Protein 1EHY (pdb70)

Solvent-accessible surface area: 42561 Å² total; per-residue (Å²): 127,59,65,84,27,120,87,12,131,75,88,105,30,131,2,127,94,0,52,5,4,7,0,62,36,42,73,47,64,11,0,0,0,1,0,0,6,1,6,8,2,7,8,0,10,48,0,0,20,50,0,14,137,80,7,15,0,0,0,0,1,0,6,0,9,2,49,1,64,41,9,82,35,135,40,49,78,86,0,22,0,44,52,0,1,23,3,5,5,18,1,0,89,61,39,68,21,132,116,0,18,0,0,0,1,1,10,0,5,26,0,0,21,8,1,2,20,112,46,66,100,24,4,59,60,0,2,10,0,2,23,46,14,28,61,105,111,2,10,2,0,45,1,0,52,40,84,16,0,28,89,1,0,28,48,40,96,88,2,0,48,58,0,8,64,29,1,5,26,67,2,3,112,98,134,106,5,23,75,112,72,6,4,54,5,5,1,63,8,9,63,76,112,74,12,16,28,0,2,0,0,0,1,23,18,6,32,79,95,34,20,48,35,104,33,75,76,6,70,60,97,8,102,32,38,3,25,6,1,9,4,44,16,46,98,68,56,65,25,15,65,37,79,84,88,10,64,96,47,14,67,73,68,83,55,63,57,6,130,72,0,0,7,2,0,0,8,7,57,22,106,41,0,27,70,66,2,72,92,23,3,213,156,55,71,85,27,123,86,14,130,76,94,98,31,124,2,137,90,1,90,5,5,7,0,65,32,40,74,48,67,10,0,0,0,1,0,0,8,2,7,7,2,8,8,0,11,69,0,0,20,51,0,16,133,78,9,15,0,0,0,0,0,0,2,0,9,1,54,1,75,43,10,80,35,133,45,47,70,71,0,23,0,50,66,0,3,43,5,6,5,24,0,0,89,57,40,71,21,108,100,0,17,1,0,0,2,0,9,0,3,28,0,0,21,9,1,2,22,117,45,59,87,26,3,62,60,0,1,10,0,2,24,39,13,43,46,102,107,3,11,0,0,45,2,0,46,39,89,18,0,28,86,2,0,30,49,44,96,118,4,0,48,59,0,6,60,27,0,5,28,83,6,8,107,96,134,104,4,21,74,113,74,9,5,54,4,5,1,65,7,8,64,75,113,73,12,15,29,0,2,0,0,0,1,26,18,9,27,96,91,46,30,57,31,105,38,63,74,6,69,60,98,8,109,24,40,3,26,4,1,8,6,80,28,110,69,55,79,38,24,26,62,34,90,115,72,9,62,86,41,10,71,72,70,86,54,62,62,7,128,74,0,2,7,3,0,0,8,11,57,23,101,38,0,28,69,66,1,84,72,17,4,214,157,56,69,85,28,122,87,12,123,77,91,95,23,121,6,122,88,1,87,5,4,10,0,65,25,41,73,47,65,11,0,0,0,1,0,0,7,0,7,7,1,7,7,0,10,68,0,0,20,48,0,15,129,76,14,15,0,0,0,0,1,1,2,0,8,1,57,2,70,42,4,81,36,133,43,62,70,81,0,23,1,50,53,0,2,40,7,6,5,18,1,0,91,56,43,69,21,144,99,0,24,0,0,0,1,1,10,0,5,27,0,0,21,8,2,2,20,114,44,67,94,35,3,58,60,0,1,9,0,2,24,40,14,45,53,94,163,3,11,0,3,60,1,0,58,37,89,16,0,27,90,2,0,28,32,45,96,92,2,0,40,55,1,7,64,30,0,5,27,98,7,14,106,101,132,103,4,18,76,106,79,9,4,53,3,4,1,62,7,9,62,76,112,74,12,15,28,0,1,0,0,0,1,26,19,6,35,112,114,42,26,55,33,107,37,62,75,6,69,62,92,10,102,28,42,4,17,6,1,11,10,86,33,134,62,45,67,33,18,7,69,40,90,108,74,8,59,90,40,13,70,73,72,76,52,60,65,9,122,60,0,6,8,1,0,0,8,10,64,21,128,48,0,23,67,61,1,82,88,19,6,122,154,55,73,81,25,125,85,17,121,63,84,88,30,124,5,119,108,0,94,4,4,10,0,66,44,41,74,46,64,10,0,0,0,0,0,0,6,1,7,10,2,7,8,0,12,68,0,0,19,49,0,15,129,85,9,16,0,0,0,1,1,1,5,0,8,2,60,1,70,41,7,77,34,136,45,46,69,79,0,23,1,47,64,1,2,42,7,4,5,21,1,0,91,54,39,70,22,115,98,0,15,1,0,0,1,1,10,0,5,27,0,0,22,8,1,2,19,110,46,56,94,27,3,59,58,0,3,10,1,2,24,40,13,43,44,102,100,3,9,0,0,54,2,0,56,35,92,16,0,28,89,2,0,30,50,44,99,120,4,0,53,61,1,7,60,29,0,5,28,87,6,10,114,104,128,102,5,18,75,103,72,10,5,54,5,5,1,64,8,8,63,80,111,74,12,16,26,0,2,0,0,0,0,24,10,8,28,78,115,51,22,54,35,103,32,58,77,5,62,62,98,7,105,34,40,3,25,6,0,10,6,84,28,131,59,46,59,42,23,22,69,34,100,109,68,8,60,92,32,12,68,75,66,85,54,62,59,8,133,65,0,3,5,2,0,0,8,8,62,23,127,44,0,23,66,68,2,76,73,26,3,209

Structure (mmCIF, N/CA/C/O backbone):
data_1EHY
#
_entry.id   1EHY
#
_cell.length_a   146.624
_cell.length_b   100.201
_cell.length_c   96.879
_cell.angle_alpha   90.00
_cell.angle_beta   100.68
_cell.angle_gamma   90.00
#
_symmetry.space_group_name_H-M   'C 1 2 1'
#
loop_
_entity.id
_entity.type
_entity.pdbx_description
1 polymer 'PROTEIN (SOLUBLE EPOXIDE HYDROLASE)'
2 non-polymer 'POTASSIUM ION'
3 water water
#
loop_
_atom_site.group_PDB
_atom_site.id
_atom_site.type_symbol
_atom_site.label_atom_id
_atom_site.label_alt_id
_atom_site.label_comp_id
_atom_site.label_asym_id
_atom_site.label_entity_id
_atom_site.label_seq_id
_atom_site.pdbx_PDB_ins_code
_atom_site.Cartn_x
_atom_site.Cartn_y
_atom_site.Cartn_z
_atom_site.occupancy
_atom_site.B_iso_or_equiv
_atom_site.auth_seq_id
_atom_site.auth_comp_id
_atom_site.auth_asym_id
_atom_site.auth_atom_id
_atom_site.pdbx_PDB_model_num
ATOM 1 N N . ALA A 1 2 ? 22.742 50.696 28.268 1.00 54.59 2 ALA A N 1
ATOM 2 C CA . ALA A 1 2 ? 23.082 50.015 29.557 1.00 53.91 2 ALA A CA 1
ATOM 3 C C . ALA A 1 2 ? 22.847 48.492 29.563 1.00 52.59 2 ALA A C 1
ATOM 4 O O . ALA A 1 2 ? 23.764 47.730 29.889 1.00 54.64 2 ALA A O 1
ATOM 6 N N . ILE A 1 3 ? 21.646 48.042 29.188 1.00 47.17 3 ILE A N 1
ATOM 7 C CA . ILE A 1 3 ? 21.349 46.607 29.199 1.00 41.30 3 ILE A CA 1
ATOM 8 C C . ILE A 1 3 ? 21.810 45.807 27.976 1.00 40.45 3 ILE A C 1
ATOM 9 O O . ILE A 1 3 ? 21.759 46.280 26.840 1.00 37.59 3 ILE A O 1
ATOM 14 N N . ARG A 1 4 ? 22.321 44.609 28.259 1.00 39.24 4 ARG A N 1
ATOM 15 C CA . ARG A 1 4 ? 22.786 43.654 27.257 1.00 34.12 4 ARG A CA 1
ATOM 16 C C . ARG A 1 4 ? 22.185 42.328 27.718 1.00 32.22 4 ARG A C 1
ATOM 17 O O . ARG A 1 4 ? 22.800 41.592 28.496 1.00 36.54 4 ARG A O 1
ATOM 25 N N . ARG A 1 5 ? 20.974 42.050 27.240 1.00 26.72 5 ARG A N 1
ATOM 26 C CA . ARG A 1 5 ? 20.215 40.864 27.602 1.00 21.14 5 ARG A CA 1
ATOM 27 C C . ARG A 1 5 ? 20.961 39.538 27.526 1.00 21.36 5 ARG A C 1
ATOM 28 O O . ARG A 1 5 ? 21.935 39.407 26.792 1.00 22.87 5 ARG A O 1
ATOM 36 N N . PRO A 1 6 ? 20.511 38.535 28.303 1.00 20.59 6 PRO A N 1
ATOM 37 C CA . PRO A 1 6 ? 21.154 37.216 28.327 1.00 21.06 6 PRO A CA 1
ATOM 38 C C . PRO A 1 6 ? 21.416 36.600 26.946 1.00 22.05 6 PRO A C 1
ATOM 39 O O . PRO A 1 6 ? 22.530 36.148 26.664 1.00 21.76 6 PRO A O 1
ATOM 43 N N . GLU A 1 7 ? 20.400 36.632 26.084 1.00 24.31 7 GLU A N 1
ATOM 44 C CA . GLU A 1 7 ? 20.466 36.074 24.730 1.00 26.04 7 GLU A CA 1
ATOM 45 C C . GLU A 1 7 ? 21.514 36.739 23.836 1.00 28.87 7 GLU A C 1
ATOM 46 O O . GLU A 1 7 ? 21.859 36.223 22.772 1.00 28.75 7 GLU A O 1
ATOM 52 N N . ASP A 1 8 ? 22.033 37.873 24.286 1.00 28.99 8 ASP A N 1
ATOM 53 C CA . ASP A 1 8 ? 23.020 38.604 23.521 1.00 29.30 8 ASP A CA 1
ATOM 54 C C . ASP A 1 8 ? 24.443 38.150 23.776 1.00 30.09 8 ASP A C 1
ATOM 55 O O . ASP A 1 8 ? 25.389 38.842 23.408 1.00 29.10 8 ASP A O 1
ATOM 60 N N . PHE A 1 9 ? 24.599 37.000 24.432 1.00 29.04 9 PHE A N 1
ATOM 61 C CA . PHE A 1 9 ? 25.925 36.466 24.732 1.00 25.57 9 PHE A CA 1
ATOM 62 C C . PHE A 1 9 ? 26.057 35.093 24.114 1.00 23.48 9 PHE A C 1
ATOM 63 O O . PHE A 1 9 ? 25.066 34.503 23.704 1.00 23.31 9 PHE A O 1
ATOM 71 N N . LYS A 1 10 ? 27.285 34.593 24.041 1.00 24.30 10 LYS A N 1
ATOM 72 C CA . LYS A 1 10 ? 27.537 33.257 23.500 1.00 26.98 10 LYS A CA 1
ATOM 73 C C . LYS A 1 10 ? 27.538 32.247 24.656 1.00 25.83 10 LYS A C 1
ATOM 74 O O . LYS A 1 10 ? 28.440 32.251 25.506 1.00 25.14 10 LYS A O 1
ATOM 80 N N . HIS A 1 11 ? 26.494 31.421 24.694 1.00 24.71 11 HIS A N 1
ATOM 81 C CA . HIS A 1 11 ? 26.303 30.407 25.728 1.00 23.98 11 HIS A CA 1
ATOM 82 C C . HIS A 1 11 ? 26.940 29.040 25.481 1.00 25.10 11 HIS A C 1
ATOM 83 O O . HIS A 1 11 ? 27.156 28.624 24.335 1.00 23.91 11 HIS A O 1
ATOM 90 N N . TYR A 1 12 ? 27.224 28.347 26.581 1.00 24.06 12 TYR A N 1
ATOM 91 C CA . TYR A 1 12 ? 27.822 27.017 26.548 1.00 24.87 12 TYR A CA 1
ATOM 92 C C . TYR A 1 12 ? 27.390 26.200 27.761 1.00 24.05 12 TYR A C 1
ATOM 93 O O . TYR A 1 12 ? 27.001 26.751 28.785 1.00 23.56 12 TYR A O 1
ATOM 102 N N . GLU A 1 13 ? 27.420 24.880 27.620 1.00 25.06 13 GLU A N 1
ATOM 103 C CA . GLU A 1 13 ? 27.097 23.977 28.720 1.00 24.39 13 GLU A CA 1
ATOM 104 C C . GLU A 1 13 ? 28.015 22.781 28.629 1.00 25.61 13 GLU A C 1
ATOM 105 O O . GLU A 1 13 ? 28.114 22.162 27.574 1.00 29.60 13 GLU A O 1
ATOM 111 N N . VAL A 1 14 ? 28.749 22.510 29.703 1.00 22.02 14 VAL A N 1
ATOM 112 C CA . VAL A 1 14 ? 29.662 21.379 29.729 1.00 20.92 14 VAL A CA 1
ATOM 113 C C . VAL A 1 14 ? 29.312 20.425 30.841 1.00 20.83 14 VAL A C 1
ATOM 114 O O . VAL A 1 14 ? 28.845 20.831 31.909 1.00 20.59 14 VAL A O 1
ATOM 118 N N . GLN A 1 15 ? 29.542 19.149 30.569 1.00 18.84 15 GLN A N 1
ATOM 119 C CA . GLN A 1 15 ? 29.337 18.120 31.555 1.00 20.18 15 GLN A CA 1
ATOM 120 C C . GLN A 1 15 ? 30.703 17.944 32.195 1.00 23.77 15 GLN A C 1
ATOM 121 O O . GLN A 1 15 ? 31.678 17.587 31.525 1.00 24.26 15 GLN A O 1
ATOM 127 N N . LEU A 1 16 ? 30.802 18.336 33.457 1.00 24.69 16 LEU A N 1
ATOM 128 C CA . LEU A 1 16 ? 32.041 18.178 34.198 1.00 27.08 16 LEU A CA 1
ATOM 129 C C . LEU A 1 16 ? 31.858 16.823 34.890 1.00 28.51 16 LEU A C 1
ATOM 130 O O . LEU A 1 16 ? 30.723 16.323 35.011 1.00 24.83 16 LEU A O 1
ATOM 135 N N . PRO A 1 17 ? 32.959 16.214 35.358 1.00 30.82 17 PRO A N 1
ATOM 136 C CA . PRO A 1 17 ? 32.843 14.910 36.019 1.00 32.77 17 PRO A CA 1
ATOM 137 C C . PRO A 1 17 ? 31.831 14.860 37.157 1.00 32.65 17 PRO A C 1
ATOM 138 O O . PRO A 1 17 ? 31.169 13.843 37.359 1.00 35.17 17 PRO A O 1
ATOM 142 N N . ASP A 1 18 ? 31.636 15.989 37.825 1.00 32.99 18 ASP A N 1
ATOM 143 C CA . ASP A 1 18 ? 30.720 16.047 38.950 1.00 32.97 18 ASP A CA 1
ATOM 144 C C . ASP A 1 18 ? 29.386 16.695 38.691 1.00 32.27 18 ASP A C 1
ATOM 145 O O . ASP A 1 18 ? 28.382 16.294 39.273 1.00 33.07 18 ASP A O 1
ATOM 150 N N . VAL A 1 19 ? 29.358 17.671 37.793 1.00 30.93 19 VAL A N 1
ATOM 151 C CA . VAL A 1 19 ? 28.130 18.421 37.546 1.00 27.20 19 VAL A CA 1
ATOM 152 C C . VAL A 1 19 ? 28.103 19.042 36.139 1.00 22.92 19 VAL A C 1
ATOM 153 O O . VAL A 1 19 ? 29.133 19.098 35.461 1.00 20.02 19 VAL A O 1
ATOM 157 N N . LYS A 1 20 ? 26.918 19.449 35.689 1.00 18.51 20 LYS A N 1
ATOM 158 C CA . LYS A 1 20 ? 26.760 20.099 34.385 1.00 19.28 20 LYS A CA 1
ATOM 159 C C . LYS A 1 20 ? 26.759 21.625 34.647 1.00 20.51 20 LYS A C 1
ATOM 160 O O . LYS A 1 20 ? 25.961 22.153 35.443 1.00 18.28 20 LYS A O 1
ATOM 166 N N . ILE A 1 21 ? 27.682 22.321 33.998 1.00 20.09 21 ILE A N 1
ATOM 167 C CA . ILE A 1 21 ? 27.825 23.757 34.187 1.00 20.76 21 ILE A CA 1
ATOM 168 C C . ILE A 1 21 ? 27.540 24.574 32.936 1.00 21.00 21 ILE A C 1
ATOM 169 O O . ILE A 1 21 ? 28.009 24.254 31.843 1.00 21.39 21 ILE A O 1
ATOM 174 N N . HIS A 1 22 ? 26.757 25.633 33.117 1.00 21.44 22 HIS A N 1
ATOM 175 C CA . HIS A 1 22 ? 26.433 26.564 32.038 1.00 20.10 22 HIS A CA 1
ATOM 176 C C . HIS A 1 22 ? 27.301 27.799 32.201 1.00 19.82 22 HIS A C 1
ATOM 177 O O . HIS A 1 22 ? 27.416 28.331 33.298 1.00 21.70 22 HIS A O 1
ATOM 184 N N . TYR A 1 23 ? 27.910 28.258 31.117 1.00 17.57 23 TYR A N 1
ATOM 185 C CA . TYR A 1 23 ? 28.711 29.467 31.181 1.00 18.23 23 TYR A CA 1
ATOM 186 C C . TYR A 1 23 ? 28.569 30.263 29.897 1.00 22.19 23 TYR A C 1
ATOM 187 O O . TYR A 1 23 ? 28.033 29.779 28.893 1.00 20.14 23 TYR A O 1
ATOM 196 N N . VAL A 1 24 ? 29.008 31.511 29.963 1.00 20.74 24 VAL A N 1
ATOM 197 C CA . VAL A 1 24 ? 28.976 32.421 28.831 1.00 18.60 24 VAL A CA 1
ATOM 198 C C . VAL A 1 24 ? 30.449 32.718 28.611 1.00 20.31 24 VAL A C 1
ATOM 199 O O . VAL A 1 24 ? 31.240 32.686 29.557 1.00 19.93 24 VAL A O 1
ATOM 203 N N . ARG A 1 25 ? 30.841 32.951 27.368 1.00 18.97 25 ARG A N 1
ATOM 204 C CA . ARG A 1 25 ? 32.240 33.229 27.103 1.00 20.59 25 ARG A CA 1
ATOM 205 C C . ARG A 1 25 ? 32.397 34.121 25.877 1.00 22.92 25 ARG A C 1
ATOM 206 O O . ARG A 1 25 ? 31.553 34.101 24.979 1.00 23.47 25 ARG A O 1
ATOM 214 N N . GLU A 1 26 ? 33.458 34.926 25.875 1.00 21.64 26 GLU A N 1
ATOM 215 C CA . GLU A 1 26 ? 33.781 35.813 24.755 1.00 25.32 26 GLU A CA 1
ATOM 216 C C . GLU A 1 26 ? 35.061 36.576 25.054 1.00 24.44 26 GLU A C 1
ATOM 217 O O . GLU A 1 26 ? 35.486 36.657 26.207 1.00 27.63 26 GLU A O 1
ATOM 223 N N . GLY A 1 27 ? 35.699 37.085 24.003 1.00 25.99 27 GLY A N 1
ATOM 224 C CA . GLY A 1 27 ? 36.933 37.836 24.160 1.00 22.87 27 GLY A CA 1
ATOM 225 C C . GLY A 1 27 ? 38.195 37.078 23.802 1.00 25.45 27 GLY A C 1
ATOM 226 O O . GLY A 1 27 ? 38.143 35.911 23.406 1.00 24.98 27 GLY A O 1
ATOM 227 N N . ALA A 1 28 ? 39.339 37.746 23.933 1.00 28.44 28 ALA A N 1
ATOM 228 C CA . ALA A 1 28 ? 40.632 37.132 23.623 1.00 30.92 28 ALA A CA 1
ATOM 229 C C . ALA A 1 28 ? 41.708 37.679 24.548 1.00 32.15 28 ALA A C 1
ATOM 230 O O . ALA A 1 28 ? 41.666 38.843 24.944 1.00 34.06 28 ALA A O 1
ATOM 232 N N . GLY A 1 29 ? 42.668 36.823 24.886 1.00 32.51 29 GLY A N 1
ATOM 233 C CA . GLY A 1 29 ? 43.758 37.200 25.771 1.00 32.35 29 GLY A CA 1
ATOM 234 C C . GLY A 1 29 ? 43.827 36.244 26.947 1.00 32.80 29 GLY A C 1
ATOM 235 O O . GLY A 1 29 ? 43.297 35.131 26.865 1.00 33.34 29 GLY A O 1
ATOM 236 N N . PRO A 1 30 ? 44.513 36.617 28.040 1.00 32.02 30 PRO A N 1
ATOM 237 C CA . PRO A 1 30 ? 44.583 35.712 29.192 1.00 30.55 30 PRO A CA 1
ATOM 238 C C . PRO A 1 30 ? 43.161 35.467 29.707 1.00 30.63 30 PRO A C 1
ATOM 239 O O . PRO A 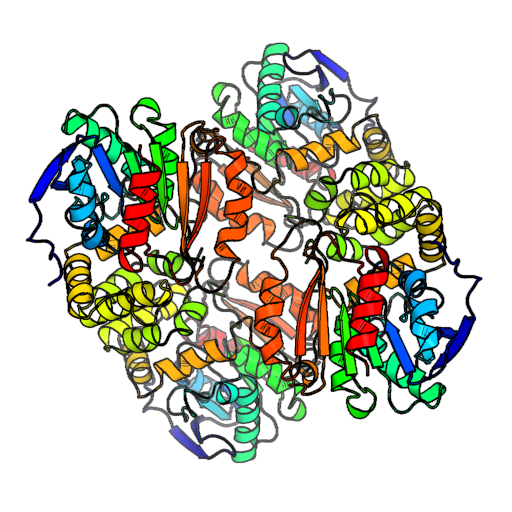1 30 ? 42.282 36.325 29.549 1.00 30.63 30 PRO A O 1
ATOM 243 N N . THR A 1 31 ? 42.913 34.276 30.246 1.00 29.12 31 THR A N 1
ATOM 244 C CA . THR A 1 31 ? 41.579 33.930 30.729 1.00 25.04 31 THR A CA 1
ATOM 245 C C . THR A 1 31 ? 41.180 34.696 31.992 1.00 24.23 31 THR A C 1
ATOM 246 O O . THR A 1 31 ? 41.998 34.874 32.893 1.00 23.36 31 THR A O 1
ATOM 250 N N . LEU A 1 32 ? 39.917 35.134 32.033 1.00 20.04 32 LEU A N 1
ATOM 251 C CA . LEU A 1 32 ? 39.356 35.875 33.159 1.00 20.33 32 LEU A CA 1
ATOM 252 C C . LEU A 1 32 ? 38.087 35.152 33.599 1.00 22.35 32 LEU A C 1
ATOM 253 O O . LEU A 1 32 ? 37.085 35.155 32.885 1.00 24.66 32 LEU A O 1
ATOM 258 N N . LEU A 1 33 ? 38.129 34.544 34.782 1.00 23.72 33 LEU A N 1
ATOM 259 C CA . LEU A 1 33 ? 36.978 33.827 35.333 1.00 22.17 33 LEU A CA 1
ATOM 260 C C . LEU A 1 33 ? 36.192 34.762 36.258 1.00 23.46 33 LEU A C 1
ATOM 261 O O . LEU A 1 33 ? 36.704 35.158 37.311 1.00 22.71 33 LEU A O 1
ATOM 266 N N . LEU A 1 34 ? 34.951 35.088 35.893 1.00 22.00 34 LEU A N 1
ATOM 267 C CA . LEU A 1 34 ? 34.122 35.971 36.723 1.00 20.80 34 LEU A CA 1
ATOM 268 C C . LEU A 1 34 ? 33.053 35.154 37.415 1.00 20.54 34 LEU A C 1
ATOM 269 O O . LEU A 1 34 ? 32.181 34.594 36.756 1.00 21.11 34 LEU A O 1
ATOM 274 N N . LEU A 1 35 ? 33.108 35.130 38.750 1.00 21.32 35 LEU A N 1
ATOM 275 C CA . LEU A 1 35 ? 32.184 34.338 39.565 1.00 20.15 35 LEU A CA 1
ATOM 276 C C . LEU A 1 35 ? 31.190 35.152 40.381 1.00 19.83 35 LEU A C 1
ATOM 277 O O . LEU A 1 35 ? 31.572 35.984 41.201 1.00 20.41 35 LEU A O 1
ATOM 282 N N . HIS A 1 36 ? 29.908 34.865 40.174 1.0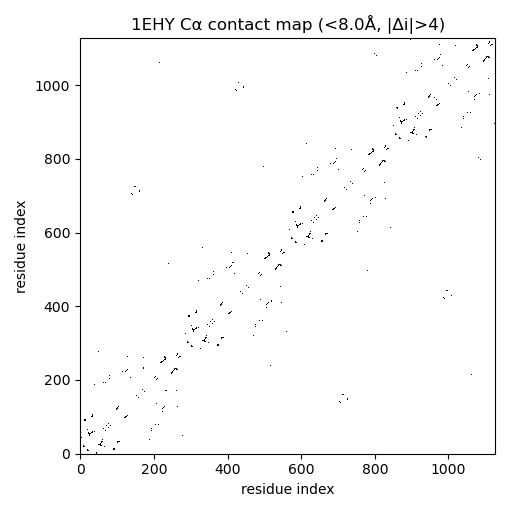0 18.03 36 HIS A N 1
ATOM 283 C CA . HIS A 1 36 ? 28.823 35.553 40.859 1.00 19.10 36 HIS A CA 1
ATOM 284 C C . HIS A 1 36 ? 28.533 34.977 42.249 1.00 20.51 36 HIS A C 1
ATOM 285 O O . HIS A 1 36 ? 29.147 33.996 42.666 1.00 22.38 36 HIS A O 1
ATOM 292 N N . GLY A 1 37 ? 27.537 35.550 42.922 1.00 18.05 37 GLY A N 1
ATOM 293 C CA . GLY A 1 37 ? 27.156 35.077 44.237 1.00 13.48 37 GLY A CA 1
ATOM 294 C C . GLY A 1 37 ? 25.646 35.104 44.328 1.00 15.63 37 GLY A C 1
ATOM 295 O O . GLY A 1 37 ? 24.971 34.925 43.320 1.00 21.18 37 GLY A O 1
ATOM 296 N N . TRP A 1 38 ? 25.113 35.324 45.526 1.00 13.79 38 TRP A N 1
ATOM 297 C CA . TRP A 1 38 ? 23.674 35.370 45.728 1.00 14.54 38 TRP A CA 1
ATOM 298 C C . TRP A 1 38 ? 23.286 36.785 46.156 1.00 18.09 38 TRP A C 1
ATOM 299 O O . TRP A 1 38 ? 23.990 37.409 46.942 1.00 23.09 38 TRP A O 1
ATOM 310 N N . PRO A 1 39 ? 22.190 37.323 45.609 1.00 16.08 39 PRO A N 1
ATOM 311 C CA . PRO A 1 39 ? 21.333 36.669 44.629 1.00 19.31 39 PRO A CA 1
ATOM 312 C C . PRO A 1 39 ? 21.867 36.923 43.216 1.00 22.49 39 PRO A C 1
ATOM 313 O O . PRO A 1 39 ? 22.811 37.706 43.016 1.00 23.66 39 PRO A O 1
ATOM 317 N N . GLY A 1 40 ? 21.305 36.222 42.243 1.00 23.76 40 GLY A N 1
ATOM 318 C CA . GLY A 1 40 ? 21.745 36.425 40.879 1.00 26.23 40 GLY A CA 1
ATOM 319 C C . GLY A 1 40 ? 22.291 35.206 40.176 1.00 24.04 40 GLY A C 1
ATOM 320 O O . GLY A 1 40 ? 22.002 34.076 40.554 1.00 25.52 40 GLY A O 1
ATOM 321 N N . PHE A 1 41 ? 23.040 35.467 39.110 1.00 21.23 41 PHE A N 1
ATOM 322 C CA . PHE A 1 41 ? 23.666 34.444 38.296 1.00 21.27 41 PHE A CA 1
ATOM 323 C C . PHE A 1 41 ? 24.750 35.096 37.451 1.00 21.50 41 PHE A C 1
ATOM 324 O O . PHE A 1 41 ? 25.151 36.230 37.741 1.00 21.62 41 PHE A O 1
ATOM 332 N N . TRP A 1 42 ? 25.232 34.392 36.425 1.00 18.14 42 TRP A N 1
ATOM 333 C CA . TRP A 1 42 ? 26.298 34.896 35.569 1.00 16.40 42 TRP A CA 1
ATOM 334 C C . TRP A 1 42 ? 26.002 36.291 35.007 1.00 16.12 42 TRP A C 1
ATOM 335 O O . TRP A 1 42 ? 26.904 37.116 34.863 1.00 18.75 42 TRP A O 1
ATOM 346 N N . TRP A 1 43 ? 24.731 36.547 34.723 1.00 18.39 43 TRP A N 1
ATOM 347 C CA . TRP A 1 43 ? 24.300 37.798 34.115 1.00 18.66 43 TRP A CA 1
ATOM 348 C C . TRP A 1 43 ? 24.600 39.086 34.877 1.00 21.97 43 TRP A C 1
ATOM 349 O O . TRP A 1 43 ? 24.628 40.170 34.275 1.00 21.78 43 TRP A O 1
ATOM 360 N N . GLU A 1 44 ? 24.843 38.988 36.183 1.00 21.70 44 GLU A N 1
ATOM 361 C CA . GLU A 1 44 ? 25.152 40.191 36.951 1.00 21.68 44 GLU A CA 1
ATOM 362 C C . GLU A 1 44 ? 26.424 40.850 36.409 1.00 22.37 44 GLU A C 1
ATOM 363 O O . GLU A 1 44 ? 26.657 42.042 36.632 1.00 25.52 44 GLU A O 1
ATOM 369 N N . TRP A 1 45 ? 27.221 40.081 35.669 1.00 18.39 45 TRP A N 1
ATOM 370 C CA . TRP A 1 45 ? 28.449 40.598 35.078 1.00 18.79 45 TRP A CA 1
ATOM 371 C C . TRP A 1 45 ? 28.232 41.157 33.669 1.00 21.17 45 TRP A C 1
ATOM 372 O O . TRP A 1 45 ? 29.188 41.620 33.044 1.00 20.53 45 TRP A O 1
ATOM 383 N N . SER A 1 46 ? 26.986 41.149 33.189 1.00 20.73 46 SER A N 1
ATOM 384 C CA . SER A 1 46 ? 26.681 41.602 31.828 1.00 23.52 46 SER A CA 1
ATOM 385 C C . SER A 1 46 ? 27.213 42.977 31.376 1.00 25.87 46 SER A C 1
ATOM 386 O O . SER A 1 46 ? 27.572 43.152 30.207 1.00 27.80 46 SER A O 1
ATOM 389 N N . LYS A 1 47 ? 27.290 43.938 32.291 1.00 24.09 47 LYS A N 1
ATOM 390 C CA . LYS A 1 47 ? 27.776 45.276 31.946 1.00 24.33 47 LYS A CA 1
ATOM 391 C C . LYS A 1 47 ? 29.284 45.326 31.792 1.00 24.71 47 LYS A C 1
ATOM 392 O O . LYS A 1 47 ? 29.818 46.170 31.074 1.00 30.99 47 LYS A O 1
ATOM 398 N N . VAL A 1 48 ? 29.963 44.382 32.421 1.00 22.82 48 VAL A N 1
ATOM 399 C CA . VAL A 1 48 ? 31.416 44.365 32.421 1.00 24.87 48 VAL A CA 1
ATOM 400 C C . VAL A 1 48 ? 32.094 43.344 31.486 1.00 27.24 48 VAL A C 1
ATOM 401 O O . VAL A 1 48 ? 33.291 43.462 31.173 1.00 28.55 48 VAL A O 1
ATOM 405 N N . ILE A 1 49 ? 31.332 42.366 31.004 1.00 26.86 49 ILE A N 1
ATOM 406 C CA . ILE A 1 49 ? 31.900 41.341 30.131 1.00 23.27 49 ILE A CA 1
ATOM 407 C C . ILE A 1 49 ? 32.446 41.899 28.822 1.00 25.20 49 ILE A C 1
ATOM 408 O O . ILE A 1 49 ? 33.610 41.653 28.478 1.00 23.97 49 ILE A O 1
ATOM 413 N N . GLY A 1 50 ? 31.609 42.644 28.101 1.00 24.23 50 GLY A N 1
ATOM 414 C CA . GLY A 1 50 ? 32.026 43.230 26.836 1.00 24.07 50 GLY A CA 1
ATOM 415 C C . GLY A 1 50 ? 33.344 43.989 26.916 1.00 26.60 50 GLY A C 1
ATOM 416 O O . GLY A 1 50 ? 34.316 43.627 26.231 1.00 24.32 50 GLY A O 1
ATOM 417 N N . PRO A 1 51 ? 33.416 45.048 27.752 1.00 27.43 51 PRO A N 1
ATOM 418 C CA . PRO A 1 51 ? 34.642 45.837 27.891 1.00 26.14 51 PRO A CA 1
ATOM 419 C C . PRO A 1 51 ? 35.849 44.992 28.253 1.00 29.02 51 PRO A C 1
ATOM 420 O O . PRO A 1 51 ? 36.924 45.158 27.675 1.00 34.20 51 PRO A O 1
ATOM 424 N N . LEU A 1 52 ? 35.680 44.073 29.198 1.00 29.16 52 LEU A N 1
ATOM 425 C CA . LEU A 1 52 ? 36.792 43.214 29.604 1.00 30.17 52 LEU A CA 1
ATOM 426 C C . LEU A 1 52 ? 37.224 42.235 28.515 1.00 30.51 52 LEU A C 1
ATOM 427 O O . LEU A 1 52 ? 38.403 41.870 28.433 1.00 32.93 52 LEU A O 1
ATOM 432 N N . ALA A 1 53 ? 36.275 41.848 27.662 1.00 29.50 53 ALA A N 1
ATOM 433 C CA . ALA A 1 53 ? 36.526 40.910 26.572 1.00 31.13 53 ALA A CA 1
ATOM 434 C C . ALA A 1 53 ? 37.506 41.439 25.530 1.00 34.30 53 ALA A C 1
ATOM 435 O O . ALA A 1 53 ? 38.022 40.678 24.714 1.00 35.50 53 ALA A O 1
ATOM 437 N N . GLU A 1 54 ? 37.771 42.741 25.554 1.00 37.17 54 GLU A N 1
ATOM 438 C CA . GLU A 1 54 ? 38.694 43.330 24.596 1.00 36.62 54 GLU A CA 1
ATOM 439 C C . GLU A 1 54 ? 40.132 43.010 24.964 1.00 37.25 54 GLU A C 1
ATOM 440 O O . GLU A 1 54 ? 41.014 42.981 24.098 1.00 37.30 54 GLU A O 1
ATOM 446 N N . HIS A 1 55 ? 40.345 42.677 26.236 1.00 36.20 55 HIS A N 1
ATOM 447 C CA . HIS A 1 55 ? 41.684 42.368 26.741 1.00 35.49 55 HIS A CA 1
ATOM 448 C C . HIS A 1 55 ? 41.827 40.969 27.343 1.00 34.62 55 HIS A C 1
ATOM 449 O O . HIS A 1 55 ? 42.944 40.505 27.585 1.00 31.19 55 HIS A O 1
ATOM 456 N N . TYR A 1 56 ? 40.699 40.305 27.591 1.00 32.93 56 TYR A N 1
ATOM 457 C CA . TYR A 1 56 ? 40.720 38.972 28.189 1.00 30.33 56 TYR A CA 1
ATOM 458 C C . TYR A 1 56 ? 39.745 38.000 27.554 1.00 27.41 56 TYR A C 1
ATOM 459 O O . TYR A 1 56 ? 38.757 38.396 26.936 1.00 25.72 56 TYR A O 1
ATOM 468 N N . ASP A 1 57 ? 40.033 36.718 27.755 1.00 26.64 57 ASP A N 1
ATOM 469 C CA . ASP A 1 57 ? 39.160 35.631 27.318 1.00 25.96 57 ASP A CA 1
ATOM 470 C C . ASP A 1 57 ? 38.248 35.488 28.554 1.00 26.37 57 ASP A C 1
ATOM 471 O O . ASP A 1 57 ? 38.607 34.832 29.532 1.00 29.06 57 ASP A O 1
ATOM 476 N N . VAL A 1 58 ? 37.115 36.182 28.534 1.00 28.00 58 VAL A N 1
ATOM 477 C CA . VAL A 1 58 ? 36.181 36.191 29.655 1.00 23.87 58 VAL A CA 1
ATOM 478 C C . VAL A 1 58 ? 35.260 34.987 29.707 1.00 23.85 58 VAL A C 1
ATOM 479 O O . VAL A 1 58 ? 34.536 34.701 28.761 1.00 25.88 58 VAL A O 1
ATOM 483 N N . ILE A 1 59 ? 35.297 34.295 30.838 1.00 20.93 59 ILE A N 1
ATOM 484 C CA . ILE A 1 59 ? 34.466 33.117 31.083 1.00 21.65 59 ILE A CA 1
ATOM 485 C C . ILE A 1 59 ? 33.619 33.422 32.315 1.00 21.25 59 ILE A C 1
ATOM 486 O O . ILE A 1 59 ? 34.149 33.759 33.379 1.00 25.01 59 ILE A O 1
ATOM 491 N N . VAL A 1 60 ? 32.303 33.328 32.167 1.00 20.10 60 VAL A N 1
ATOM 492 C CA . VAL A 1 60 ? 31.395 33.628 33.263 1.00 18.79 60 VAL A CA 1
ATOM 493 C C . VAL A 1 60 ? 30.390 32.507 33.450 1.00 20.31 60 VAL A C 1
ATOM 494 O O . VAL A 1 60 ? 29.383 32.441 32.750 1.00 17.30 60 VAL A O 1
ATOM 498 N N . PRO A 1 61 ? 30.661 31.598 34.400 1.00 20.79 61 PRO A N 1
ATOM 499 C CA . PRO A 1 61 ? 29.748 30.485 34.643 1.00 21.58 61 PRO A CA 1
ATOM 500 C C . PRO A 1 61 ? 28.743 30.728 35.744 1.00 21.26 61 PRO A C 1
ATOM 501 O O . PRO A 1 61 ? 28.896 31.630 36.580 1.00 25.37 61 PRO A O 1
ATOM 505 N N . ASP A 1 62 ? 27.691 29.926 35.709 1.00 19.03 62 ASP A N 1
ATOM 506 C CA . ASP A 1 62 ? 26.682 29.920 36.736 1.00 19.15 62 ASP A CA 1
ATOM 507 C C . ASP A 1 62 ? 27.232 28.876 37.729 1.00 21.40 62 ASP A C 1
ATOM 508 O O . ASP A 1 62 ? 27.690 27.805 37.322 1.00 22.87 62 ASP A O 1
ATOM 513 N N . LEU A 1 63 ? 27.234 29.198 39.013 1.00 19.53 63 LEU A N 1
ATOM 514 C CA . LEU A 1 63 ? 27.699 28.256 40.016 1.00 16.38 63 LEU A CA 1
ATOM 515 C C . LEU A 1 63 ? 26.678 27.134 40.055 1.00 17.50 63 LEU A C 1
ATOM 516 O O . LEU A 1 63 ? 25.511 27.345 39.699 1.00 15.77 63 LEU A O 1
ATOM 521 N N . ARG A 1 64 ? 27.094 25.952 40.509 1.00 17.31 64 ARG A N 1
ATOM 522 C CA . ARG A 1 64 ? 26.159 24.839 40.593 1.00 16.63 64 ARG A CA 1
ATOM 523 C C . ARG A 1 64 ? 25.027 25.326 41.481 1.00 15.37 64 ARG A C 1
ATOM 524 O O . ARG A 1 64 ? 25.268 26.061 42.432 1.00 19.67 64 ARG A O 1
ATOM 532 N N . GLY A 1 65 ? 23.798 24.953 41.154 1.00 13.05 65 GLY A N 1
ATOM 533 C CA . GLY A 1 65 ? 22.672 25.404 41.948 1.00 14.26 65 GLY A CA 1
ATOM 534 C C . GLY A 1 65 ? 22.096 26.747 41.497 1.00 17.14 65 GLY A C 1
ATOM 535 O O . GLY A 1 65 ? 21.069 27.196 42.021 1.00 18.61 65 GLY A O 1
ATOM 536 N N . PHE A 1 66 ? 22.740 27.379 40.517 1.00 17.03 66 PHE A N 1
ATOM 537 C CA . PHE A 1 66 ? 22.300 28.678 40.001 1.00 20.72 66 PHE A CA 1
ATOM 538 C C . PHE A 1 66 ? 22.101 28.677 38.488 1.00 21.84 66 PHE A C 1
ATOM 539 O O . PHE A 1 66 ? 22.563 27.781 37.784 1.00 17.51 66 PHE A O 1
ATOM 547 N N . GLY A 1 67 ? 21.447 29.735 38.009 1.00 24.25 67 GLY A N 1
ATOM 548 C CA . GLY A 1 67 ? 21.189 29.931 36.592 1.00 22.66 67 GLY A CA 1
ATOM 549 C C . GLY A 1 67 ? 20.767 28.699 35.833 1.00 19.76 67 GLY A C 1
ATOM 550 O O . GLY A 1 67 ? 19.767 28.064 36.164 1.00 19.01 67 GLY A O 1
ATOM 551 N N . ASP A 1 68 ? 21.532 28.385 34.796 1.00 19.85 68 ASP A N 1
ATOM 552 C CA . ASP A 1 68 ? 21.258 27.224 33.961 1.00 23.00 68 ASP A CA 1
ATOM 553 C C . ASP A 1 68 ? 22.166 26.073 34.319 1.00 23.66 68 ASP A C 1
ATOM 554 O O . ASP A 1 68 ? 22.145 25.038 33.660 1.00 25.99 68 ASP A O 1
ATOM 559 N N . SER A 1 69 ? 23.028 26.276 35.305 1.00 21.29 69 SER A N 1
ATOM 560 C CA . SER A 1 69 ? 23.888 25.195 35.717 1.00 18.64 69 SER A CA 1
ATOM 561 C C . SER A 1 69 ? 22.996 24.186 36.424 1.00 19.97 69 SER A C 1
ATOM 562 O O . SER A 1 69 ? 21.837 24.468 36.774 1.00 17.53 69 SER A O 1
ATOM 565 N N . GLU A 1 70 ? 23.513 22.979 36.560 1.00 20.93 70 GLU A N 1
ATOM 566 C CA . GLU A 1 70 ? 22.759 21.920 37.187 1.00 20.27 70 GLU A CA 1
ATOM 567 C C . GLU A 1 70 ? 22.465 22.175 38.665 1.00 19.45 70 GLU A C 1
ATOM 568 O O . GLU A 1 70 ? 23.266 22.770 39.383 1.00 19.02 70 GLU A O 1
ATOM 574 N N . LYS A 1 71 ? 21.283 21.761 39.094 1.00 16.32 71 LYS A N 1
ATOM 575 C CA . LYS A 1 71 ? 20.901 21.864 40.493 1.00 21.69 71 LYS A CA 1
ATOM 576 C C . LYS A 1 71 ? 21.001 20.429 41.016 1.00 25.29 71 LYS A C 1
ATOM 577 O O . LYS A 1 71 ? 20.122 19.605 40.737 1.00 23.12 71 LYS A O 1
ATOM 583 N N . PRO A 1 72 ? 22.117 20.083 41.689 1.00 24.26 72 PRO A N 1
ATOM 584 C CA . PRO A 1 72 ? 22.251 18.718 42.215 1.00 24.66 72 PRO A CA 1
ATOM 585 C C . PRO A 1 72 ? 21.085 18.387 43.162 1.00 24.87 72 PRO A C 1
ATOM 586 O O . PRO A 1 72 ? 20.285 19.271 43.504 1.00 22.77 72 PRO A O 1
ATOM 590 N N . ASP A 1 73 ? 20.967 17.109 43.532 1.00 26.87 73 ASP A N 1
ATOM 591 C CA . ASP A 1 73 ? 19.925 16.613 44.444 1.00 27.64 73 ASP A CA 1
ATOM 592 C C . ASP A 1 73 ? 19.652 17.658 45.533 1.00 27.13 73 ASP A C 1
ATOM 593 O O . ASP A 1 73 ? 20.501 17.885 46.399 1.00 26.18 73 ASP A O 1
ATOM 598 N N . LEU A 1 74 ? 18.477 18.292 45.470 1.00 24.65 74 LEU A N 1
ATOM 599 C CA . LEU A 1 74 ? 18.104 19.348 46.423 1.00 25.05 74 LEU A CA 1
ATOM 600 C C . LEU A 1 74 ? 18.108 18.976 47.898 1.00 24.92 74 LEU A C 1
ATOM 601 O O . LEU A 1 74 ? 18.206 19.859 48.749 1.00 23.30 74 LEU A O 1
ATOM 606 N N . ASN A 1 75 ? 18.073 17.675 48.191 1.00 29.92 75 ASN A N 1
ATOM 607 C CA . ASN A 1 75 ? 18.096 17.175 49.572 1.00 29.59 75 ASN A CA 1
ATOM 608 C C . ASN A 1 75 ? 19.507 16.797 50.037 1.00 28.13 75 ASN A C 1
ATOM 609 O O . ASN A 1 75 ? 19.748 16.574 51.223 1.00 31.81 75 ASN A O 1
ATOM 614 N N . ASP A 1 76 ? 20.448 16.755 49.106 1.00 27.48 76 ASP A N 1
ATOM 615 C CA . ASP A 1 76 ? 21.820 16.415 49.443 1.00 24.80 76 ASP A CA 1
ATOM 616 C C . ASP A 1 76 ? 22.673 17.689 49.558 1.00 25.26 76 ASP A C 1
ATOM 617 O O . ASP A 1 76 ? 23.311 18.117 48.597 1.00 27.51 76 ASP A O 1
ATOM 622 N N . LEU A 1 77 ? 22.723 18.253 50.758 1.00 24.25 77 LEU A N 1
ATOM 623 C CA . LEU A 1 77 ? 23.471 19.470 51.005 1.00 24.43 77 LEU A CA 1
ATOM 624 C C . LEU A 1 77 ? 24.981 19.369 50.794 1.00 26.95 77 LEU A C 1
ATOM 625 O O . LEU A 1 77 ? 25.648 20.395 50.623 1.00 25.66 77 LEU A O 1
ATOM 630 N N . SER A 1 78 ? 25.520 18.148 50.756 1.00 28.72 78 SER A N 1
ATOM 631 C CA . SER A 1 78 ? 26.968 17.956 50.548 1.00 29.41 78 SER A CA 1
ATOM 632 C C . SER A 1 78 ? 27.327 18.392 49.132 1.00 30.51 78 SER A C 1
ATOM 633 O O . SER A 1 78 ? 28.485 18.685 48.827 1.00 31.19 78 SER A O 1
ATOM 636 N N . LYS A 1 79 ? 26.315 18.407 48.271 1.00 31.06 79 LYS A N 1
ATOM 637 C CA . LYS A 1 79 ? 26.486 18.809 46.881 1.00 32.28 79 LYS A CA 1
ATOM 638 C C . LYS A 1 79 ? 26.360 20.331 46.688 1.00 30.60 79 LYS A C 1
ATOM 639 O O . LYS A 1 79 ? 26.516 20.844 45.575 1.00 29.41 79 LYS A O 1
ATOM 645 N N . TYR A 1 80 ? 26.084 21.040 47.779 1.00 25.69 80 TYR A N 1
ATOM 646 C CA . TYR A 1 80 ? 25.939 22.494 47.738 1.00 24.19 80 TYR A CA 1
ATOM 647 C C . TYR A 1 80 ? 26.994 23.229 48.566 1.00 26.11 80 TYR A C 1
ATOM 648 O O . TYR A 1 80 ? 26.826 24.403 48.906 1.00 23.29 80 TYR A O 1
ATOM 657 N N . SER A 1 81 ? 28.090 22.542 48.884 1.00 24.47 81 SER A N 1
ATOM 658 C CA . SER A 1 81 ? 29.138 23.165 49.666 1.00 23.42 81 SER A CA 1
ATOM 659 C C . SER A 1 81 ? 29.940 24.038 48.730 1.00 22.79 81 SER A C 1
ATOM 660 O O . SER A 1 81 ? 30.064 23.736 47.540 1.00 22.72 81 SER A O 1
ATOM 663 N N . LEU A 1 82 ? 30.483 25.122 49.268 1.00 21.32 82 LEU A N 1
ATOM 664 C CA . LEU A 1 82 ? 31.296 26.024 48.471 1.00 20.66 82 LEU A CA 1
ATOM 665 C C . LEU A 1 82 ? 32.563 25.318 48.017 1.00 21.23 82 LEU A C 1
ATOM 666 O O . LEU A 1 82 ? 33.187 25.743 47.049 1.00 26.26 82 LEU A O 1
ATOM 671 N N . ASP A 1 83 ? 32.926 24.228 48.700 1.00 19.87 83 ASP A N 1
ATOM 672 C CA . ASP A 1 83 ? 34.103 23.432 48.334 1.00 20.61 83 ASP A CA 1
ATOM 673 C C . ASP A 1 83 ? 33.881 22.831 46.944 1.00 19.14 83 ASP A C 1
ATOM 674 O O . ASP A 1 83 ? 34.792 22.778 46.118 1.00 17.50 83 ASP A O 1
ATOM 679 N N . LYS A 1 84 ? 32.659 22.361 46.703 1.00 19.27 84 LYS A N 1
ATOM 680 C CA . LYS A 1 84 ? 32.305 21.772 45.422 1.00 18.02 84 LYS A CA 1
ATOM 681 C C . LYS A 1 84 ? 32.342 22.834 44.329 1.00 20.42 84 LYS A C 1
ATOM 682 O O . LYS A 1 84 ? 32.879 22.589 43.251 1.00 21.38 84 LYS A O 1
ATOM 688 N N . ALA A 1 85 ? 31.830 24.030 44.630 1.00 19.59 85 ALA A N 1
ATOM 689 C CA . ALA A 1 85 ? 31.828 25.117 43.657 1.00 15.93 85 ALA A CA 1
ATOM 690 C C . ALA A 1 85 ? 33.258 25.482 43.260 1.00 17.85 85 ALA A C 1
ATOM 691 O O . ALA A 1 85 ? 33.519 25.813 42.105 1.00 19.27 85 ALA A O 1
ATOM 693 N N . ALA A 1 86 ? 34.192 25.399 44.202 1.00 16.57 86 ALA A N 1
ATOM 694 C CA . ALA A 1 86 ? 35.596 25.706 43.896 1.00 16.58 86 ALA A CA 1
ATOM 695 C C . ALA A 1 86 ? 36.176 24.613 42.992 1.00 20.50 86 ALA A C 1
ATOM 696 O O . ALA A 1 86 ? 36.953 24.901 42.072 1.00 21.40 86 ALA A O 1
ATOM 698 N N . ASP A 1 87 ? 35.810 23.355 43.271 1.00 23.86 87 ASP A N 1
ATOM 699 C CA . ASP A 1 87 ? 36.276 22.214 42.474 1.00 23.86 87 ASP A CA 1
ATOM 700 C C . ASP A 1 87 ? 35.750 22.360 41.038 1.00 23.30 87 ASP A C 1
ATOM 701 O O . ASP A 1 87 ? 36.477 22.096 40.070 1.00 22.54 87 ASP A O 1
ATOM 706 N N . ASP A 1 88 ? 34.493 22.794 40.919 1.00 22.82 88 ASP A N 1
ATOM 707 C CA . ASP A 1 88 ? 33.852 23.008 39.621 1.00 22.39 88 ASP A CA 1
ATOM 708 C C . ASP A 1 88 ? 34.643 23.992 38.768 1.00 23.23 88 ASP A C 1
ATOM 709 O O . ASP A 1 88 ? 34.661 23.869 37.546 1.00 28.26 88 ASP A O 1
ATOM 714 N N . GLN A 1 89 ? 35.280 24.979 39.397 1.00 21.26 89 GLN A N 1
ATOM 715 C CA . GLN A 1 89 ? 36.042 25.960 38.634 1.00 18.66 89 GLN A CA 1
ATOM 716 C C . GLN A 1 89 ? 37.303 25.339 38.056 1.00 20.39 89 GLN A C 1
ATOM 717 O O . GLN A 1 89 ? 37.692 25.637 36.928 1.00 18.86 89 GLN A O 1
ATOM 723 N N . ALA A 1 90 ? 37.931 24.455 38.827 1.00 21.76 90 ALA A N 1
ATOM 724 C CA . ALA A 1 90 ? 39.139 23.768 38.377 1.00 22.79 90 ALA A CA 1
ATOM 725 C C . ALA A 1 90 ? 38.751 22.835 37.225 1.00 24.33 90 ALA A C 1
ATOM 726 O O . ALA A 1 90 ? 39.438 22.771 36.197 1.00 24.58 90 ALA A O 1
ATOM 728 N N . ALA A 1 91 ? 37.635 22.130 37.412 1.00 22.12 91 ALA A N 1
ATOM 729 C CA . ALA A 1 91 ? 37.110 21.198 36.420 1.00 21.87 91 ALA A CA 1
ATOM 730 C C . ALA A 1 91 ? 36.767 21.917 35.116 1.00 23.95 91 ALA A C 1
ATOM 731 O O . ALA A 1 91 ? 37.019 21.391 34.027 1.00 25.80 91 ALA A O 1
ATOM 733 N N . LEU A 1 92 ? 36.193 23.116 35.230 1.00 24.59 92 LEU A N 1
ATOM 734 C CA . LEU A 1 92 ? 35.821 23.917 34.057 1.00 23.61 92 LEU A CA 1
ATOM 735 C C . LEU A 1 92 ? 37.078 24.276 33.280 1.00 23.78 92 LEU A C 1
ATOM 736 O O . LEU A 1 92 ? 37.132 24.075 32.075 1.00 24.32 92 LEU A O 1
ATOM 741 N N . LEU A 1 93 ? 38.093 24.797 33.974 1.00 24.39 93 LEU A N 1
ATOM 742 C CA . LEU A 1 93 ? 39.342 25.175 33.327 1.00 22.43 93 LEU A CA 1
ATOM 743 C C . LEU A 1 93 ? 39.978 23.961 32.643 1.00 26.37 93 LEU A C 1
ATOM 744 O O . LEU A 1 93 ? 40.503 24.079 31.531 1.00 27.63 93 LEU A O 1
ATOM 749 N N . ASP A 1 94 ? 39.898 22.795 33.295 1.00 27.35 94 ASP A N 1
ATOM 750 C CA . ASP A 1 94 ? 40.436 21.546 32.739 1.00 26.73 94 ASP A CA 1
ATOM 751 C C . ASP A 1 94 ? 39.723 21.217 31.425 1.00 27.98 94 ASP A C 1
ATOM 752 O O . ASP A 1 94 ? 40.378 20.984 30.401 1.00 27.90 94 ASP A O 1
ATOM 757 N N . ALA A 1 95 ? 38.386 21.196 31.468 1.00 25.59 95 ALA A N 1
ATOM 758 C CA . ALA A 1 95 ? 37.558 20.896 30.293 1.00 24.77 95 ALA A CA 1
ATOM 759 C C . ALA A 1 95 ? 37.881 21.816 29.129 1.00 27.70 95 ALA A C 1
ATOM 760 O O . ALA A 1 95 ? 37.834 21.400 27.967 1.00 31.15 95 ALA A O 1
ATOM 762 N N . LEU A 1 96 ? 38.250 23.052 29.454 1.00 27.74 96 LEU A N 1
ATOM 763 C CA . LEU A 1 96 ? 38.567 24.057 28.455 1.00 28.43 96 LEU A CA 1
ATOM 764 C C . LEU A 1 96 ? 40.067 24.192 28.187 1.00 28.43 96 LEU A C 1
ATOM 765 O O . LEU A 1 96 ? 40.522 25.165 27.584 1.00 28.19 96 LEU A O 1
ATOM 770 N N . GLY A 1 97 ? 40.831 23.219 28.667 1.00 28.54 97 GLY A N 1
ATOM 771 C CA . GLY A 1 97 ? 42.271 23.210 28.458 1.00 28.13 97 GLY A CA 1
ATOM 772 C C . GLY A 1 97 ? 43.014 24.462 28.880 1.00 29.82 97 GLY A C 1
ATOM 773 O O . GLY A 1 97 ? 44.016 24.823 28.272 1.00 32.87 97 GLY A O 1
ATOM 774 N N . ILE A 1 98 ? 42.535 25.126 29.923 1.00 29.24 98 ILE A N 1
ATOM 775 C CA . ILE A 1 98 ? 43.180 26.348 30.398 1.00 30.18 98 ILE A CA 1
ATOM 776 C C . ILE A 1 98 ? 44.023 26.049 31.637 1.00 30.40 98 ILE A C 1
ATOM 777 O O . ILE A 1 98 ? 43.509 25.549 32.637 1.00 29.64 98 ILE A O 1
ATOM 782 N N . GLU A 1 99 ? 45.319 26.336 31.561 1.00 33.13 99 GLU A N 1
ATOM 783 C CA . GLU A 1 99 ? 46.219 26.083 32.680 1.00 37.88 99 GLU A CA 1
ATOM 784 C C . GLU A 1 99 ? 46.144 27.083 33.823 1.00 36.17 99 GLU A C 1
ATOM 785 O O . GLU A 1 99 ? 46.074 26.685 34.985 1.00 36.22 99 GLU A O 1
ATOM 791 N N . LYS A 1 100 ? 46.162 28.370 33.490 1.00 35.10 100 LYS A N 1
ATOM 792 C CA . LYS A 1 100 ? 46.097 29.441 34.486 1.00 36.45 100 LYS A CA 1
ATOM 793 C C . LYS A 1 100 ? 45.072 30.486 34.075 1.00 34.35 100 LYS A C 1
ATOM 794 O O . LYS A 1 100 ? 44.835 30.692 32.890 1.00 33.85 100 LYS A O 1
ATOM 800 N N . ALA A 1 101 ? 44.474 31.149 35.060 1.00 33.21 101 ALA A N 1
ATOM 801 C CA . ALA A 1 101 ? 43.478 32.184 34.792 1.00 30.51 101 ALA A CA 1
ATOM 802 C C . ALA A 1 101 ? 43.405 33.217 35.899 1.00 30.05 101 ALA A C 1
ATOM 803 O O . ALA A 1 101 ? 43.820 32.966 37.028 1.00 30.78 101 ALA A O 1
ATOM 805 N N . TYR A 1 102 ? 42.948 34.410 35.536 1.00 27.19 102 TYR A N 1
ATOM 806 C CA . TYR A 1 102 ? 42.734 35.476 36.500 1.00 25.54 102 TYR A CA 1
ATOM 807 C C . TYR A 1 102 ? 41.350 35.138 37.033 1.00 25.79 102 TYR A C 1
ATOM 808 O O . TYR A 1 102 ? 40.479 34.708 36.271 1.00 23.40 102 TYR A O 1
ATOM 817 N N . VAL A 1 103 ? 41.141 35.285 38.331 1.00 22.33 103 VAL A N 1
ATOM 818 C CA . VAL A 1 103 ? 39.836 34.958 38.869 1.00 21.49 103 VAL A CA 1
ATOM 819 C C . VAL A 1 103 ? 39.269 36.103 39.683 1.00 23.91 103 VAL A C 1
ATOM 820 O O . VAL A 1 103 ? 40.005 36.804 40.374 1.00 24.51 103 VAL A O 1
ATOM 824 N N . VAL A 1 104 ? 37.970 36.338 39.540 1.00 22.01 104 VAL A N 1
ATOM 825 C CA . VAL A 1 104 ? 37.298 37.375 40.310 1.00 22.96 104 VAL A CA 1
ATOM 826 C C . VAL A 1 104 ? 36.094 36.714 40.965 1.00 24.46 104 VAL A C 1
ATOM 827 O O . VAL A 1 104 ? 35.237 36.140 40.276 1.00 22.59 104 VAL A O 1
ATOM 831 N N . GLY A 1 105 ? 36.054 36.779 42.299 1.00 25.43 105 GLY A N 1
ATOM 832 C CA . GLY A 1 105 ? 34.965 36.191 43.049 1.00 19.78 105 GLY A CA 1
ATOM 833 C C . GLY A 1 105 ? 34.153 37.236 43.782 1.00 22.30 105 GLY A C 1
ATOM 834 O O . GLY A 1 105 ? 34.705 38.036 44.542 1.00 25.47 105 GLY A O 1
ATOM 835 N N . HIS A 1 106 ? 32.837 37.177 43.612 1.00 19.09 106 HIS A N 1
ATOM 836 C CA . HIS A 1 106 ? 31.912 38.111 44.231 1.00 20.20 106 HIS A CA 1
ATOM 837 C C . HIS A 1 106 ? 31.016 37.395 45.247 1.00 22.41 106 HIS A C 1
ATOM 838 O O . HIS A 1 106 ? 30.596 36.259 45.006 1.00 21.07 106 HIS A O 1
ATOM 845 N N . ASP A 1 107 ? 30.765 38.038 46.394 1.00 21.48 107 ASP A N 1
ATOM 846 C CA . ASP A 1 107 ? 29.845 37.495 47.406 1.00 20.03 107 ASP A CA 1
ATOM 847 C C . ASP A 1 107 ? 30.273 36.062 47.804 1.00 21.11 107 ASP A C 1
ATOM 848 O O . ASP A 1 107 ? 31.434 35.855 48.180 1.00 21.14 107 ASP A O 1
ATOM 853 N N . PHE A 1 108 ? 29.359 35.087 47.698 1.00 20.89 108 PHE A N 1
ATOM 854 C CA . PHE A 1 108 ? 29.641 33.669 48.012 1.00 20.06 108 PHE A CA 1
ATOM 855 C C . PHE A 1 108 ? 30.881 33.173 47.276 1.00 20.88 108 PHE A C 1
ATOM 856 O O . PHE A 1 108 ? 31.657 32.376 47.820 1.00 23.78 108 PHE A O 1
ATOM 864 N N . ALA A 1 109 ? 31.059 33.643 46.035 1.00 20.11 109 ALA A N 1
ATOM 865 C CA . ALA A 1 109 ? 32.205 33.262 45.204 1.00 18.27 109 ALA A CA 1
ATOM 866 C C . ALA A 1 109 ? 33.544 33.772 45.711 1.00 19.20 109 ALA A C 1
ATOM 867 O O . ALA A 1 109 ? 34.595 33.327 45.243 1.00 21.71 109 ALA A O 1
ATOM 869 N N . ALA A 1 110 ? 33.515 34.737 46.631 1.00 22.40 110 ALA A N 1
ATOM 870 C CA . ALA A 1 110 ? 34.753 35.249 47.212 1.00 21.02 110 ALA A CA 1
ATOM 871 C C . ALA A 1 110 ? 35.270 34.111 48.095 1.00 21.67 110 ALA A C 1
ATOM 872 O O . ALA A 1 110 ? 36.479 33.871 48.165 1.00 22.07 110 ALA A O 1
ATOM 874 N N . ILE A 1 111 ? 34.343 33.394 48.739 1.00 18.55 111 ILE A N 1
ATOM 875 C CA . ILE A 1 111 ? 34.693 32.241 49.571 1.00 22.44 111 ILE A CA 1
ATOM 876 C C . ILE A 1 111 ? 35.204 31.103 48.670 1.00 22.71 111 ILE A C 1
ATOM 877 O O . ILE A 1 111 ? 36.233 30.479 48.955 1.00 27.08 111 ILE A O 1
ATOM 882 N N . VAL A 1 112 ? 34.510 30.885 47.555 1.00 21.98 112 VAL A N 1
ATOM 883 C CA . VAL A 1 112 ? 34.895 29.871 46.572 1.00 18.23 112 VAL A CA 1
ATOM 884 C C . VAL A 1 112 ? 36.309 30.204 46.104 1.00 19.01 112 VAL A C 1
ATOM 885 O O . VAL A 1 112 ? 37.169 29.326 45.975 1.00 19.61 112 VAL A O 1
ATOM 889 N N . LEU A 1 113 ? 36.549 31.486 45.851 1.00 18.70 113 LEU A N 1
ATOM 890 C CA . LEU A 1 113 ? 37.862 31.918 45.409 1.00 21.09 113 LEU A CA 1
ATOM 891 C C . LEU A 1 113 ? 38.934 31.697 46.496 1.00 22.51 113 LEU A C 1
ATOM 892 O O . LEU A 1 113 ? 40.043 31.226 46.196 1.00 23.54 113 LEU A O 1
ATOM 897 N N . HIS A 1 114 ? 38.592 31.987 47.755 1.00 21.05 114 HIS A N 1
ATOM 898 C CA . HIS A 1 114 ? 39.531 31.804 48.855 1.00 21.48 114 HIS A CA 1
ATOM 899 C C . HIS A 1 114 ? 39.952 30.335 48.863 1.00 24.26 114 HIS A C 1
ATOM 900 O O . HIS A 1 114 ? 41.145 30.000 48.998 1.00 25.55 114 HIS A O 1
ATOM 907 N N . LYS A 1 115 ? 38.967 29.464 48.682 1.00 18.23 115 LYS A N 1
ATOM 908 C CA . LYS A 1 115 ? 39.224 28.039 48.662 1.00 19.80 115 LYS A CA 1
ATOM 909 C C . LYS A 1 115 ? 40.032 27.637 47.426 1.00 22.46 115 LYS A C 1
ATOM 910 O O . LYS A 1 115 ? 41.057 26.951 47.519 1.00 22.42 115 LYS A O 1
ATOM 916 N N . PHE A 1 116 ? 39.609 28.141 46.278 1.00 23.10 116 PHE A N 1
ATOM 917 C CA . PHE A 1 116 ? 40.254 27.822 45.023 1.00 21.09 116 PHE A CA 1
ATOM 918 C C . PHE A 1 116 ? 41.728 28.218 44.950 1.00 24.77 116 PHE A C 1
ATOM 919 O O . PHE A 1 116 ? 42.559 27.415 44.526 1.00 23.17 116 PHE A O 1
ATOM 927 N N . ILE A 1 117 ? 42.061 29.452 45.334 1.00 26.84 117 ILE A N 1
ATOM 928 C CA . ILE A 1 117 ? 43.456 29.891 45.253 1.00 30.62 117 ILE A CA 1
ATOM 929 C C . ILE A 1 117 ? 44.388 29.045 46.107 1.00 31.08 117 ILE A C 1
ATOM 930 O O . ILE A 1 117 ? 45.593 28.980 45.851 1.00 29.21 117 ILE A O 1
ATOM 935 N N . ARG A 1 118 ? 43.826 28.396 47.117 1.00 31.67 118 ARG A N 1
ATOM 936 C CA . ARG A 1 118 ? 44.622 27.549 47.982 1.00 35.65 118 ARG A CA 1
ATOM 937 C C . ARG A 1 118 ? 44.687 26.112 47.465 1.00 35.89 118 ARG A C 1
ATOM 938 O O . ARG A 1 118 ? 45.773 25.558 47.294 1.00 39.38 118 ARG A O 1
ATOM 946 N N . LYS A 1 119 ? 43.533 25.538 47.140 1.00 35.53 119 LYS A N 1
ATOM 947 C CA . LYS A 1 119 ? 43.480 24.170 46.642 1.00 29.61 119 LYS A CA 1
ATOM 948 C C . LYS A 1 119 ? 44.042 24.043 45.228 1.00 29.19 119 LYS A C 1
ATOM 949 O O . LYS A 1 119 ? 44.579 22.997 44.868 1.00 31.88 119 LYS A O 1
ATOM 955 N N . TYR A 1 120 ? 43.947 25.108 44.436 1.00 25.94 120 TYR A N 1
ATOM 956 C CA . TYR A 1 120 ? 44.445 25.092 43.059 1.00 25.05 120 TYR A CA 1
ATOM 957 C C . TYR A 1 120 ? 45.325 26.315 42.774 1.00 27.35 120 TYR A C 1
ATOM 958 O O . TYR A 1 120 ? 45.139 27.004 41.770 1.00 28.62 120 TYR A O 1
ATOM 967 N N . SER A 1 121 ? 46.309 26.545 43.641 1.00 30.31 121 SER A N 1
ATOM 968 C CA . SER A 1 121 ? 47.224 27.686 43.532 1.00 31.96 121 SER A CA 1
ATOM 969 C C . SER A 1 121 ? 47.935 27.838 42.188 1.00 32.70 121 SER A C 1
ATOM 970 O O . SER A 1 121 ? 48.171 28.962 41.720 1.00 35.57 121 SER A O 1
ATOM 973 N N . ASP A 1 122 ? 48.267 26.712 41.566 1.00 33.46 122 ASP A N 1
ATOM 974 C CA . ASP A 1 122 ? 48.951 26.717 40.278 1.00 33.23 122 ASP A CA 1
ATOM 975 C C . ASP A 1 122 ? 48.045 27.066 39.093 1.00 33.22 122 ASP A C 1
ATOM 976 O O . ASP A 1 122 ? 48.540 27.321 37.992 1.00 35.65 122 ASP A O 1
ATOM 981 N N . ARG A 1 123 ? 46.734 27.147 39.339 1.00 31.37 123 ARG A N 1
ATOM 982 C CA . ARG A 1 123 ? 45.742 27.465 38.300 1.00 28.70 123 ARG A CA 1
ATOM 983 C C . ARG A 1 123 ? 45.317 28.941 38.255 1.00 29.74 123 ARG A C 1
ATOM 984 O O . ARG A 1 123 ? 44.445 29.326 37.462 1.00 29.18 123 ARG A O 1
ATOM 992 N N . VAL A 1 124 ? 45.913 29.767 39.107 1.00 28.38 124 VAL A N 1
ATOM 993 C CA . VAL A 1 124 ? 45.549 31.176 39.144 1.00 29.12 124 VAL A CA 1
ATOM 994 C C . VAL A 1 124 ? 46.739 32.117 38.950 1.00 30.34 124 VAL A C 1
ATOM 995 O O . VAL A 1 124 ? 47.827 31.880 39.478 1.00 33.92 124 VAL A O 1
ATOM 999 N N . ILE A 1 125 ? 46.543 33.132 38.112 1.00 29.69 125 ILE A N 1
ATOM 1000 C CA . ILE A 1 125 ? 47.573 34.128 37.838 1.00 31.08 125 ILE A CA 1
ATOM 1001 C C . ILE A 1 125 ? 47.501 35.162 38.962 1.00 32.13 125 ILE A C 1
ATOM 1002 O O . ILE A 1 125 ? 48.451 35.332 39.728 1.00 34.58 125 ILE A O 1
ATOM 1007 N N . LYS A 1 126 ? 46.363 35.841 39.044 1.00 28.46 126 LYS A N 1
ATOM 1008 C CA . LYS A 1 126 ? 46.086 36.826 40.080 1.00 26.43 126 LYS A CA 1
ATOM 1009 C C . LYS A 1 126 ? 44.592 36.710 40.341 1.00 28.81 126 LYS A C 1
ATOM 1010 O O . LYS A 1 126 ? 43.836 36.218 39.488 1.00 28.46 126 LYS A O 1
ATOM 1016 N N . ALA A 1 127 ? 44.163 37.157 41.518 1.00 28.63 127 ALA A N 1
ATOM 1017 C CA . ALA A 1 127 ? 42.750 37.093 41.882 1.00 27.31 127 ALA A CA 1
ATOM 1018 C C . ALA A 1 127 ? 42.244 38.416 42.427 1.00 26.37 127 ALA A C 1
ATOM 1019 O O . ALA A 1 127 ? 43.023 39.292 42.789 1.00 27.54 127 ALA A O 1
ATOM 1021 N N . ALA A 1 128 ? 40.927 38.557 42.453 1.00 26.82 128 ALA A N 1
ATOM 1022 C CA . ALA A 1 128 ? 40.282 39.746 42.986 1.00 24.65 128 ALA A CA 1
ATOM 1023 C C . ALA A 1 128 ? 39.022 39.282 43.693 1.00 26.70 128 ALA A C 1
ATOM 1024 O O . ALA A 1 128 ? 38.336 38.363 43.228 1.00 24.12 128 ALA A O 1
ATOM 1026 N N . ILE A 1 129 ? 38.770 39.869 44.857 1.00 28.29 129 ILE A N 1
ATOM 1027 C CA . ILE A 1 129 ? 37.589 39.546 45.644 1.00 29.22 129 ILE A CA 1
ATOM 1028 C C . ILE A 1 129 ? 36.698 40.787 45.664 1.00 29.08 129 ILE A C 1
ATOM 1029 O O . ILE A 1 129 ? 37.189 41.879 45.935 1.00 30.68 129 ILE A O 1
ATOM 1034 N N . PHE A 1 130 ? 35.415 40.630 45.318 1.00 28.07 130 PHE A N 1
ATOM 1035 C CA . PHE A 1 130 ? 34.453 41.742 45.327 1.00 25.17 130 PHE A CA 1
ATOM 1036 C C . PHE A 1 130 ? 33.380 41.482 46.378 1.00 27.00 130 PHE A C 1
ATOM 1037 O O . PHE A 1 130 ? 32.784 40.405 46.399 1.00 27.00 130 PHE A O 1
ATOM 1045 N N . ASP A 1 131 ? 33.141 42.478 47.234 1.00 25.62 131 ASP A N 1
ATOM 1046 C CA . ASP A 1 131 ? 32.109 42.431 48.271 1.00 26.78 131 ASP A CA 1
ATOM 1047 C C . ASP A 1 131 ? 31.783 41.054 48.823 1.00 26.19 131 ASP A C 1
ATOM 1048 O O . ASP A 1 131 ? 30.672 40.538 48.628 1.00 26.12 131 ASP A O 1
ATOM 1053 N N . PRO A 1 132 ? 32.734 40.456 49.555 1.00 26.63 132 PRO A N 1
ATOM 1054 C CA . PRO A 1 132 ? 32.580 39.124 50.154 1.00 26.07 132 PRO A CA 1
ATOM 1055 C C . PRO A 1 132 ? 31.548 39.033 51.273 1.00 27.65 132 PRO A C 1
ATOM 1056 O O . PRO A 1 132 ? 31.011 37.957 51.540 1.00 28.99 132 PRO A O 1
ATOM 1060 N N . ILE A 1 133 ? 31.238 40.164 51.896 1.00 29.54 133 ILE A N 1
ATOM 1061 C CA . ILE A 1 133 ? 30.306 40.172 53.021 1.00 31.38 133 ILE A CA 1
ATOM 1062 C C . ILE A 1 133 ? 28.948 40.802 52.730 1.00 31.91 133 ILE A C 1
ATOM 1063 O O . ILE A 1 133 ? 28.857 41.947 52.291 1.00 30.80 133 ILE A O 1
ATOM 1068 N N . GLN A 1 134 ? 27.892 40.041 52.977 1.00 33.44 134 GLN A N 1
ATOM 1069 C CA . GLN A 1 134 ? 26.543 40.533 52.769 1.00 38.52 134 GLN A CA 1
ATOM 1070 C C . GLN A 1 134 ? 26.150 41.464 53.937 1.00 45.41 134 GLN A C 1
ATOM 1071 O O . GLN A 1 134 ? 26.512 41.217 55.098 1.00 45.18 134 GLN A O 1
ATOM 1077 N N . PRO A 1 135 ? 25.394 42.528 53.642 1.00 51.37 135 PRO A N 1
ATOM 1078 C CA . PRO A 1 135 ? 25.065 43.601 54.597 1.00 53.86 135 PRO A CA 1
ATOM 1079 C C . PRO A 1 135 ? 24.556 43.288 56.004 1.00 57.85 135 PRO A C 1
ATOM 1080 O O . PRO A 1 135 ? 25.239 43.607 56.985 1.00 62.79 135 PRO A O 1
ATOM 1084 N N . ASP A 1 136 ? 23.391 42.658 56.129 1.00 58.26 136 ASP A N 1
ATOM 1085 C CA . ASP A 1 136 ? 22.800 42.501 57.472 1.00 61.56 136 ASP A CA 1
ATOM 1086 C C . ASP A 1 136 ? 23.064 41.168 58.184 1.00 60.83 136 ASP A C 1
ATOM 1087 O O . ASP A 1 136 ? 22.121 40.448 58.526 1.00 57.88 136 ASP A O 1
ATOM 1092 N N . PHE A 1 137 ? 24.322 40.882 58.508 1.00 61.35 137 PHE A N 1
ATOM 1093 C CA . PHE A 1 137 ? 24.616 39.618 59.173 1.00 65.05 137 PHE A CA 1
ATOM 1094 C C . PHE A 1 137 ? 24.709 39.616 60.703 1.00 70.11 137 PHE A C 1
ATOM 1095 O O . PHE A 1 137 ? 25.818 39.831 61.245 1.00 74.91 137 PHE A O 1
ATOM 1103 N N . GLU A 1 149 ? 24.721 35.085 61.385 1.00 52.18 149 GLU A N 1
ATOM 1104 C CA . GLU A 1 149 ? 23.398 34.485 61.061 1.00 49.49 149 GLU A CA 1
ATOM 1105 C C . GLU A 1 149 ? 22.333 35.567 60.854 1.00 45.43 149 GLU A C 1
ATOM 1106 O O . GLU A 1 149 ? 21.719 36.054 61.813 1.00 46.30 149 GLU A O 1
ATOM 1112 N N . SER A 1 150 ? 22.116 35.924 59.589 1.00 37.44 150 SER A N 1
ATOM 1113 C CA . SER A 1 150 ? 21.148 36.954 59.207 1.00 28.71 150 SER A CA 1
ATOM 1114 C C . SER A 1 150 ? 19.733 36.404 59.243 1.00 24.89 150 SER A C 1
ATOM 1115 O O . SER A 1 150 ? 19.539 35.195 59.320 1.00 26.04 150 SER A O 1
ATOM 1118 N N . TRP A 1 151 ? 18.743 37.289 59.162 1.00 22.33 151 TRP A N 1
ATOM 1119 C CA . TRP A 1 151 ? 17.355 36.848 59.186 1.00 21.03 151 TRP A CA 1
ATOM 1120 C C . TRP A 1 151 ? 17.053 35.979 57.964 1.00 19.63 151 TRP A C 1
ATOM 1121 O O . TRP A 1 151 ? 16.383 34.957 58.084 1.00 18.40 151 TRP A O 1
ATOM 1132 N N . TYR A 1 152 ? 17.585 36.374 56.803 1.00 18.22 152 TYR A N 1
ATOM 1133 C CA . TYR A 1 152 ? 17.350 35.638 55.565 1.00 18.56 152 TYR A CA 1
ATOM 1134 C C . TYR A 1 152 ? 18.085 34.307 55.480 1.00 19.43 152 TYR A C 1
ATOM 1135 O O . TYR A 1 152 ? 17.548 33.357 54.924 1.00 21.37 152 TYR A O 1
ATOM 1144 N N . SER A 1 153 ? 19.298 34.226 56.028 1.00 20.82 153 SER A N 1
ATOM 1145 C CA . SER A 1 153 ? 20.033 32.960 56.006 1.00 24.27 153 SER A CA 1
ATOM 1146 C C . SER A 1 153 ? 19.217 31.927 56.788 1.00 23.08 153 SER A C 1
ATOM 1147 O O . SER A 1 153 ? 19.136 30.766 56.394 1.00 25.21 153 SER A O 1
ATOM 1150 N N . GLN A 1 154 ? 18.550 32.382 57.847 1.00 23.01 154 GLN A N 1
ATOM 1151 C CA . GLN A 1 154 ? 17.714 31.512 58.671 1.00 23.00 154 GLN A CA 1
ATOM 1152 C C . GLN A 1 154 ? 16.421 31.193 57.968 1.00 22.01 154 GLN A C 1
ATOM 1153 O O . GLN A 1 154 ? 15.947 30.065 57.998 1.00 24.64 154 GLN A O 1
ATOM 1159 N N . PHE A 1 155 ? 15.836 32.211 57.353 1.00 24.59 155 PHE A N 1
ATOM 1160 C CA . PHE A 1 155 ? 14.585 32.064 56.621 1.00 20.71 155 PHE A CA 1
ATOM 1161 C C . PHE A 1 155 ? 14.793 31.041 55.488 1.00 21.61 155 PHE A C 1
ATOM 1162 O O . PHE A 1 155 ? 13.968 30.148 55.285 1.00 22.20 155 PHE A O 1
ATOM 1170 N N . HIS A 1 156 ? 15.944 31.136 54.819 1.00 20.89 156 HIS A N 1
ATOM 1171 C CA . HIS A 1 156 ? 16.304 30.236 53.719 1.00 22.04 156 HIS A CA 1
ATOM 1172 C C . HIS A 1 156 ? 16.454 28.770 54.136 1.00 24.21 156 HIS A C 1
ATOM 1173 O O . HIS A 1 156 ? 16.499 27.876 53.276 1.00 28.02 156 HIS A O 1
ATOM 1180 N N . GLN A 1 157 ? 16.527 28.528 55.446 1.00 22.97 157 GLN A N 1
ATOM 1181 C CA . GLN A 1 157 ? 16.651 27.180 55.982 1.00 22.96 157 GLN A CA 1
ATOM 1182 C C . GLN A 1 157 ? 15.308 26.485 55.914 1.00 23.59 157 GLN A C 1
ATOM 1183 O O . GLN A 1 157 ? 15.234 25.261 55.935 1.00 26.73 157 GLN A O 1
ATOM 1189 N N . LEU A 1 158 ? 14.242 27.270 55.834 1.00 24.38 158 LEU A N 1
ATOM 1190 C CA . LEU A 1 158 ? 12.896 26.713 55.810 1.00 26.87 158 LEU A CA 1
ATOM 1191 C C . LEU A 1 158 ? 12.374 26.341 54.431 1.00 29.22 158 LEU A C 1
ATOM 1192 O O . LEU A 1 158 ? 12.650 27.035 53.447 1.00 29.95 158 LEU A O 1
ATOM 1197 N N . ASP A 1 159 ? 11.609 25.249 54.367 1.00 29.14 159 ASP A N 1
ATOM 1198 C CA . ASP A 1 159 ? 11.005 24.839 53.105 1.00 30.88 159 ASP A CA 1
ATOM 1199 C C . ASP A 1 159 ? 9.848 25.775 52.800 1.00 30.07 159 ASP A C 1
ATOM 1200 O O . ASP A 1 159 ? 9.481 25.958 51.632 1.00 29.80 159 ASP A O 1
ATOM 1205 N N . MET A 1 160 ? 9.262 26.338 53.860 1.00 28.28 160 MET A N 1
ATOM 1206 C CA . MET A 1 160 ? 8.155 27.281 53.725 1.00 26.53 160 MET A CA 1
ATOM 1207 C C . MET A 1 160 ? 8.638 28.498 52.931 1.00 25.20 160 MET A C 1
ATOM 1208 O O . MET A 1 160 ? 7.891 29.045 52.123 1.00 25.34 160 MET A O 1
ATOM 1213 N N . ALA A 1 161 ? 9.898 28.883 53.138 1.00 22.92 161 ALA A N 1
ATOM 1214 C CA . ALA A 1 161 ? 10.486 30.015 52.435 1.00 24.50 161 ALA A CA 1
ATOM 1215 C C . ALA A 1 161 ? 10.556 29.736 50.932 1.00 26.80 161 ALA A C 1
ATOM 1216 O O . ALA A 1 161 ? 10.225 30.606 50.121 1.00 26.07 161 ALA A O 1
ATOM 1218 N N . VAL A 1 162 ? 10.972 28.520 50.568 1.00 26.91 162 VAL A N 1
ATOM 1219 C CA . VAL A 1 162 ? 11.059 28.114 49.165 1.00 24.89 162 VAL A CA 1
ATOM 1220 C C . VAL A 1 162 ? 9.670 28.187 48.521 1.00 25.89 162 VAL A C 1
ATOM 1221 O O . VAL A 1 162 ? 9.495 28.780 47.447 1.00 27.48 162 VAL A O 1
ATOM 1225 N N . GLU A 1 163 ? 8.689 27.615 49.215 1.00 25.54 163 GLU A N 1
ATOM 1226 C CA . GLU A 1 163 ? 7.302 27.570 48.763 1.00 30.23 163 GLU A CA 1
ATOM 1227 C C . GLU A 1 163 ? 6.641 28.937 48.599 1.00 32.35 163 GLU A C 1
ATOM 1228 O O . GLU A 1 163 ? 5.791 29.121 47.723 1.00 35.97 163 GLU A O 1
ATOM 1234 N N . VAL A 1 164 ? 7.029 29.882 49.452 1.00 29.45 164 VAL A N 1
ATOM 1235 C CA . VAL A 1 164 ? 6.497 31.240 49.425 1.00 27.64 164 VAL A CA 1
ATOM 1236 C C . VAL A 1 164 ? 7.173 32.097 48.359 1.00 28.57 164 VAL A C 1
ATOM 1237 O O . VAL A 1 164 ? 6.509 32.650 47.479 1.00 31.42 164 VAL A O 1
ATOM 1241 N N . VAL A 1 165 ? 8.493 32.197 48.435 1.00 27.24 165 VAL A N 1
ATOM 1242 C CA . VAL A 1 165 ? 9.251 33.003 47.487 1.00 27.20 165 VAL A CA 1
ATOM 1243 C C . VAL A 1 165 ? 9.036 32.577 46.035 1.00 26.91 165 VAL A C 1
ATOM 1244 O O . VAL A 1 165 ? 8.993 33.420 45.140 1.00 29.99 165 VAL A O 1
ATOM 1248 N N . GLY A 1 166 ? 8.863 31.279 45.809 1.00 27.74 166 GLY A N 1
ATOM 1249 C CA . GLY A 1 166 ? 8.665 30.794 44.452 1.00 27.16 166 GLY A CA 1
ATOM 1250 C C . GLY A 1 166 ? 7.217 30.597 44.062 1.00 27.24 166 GLY A C 1
ATOM 1251 O O . GLY A 1 166 ? 6.943 30.053 42.995 1.00 30.29 166 GLY A O 1
ATOM 1252 N N . SER A 1 167 ? 6.291 31.058 44.900 1.00 26.23 167 SER A N 1
ATOM 1253 C CA . SER A 1 167 ? 4.863 30.905 44.622 1.00 28.01 167 SER A CA 1
ATOM 1254 C C . SER A 1 167 ? 4.347 31.625 43.362 1.00 29.12 167 SER A C 1
ATOM 1255 O O . SER A 1 167 ? 3.363 31.193 42.756 1.00 31.31 167 SER A O 1
ATOM 1258 N N . SER A 1 168 ? 5.024 32.696 42.960 1.00 28.47 168 SER A N 1
ATOM 1259 C CA . SER A 1 168 ? 4.640 33.473 41.781 1.00 29.89 168 SER A CA 1
ATOM 1260 C C . SER A 1 168 ? 5.752 34.458 41.428 1.00 30.91 168 SER A C 1
ATOM 1261 O O . SER A 1 168 ? 6.653 34.711 42.237 1.00 31.13 168 SER A O 1
ATOM 1264 N N . ARG A 1 169 ? 5.702 35.001 40.214 1.00 30.84 169 ARG A N 1
ATOM 1265 C CA . ARG A 1 169 ? 6.699 35.981 39.802 1.00 29.47 169 ARG A CA 1
ATOM 1266 C C . ARG A 1 169 ? 6.546 37.233 40.652 1.00 29.85 169 ARG A C 1
ATOM 1267 O O . ARG A 1 169 ? 7.541 37.833 41.056 1.00 27.49 169 ARG A O 1
ATOM 1275 N N . GLU A 1 170 ? 5.297 37.634 40.894 1.00 31.86 170 GLU A N 1
ATOM 1276 C CA . GLU A 1 170 ? 5.008 38.827 41.692 1.00 37.45 170 GLU A CA 1
ATOM 1277 C C . GLU A 1 170 ? 5.783 38.761 43.003 1.00 36.79 170 GLU A C 1
ATOM 1278 O O . GLU A 1 170 ? 6.591 39.650 43.296 1.00 35.85 170 GLU A O 1
ATOM 1284 N N . VAL A 1 171 ? 5.569 37.674 43.754 1.00 34.01 171 VAL A N 1
ATOM 1285 C CA . VAL A 1 171 ? 6.235 37.454 45.040 1.00 30.44 171 VAL A CA 1
ATOM 1286 C C . VAL A 1 171 ? 7.760 37.350 44.906 1.00 30.03 171 VAL A C 1
ATOM 1287 O O . VAL A 1 171 ? 8.511 38.060 45.593 1.00 30.77 171 VAL A O 1
ATOM 1291 N N . CYS A 1 172 ? 8.210 36.499 43.989 1.00 26.37 172 CYS A N 1
ATOM 1292 C CA . CYS A 1 172 ? 9.635 36.308 43.754 1.00 24.24 172 CYS A CA 1
ATOM 1293 C C . CYS A 1 172 ? 10.328 37.641 43.436 1.00 25.32 172 CYS A C 1
ATOM 1294 O O . CYS A 1 172 ? 11.448 37.912 43.898 1.00 24.46 172 CYS A O 1
ATOM 1297 N N . LYS A 1 173 ? 9.644 38.475 42.653 1.00 25.37 173 LYS A N 1
ATOM 1298 C CA . LYS A 1 173 ? 10.164 39.782 42.254 1.00 24.64 173 LYS A CA 1
ATOM 1299 C C . LYS A 1 173 ? 10.316 40.722 43.460 1.00 24.37 173 LYS A C 1
ATOM 1300 O O . LYS A 1 173 ? 11.359 41.376 43.621 1.00 23.73 173 LYS A O 1
ATOM 1306 N N . LYS A 1 174 ? 9.281 40.784 44.299 1.00 22.48 174 LYS A N 1
ATOM 1307 C CA . LYS A 1 174 ? 9.308 41.631 45.483 1.00 24.60 174 LYS A CA 1
ATOM 1308 C C . LYS A 1 174 ? 10.420 41.195 46.411 1.00 25.62 174 LYS A C 1
ATOM 1309 O O . LYS A 1 174 ? 11.218 42.015 46.857 1.00 29.98 174 LYS A O 1
ATOM 1315 N N . TYR A 1 175 ? 10.519 39.892 46.636 1.00 23.79 175 TYR A N 1
ATOM 1316 C CA . TYR A 1 175 ? 11.532 39.354 47.522 1.00 22.05 175 TYR A CA 1
ATOM 1317 C C . TYR A 1 175 ? 12.952 39.716 47.094 1.00 22.10 175 TYR A C 1
ATOM 1318 O O . TYR A 1 175 ? 13.706 40.305 47.863 1.00 25.19 175 TYR A O 1
ATOM 1327 N N . PHE A 1 176 ? 13.318 39.391 45.862 1.00 21.86 176 PHE A N 1
ATOM 1328 C CA . PHE A 1 176 ? 14.668 39.689 45.396 1.00 21.03 176 PHE A CA 1
ATOM 1329 C C . PHE A 1 176 ? 14.945 41.164 45.160 1.00 21.00 176 PHE A C 1
ATOM 1330 O O . PHE A 1 176 ? 16.086 41.604 45.279 1.00 24.37 176 PHE A O 1
ATOM 1338 N N . LYS A 1 177 ? 13.913 41.941 44.847 1.00 23.92 177 LYS A N 1
ATOM 1339 C CA . LYS A 1 177 ? 14.105 43.381 44.627 1.00 24.07 177 LYS A CA 1
ATOM 1340 C C . LYS A 1 177 ? 14.650 44.011 45.909 1.00 23.10 177 LYS A C 1
ATOM 1341 O O . LYS A 1 177 ? 15.544 44.872 45.877 1.00 23.24 177 LYS A O 1
ATOM 1347 N N . HIS A 1 178 ? 14.117 43.552 47.038 1.00 20.39 178 HIS A N 1
ATOM 1348 C CA . HIS A 1 178 ? 14.541 44.030 48.345 1.00 20.95 178 HIS A CA 1
ATOM 1349 C C . HIS A 1 178 ? 16.060 43.922 48.552 1.00 22.24 178 HIS A C 1
ATOM 1350 O O . HIS A 1 178 ? 16.704 44.867 49.000 1.00 24.80 178 HIS A O 1
ATOM 1357 N N . PHE A 1 179 ? 16.639 42.781 48.200 1.00 21.47 179 PHE A N 1
ATOM 1358 C CA . PHE A 1 179 ? 18.067 42.585 48.373 1.00 18.53 179 PHE A CA 1
ATOM 1359 C C . PHE A 1 179 ? 18.869 43.387 47.380 1.00 20.62 179 PHE A C 1
ATOM 1360 O O . PHE A 1 179 ? 19.913 43.936 47.728 1.00 25.20 179 PHE A O 1
ATOM 1368 N N . PHE A 1 180 ? 18.404 43.456 46.134 1.00 22.52 180 PHE A N 1
ATOM 1369 C CA . PHE A 1 180 ? 19.119 44.226 45.119 1.00 22.50 180 PHE A CA 1
ATOM 1370 C C . PHE A 1 180 ? 19.192 45.689 45.548 1.00 23.62 180 PHE A C 1
ATOM 1371 O O . PHE A 1 180 ? 20.263 46.300 45.519 1.00 22.96 180 PHE A O 1
ATOM 1379 N N . ASP A 1 181 ? 18.056 46.223 45.998 1.00 24.18 181 ASP A N 1
ATOM 1380 C CA . ASP A 1 181 ? 17.963 47.626 46.430 1.00 28.34 181 ASP A CA 1
ATOM 1381 C C . ASP A 1 181 ? 18.608 47.914 47.781 1.00 27.40 181 ASP A C 1
ATOM 1382 O O . ASP A 1 181 ? 19.521 48.737 47.879 1.00 30.10 181 ASP A O 1
ATOM 1387 N N . HIS A 1 182 ? 18.160 47.200 48.805 1.00 26.52 182 HIS A N 1
ATOM 1388 C CA . HIS A 1 182 ? 18.686 47.375 50.144 1.00 25.50 182 HIS A CA 1
ATOM 1389 C C . HIS A 1 182 ? 20.208 47.210 50.255 1.00 24.48 182 HIS A C 1
ATOM 1390 O O . HIS A 1 182 ? 20.830 47.874 51.076 1.00 25.39 182 HIS A O 1
ATOM 1397 N N . TRP A 1 183 ? 20.806 46.361 49.415 1.00 22.31 183 TRP A N 1
ATOM 1398 C CA . TRP A 1 183 ? 22.257 46.123 49.438 1.00 23.32 183 TRP A CA 1
ATOM 1399 C C . TRP A 1 183 ? 23.039 47.079 48.546 1.00 27.20 183 TRP A C 1
ATOM 1400 O O . TRP A 1 183 ? 24.259 46.936 48.372 1.00 26.93 183 TRP A O 1
ATOM 1411 N N . SER A 1 184 ? 22.339 48.049 47.975 1.00 28.51 184 SER A N 1
ATOM 1412 C CA . SER A 1 184 ? 22.967 49.023 47.094 1.00 29.24 184 SER A CA 1
ATOM 1413 C C . SER A 1 184 ? 23.043 50.402 47.733 1.00 29.99 184 SER A C 1
ATOM 1414 O O . SER A 1 184 ? 22.214 50.753 48.585 1.00 22.90 184 SER A O 1
ATOM 1417 N N . TYR A 1 185 ? 24.047 51.177 47.332 1.00 30.89 185 TYR A N 1
ATOM 1418 C CA . TYR A 1 185 ? 24.178 52.521 47.861 1.00 34.09 185 TYR A CA 1
ATOM 1419 C C . TYR A 1 185 ? 22.965 53.342 47.420 1.00 35.70 185 TYR A C 1
ATOM 1420 O O . TYR A 1 185 ? 22.241 53.872 48.262 1.00 37.21 185 TYR A O 1
ATOM 1429 N N . ARG A 1 186 ? 22.728 53.413 46.108 1.00 35.27 186 ARG A N 1
ATOM 1430 C CA . ARG A 1 186 ? 21.593 54.167 45.571 1.00 34.36 186 ARG A CA 1
ATOM 1431 C C . ARG A 1 186 ? 20.283 53.458 45.882 1.00 33.61 186 ARG A C 1
ATOM 1432 O O . ARG A 1 186 ? 20.293 52.311 46.316 1.00 36.41 186 ARG A O 1
ATOM 1440 N N . ASP A 1 187 ? 19.161 54.147 45.675 1.00 33.10 187 ASP A N 1
ATOM 1441 C CA . ASP A 1 187 ? 17.831 53.605 45.985 1.00 33.15 187 ASP A CA 1
ATOM 1442 C C . ASP A 1 187 ? 17.367 52.384 45.192 1.00 33.80 187 ASP A C 1
ATOM 1443 O O . ASP A 1 187 ? 16.656 51.525 45.724 1.00 34.26 187 ASP A O 1
ATOM 1448 N N . GLU A 1 188 ? 17.695 52.347 43.906 1.00 32.39 188 GLU A N 1
ATOM 1449 C CA . GLU A 1 188 ? 17.316 51.228 43.058 1.00 29.51 188 GLU A CA 1
ATOM 1450 C C . GLU A 1 188 ? 18.511 50.793 42.242 1.00 30.21 188 GLU A C 1
ATOM 1451 O O . GLU A 1 188 ? 19.206 51.611 41.631 1.00 26.64 188 GLU A O 1
ATOM 1457 N N . LEU A 1 189 ? 18.789 49.496 42.289 1.00 29.50 189 LEU A N 1
ATOM 1458 C CA . LEU A 1 189 ? 19.927 48.959 41.564 1.00 28.11 189 LEU A CA 1
ATOM 1459 C C . LEU A 1 189 ? 19.612 48.675 40.107 1.00 27.06 189 LEU A C 1
ATOM 1460 O O . LEU A 1 189 ? 20.337 49.116 39.212 1.00 25.58 189 LEU A O 1
ATOM 1465 N N . LEU A 1 190 ? 18.501 47.979 39.882 1.00 24.90 190 LEU A N 1
ATOM 1466 C CA . LEU A 1 190 ? 18.104 47.561 38.542 1.00 27.72 190 LEU A CA 1
ATOM 1467 C C . LEU A 1 190 ? 16.928 48.299 37.926 1.00 29.73 190 LEU A C 1
ATOM 1468 O O . LEU A 1 190 ? 16.051 48.807 38.624 1.00 31.02 190 LEU A O 1
ATOM 1473 N N . THR A 1 191 ? 16.895 48.299 36.599 1.00 29.89 191 THR A N 1
ATOM 1474 C CA . THR A 1 191 ? 15.794 48.912 35.871 1.00 30.27 191 THR A CA 1
ATOM 1475 C C . THR A 1 191 ? 14.719 47.834 35.893 1.00 29.93 191 THR A C 1
ATOM 1476 O O . THR A 1 191 ? 14.995 46.691 36.263 1.00 29.82 191 THR A O 1
ATOM 1480 N N . GLU A 1 192 ? 13.498 48.193 35.518 1.00 34.51 192 GLU A N 1
ATOM 1481 C CA . GLU A 1 192 ? 12.387 47.247 35.493 1.00 35.16 192 GLU A CA 1
ATOM 1482 C C . GLU A 1 192 ? 12.714 46.072 34.578 1.00 36.38 192 GLU A C 1
ATOM 1483 O O . GLU A 1 192 ? 12.372 44.927 34.865 1.00 35.60 192 GLU A O 1
ATOM 1489 N N . GLU A 1 193 ? 13.390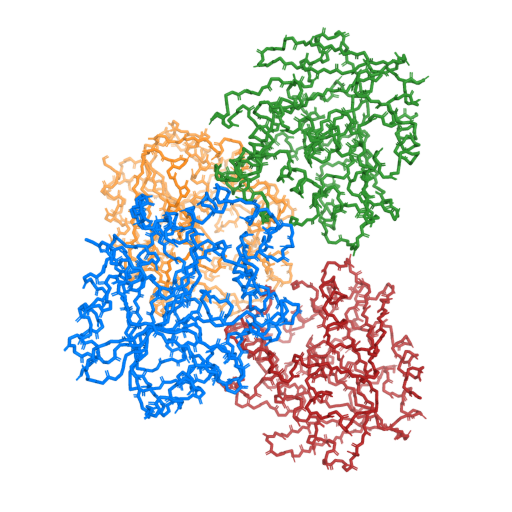 46.372 33.478 1.00 36.43 193 GLU A N 1
ATOM 1490 C CA . GLU A 1 193 ? 13.774 45.356 32.523 1.00 35.11 193 GLU A CA 1
ATOM 1491 C C . GLU A 1 193 ? 14.794 44.421 33.151 1.00 33.25 193 GLU A C 1
ATOM 1492 O O . GLU A 1 193 ? 14.589 43.212 33.163 1.00 33.35 193 GLU A O 1
ATOM 1498 N N . GLU A 1 194 ? 15.874 44.980 33.694 1.00 29.15 194 GLU A N 1
ATOM 1499 C CA . GLU A 1 194 ? 16.914 44.167 34.314 1.00 27.92 194 GLU A CA 1
ATOM 1500 C C . GLU A 1 194 ? 16.394 43.284 35.443 1.00 27.26 194 GLU A C 1
ATOM 1501 O O . GLU A 1 194 ? 16.825 42.140 35.577 1.00 28.31 194 GLU A O 1
ATOM 1507 N N . LEU A 1 195 ? 15.468 43.811 36.245 1.00 26.27 195 LEU A N 1
ATOM 1508 C CA . LEU A 1 195 ? 14.891 43.054 37.355 1.00 24.93 195 LEU A CA 1
ATOM 1509 C C . LEU A 1 195 ? 14.083 41.882 36.809 1.00 27.19 195 LEU A C 1
ATOM 1510 O O . LEU A 1 195 ? 14.073 40.786 37.384 1.00 27.73 195 LEU A O 1
ATOM 1515 N N . GLU A 1 196 ? 13.409 42.114 35.689 1.00 28.21 196 GLU A N 1
ATOM 1516 C CA . GLU A 1 196 ? 12.609 41.076 35.056 1.00 26.54 196 GLU A CA 1
ATOM 1517 C C . GLU A 1 196 ? 13.488 39.917 34.568 1.00 23.55 196 GLU A C 1
ATOM 1518 O O . GLU A 1 196 ? 13.064 38.770 34.584 1.00 22.78 196 GLU A O 1
ATOM 1524 N N . VAL A 1 197 ? 14.706 40.232 34.129 1.00 23.09 197 VAL A N 1
ATOM 1525 C CA . VAL A 1 197 ? 15.636 39.213 33.658 1.00 24.35 197 VAL A CA 1
ATOM 1526 C C . VAL A 1 197 ? 16.013 38.332 34.854 1.00 24.67 197 VAL A C 1
ATOM 1527 O O . VAL A 1 197 ? 16.093 37.109 34.728 1.00 25.27 197 VAL A O 1
ATOM 1531 N N . HIS A 1 198 ? 16.211 38.953 36.017 1.00 21.95 198 HIS A N 1
ATOM 1532 C CA . HIS A 1 198 ? 16.539 38.199 37.231 1.00 23.54 198 HIS A CA 1
ATOM 1533 C C . HIS A 1 198 ? 15.352 37.336 37.673 1.00 22.26 198 HIS A C 1
ATOM 1534 O O . HIS A 1 198 ? 15.533 36.180 38.071 1.00 21.11 198 HIS A O 1
ATOM 1541 N N . VAL A 1 199 ? 14.140 37.871 37.560 1.00 18.64 199 VAL A N 1
ATOM 1542 C CA . VAL A 1 199 ? 12.958 37.099 37.938 1.00 19.46 199 VAL A CA 1
ATOM 1543 C C . VAL A 1 199 ? 12.811 35.879 37.018 1.00 22.77 199 VAL A C 1
ATOM 1544 O O . VAL A 1 199 ? 12.395 34.808 37.466 1.00 22.83 199 VAL A O 1
ATOM 1548 N N . ASP A 1 200 ? 13.182 36.037 35.743 1.00 23.90 200 ASP A N 1
ATOM 1549 C CA . ASP A 1 200 ? 13.110 34.945 34.760 1.00 26.18 200 ASP A CA 1
ATOM 1550 C C . ASP A 1 200 ? 14.012 33.814 35.208 1.00 25.76 200 ASP A C 1
ATOM 1551 O O . ASP A 1 200 ? 13.670 32.633 35.100 1.00 25.74 200 ASP A O 1
ATOM 1556 N N . ASN A 1 201 ? 15.194 34.197 35.665 1.00 23.77 201 ASN A N 1
ATOM 1557 C CA . ASN A 1 201 ? 16.169 33.240 36.143 1.00 23.92 201 ASN A CA 1
ATOM 1558 C C . ASN A 1 201 ? 15.729 32.598 37.453 1.00 22.55 201 ASN A C 1
ATOM 1559 O O . ASN A 1 201 ? 15.809 31.384 37.618 1.00 21.84 201 ASN A O 1
ATOM 1564 N N . CYS A 1 202 ? 15.252 33.423 38.377 1.00 24.35 202 CYS A N 1
ATOM 1565 C CA . CYS A 1 202 ? 14.809 32.933 39.673 1.00 26.86 202 CYS A CA 1
ATOM 1566 C C . CYS A 1 202 ? 13.654 31.946 39.574 1.00 25.66 202 CYS A C 1
ATOM 1567 O O . CYS A 1 202 ? 13.579 30.989 40.344 1.00 28.20 202 CYS A O 1
ATOM 1570 N N . MET A 1 203 ? 12.761 32.170 38.621 1.00 22.33 203 MET A N 1
ATOM 1571 C CA . MET A 1 203 ? 11.607 31.303 38.473 1.00 20.65 203 MET A CA 1
ATOM 1572 C C . MET A 1 203 ? 11.875 29.989 37.745 1.00 20.79 203 MET A C 1
ATOM 1573 O O . MET A 1 203 ? 10.980 29.149 37.624 1.00 20.27 203 MET A O 1
ATOM 1578 N N . LYS A 1 204 ? 13.093 29.810 37.239 1.00 19.61 204 LYS A N 1
ATOM 1579 C CA . LYS A 1 204 ? 13.430 28.559 36.567 1.00 20.62 204 LYS A CA 1
ATOM 1580 C C . LYS A 1 204 ? 13.384 27.479 37.627 1.00 24.71 204 LYS A C 1
ATOM 1581 O O . LYS A 1 204 ? 13.706 27.725 38.796 1.00 28.59 204 LYS A O 1
ATOM 1587 N N . PRO A 1 205 ? 12.931 26.274 37.253 1.00 27.55 205 PRO A N 1
ATOM 1588 C CA . PRO A 1 205 ? 12.823 25.132 38.169 1.00 23.24 205 PRO A CA 1
ATOM 1589 C C . PRO A 1 205 ? 14.039 24.920 39.057 1.00 20.75 205 PRO A C 1
ATOM 1590 O O . PRO A 1 205 ? 15.183 24.925 38.589 1.00 16.86 205 PRO A O 1
ATOM 1594 N N . ASP A 1 206 ? 13.766 24.833 40.357 1.00 20.85 206 ASP A N 1
ATOM 1595 C CA . ASP A 1 206 ? 14.780 24.597 41.392 1.00 22.73 206 ASP A CA 1
ATOM 1596 C C . ASP A 1 206 ? 15.795 25.702 41.681 1.00 23.61 206 ASP A C 1
ATOM 1597 O O . ASP A 1 206 ? 16.704 25.499 42.508 1.00 21.66 206 ASP A O 1
ATOM 1602 N N . ASN A 1 207 ? 15.679 26.851 41.008 1.00 19.55 207 ASN A N 1
ATOM 1603 C CA . ASN A 1 207 ? 16.639 27.920 41.248 1.00 19.95 207 ASN A CA 1
ATOM 1604 C C . ASN A 1 207 ? 16.510 28.606 42.610 1.00 19.51 207 ASN A C 1
ATOM 1605 O O . ASN A 1 207 ? 17.517 28.953 43.208 1.00 18.82 207 ASN A O 1
ATOM 1610 N N . ILE A 1 208 ? 15.285 28.773 43.109 1.00 18.66 208 ILE A N 1
ATOM 1611 C CA . ILE A 1 208 ? 15.071 29.394 44.416 1.00 19.81 208 ILE A CA 1
ATOM 1612 C C . ILE A 1 208 ? 15.702 28.481 45.474 1.00 21.34 208 ILE A C 1
ATOM 1613 O O . ILE A 1 208 ? 16.559 28.910 46.253 1.00 21.33 208 ILE A O 1
ATOM 1618 N N . HIS A 1 209 ? 15.298 27.211 45.452 1.00 19.97 209 HIS A N 1
ATOM 1619 C CA . HIS A 1 209 ? 15.789 26.212 46.388 1.00 17.47 209 HIS A CA 1
ATOM 1620 C C . HIS A 1 209 ? 17.304 26.018 46.262 1.00 18.45 209 HIS A C 1
ATOM 1621 O O . HIS A 1 209 ? 18.014 25.920 47.261 1.00 21.46 209 HIS A O 1
ATOM 1628 N N . GLY A 1 210 ? 17.802 25.996 45.038 1.00 15.89 210 GLY A N 1
ATOM 1629 C CA . GLY A 1 210 ? 19.226 25.818 44.829 1.00 18.85 210 GLY A CA 1
ATOM 1630 C C . GLY A 1 210 ? 20.035 26.913 45.500 1.00 21.83 210 GLY A C 1
ATOM 1631 O O . GLY A 1 210 ? 21.086 26.645 46.088 1.00 21.99 210 GLY A O 1
ATOM 1632 N N . GLY A 1 211 ? 19.558 28.155 45.402 1.00 22.01 211 GLY A N 1
ATOM 1633 C CA . GLY A 1 211 ? 20.247 29.272 46.026 1.00 19.89 211 GLY A CA 1
ATOM 1634 C C . GLY A 1 211 ? 20.166 29.189 47.548 1.00 18.78 211 GLY A C 1
ATOM 1635 O O . GLY A 1 211 ? 21.168 29.368 48.249 1.00 17.21 211 GLY A O 1
ATOM 1636 N N . PHE A 1 212 ? 18.973 28.905 48.059 1.00 16.06 212 PHE A N 1
ATOM 1637 C CA . PHE A 1 212 ? 18.780 28.771 49.496 1.00 16.35 212 PHE A CA 1
ATOM 1638 C C . PHE A 1 212 ? 19.646 27.655 50.069 1.00 20.94 212 PHE A C 1
ATOM 1639 O O . PHE A 1 212 ? 20.068 27.736 51.221 1.00 24.72 212 PHE A O 1
ATOM 1647 N N . ASN A 1 213 ? 19.920 26.625 49.263 1.00 21.30 213 ASN A N 1
ATOM 1648 C CA . ASN A 1 213 ? 20.749 25.502 49.702 1.00 18.44 213 ASN A CA 1
ATOM 1649 C C . ASN A 1 213 ? 22.162 25.947 50.017 1.00 16.45 213 ASN A C 1
ATOM 1650 O O . ASN A 1 213 ? 22.849 25.314 50.807 1.00 19.19 213 ASN A O 1
ATOM 1655 N N . TYR A 1 214 ? 22.606 27.024 49.382 1.00 18.88 214 TYR A N 1
ATOM 1656 C CA . TYR A 1 214 ? 23.939 27.547 49.651 1.00 17.60 214 TYR A CA 1
ATOM 1657 C C . TYR A 1 214 ? 23.994 28.054 51.079 1.00 21.40 214 TYR A C 1
ATOM 1658 O O . TYR A 1 214 ? 25.060 28.051 51.693 1.00 24.77 214 TYR A O 1
ATOM 1667 N N . TYR A 1 215 ? 22.850 28.502 51.596 1.00 18.48 215 TYR A N 1
ATOM 1668 C CA . TYR A 1 215 ? 22.772 28.966 52.975 1.00 20.85 215 TYR A CA 1
ATOM 1669 C C . TYR A 1 215 ? 22.640 27.748 53.873 1.00 21.66 215 TYR A C 1
ATOM 1670 O O . TYR A 1 215 ? 23.310 27.647 54.888 1.00 24.08 215 TYR A O 1
ATOM 1679 N N . ARG A 1 216 ? 21.799 26.800 53.471 1.00 21.82 216 ARG A N 1
ATOM 1680 C CA . ARG A 1 216 ? 21.599 25.588 54.255 1.00 22.75 216 ARG A CA 1
ATOM 1681 C C . ARG A 1 216 ? 22.873 24.757 54.409 1.00 24.25 216 ARG A C 1
ATOM 1682 O O . ARG A 1 216 ? 23.149 24.228 55.477 1.00 27.24 216 ARG A O 1
ATOM 1690 N N . ALA A 1 217 ? 23.663 24.684 53.345 1.00 22.59 217 ALA A N 1
ATOM 1691 C CA . ALA A 1 217 ? 24.887 23.900 53.344 1.00 24.66 217 ALA A CA 1
ATOM 1692 C C . ALA A 1 217 ? 26.118 24.591 53.880 1.00 26.43 217 ALA A C 1
ATOM 1693 O O . ALA A 1 217 ? 27.025 23.934 54.379 1.00 30.76 217 ALA A O 1
ATOM 1695 N N . ASN A 1 218 ? 26.155 25.913 53.799 1.00 28.54 218 ASN A N 1
ATOM 1696 C CA . ASN A 1 218 ? 27.346 26.636 54.230 1.00 31.43 218 ASN A CA 1
ATOM 1697 C C . ASN A 1 218 ? 27.194 27.654 55.344 1.00 33.59 218 ASN A C 1
ATOM 1698 O O . ASN A 1 218 ? 28.151 27.893 56.083 1.00 35.37 218 ASN A O 1
ATOM 1703 N N . ILE A 1 219 ? 26.032 28.300 55.424 1.00 35.98 219 ILE A N 1
ATOM 1704 C CA . ILE A 1 219 ? 25.809 29.324 56.444 1.00 37.23 219 ILE A CA 1
ATOM 1705 C C . ILE A 1 219 ? 24.951 28.766 57.557 1.00 40.23 219 ILE A C 1
ATOM 1706 O O . ILE A 1 219 ? 23.752 29.044 57.654 1.00 43.35 219 ILE A O 1
ATOM 1711 N N . ARG A 1 220 ? 25.584 27.949 58.388 1.00 46.36 220 ARG A N 1
ATOM 1712 C CA . ARG A 1 220 ? 24.923 27.314 59.519 1.00 50.91 220 ARG A CA 1
ATOM 1713 C C . ARG A 1 220 ? 25.912 27.094 60.663 1.00 52.95 220 ARG A C 1
ATOM 1714 O O . ARG A 1 220 ? 27.135 27.089 60.454 1.00 54.12 220 ARG A O 1
ATOM 1722 N N . PRO A 1 221 ? 25.399 26.966 61.900 1.00 54.05 221 PRO A N 1
ATOM 1723 C CA . PRO A 1 221 ? 26.274 26.743 63.056 1.00 54.89 221 PRO A CA 1
ATOM 1724 C C . PRO A 1 221 ? 27.067 25.429 62.931 1.00 56.02 221 PRO A C 1
ATOM 1725 O O . PRO A 1 221 ? 28.299 25.437 63.056 1.00 56.45 221 PRO A O 1
ATOM 1729 N N . ASP A 1 222 ? 26.372 24.324 62.636 1.00 55.91 222 ASP A N 1
ATOM 1730 C CA . ASP A 1 222 ? 27.026 23.014 62.491 1.00 56.21 222 ASP A CA 1
ATOM 1731 C C . ASP A 1 222 ? 27.711 22.795 61.132 1.00 55.70 222 ASP A C 1
ATOM 1732 O O . ASP A 1 222 ? 28.449 21.818 60.936 1.00 53.59 222 ASP A O 1
ATOM 1737 N N . ALA A 1 223 ? 27.491 23.735 60.216 1.00 54.45 223 ALA A N 1
ATOM 1738 C CA . ALA A 1 223 ? 28.073 23.674 58.883 1.00 52.25 223 ALA A CA 1
ATOM 1739 C C . ALA A 1 223 ? 29.552 24.034 58.895 1.00 50.52 223 ALA A C 1
ATOM 1740 O O . ALA A 1 223 ? 29.946 25.083 59.410 1.00 48.13 223 ALA A O 1
ATOM 1742 N N . ALA A 1 224 ? 30.367 23.139 58.346 1.00 51.30 224 ALA A N 1
ATOM 1743 C CA . ALA A 1 224 ? 31.812 23.350 58.254 1.00 53.00 224 ALA A CA 1
ATOM 1744 C C . ALA A 1 224 ? 32.085 24.193 57.007 1.00 51.33 224 ALA A C 1
ATOM 1745 O O . ALA A 1 224 ? 32.165 23.657 55.899 1.00 53.67 224 ALA A O 1
ATOM 1747 N N . LEU A 1 225 ? 32.193 25.508 57.185 1.00 46.84 225 LEU A N 1
ATOM 1748 C CA . LEU A 1 225 ? 32.436 26.406 56.060 1.00 43.63 225 LEU A CA 1
ATOM 1749 C C . LEU A 1 225 ? 33.903 26.476 55.651 1.00 44.50 225 LEU A C 1
ATOM 1750 O O . LEU A 1 225 ? 34.211 26.711 54.481 1.00 47.30 225 LEU A O 1
ATOM 1755 N N . TRP A 1 226 ? 34.810 26.270 56.603 1.00 42.36 226 TRP A N 1
ATOM 1756 C CA . TRP A 1 226 ? 36.234 26.337 56.293 1.00 42.03 226 TRP A CA 1
ATOM 1757 C C . TRP A 1 226 ? 36.981 25.033 56.528 1.00 41.14 226 TRP A C 1
ATOM 1758 O O . TRP A 1 226 ? 36.686 24.288 57.462 1.00 45.88 226 TRP A O 1
ATOM 1769 N N . THR A 1 227 ? 37.969 24.777 55.678 1.00 36.73 227 THR A N 1
ATOM 1770 C CA . THR A 1 227 ? 38.776 23.570 55.773 1.00 34.23 227 THR A CA 1
ATOM 1771 C C . THR A 1 227 ? 40.136 23.914 56.371 1.00 35.16 227 THR A C 1
ATOM 1772 O O . THR A 1 227 ? 40.465 25.095 56.530 1.00 34.05 227 THR A O 1
ATOM 1776 N N . ASP A 1 228 ? 40.927 22.884 56.674 1.00 31.24 228 ASP A N 1
ATOM 1777 C CA . ASP A 1 228 ? 42.260 23.093 57.220 1.00 32.72 228 ASP A CA 1
ATOM 1778 C C . ASP A 1 228 ? 43.087 23.922 56.229 1.00 32.84 228 ASP A C 1
ATOM 1779 O O . ASP A 1 228 ? 43.734 24.906 56.612 1.00 31.98 228 ASP A O 1
ATOM 1784 N N . LEU A 1 229 ? 42.983 23.571 54.946 1.00 31.76 229 LEU A N 1
ATOM 1785 C CA . LEU A 1 229 ? 43.725 24.258 53.892 1.00 29.87 229 LEU A CA 1
ATOM 1786 C C . LEU A 1 229 ? 43.360 25.734 53.760 1.00 28.70 229 LEU A C 1
ATOM 1787 O O . LEU A 1 229 ? 44.211 26.551 53.410 1.00 28.92 229 LEU A O 1
ATOM 1792 N N . ASP A 1 230 ? 42.101 26.065 54.047 1.00 27.52 230 ASP A N 1
ATOM 1793 C CA . ASP A 1 230 ? 41.623 27.446 53.984 1.00 28.32 230 ASP A CA 1
ATOM 1794 C C . ASP A 1 230 ? 42.340 28.343 54.993 1.00 32.52 230 ASP A C 1
ATOM 1795 O O . ASP A 1 230 ? 42.411 29.558 54.796 1.00 32.73 230 ASP A O 1
ATOM 1800 N N . HIS A 1 231 ? 42.850 27.746 56.076 1.00 35.06 231 HIS A N 1
ATOM 1801 C CA . HIS A 1 231 ? 43.555 28.491 57.125 1.00 36.87 231 HIS A CA 1
ATOM 1802 C C . HIS A 1 231 ? 44.994 28.822 56.780 1.00 36.33 231 HIS A C 1
ATOM 1803 O O . HIS A 1 231 ? 45.634 29.601 57.482 1.00 40.01 231 HIS A O 1
ATOM 1810 N N . THR A 1 232 ? 45.487 28.258 55.681 1.00 36.01 232 THR A N 1
ATOM 1811 C CA . THR A 1 232 ? 46.859 28.505 55.256 1.00 36.46 232 THR A CA 1
ATOM 1812 C C . THR A 1 232 ? 47.063 29.882 54.607 1.00 39.33 232 THR A C 1
ATOM 1813 O O . THR A 1 232 ? 46.111 30.546 54.182 1.00 39.52 232 THR A O 1
ATOM 1817 N N . MET A 1 233 ? 48.318 30.307 54.562 1.00 40.55 233 MET A N 1
ATOM 1818 C CA . MET A 1 233 ? 48.677 31.597 54.000 1.00 42.45 233 MET A CA 1
ATOM 1819 C C . MET A 1 233 ? 48.867 31.548 52.483 1.00 42.34 233 MET A C 1
ATOM 1820 O O . MET A 1 233 ? 49.364 30.559 51.935 1.00 43.04 233 MET A O 1
ATOM 1825 N N . SER A 1 234 ? 48.472 32.628 51.817 1.00 40.39 234 SER A N 1
ATOM 1826 C CA . SER A 1 234 ? 48.590 32.736 50.366 1.00 39.39 234 SER A CA 1
ATOM 1827 C C . SER A 1 234 ? 49.412 33.960 49.967 1.00 39.86 234 SER A C 1
ATOM 1828 O O . SER A 1 234 ? 49.111 35.083 50.388 1.00 40.07 234 SER A O 1
ATOM 1831 N N . ASP A 1 235 ? 50.440 33.735 49.147 1.00 40.68 235 ASP A N 1
ATOM 1832 C CA . ASP A 1 235 ? 51.318 34.812 48.664 1.00 44.22 235 ASP A CA 1
ATOM 1833 C C . ASP A 1 235 ? 50.806 35.360 47.338 1.00 41.82 235 ASP A C 1
ATOM 1834 O O . ASP A 1 235 ? 51.393 36.277 46.761 1.00 41.91 235 ASP A O 1
ATOM 1839 N N . LEU A 1 236 ? 49.741 34.742 46.839 1.00 41.71 236 LEU A N 1
ATOM 1840 C CA . LEU A 1 236 ? 49.128 35.105 45.573 1.00 39.37 236 LEU A CA 1
ATOM 1841 C C . LEU A 1 236 ? 48.572 36.531 45.640 1.00 34.36 236 LEU A C 1
ATOM 1842 O O . LEU A 1 236 ? 47.919 36.905 46.608 1.00 35.56 236 LEU A O 1
ATOM 1847 N N . PRO A 1 237 ? 48.880 37.363 44.634 1.00 31.37 237 PRO A N 1
ATOM 1848 C CA . PRO A 1 237 ? 48.382 38.741 44.630 1.00 30.77 237 PRO A CA 1
ATOM 1849 C C . PRO A 1 237 ? 46.869 38.792 44.494 1.00 31.98 237 PRO A C 1
ATOM 1850 O O . PRO A 1 237 ? 46.303 38.405 43.469 1.00 33.17 237 PRO A O 1
ATOM 1854 N N . VAL A 1 238 ? 46.226 39.248 45.561 1.00 33.30 238 VAL A N 1
ATOM 1855 C CA . VAL A 1 238 ? 44.774 39.357 45.622 1.00 34.14 238 VAL A CA 1
ATOM 1856 C C . VAL A 1 238 ? 44.343 40.814 45.727 1.00 35.52 238 VAL A C 1
ATOM 1857 O O . VAL A 1 238 ? 44.941 41.592 46.463 1.00 39.21 238 VAL A O 1
ATOM 1861 N N . THR A 1 239 ? 43.283 41.172 45.014 1.00 38.47 239 THR A N 1
ATOM 1862 C CA . THR A 1 239 ? 42.766 42.531 45.044 1.00 36.14 239 THR A CA 1
ATOM 1863 C C . THR A 1 239 ? 41.384 42.554 45.675 1.00 39.52 239 THR A C 1
ATOM 1864 O O . THR A 1 239 ? 40.399 42.134 45.062 1.00 42.73 239 THR A O 1
ATOM 1868 N N . MET A 1 240 ? 41.315 43.043 46.907 1.00 37.11 240 MET A N 1
ATOM 1869 C CA . MET A 1 240 ? 40.056 43.138 47.613 1.00 36.34 240 MET A CA 1
ATOM 1870 C C . MET A 1 240 ? 39.416 44.507 47.432 1.00 38.35 240 MET A C 1
ATOM 1871 O O . MET A 1 240 ? 40.062 45.546 47.602 1.00 39.46 240 MET A O 1
ATOM 1876 N N . ILE A 1 241 ? 38.141 44.497 47.059 1.00 35.25 241 ILE A N 1
ATOM 1877 C CA . ILE A 1 241 ? 37.390 45.718 46.805 1.00 31.94 241 ILE A CA 1
ATOM 1878 C C . ILE A 1 241 ? 35.935 45.526 47.191 1.00 34.38 241 ILE A C 1
ATOM 1879 O O . ILE A 1 241 ? 35.301 44.552 46.778 1.00 35.52 241 ILE A O 1
ATOM 1884 N N . TRP A 1 242 ? 35.398 46.468 47.957 1.00 32.47 242 TRP A N 1
ATOM 1885 C CA . TRP A 1 242 ? 33.999 46.414 48.368 1.00 33.96 242 TRP A CA 1
ATOM 1886 C C . TRP A 1 242 ? 33.448 47.832 48.500 1.00 36.12 242 TRP A C 1
ATOM 1887 O O . TRP A 1 242 ? 34.206 48.789 48.677 1.00 35.33 242 TRP A O 1
ATOM 1898 N N . GLY A 1 243 ? 32.136 47.975 48.362 1.00 36.17 243 GLY A N 1
ATOM 1899 C CA . GLY A 1 243 ? 31.540 49.292 48.463 1.00 41.51 243 GLY A CA 1
ATOM 1900 C C . GLY A 1 243 ? 31.283 49.614 49.945 1.00 45.53 243 GLY A C 1
ATOM 1901 O O . GLY A 1 243 ? 31.162 48.710 50.784 1.00 45.89 243 GLY A O 1
ATOM 1902 N N . LEU A 1 244 ? 31.210 50.904 50.240 1.00 47.72 244 LEU A N 1
ATOM 1903 C CA . LEU A 1 244 ? 30.957 51.388 51.612 1.00 51.51 244 LEU A CA 1
ATOM 1904 C C . LEU A 1 244 ? 29.583 50.885 52.091 1.00 54.91 244 LEU A C 1
ATOM 1905 O O . LEU A 1 244 ? 29.260 50.937 53.288 1.00 52.62 244 LEU A O 1
ATOM 1910 N N . GLY A 1 245 ? 28.814 50.416 51.122 1.00 60.59 245 GLY A N 1
ATOM 1911 C CA . GLY A 1 245 ? 27.477 49.845 51.345 1.00 65.16 245 GLY A CA 1
ATOM 1912 C C . GLY A 1 245 ? 26.430 50.931 51.562 1.00 67.44 245 GLY A C 1
ATOM 1913 O O . GLY A 1 245 ? 26.722 52.139 51.449 1.00 67.74 245 GLY A O 1
ATOM 1914 N N . ASP A 1 246 ? 25.262 50.417 51.858 1.00 70.08 246 ASP A N 1
ATOM 1915 C CA . ASP A 1 246 ? 24.098 51.221 52.134 1.00 72.95 246 ASP A CA 1
ATOM 1916 C C . ASP A 1 246 ? 24.312 51.987 53.469 1.00 74.77 246 ASP A C 1
ATOM 1917 O O . ASP A 1 246 ? 23.584 52.945 53.762 1.00 75.25 246 ASP A O 1
ATOM 1922 N N . THR A 1 247 ? 25.314 51.562 54.254 1.00 75.90 247 THR A N 1
ATOM 1923 C CA . THR A 1 247 ? 25.693 52.177 55.540 1.00 73.83 247 THR A CA 1
ATOM 1924 C C . THR A 1 247 ? 27.236 52.181 55.652 1.00 73.33 247 THR A C 1
ATOM 1925 O O . THR A 1 247 ? 27.905 52.810 54.823 1.00 72.37 247 THR A O 1
ATOM 1929 N N . CYS A 1 248 ? 27.789 51.506 56.671 1.00 72.67 248 CYS A N 1
ATOM 1930 C CA . CYS A 1 248 ? 29.250 51.407 56.851 1.00 72.77 248 CYS A CA 1
ATOM 1931 C C . CYS A 1 248 ? 29.722 50.697 58.128 1.00 70.14 248 CYS A C 1
ATOM 1932 O O . CYS A 1 248 ? 28.969 50.607 59.108 1.00 69.05 248 CYS A O 1
ATOM 1935 N N . VAL A 1 249 ? 30.946 50.014 58.091 1.00 68.00 249 VAL A N 1
ATOM 1936 C CA . VAL A 1 249 ? 31.690 49.500 59.234 1.00 62.88 249 VAL A CA 1
ATOM 1937 C C . VAL A 1 249 ? 31.553 47.914 59.454 1.00 61.85 249 VAL A C 1
ATOM 1938 O O . VAL A 1 249 ? 32.353 47.289 60.155 1.00 60.16 249 VAL A O 1
ATOM 1942 N N . PRO A 1 250 ? 30.560 47.065 58.955 1.00 62.02 250 PRO A N 1
ATOM 1943 C CA . PRO A 1 250 ? 30.628 45.557 59.168 1.00 58.96 250 PRO A CA 1
ATOM 1944 C C . PRO A 1 250 ? 31.838 44.942 58.511 1.00 55.33 250 PRO A C 1
ATOM 1945 O O . PRO A 1 250 ? 32.028 43.683 58.593 1.00 53.38 250 PRO A O 1
ATOM 1949 N N . TYR A 1 251 ? 32.710 45.591 57.760 1.00 53.17 251 TYR A N 1
ATOM 1950 C CA . TYR A 1 251 ? 33.855 44.992 57.091 1.00 50.50 251 TYR A CA 1
ATOM 1951 C C . TYR A 1 251 ? 35.110 45.093 57.947 1.00 52.10 251 TYR A C 1
ATOM 1952 O O . TYR A 1 251 ? 36.202 44.702 57.512 1.00 52.64 251 TYR A O 1
ATOM 1961 N N . ALA A 1 252 ? 34.949 45.614 59.165 1.00 53.39 252 ALA A N 1
ATOM 1962 C CA . ALA A 1 252 ? 36.063 45.782 60.096 1.00 52.58 252 ALA A CA 1
ATOM 1963 C C . ALA A 1 252 ? 36.814 44.472 60.357 1.00 52.02 252 ALA A C 1
ATOM 1964 O O . ALA A 1 252 ? 38.036 44.422 60.204 1.00 50.70 252 ALA A O 1
ATOM 1966 N N . PRO A 1 253 ? 36.092 43.383 60.713 1.00 52.15 253 PRO A N 1
ATOM 1967 C CA . PRO A 1 253 ? 36.741 42.088 60.977 1.00 52.40 253 PRO A CA 1
ATOM 1968 C C . PRO A 1 253 ? 37.581 41.567 59.805 1.00 51.91 253 PRO A C 1
ATOM 1969 O O . PRO A 1 253 ? 38.663 41.001 60.005 1.00 51.16 253 PRO A O 1
ATOM 1973 N N . LEU A 1 254 ? 37.079 41.769 58.590 1.00 49.83 254 LEU A N 1
ATOM 1974 C CA . LEU A 1 254 ? 37.772 41.338 57.383 1.00 47.67 254 LEU A CA 1
ATOM 1975 C C . LEU A 1 254 ? 39.125 42.030 57.314 1.00 49.65 254 LEU A C 1
ATOM 1976 O O . LEU A 1 254 ? 40.157 41.386 57.116 1.00 50.15 254 LEU A O 1
ATOM 1981 N N . ILE A 1 255 ? 39.111 43.348 57.511 1.00 51.85 255 ILE A N 1
ATOM 1982 C CA . ILE A 1 255 ? 40.320 44.173 57.462 1.00 53.04 255 ILE A CA 1
ATOM 1983 C C . ILE A 1 255 ? 41.420 43.725 58.427 1.00 54.81 255 ILE A C 1
ATOM 1984 O O . ILE A 1 255 ? 42.613 43.869 58.138 1.00 53.07 255 ILE A O 1
ATOM 1989 N N . GLU A 1 256 ? 41.002 43.153 59.552 1.00 57.44 256 GLU A N 1
ATOM 1990 C CA . GLU A 1 256 ? 41.914 42.674 60.583 1.00 59.86 256 GLU A CA 1
ATOM 1991 C C . GLU A 1 256 ? 42.429 41.268 60.313 1.00 58.02 256 GLU A C 1
ATOM 1992 O O . GLU A 1 256 ? 43.622 40.993 60.464 1.00 58.29 256 GLU A O 1
ATOM 1998 N N . PHE A 1 257 ? 41.519 40.385 59.911 1.00 54.98 257 PHE A N 1
ATOM 1999 C CA . PHE A 1 257 ? 41.851 38.988 59.646 1.00 52.23 257 PHE A CA 1
ATOM 2000 C C . PHE A 1 257 ? 42.564 38.680 58.317 1.00 50.52 257 PHE A C 1
ATOM 2001 O O . PHE A 1 257 ? 43.340 37.725 58.240 1.00 49.92 257 PHE A O 1
ATOM 2009 N N . VAL A 1 258 ? 42.334 39.496 57.288 1.00 47.12 258 VAL A N 1
ATOM 2010 C CA . VAL A 1 258 ? 42.956 39.265 55.982 1.00 42.92 258 VAL A CA 1
ATOM 2011 C C . VAL A 1 258 ? 44.470 39.075 56.020 1.00 43.45 258 VAL A C 1
ATOM 2012 O O . VAL A 1 258 ? 44.978 38.121 55.432 1.00 43.99 258 VAL A O 1
ATOM 2016 N N . PRO A 1 259 ? 45.210 39.974 56.711 1.00 42.80 259 PRO A N 1
ATOM 2017 C CA . PRO A 1 259 ? 46.672 39.825 56.772 1.00 41.46 259 PRO A CA 1
ATOM 2018 C C . PRO A 1 259 ? 47.145 38.514 57.398 1.00 39.10 259 PRO A C 1
ATOM 2019 O O . PRO A 1 259 ? 48.285 38.105 57.195 1.00 39.07 259 PRO A O 1
ATOM 2023 N N . LYS A 1 260 ? 46.252 37.836 58.113 1.00 38.74 260 LYS A N 1
ATOM 2024 C CA . LYS A 1 260 ? 46.579 36.563 58.754 1.00 39.25 260 LYS A CA 1
ATOM 2025 C C . LYS A 1 260 ? 46.563 35.407 57.750 1.00 39.31 260 LYS A C 1
ATOM 2026 O O . LYS A 1 260 ? 47.150 34.353 58.002 1.00 39.59 260 LYS A O 1
ATOM 2032 N N . TYR A 1 261 ? 45.924 35.620 56.599 1.00 38.76 261 TYR A N 1
ATOM 2033 C CA . TYR A 1 261 ? 45.824 34.585 55.567 1.00 37.28 261 TYR A CA 1
ATOM 2034 C C . TYR A 1 261 ? 46.331 35.018 54.193 1.00 36.27 261 TYR A C 1
ATOM 2035 O O . TYR A 1 261 ? 46.470 34.188 53.287 1.00 36.42 261 TYR A O 1
ATOM 2044 N N . TYR A 1 262 ? 46.590 36.314 54.040 1.00 33.76 262 TYR A N 1
ATOM 2045 C CA . TYR A 1 262 ? 47.083 36.863 52.783 1.00 35.29 262 TYR A CA 1
ATOM 2046 C C . TYR A 1 262 ? 48.291 37.742 53.036 1.00 38.26 262 TYR A C 1
ATOM 2047 O O . TYR A 1 262 ? 48.239 38.647 53.873 1.00 41.07 262 TYR A O 1
ATOM 2056 N N . SER A 1 263 ? 49.370 37.477 52.301 1.00 37.91 263 SER A N 1
ATOM 2057 C CA . SER A 1 263 ? 50.606 38.241 52.428 1.00 38.92 263 SER A CA 1
ATOM 2058 C C . SER A 1 263 ? 50.783 39.241 51.289 1.00 41.85 263 SER A C 1
ATOM 2059 O O . SER A 1 263 ? 51.529 40.210 51.418 1.00 44.40 263 SER A O 1
ATOM 2062 N N . ASN A 1 264 ? 50.102 38.995 50.174 1.00 42.24 264 ASN A N 1
ATOM 2063 C CA . ASN A 1 264 ? 50.202 39.858 48.998 1.00 42.80 264 ASN A CA 1
ATOM 2064 C C . ASN A 1 264 ? 48.802 40.303 48.570 1.00 41.84 264 ASN A C 1
ATOM 2065 O O . ASN A 1 264 ? 48.178 39.661 47.726 1.00 42.91 264 ASN A O 1
ATOM 2070 N N . TYR A 1 265 ? 48.327 41.416 49.126 1.00 40.46 265 TYR A N 1
ATOM 2071 C CA . TYR A 1 265 ? 46.990 41.904 48.806 1.00 41.56 265 TYR A CA 1
ATOM 2072 C C . TYR A 1 265 ? 46.825 43.414 48.908 1.00 40.05 265 TYR A C 1
ATOM 2073 O O . TYR A 1 265 ? 47.739 44.125 49.326 1.00 42.13 265 TYR A O 1
ATOM 2082 N N . THR A 1 266 ? 45.645 43.889 48.510 1.00 36.70 266 THR A N 1
ATOM 2083 C CA . THR A 1 266 ? 45.274 45.306 48.591 1.00 37.89 266 THR A CA 1
ATOM 2084 C C . THR A 1 266 ? 43.791 45.365 48.935 1.00 38.22 266 THR A C 1
ATOM 2085 O O . THR A 1 266 ? 43.046 44.418 48.671 1.00 40.05 266 THR A O 1
ATOM 2089 N N . MET A 1 267 ? 43.369 46.462 49.553 1.00 37.84 267 MET A N 1
ATOM 2090 C CA . MET A 1 267 ? 41.970 46.638 49.921 1.00 37.03 267 MET A CA 1
ATOM 2091 C C . MET A 1 267 ? 41.519 48.011 49.473 1.00 37.72 267 MET A C 1
ATOM 2092 O O . MET A 1 267 ? 42.309 48.962 49.452 1.00 40.29 267 MET A O 1
ATOM 2097 N N . GLU A 1 268 ? 40.263 48.105 49.063 1.00 35.05 268 GLU A N 1
ATOM 2098 C CA . GLU A 1 268 ? 39.726 49.374 48.634 1.00 33.93 268 GLU A CA 1
ATOM 2099 C C . GLU A 1 268 ? 38.231 49.416 48.784 1.00 34.79 268 GLU A C 1
ATOM 2100 O O . GLU A 1 268 ? 37.543 48.435 48.525 1.00 34.62 268 GLU A O 1
ATOM 2106 N N . THR A 1 269 ? 37.741 50.549 49.267 1.00 35.67 269 THR A N 1
ATOM 2107 C CA . THR A 1 269 ? 36.313 50.746 49.430 1.00 38.65 269 THR A CA 1
ATOM 2108 C C . THR A 1 269 ? 35.891 51.740 48.364 1.00 38.01 269 THR A C 1
ATOM 2109 O O . THR A 1 269 ? 36.626 52.675 48.046 1.00 37.21 269 THR A O 1
ATOM 2113 N N . ILE A 1 270 ? 34.733 51.493 47.769 1.00 38.87 270 ILE A N 1
ATOM 2114 C CA . ILE A 1 270 ? 34.224 52.358 46.726 1.00 39.82 270 ILE A CA 1
ATOM 2115 C C . ILE A 1 270 ? 33.105 53.231 47.318 1.00 43.53 270 ILE A C 1
ATOM 2116 O O . ILE A 1 270 ? 32.052 52.729 47.733 1.00 46.12 270 ILE A O 1
ATOM 2121 N N . GLU A 1 271 ? 33.345 54.544 47.371 1.00 45.92 271 GLU A N 1
ATOM 2122 C CA . GLU A 1 271 ? 32.339 55.481 47.918 1.00 47.02 271 GLU A CA 1
ATOM 2123 C C . GLU A 1 271 ? 31.169 55.585 46.942 1.00 46.41 271 GLU A C 1
ATOM 2124 O O . GLU A 1 271 ? 31.356 55.616 45.715 1.00 45.49 271 GLU A O 1
ATOM 2130 N N . ASP A 1 272 ? 30.005 55.611 47.539 1.00 45.17 272 ASP A N 1
ATOM 2131 C CA . ASP A 1 272 ? 28.741 55.730 46.825 1.00 46.47 272 ASP A CA 1
ATOM 2132 C C . ASP A 1 272 ? 28.435 54.463 46.015 1.00 47.27 272 ASP A C 1
ATOM 2133 O O . ASP A 1 272 ? 27.859 54.525 44.918 1.00 45.39 272 ASP A O 1
ATOM 2138 N N . CYS A 1 273 ? 28.800 53.313 46.585 1.00 45.11 273 CYS A N 1
ATOM 2139 C CA . CYS A 1 273 ? 28.571 52.020 45.944 1.00 40.59 273 CYS A CA 1
ATOM 2140 C C . CYS A 1 273 ? 28.199 50.949 46.966 1.00 39.35 273 CYS A C 1
ATOM 2141 O O . CYS A 1 273 ? 28.758 50.899 48.070 1.00 37.94 273 CYS A O 1
ATOM 2144 N N . GLY A 1 274 ? 27.261 50.089 46.578 1.00 37.17 274 GLY A N 1
ATOM 2145 C CA . GLY A 1 274 ? 26.815 49.023 47.453 1.00 31.78 274 GLY A CA 1
ATOM 2146 C C . GLY A 1 274 ? 27.522 47.696 47.243 1.00 30.32 274 GLY A C 1
ATOM 2147 O O . GLY A 1 274 ? 28.713 47.643 46.904 1.00 29.43 274 GLY A O 1
ATOM 2148 N N . HIS A 1 275 ? 26.747 46.624 47.403 1.00 28.76 275 HIS A N 1
ATOM 2149 C CA . HIS A 1 275 ? 27.213 45.242 47.291 1.00 27.12 275 HIS A CA 1
ATOM 2150 C C . HIS A 1 275 ? 27.507 44.727 45.860 1.00 26.42 275 HIS A C 1
ATOM 2151 O O . HIS A 1 275 ? 28.324 43.820 45.674 1.00 26.05 275 HIS A O 1
ATOM 2158 N N . PHE A 1 276 ? 26.864 45.323 44.861 1.00 23.72 276 PHE A N 1
ATOM 2159 C CA . PHE A 1 276 ? 27.029 44.912 43.465 1.00 20.50 276 PHE A CA 1
ATOM 2160 C C . PHE A 1 276 ? 27.899 45.874 42.650 1.00 22.76 276 PHE A C 1
ATOM 2161 O O . PHE A 1 276 ? 27.405 46.634 41.814 1.00 22.26 276 PHE A O 1
ATOM 2169 N N . LEU A 1 277 ? 29.207 45.807 42.867 1.00 22.96 277 LEU A N 1
ATOM 2170 C CA . LEU A 1 277 ? 30.132 46.689 42.163 1.00 27.68 277 LEU A CA 1
ATOM 2171 C C . LEU A 1 277 ? 30.004 46.663 40.640 1.00 29.76 277 LEU A C 1
ATOM 2172 O O . LEU A 1 277 ? 29.975 47.710 39.984 1.00 32.54 277 LEU A O 1
ATOM 2177 N N . MET A 1 278 ? 29.942 45.464 40.079 1.00 25.70 278 MET A N 1
ATOM 2178 C CA . MET A 1 278 ? 29.839 45.301 38.640 1.00 21.94 278 MET A CA 1
ATOM 2179 C C . MET A 1 278 ? 28.503 45.810 38.103 1.00 22.76 278 MET A C 1
ATOM 2180 O O . MET A 1 278 ? 28.360 46.048 36.902 1.00 26.29 278 MET A O 1
ATOM 2185 N N . VAL A 1 279 ? 27.535 46.006 38.989 1.00 21.52 279 VAL A N 1
ATOM 2186 C CA . VAL A 1 279 ? 26.224 46.478 38.565 1.00 23.05 279 VAL A CA 1
ATOM 2187 C C . VAL A 1 279 ? 26.037 47.973 38.804 1.00 28.01 279 VAL A C 1
ATOM 2188 O O . VAL A 1 279 ? 25.623 48.708 37.898 1.00 28.10 279 VAL A O 1
ATOM 2192 N N . GLU A 1 280 ? 26.341 48.419 40.020 1.00 27.80 280 GLU A N 1
ATOM 2193 C CA . GLU A 1 280 ? 26.192 49.824 40.382 1.00 28.78 280 GLU A CA 1
ATOM 2194 C C . GLU A 1 280 ? 27.285 50.740 39.831 1.00 31.33 280 GLU A C 1
ATOM 2195 O O . GLU A 1 280 ? 27.005 51.882 39.455 1.00 34.14 280 GLU A O 1
ATOM 2201 N N . LYS A 1 281 ? 28.518 50.237 39.765 1.00 30.13 281 LYS A N 1
ATOM 2202 C CA . LYS A 1 281 ? 29.649 51.007 39.260 1.00 28.86 281 LYS A CA 1
ATOM 2203 C C . LYS A 1 281 ? 30.456 50.180 38.271 1.00 28.47 281 LYS A C 1
ATOM 2204 O O . LYS A 1 281 ? 31.650 49.922 38.489 1.00 29.05 281 LYS A O 1
ATOM 2210 N N . PRO A 1 282 ? 29.850 49.835 37.124 1.00 27.46 282 PRO A N 1
ATOM 2211 C CA . PRO A 1 282 ? 30.478 49.037 36.063 1.00 29.90 282 PRO A CA 1
ATOM 2212 C C . PRO A 1 282 ? 31.884 49.512 35.699 1.00 34.82 282 PRO A C 1
ATOM 2213 O O . PRO A 1 282 ? 32.840 48.725 35.667 1.00 33.30 282 PRO A O 1
ATOM 2217 N N . GLU A 1 283 ? 31.987 50.812 35.432 1.00 38.09 283 GLU A N 1
ATOM 2218 C CA . GLU A 1 283 ? 33.236 51.462 35.037 1.00 38.41 283 GLU A CA 1
ATOM 2219 C C . GLU A 1 283 ? 34.348 51.246 36.043 1.00 36.32 283 GLU A C 1
ATOM 2220 O O . GLU A 1 283 ? 35.508 51.027 35.678 1.00 35.90 283 GLU A O 1
ATOM 2226 N N . ILE A 1 284 ? 33.996 51.347 37.317 1.00 35.88 284 ILE A N 1
ATOM 2227 C CA . ILE A 1 284 ? 34.971 51.160 38.381 1.00 35.70 284 ILE A CA 1
ATOM 2228 C C . ILE A 1 284 ? 35.447 49.706 38.407 1.00 35.31 284 ILE A C 1
ATOM 2229 O O . ILE A 1 284 ? 36.650 49.434 38.492 1.00 33.66 284 ILE A O 1
ATOM 2234 N N . ALA A 1 285 ? 34.499 48.783 38.258 1.00 33.58 285 ALA A N 1
ATOM 2235 C CA . ALA A 1 285 ? 34.792 47.354 38.237 1.00 31.68 285 ALA A CA 1
ATOM 2236 C C . ALA A 1 285 ? 35.797 47.041 37.122 1.00 32.20 285 ALA A C 1
ATOM 2237 O O . ALA A 1 285 ? 36.853 46.431 37.370 1.00 32.39 285 ALA A O 1
ATOM 2239 N N . ILE A 1 286 ? 35.478 47.496 35.908 1.00 31.09 286 ILE A N 1
ATOM 2240 C CA . ILE A 1 286 ? 36.329 47.278 34.733 1.00 29.05 286 ILE A CA 1
ATOM 2241 C C . ILE A 1 286 ? 37.723 47.862 34.925 1.00 33.92 286 ILE A C 1
ATOM 2242 O O . ILE A 1 286 ? 38.731 47.215 34.622 1.00 37.15 286 ILE A O 1
ATOM 2247 N N . ASP A 1 287 ? 37.768 49.086 35.439 1.00 36.32 287 ASP A N 1
ATOM 2248 C CA . ASP A 1 287 ? 39.023 49.774 35.670 1.00 36.31 287 ASP A CA 1
ATOM 2249 C C . ASP A 1 287 ? 39.915 49.022 36.646 1.00 33.64 287 ASP A C 1
ATOM 2250 O O . ASP A 1 287 ? 41.085 48.752 36.352 1.00 30.98 287 ASP A O 1
ATOM 2255 N N . ARG A 1 288 ? 39.359 48.709 37.815 1.00 34.93 288 ARG A N 1
ATOM 2256 C CA . ARG A 1 288 ? 40.090 47.990 38.864 1.00 35.08 288 ARG A CA 1
ATOM 2257 C C . ARG A 1 288 ? 40.662 46.669 38.362 1.00 35.49 288 ARG A C 1
ATOM 2258 O O . ARG A 1 288 ? 41.828 46.344 38.632 1.00 36.06 288 ARG A O 1
ATOM 2266 N N . ILE A 1 289 ? 39.845 45.922 37.615 1.00 36.01 289 ILE A N 1
ATOM 2267 C CA . ILE A 1 289 ? 40.259 44.633 37.063 1.00 33.99 289 ILE A CA 1
ATOM 2268 C C . ILE A 1 289 ? 41.380 44.790 36.029 1.00 36.49 289 ILE A C 1
ATOM 2269 O O . ILE A 1 289 ? 42.394 44.089 36.119 1.00 37.12 289 ILE A O 1
ATOM 2274 N N . LYS A 1 290 ? 41.222 45.730 35.086 1.00 39.52 290 LYS A N 1
ATOM 2275 C CA . LYS A 1 290 ? 42.222 45.969 34.025 1.00 41.39 290 LYS A CA 1
ATOM 2276 C C . LYS A 1 290 ? 43.596 46.382 34.530 1.00 42.21 290 LYS A C 1
ATOM 2277 O O . LYS A 1 290 ? 44.615 46.050 33.919 1.00 43.37 290 LYS A O 1
AT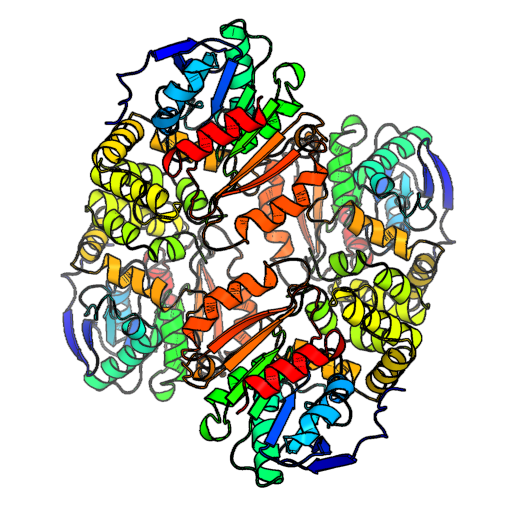OM 2283 N N . THR A 1 291 ? 43.613 47.127 35.632 1.00 43.62 291 THR A N 1
ATOM 2284 C CA . THR A 1 291 ? 44.852 47.599 36.241 1.00 44.03 291 THR A CA 1
ATOM 2285 C C . THR A 1 291 ? 45.546 46.469 37.007 1.00 46.49 291 THR A C 1
ATOM 2286 O O . THR A 1 291 ? 46.747 46.231 36.833 1.00 48.35 291 THR A O 1
ATOM 2290 N N . ALA A 1 292 ? 44.780 45.770 37.844 1.00 46.01 292 ALA A N 1
ATOM 2291 C CA . ALA A 1 292 ? 45.317 44.675 38.651 1.00 46.13 292 ALA A CA 1
ATOM 2292 C C . ALA A 1 292 ? 45.761 43.460 37.844 1.00 45.82 292 ALA A C 1
ATOM 2293 O O . ALA A 1 292 ? 46.785 42.845 38.148 1.00 46.02 292 ALA A O 1
ATOM 2295 N N . PHE A 1 293 ? 44.998 43.127 36.806 1.00 45.46 293 PHE A N 1
ATOM 2296 C CA . PHE A 1 293 ? 45.301 41.958 35.991 1.00 46.44 293 PHE A CA 1
ATOM 2297 C C . PHE A 1 293 ? 46.161 42.203 34.753 1.00 49.78 293 PHE A C 1
ATOM 2298 O O . PHE A 1 293 ? 45.731 41.963 33.623 1.00 46.81 293 PHE A O 1
ATOM 2306 N N . ARG A 1 294 ? 47.395 42.650 34.984 1.00 53.27 294 ARG A N 1
ATOM 2307 C CA . ARG A 1 294 ? 48.342 42.915 33.903 1.00 56.45 294 ARG A CA 1
ATOM 2308 C C . ARG A 1 294 ? 49.795 42.936 34.373 1.00 57.53 294 ARG A C 1
ATOM 2309 O O . ARG A 1 294 ? 50.691 42.926 33.500 1.00 59.74 294 ARG A O 1
ATOM 2318 N N . ALA B 1 2 ? 57.846 69.626 86.608 1.00 50.64 2 ALA B N 1
ATOM 2319 C CA . ALA B 1 2 ? 57.256 68.350 87.107 1.00 51.67 2 ALA B CA 1
ATOM 2320 C C . ALA B 1 2 ? 55.740 68.356 86.897 1.00 51.62 2 ALA B C 1
ATOM 2321 O O . ALA B 1 2 ? 55.167 69.359 86.462 1.00 54.96 2 ALA B O 1
ATOM 2323 N N . ILE B 1 3 ? 55.098 67.225 87.176 1.00 46.69 3 ILE B N 1
ATOM 2324 C CA . ILE B 1 3 ? 53.653 67.120 87.040 1.00 39.15 3 ILE B CA 1
ATOM 2325 C C . ILE B 1 3 ? 53.031 67.715 88.292 1.00 36.12 3 ILE B C 1
ATOM 2326 O O . ILE B 1 3 ? 53.729 67.973 89.276 1.00 37.68 3 ILE B O 1
ATOM 2331 N N . ARG B 1 4 ? 51.734 67.984 88.251 1.00 32.03 4 ARG B N 1
ATOM 2332 C CA . ARG B 1 4 ? 51.070 68.509 89.433 1.00 29.36 4 ARG B CA 1
ATOM 2333 C C . ARG B 1 4 ? 50.515 67.332 90.224 1.00 27.82 4 ARG B C 1
ATOM 2334 O O . ARG B 1 4 ? 49.591 66.659 89.777 1.00 29.43 4 ARG B O 1
ATOM 2342 N N . ARG B 1 5 ? 51.122 67.054 91.370 1.00 23.16 5 ARG B N 1
ATOM 2343 C CA . ARG B 1 5 ? 50.679 65.967 92.226 1.00 22.35 5 ARG B CA 1
ATOM 2344 C C . ARG B 1 5 ? 49.409 66.394 92.962 1.00 21.30 5 ARG B C 1
ATOM 2345 O O . ARG B 1 5 ? 49.131 67.589 93.086 1.00 20.14 5 ARG B O 1
ATOM 2353 N N . PRO B 1 6 ? 48.636 65.421 93.479 1.00 19.33 6 PRO B N 1
ATOM 2354 C CA . PRO B 1 6 ? 47.387 65.687 94.199 1.00 20.10 6 PRO B CA 1
ATOM 2355 C C . PRO B 1 6 ? 47.446 66.813 95.225 1.00 23.72 6 PRO B C 1
ATOM 2356 O O . PRO B 1 6 ? 46.562 67.681 95.270 1.00 20.77 6 PRO B O 1
ATOM 2360 N N . GLU B 1 7 ? 48.488 66.787 96.050 1.00 26.45 7 GLU B N 1
ATOM 2361 C CA . GLU B 1 7 ? 48.685 67.771 97.111 1.00 27.80 7 GLU B CA 1
ATOM 2362 C C . GLU B 1 7 ? 48.905 69.193 96.592 1.00 27.63 7 GLU B C 1
ATOM 2363 O O . GLU B 1 7 ? 48.830 70.152 97.355 1.00 30.03 7 GLU B O 1
ATOM 2369 N N . ASP B 1 8 ? 49.144 69.323 95.292 1.00 30.24 8 ASP B N 1
ATOM 2370 C CA . ASP B 1 8 ? 49.370 70.619 94.675 1.00 29.28 8 ASP B CA 1
ATOM 2371 C C . ASP B 1 8 ? 48.078 71.309 94.271 1.00 27.38 8 ASP B C 1
ATOM 2372 O O . ASP B 1 8 ? 48.099 72.288 93.531 1.00 28.76 8 ASP B O 1
ATOM 2377 N N . PHE B 1 9 ? 46.946 70.784 94.731 1.00 23.93 9 PHE B N 1
ATOM 2378 C CA . PHE B 1 9 ? 45.654 71.366 94.401 1.00 20.21 9 PHE B CA 1
ATOM 2379 C C . PHE B 1 9 ? 44.937 71.768 95.670 1.00 19.77 9 PHE B C 1
ATOM 2380 O O . PHE B 1 9 ? 45.363 71.404 96.759 1.00 21.37 9 PHE B O 1
ATOM 2388 N N . LYS B 1 10 ? 43.840 72.503 95.516 1.00 18.98 10 LYS B N 1
ATOM 2389 C CA . LYS B 1 10 ? 43.039 72.938 96.652 1.00 20.14 10 LYS B CA 1
ATOM 2390 C C . LYS B 1 10 ? 41.907 71.946 96.843 1.00 19.23 10 LYS B C 1
ATOM 2391 O O . LYS B 1 10 ? 40.999 71.848 96.021 1.00 16.65 10 LYS B O 1
ATOM 2397 N N . HIS B 1 11 ? 41.937 71.267 97.978 1.00 16.47 11 HIS B N 1
ATOM 2398 C CA . HIS B 1 11 ? 40.950 70.269 98.306 1.00 16.26 11 HIS B CA 1
ATOM 2399 C C . HIS B 1 11 ? 39.819 70.727 99.215 1.00 18.52 11 HIS B C 1
ATOM 2400 O O . HIS B 1 11 ? 39.998 71.582 100.086 1.00 21.67 11 HIS B O 1
ATOM 2407 N N . TYR B 1 12 ? 38.663 70.109 99.038 1.00 15.37 12 TYR B N 1
ATOM 2408 C CA . TYR B 1 12 ? 37.483 70.413 99.838 1.00 20.11 12 TYR B CA 1
ATOM 2409 C C . TYR B 1 12 ? 36.653 69.153 100.030 1.00 18.74 12 TYR B C 1
ATOM 2410 O O . TYR B 1 12 ? 36.739 68.213 99.237 1.00 17.47 12 TYR B O 1
ATOM 2419 N N . GLU B 1 13 ? 35.872 69.132 101.101 1.00 19.66 13 GLU B N 1
ATOM 2420 C CA . GLU B 1 13 ? 34.968 68.029 101.385 1.00 24.98 13 GLU B CA 1
ATOM 2421 C C . GLU B 1 13 ? 33.643 68.603 101.872 1.00 26.26 13 GLU B C 1
ATOM 2422 O O . GLU B 1 13 ? 33.607 69.374 102.829 1.00 30.35 13 GLU B O 1
ATOM 2428 N N . VAL B 1 14 ? 32.568 68.282 101.160 1.00 24.39 14 VAL B N 1
ATOM 2429 C CA . VAL B 1 14 ? 31.236 68.757 101.515 1.00 21.58 14 VAL B CA 1
ATOM 2430 C C . VAL B 1 14 ? 30.321 67.616 101.852 1.00 22.06 14 VAL B C 1
ATOM 2431 O O . VAL B 1 14 ? 30.283 66.615 101.144 1.00 22.95 14 VAL B O 1
ATOM 2435 N N . GLN B 1 15 ? 29.562 67.784 102.922 1.00 21.33 15 GLN B N 1
ATOM 2436 C CA . GLN B 1 15 ? 28.587 66.793 103.303 1.00 25.00 15 GLN B CA 1
ATOM 2437 C C . GLN B 1 15 ? 27.321 67.152 102.535 1.00 27.08 15 GLN B C 1
ATOM 2438 O O . GLN B 1 15 ? 26.704 68.188 102.800 1.00 28.72 15 GLN B O 1
ATOM 2444 N N . LEU B 1 16 ? 27.002 66.361 101.517 1.00 24.79 16 LEU B N 1
ATOM 2445 C CA . LEU B 1 16 ? 25.782 66.571 100.759 1.00 24.91 16 LEU B CA 1
ATOM 2446 C C . LEU B 1 16 ? 24.711 65.816 101.542 1.00 28.86 16 LEU B C 1
ATOM 2447 O O . LEU B 1 16 ? 25.025 64.926 102.333 1.00 31.00 16 LEU B O 1
ATOM 2452 N N . PRO B 1 17 ? 23.436 66.182 101.365 1.00 33.12 17 PRO B N 1
ATOM 2453 C CA . PRO B 1 17 ? 22.352 65.513 102.093 1.00 34.82 17 PRO B CA 1
ATOM 2454 C C . PRO B 1 17 ? 22.379 63.985 102.089 1.00 35.10 17 PRO B C 1
ATOM 2455 O O . PRO B 1 17 ? 22.007 63.344 103.079 1.00 36.06 17 PRO B O 1
ATOM 2459 N N . ASP B 1 18 ? 22.898 63.409 101.016 1.00 29.54 18 ASP B N 1
ATOM 2460 C CA . ASP B 1 18 ? 22.910 61.967 100.874 1.00 30.12 18 ASP B CA 1
ATOM 2461 C C . ASP B 1 18 ? 24.282 61.318 101.009 1.00 30.50 18 ASP B C 1
ATOM 2462 O O . ASP B 1 18 ? 24.393 60.144 101.384 1.00 29.84 18 ASP B O 1
ATOM 2467 N N . VAL B 1 19 ? 25.333 62.097 100.786 1.00 29.02 19 VAL B N 1
ATOM 2468 C CA . VAL B 1 19 ? 26.677 61.538 100.794 1.00 22.00 19 VAL B CA 1
ATOM 2469 C C . VAL B 1 19 ? 27.746 62.623 100.997 1.00 21.78 19 VAL B C 1
ATOM 2470 O O . VAL B 1 19 ? 27.471 63.813 100.855 1.00 21.51 19 VAL B O 1
ATOM 2474 N N . LYS B 1 20 ? 28.954 62.214 101.372 1.00 20.51 20 LYS B N 1
ATOM 2475 C CA . LYS B 1 20 ? 30.050 63.159 101.577 1.00 21.37 20 LYS B CA 1
ATOM 2476 C C . LYS B 1 20 ? 30.958 63.092 100.358 1.00 22.14 20 LYS B C 1
ATOM 2477 O O . LYS B 1 20 ? 31.442 62.016 99.988 1.00 23.85 20 LYS B O 1
ATOM 2483 N N . ILE B 1 21 ? 31.160 64.245 99.722 1.00 20.77 21 ILE B N 1
ATOM 2484 C CA . ILE B 1 21 ? 31.967 64.345 98.505 1.00 19.07 21 ILE B CA 1
ATOM 2485 C C . ILE B 1 21 ? 33.248 65.176 98.637 1.00 18.77 21 ILE B C 1
ATOM 2486 O O . ILE B 1 21 ? 33.262 66.232 99.279 1.00 18.96 21 ILE B O 1
ATOM 2491 N N . HIS B 1 22 ? 34.327 64.657 98.056 1.00 15.36 22 HIS B N 1
ATOM 2492 C CA . HIS B 1 22 ? 35.602 65.336 98.035 1.00 12.22 22 HIS B CA 1
ATOM 2493 C C . HIS B 1 22 ? 35.781 65.877 96.639 1.00 14.66 22 HIS B C 1
ATOM 2494 O O . HIS B 1 22 ? 35.507 65.186 95.657 1.00 17.52 22 HIS B O 1
ATOM 2501 N N . TYR B 1 23 ? 36.262 67.106 96.548 1.00 14.66 23 TYR B N 1
ATOM 2502 C CA . TYR B 1 23 ? 36.505 67.708 95.261 1.00 13.90 23 TYR B CA 1
ATOM 2503 C C . TYR B 1 23 ? 37.664 68.678 95.356 1.00 17.08 23 TYR B C 1
ATOM 2504 O O . TYR B 1 23 ? 38.091 69.058 96.449 1.00 18.85 23 TYR B O 1
ATOM 2513 N N . VAL B 1 24 ? 38.215 69.002 94.197 1.00 15.39 24 VAL B N 1
ATOM 2514 C CA . VAL B 1 24 ? 39.316 69.944 94.064 1.00 17.80 24 VAL B CA 1
ATOM 2515 C C . VAL B 1 24 ? 38.705 71.133 93.294 1.00 19.23 24 VAL B C 1
ATOM 2516 O O . VAL B 1 24 ? 37.750 70.953 92.532 1.00 19.75 24 VAL B O 1
ATOM 2520 N N . ARG B 1 25 ? 39.184 72.347 93.547 1.00 17.36 25 ARG B N 1
ATOM 2521 C CA . ARG B 1 25 ? 38.635 73.520 92.868 1.00 18.03 25 ARG B CA 1
ATOM 2522 C C . ARG B 1 25 ? 39.648 74.646 92.691 1.00 18.58 25 ARG B C 1
ATOM 2523 O O . ARG B 1 25 ? 40.523 74.847 93.529 1.00 13.80 25 ARG B O 1
ATOM 2531 N N . GLU B 1 26 ? 39.552 75.348 91.570 1.00 16.06 26 GLU B N 1
ATOM 2532 C CA . GLU B 1 26 ? 40.437 76.476 91.318 1.00 21.55 26 GLU B CA 1
ATOM 2533 C C . GLU B 1 26 ? 40.036 77.179 90.046 1.00 21.07 26 GLU B C 1
ATOM 2534 O O . GLU B 1 26 ? 39.360 76.591 89.214 1.00 24.73 26 GLU B O 1
ATOM 2540 N N . GLY B 1 27 ? 40.412 78.453 89.926 1.00 22.72 27 GLY B N 1
ATOM 2541 C CA . GLY B 1 27 ? 40.094 79.230 88.738 1.00 20.44 27 GLY B CA 1
ATOM 2542 C C . GLY B 1 27 ? 38.965 80.218 88.933 1.00 22.96 27 GLY B C 1
ATOM 2543 O O . GLY B 1 27 ? 38.372 80.313 90.008 1.00 25.84 27 GLY B O 1
ATOM 2544 N N . ALA B 1 28 ? 38.670 80.975 87.886 1.00 22.87 28 ALA B N 1
ATOM 2545 C CA . ALA B 1 28 ? 37.606 81.953 87.960 1.00 21.18 28 ALA B CA 1
ATOM 2546 C C . ALA B 1 28 ? 36.930 82.038 86.608 1.00 21.03 28 ALA B C 1
ATOM 2547 O O . ALA B 1 28 ? 37.551 81.842 85.571 1.00 19.73 28 ALA B O 1
ATOM 2549 N N . GLY B 1 29 ? 35.643 82.341 86.639 1.00 21.02 29 GLY B N 1
ATOM 2550 C CA . GLY B 1 29 ? 34.872 82.443 85.423 1.00 21.09 29 GLY B CA 1
ATOM 2551 C C . GLY B 1 29 ? 33.677 81.532 85.561 1.00 19.54 29 GLY B C 1
ATOM 2552 O O . GLY B 1 29 ? 33.302 81.165 86.673 1.00 15.14 29 GLY B O 1
ATOM 2553 N N . PRO B 1 30 ? 33.018 81.198 84.452 1.00 20.88 30 PRO B N 1
ATOM 2554 C CA . PRO B 1 30 ? 31.858 80.302 84.550 1.00 25.00 30 PRO B CA 1
ATOM 2555 C C . PRO B 1 30 ? 32.298 78.928 85.121 1.00 24.76 30 PRO B C 1
ATOM 2556 O O . PRO B 1 30 ? 33.463 78.519 84.976 1.00 21.06 30 PRO B O 1
ATOM 2560 N N . THR B 1 31 ? 31.393 78.253 85.825 1.00 21.83 31 THR B N 1
ATOM 2561 C CA . THR B 1 31 ? 31.750 76.979 86.427 1.00 21.04 31 THR B CA 1
ATOM 2562 C C . THR B 1 31 ? 31.898 75.836 85.420 1.00 21.91 31 THR B C 1
ATOM 2563 O O . THR B 1 31 ? 31.076 75.675 84.509 1.00 19.98 31 THR B O 1
ATOM 2567 N N . LEU B 1 32 ? 32.997 75.092 85.569 1.00 22.58 32 LEU B N 1
ATOM 2568 C CA . LEU B 1 32 ? 33.318 73.942 84.716 1.00 20.27 32 LEU B CA 1
ATOM 2569 C C . LEU B 1 32 ? 33.396 72.708 85.613 1.00 19.76 32 LEU B C 1
ATOM 2570 O O . LEU B 1 32 ? 34.334 72.582 86.391 1.00 17.18 32 LEU B O 1
ATOM 2575 N N . LEU B 1 33 ? 32.414 71.814 85.513 1.00 19.96 33 LEU B N 1
ATOM 2576 C CA . LEU B 1 33 ? 32.400 70.587 86.315 1.00 16.72 33 LEU B CA 1
ATOM 2577 C C . LEU B 1 33 ? 33.057 69.472 85.497 1.00 16.48 33 LEU B C 1
ATOM 2578 O O . LEU B 1 33 ? 32.541 69.096 84.439 1.00 14.47 33 LEU B O 1
ATOM 2583 N N . LEU B 1 34 ? 34.191 68.960 85.972 1.00 15.26 34 LEU B N 1
ATOM 2584 C CA . LEU B 1 34 ? 34.896 67.873 85.286 1.00 15.09 34 LEU B CA 1
ATOM 2585 C C . LEU B 1 34 ? 34.662 66.571 86.046 1.00 18.72 34 LEU B C 1
ATOM 2586 O O . LEU B 1 34 ? 35.006 66.462 87.226 1.00 16.93 34 LEU B O 1
ATOM 2591 N N . LEU B 1 35 ? 34.093 65.577 85.358 1.00 17.88 35 LEU B N 1
ATOM 2592 C CA . LEU B 1 35 ? 33.768 64.289 85.979 1.00 16.42 35 LEU B CA 1
ATOM 2593 C C . LEU B 1 35 ? 34.555 63.103 85.409 1.00 13.66 35 LEU B C 1
ATOM 2594 O O . LEU B 1 35 ? 34.498 62.825 84.217 1.00 14.40 35 LEU B O 1
ATOM 2599 N N . HIS B 1 36 ? 35.281 62.410 86.277 1.00 14.67 36 HIS B N 1
ATOM 2600 C CA . HIS B 1 36 ? 36.084 61.245 85.898 1.00 14.63 36 HIS B CA 1
ATOM 2601 C C . HIS B 1 36 ? 35.235 59.964 85.787 1.00 13.44 36 HIS B C 1
ATOM 2602 O O . HIS B 1 36 ? 34.052 59.932 86.160 1.00 13.31 36 HIS B O 1
ATOM 2609 N N . GLY B 1 37 ? 35.878 58.898 85.327 1.00 14.11 37 GLY B N 1
ATOM 2610 C CA . GLY B 1 37 ? 35.224 57.604 85.233 1.00 16.13 37 GLY B CA 1
ATOM 2611 C C . GLY B 1 37 ? 36.083 56.549 85.924 1.00 17.59 37 GLY B C 1
ATOM 2612 O O . GLY B 1 37 ? 36.791 56.856 86.888 1.00 18.47 37 GLY B O 1
ATOM 2613 N N . TRP B 1 38 ? 36.046 55.317 85.410 1.00 17.05 38 TRP B N 1
ATOM 2614 C CA . TRP B 1 38 ? 36.819 54.185 85.947 1.00 16.16 38 TRP B CA 1
ATOM 2615 C C . TRP B 1 38 ? 37.764 53.732 84.849 1.00 15.14 38 TRP B C 1
ATOM 2616 O O . TRP B 1 38 ? 37.349 53.583 83.704 1.00 18.98 38 TRP B O 1
ATOM 2627 N N . PRO B 1 39 ? 39.037 53.471 85.185 1.00 15.25 39 PRO B N 1
ATOM 2628 C CA . PRO B 1 39 ? 39.609 53.582 86.527 1.00 19.47 39 PRO B CA 1
ATOM 2629 C C . PRO B 1 39 ? 40.069 55.019 86.791 1.00 24.56 39 PRO B C 1
ATOM 2630 O O . PRO B 1 39 ? 40.138 55.842 85.867 1.00 25.02 39 PRO B O 1
ATOM 2634 N N . GLY B 1 40 ? 40.394 55.317 88.043 1.00 22.18 40 GLY B N 1
ATOM 2635 C CA . GLY B 1 40 ? 40.848 56.660 88.360 1.00 20.98 40 GLY B CA 1
ATOM 2636 C C . GLY B 1 40 ? 40.032 57.406 89.396 1.00 17.65 40 GLY B C 1
ATOM 2637 O O . GLY B 1 40 ? 39.274 56.834 90.174 1.00 17.05 40 GLY B O 1
ATOM 2638 N N . PHE B 1 41 ? 40.231 58.712 89.407 1.00 16.00 41 PHE B N 1
ATOM 2639 C CA . PHE B 1 41 ? 39.563 59.609 90.322 1.00 12.55 41 PHE B CA 1
ATOM 2640 C C . PHE B 1 41 ? 39.751 61.019 89.784 1.00 12.74 41 PHE B C 1
ATOM 2641 O O . PHE B 1 41 ? 40.217 61.178 88.647 1.00 14.78 41 PHE B O 1
ATOM 2649 N N . TRP B 1 42 ? 39.429 62.034 90.587 1.00 12.04 42 TRP B N 1
ATOM 2650 C CA . TRP B 1 42 ? 39.525 63.431 90.136 1.00 14.86 42 TRP B CA 1
ATOM 2651 C C . TRP B 1 42 ? 40.842 63.767 89.465 1.00 12.09 42 TRP B C 1
ATOM 2652 O O . TRP B 1 42 ? 40.870 64.456 88.454 1.00 16.63 42 TRP B O 1
ATOM 2663 N N . TRP B 1 43 ? 41.921 63.199 89.989 1.00 15.68 43 TRP B N 1
ATOM 2664 C CA . TRP B 1 43 ? 43.261 63.476 89.496 1.00 13.38 43 TRP B CA 1
ATOM 2665 C C . TRP B 1 43 ? 43.567 63.215 88.034 1.00 18.24 43 TRP B C 1
ATOM 2666 O O . TRP B 1 43 ? 44.539 63.760 87.508 1.00 18.54 43 TRP B O 1
ATOM 2677 N N . GLU B 1 44 ? 42.765 62.409 87.350 1.00 18.63 44 GLU B N 1
ATOM 2678 C CA . GLU B 1 44 ? 43.065 62.192 85.930 1.00 18.50 44 GLU B CA 1
ATOM 2679 C C . GLU B 1 44 ? 42.973 63.506 85.144 1.00 17.94 44 GLU B C 1
ATOM 2680 O O . GLU B 1 44 ? 43.504 63.618 84.048 1.00 15.83 44 GLU B O 1
ATOM 2686 N N . TRP B 1 45 ? 42.307 64.503 85.725 1.00 19.43 45 TRP B N 1
ATOM 2687 C CA . TRP B 1 45 ? 42.141 65.816 85.094 1.00 18.08 45 TRP B CA 1
ATOM 2688 C C . TRP B 1 45 ? 43.255 66.793 85.448 1.00 20.11 45 TRP B C 1
ATOM 2689 O O . TRP B 1 45 ? 43.247 67.925 84.978 1.00 22.28 45 TRP B O 1
ATOM 2700 N N . SER B 1 46 ? 44.214 66.348 86.259 1.00 21.10 46 SER B N 1
ATOM 2701 C CA . SER B 1 46 ? 45.315 67.188 86.726 1.00 21.08 46 SER B CA 1
ATOM 2702 C C . SER B 1 46 ? 46.117 67.971 85.688 1.00 22.47 46 SER B C 1
ATOM 2703 O O . SER B 1 46 ? 46.649 69.033 86.010 1.00 23.14 46 SER B O 1
ATOM 2706 N N . LYS B 1 47 ? 46.212 67.464 84.459 1.00 20.25 47 LYS B N 1
ATOM 2707 C CA . LYS B 1 47 ? 46.971 68.148 83.409 1.00 20.36 47 LYS B CA 1
ATOM 2708 C C . LYS B 1 47 ? 46.217 69.312 82.769 1.00 21.95 47 LYS B C 1
ATOM 2709 O O . LYS B 1 47 ? 46.833 70.214 82.211 1.00 17.91 47 LYS B O 1
ATOM 2715 N N . VAL B 1 48 ? 44.885 69.256 82.810 1.00 22.49 48 VAL B N 1
ATOM 2716 C CA . VAL B 1 48 ? 44.052 70.282 82.192 1.00 18.34 48 VAL B CA 1
ATOM 2717 C C . VAL B 1 48 ? 43.396 71.272 83.148 1.00 18.31 48 VAL B C 1
ATOM 2718 O O . VAL B 1 48 ? 42.904 72.299 82.703 1.00 18.00 48 VAL B O 1
ATOM 2722 N N . ILE B 1 49 ? 43.397 70.969 84.446 1.00 17.52 49 ILE B N 1
ATOM 2723 C CA . ILE B 1 49 ? 42.762 71.840 85.427 1.00 18.08 49 ILE B CA 1
ATOM 2724 C C . ILE B 1 49 ? 43.380 73.233 85.452 1.00 22.37 49 ILE B C 1
ATOM 2725 O O . ILE B 1 49 ? 42.658 74.226 85.365 1.00 21.81 49 ILE B O 1
ATOM 2730 N N . GLY B 1 50 ? 44.710 73.293 85.554 1.00 21.11 50 GLY B N 1
ATOM 2731 C CA . GLY B 1 50 ? 45.417 74.563 85.590 1.00 21.03 50 GLY B CA 1
ATOM 2732 C C . GLY B 1 50 ? 45.077 75.447 84.411 1.00 22.93 50 GLY B C 1
ATOM 2733 O O . GLY B 1 50 ? 44.557 76.548 84.590 1.00 26.40 50 GLY B O 1
ATOM 2734 N N . PRO B 1 51 ? 45.341 74.984 83.180 1.00 24.79 51 PRO B N 1
ATOM 2735 C CA . PRO B 1 51 ? 45.046 75.764 81.975 1.00 23.49 51 PRO B CA 1
ATOM 2736 C C . PRO B 1 51 ? 43.590 76.231 81.882 1.00 23.02 51 PRO B C 1
ATOM 2737 O O . PRO B 1 51 ? 43.320 77.368 81.491 1.00 25.74 51 PRO B O 1
ATOM 2741 N N . LEU B 1 52 ? 42.653 75.358 82.237 1.00 17.39 52 LEU B N 1
ATOM 2742 C CA . LEU B 1 52 ? 41.234 75.710 82.182 1.00 19.65 52 LEU B CA 1
ATOM 2743 C C . LEU B 1 52 ? 40.838 76.678 83.278 1.00 18.47 52 LEU B C 1
ATOM 2744 O O . LEU B 1 52 ? 39.909 77.464 83.111 1.00 19.93 52 LEU B O 1
ATOM 2749 N N . ALA B 1 53 ? 41.556 76.625 84.391 1.00 19.88 53 ALA B N 1
ATOM 2750 C CA . ALA B 1 53 ? 41.282 77.504 85.522 1.00 22.99 53 ALA B CA 1
ATOM 2751 C C . ALA B 1 53 ? 41.491 78.969 85.155 1.00 24.58 53 ALA B C 1
ATOM 2752 O O . ALA B 1 53 ? 41.024 79.857 85.851 1.00 25.88 53 ALA B O 1
ATOM 2754 N N . GLU B 1 54 ? 42.187 79.207 84.051 1.00 24.76 54 GLU B N 1
ATOM 2755 C CA . GLU B 1 54 ? 42.448 80.560 83.589 1.00 30.65 54 GLU B CA 1
ATOM 2756 C C . GLU B 1 54 ? 41.214 81.169 82.958 1.00 30.50 54 GLU B C 1
ATOM 2757 O O . GLU B 1 54 ? 41.167 82.372 82.735 1.00 35.47 54 GLU B O 1
ATOM 2763 N N . HIS B 1 55 ? 40.227 80.344 82.630 1.00 25.98 55 HIS B N 1
ATOM 2764 C CA . HIS B 1 55 ? 39.029 80.864 81.998 1.00 22.10 55 HIS B CA 1
ATOM 2765 C C . HIS B 1 55 ? 37.773 80.398 82.707 1.00 24.58 55 HIS B C 1
ATOM 2766 O O . HIS B 1 55 ? 36.696 80.948 82.471 1.00 23.06 55 HIS B O 1
ATOM 2773 N N . TYR B 1 56 ? 37.903 79.411 83.600 1.00 22.84 56 TYR B N 1
ATOM 2774 C CA . TYR B 1 56 ? 36.740 78.881 84.309 1.00 17.67 56 TYR B CA 1
ATOM 2775 C C . TYR B 1 56 ? 37.005 78.610 85.779 1.00 18.28 56 TYR B C 1
ATOM 2776 O O . TYR B 1 56 ? 38.154 78.496 86.207 1.00 19.36 56 TYR B O 1
ATOM 2785 N N . ASP B 1 57 ? 35.910 78.484 86.527 1.00 17.02 57 ASP B N 1
ATOM 2786 C CA . ASP B 1 57 ? 35.920 78.119 87.940 1.00 17.82 57 ASP B CA 1
ATOM 2787 C C . ASP B 1 57 ? 35.816 76.582 87.856 1.00 20.18 57 ASP B C 1
ATOM 2788 O O . ASP B 1 57 ? 34.713 76.019 87.753 1.00 19.05 57 ASP B O 1
ATOM 2793 N N . VAL B 1 58 ? 36.971 75.927 87.833 1.00 15.48 58 VAL B N 1
ATOM 2794 C CA . VAL B 1 58 ? 37.041 74.473 87.696 1.00 16.85 58 VAL B CA 1
ATOM 2795 C C . VAL B 1 58 ? 36.790 73.694 88.983 1.00 17.20 58 VAL B C 1
ATOM 2796 O O . VAL B 1 58 ? 37.462 73.908 89.990 1.00 18.84 58 VAL B O 1
ATOM 2800 N N . ILE B 1 59 ? 35.780 72.827 88.940 1.00 14.74 59 ILE B N 1
ATOM 2801 C CA . ILE B 1 59 ? 35.393 71.976 90.067 1.00 16.06 59 ILE B CA 1
ATOM 2802 C C . ILE B 1 59 ? 35.555 70.527 89.595 1.00 17.27 59 ILE B C 1
ATOM 2803 O O . ILE B 1 59 ? 34.978 70.136 88.581 1.00 19.74 59 ILE B O 1
ATOM 2808 N N . VAL B 1 60 ? 36.374 69.753 90.307 1.00 18.43 60 VAL B N 1
ATOM 2809 C CA . VAL B 1 60 ? 36.665 68.365 89.930 1.00 13.56 60 VAL B CA 1
ATOM 2810 C C . VAL B 1 60 ? 36.415 67.419 91.101 1.00 13.55 60 VAL B C 1
ATOM 2811 O O . VAL B 1 60 ? 37.296 67.195 91.923 1.00 14.95 60 VAL B O 1
ATOM 2815 N N . PRO B 1 61 ? 35.196 66.870 91.210 1.00 11.90 61 PRO B N 1
ATOM 2816 C CA . PRO B 1 61 ? 34.942 65.964 92.329 1.00 10.49 61 PRO B CA 1
ATOM 2817 C C . PRO B 1 61 ? 35.257 64.505 92.056 1.00 14.12 61 PRO B C 1
ATOM 2818 O O . PRO B 1 61 ? 35.500 64.093 90.907 1.00 12.61 61 PRO B O 1
ATOM 2822 N N . ASP B 1 62 ? 35.279 63.743 93.146 1.00 13.16 62 ASP B N 1
ATOM 2823 C CA . ASP B 1 62 ? 35.454 62.297 93.104 1.00 12.93 62 ASP B CA 1
ATOM 2824 C C . ASP B 1 62 ? 34.019 61.803 93.166 1.00 13.14 62 ASP B C 1
ATOM 2825 O O . ASP B 1 62 ? 33.238 62.267 94.005 1.00 9.93 62 ASP B O 1
ATOM 2830 N N . LEU B 1 63 ? 33.651 60.891 92.274 1.00 12.66 63 LEU B N 1
ATOM 2831 C CA . LEU B 1 63 ? 32.298 60.342 92.303 1.00 11.61 63 LEU B CA 1
ATOM 2832 C C . LEU B 1 63 ? 32.161 59.553 93.586 1.00 9.80 63 LEU B C 1
ATOM 2833 O O . LEU B 1 63 ? 33.165 59.114 94.129 1.00 12.27 63 LEU B O 1
ATOM 2838 N N . ARG B 1 64 ? 30.936 59.381 94.086 1.00 9.32 64 ARG B N 1
ATOM 2839 C CA . ARG B 1 64 ? 30.732 58.583 95.292 1.00 10.98 64 ARG B CA 1
ATOM 2840 C C . ARG B 1 64 ? 31.315 57.194 94.986 1.00 15.72 64 ARG B C 1
ATOM 2841 O O . ARG B 1 64 ? 31.191 56.697 93.864 1.00 16.41 64 ARG B O 1
ATOM 2849 N N . GLY B 1 65 ? 32.028 56.618 95.947 1.00 15.71 65 GLY B N 1
ATOM 2850 C CA . GLY B 1 65 ? 32.631 55.320 95.721 1.00 11.92 65 GLY B CA 1
ATOM 2851 C C . GLY B 1 65 ? 34.031 55.399 95.136 1.00 14.19 65 GLY B C 1
ATOM 2852 O O . GLY B 1 65 ? 34.635 54.358 94.892 1.00 12.49 65 GLY B O 1
ATOM 2853 N N . PHE B 1 66 ? 34.552 56.620 94.931 1.00 14.62 66 PHE B N 1
ATOM 2854 C CA . PHE B 1 66 ? 35.901 56.848 94.369 1.00 10.58 66 PHE B CA 1
ATOM 2855 C C . PHE B 1 66 ? 36.746 57.845 95.179 1.00 14.61 66 PHE B C 1
ATOM 2856 O O . PHE B 1 66 ? 36.218 58.625 95.982 1.00 13.31 66 PHE B O 1
ATOM 2864 N N . GLY B 1 67 ? 38.055 57.832 94.912 1.00 13.50 67 GLY B N 1
ATOM 2865 C CA . GLY B 1 67 ? 39.005 58.727 95.556 1.00 11.91 67 GLY B CA 1
ATOM 2866 C C . GLY B 1 67 ? 38.787 58.980 97.028 1.00 16.21 67 GLY B C 1
ATOM 2867 O O . GLY B 1 67 ? 38.753 58.043 97.838 1.00 15.58 67 GLY B O 1
ATOM 2868 N N . ASP B 1 68 ? 38.619 60.253 97.380 1.00 16.60 68 ASP B N 1
ATOM 2869 C CA . ASP B 1 68 ? 38.376 60.613 98.768 1.00 16.99 68 ASP B CA 1
ATOM 2870 C C . ASP B 1 68 ? 36.909 60.851 99.073 1.00 16.38 68 ASP B C 1
ATOM 2871 O O . ASP B 1 68 ? 36.566 61.280 100.161 1.00 17.15 68 ASP B O 1
ATOM 2876 N N . SER B 1 69 ? 36.033 60.596 98.108 1.00 17.58 69 SER B N 1
ATOM 2877 C CA . SER B 1 69 ? 34.616 60.748 98.381 1.00 16.43 69 SER B CA 1
ATOM 2878 C C . SER B 1 69 ? 34.166 59.528 99.168 1.00 18.23 69 SER B C 1
ATOM 2879 O O . SER B 1 69 ? 34.799 58.460 99.130 1.00 18.16 69 SER B O 1
ATOM 2882 N N . GLU B 1 70 ? 33.084 59.696 99.905 1.00 17.91 70 GLU B N 1
ATOM 2883 C CA . GLU B 1 70 ? 32.545 58.620 100.708 1.00 18.57 70 GLU B CA 1
ATOM 2884 C C . GLU B 1 70 ? 32.215 57.393 99.859 1.00 20.78 70 GLU B C 1
ATOM 2885 O O . GLU B 1 70 ? 31.872 57.500 98.680 1.00 17.42 70 GLU B O 1
ATOM 2891 N N . LYS B 1 71 ? 32.404 56.225 100.457 1.00 19.97 71 LYS B N 1
ATOM 2892 C CA . LYS B 1 71 ? 32.077 54.962 99.831 1.00 16.57 71 LYS B CA 1
ATOM 2893 C C . LYS B 1 71 ? 30.877 54.518 100.637 1.00 17.33 71 LYS B C 1
ATOM 2894 O O . LYS B 1 71 ? 31.012 54.148 101.795 1.00 20.05 71 LYS B O 1
ATOM 2900 N N . PRO B 1 72 ? 29.667 54.660 100.079 1.00 20.83 72 PRO B N 1
ATOM 2901 C CA . PRO B 1 72 ? 28.458 54.239 100.800 1.00 20.83 72 PRO B CA 1
ATOM 2902 C C . PRO B 1 72 ? 28.501 52.726 101.104 1.00 22.14 72 PRO B C 1
ATOM 2903 O O . PRO B 1 72 ? 29.392 52.019 100.618 1.00 21.95 72 PRO B O 1
ATOM 2907 N N . ASP B 1 73 ? 27.543 52.244 101.901 1.00 22.03 73 ASP B N 1
ATOM 2908 C CA . ASP B 1 73 ? 27.427 50.825 102.273 1.00 21.79 73 ASP B CA 1
ATOM 2909 C C . ASP B 1 73 ? 27.782 49.948 101.077 1.00 20.68 73 ASP B C 1
ATOM 2910 O O . ASP B 1 73 ? 27.006 49.831 100.134 1.00 22.56 73 ASP B O 1
ATOM 2915 N N . LEU B 1 74 ? 28.969 49.348 101.122 1.00 21.18 74 LEU B N 1
ATOM 2916 C CA . LEU B 1 74 ? 29.466 48.519 100.028 1.00 22.28 74 LEU B CA 1
ATOM 2917 C C . LEU B 1 74 ? 28.561 47.386 99.575 1.00 24.43 74 LEU B C 1
ATOM 2918 O O . LEU B 1 74 ? 28.680 46.908 98.449 1.00 25.09 74 LEU B O 1
ATOM 2923 N N . ASN B 1 75 ? 27.636 46.987 100.440 1.00 27.78 75 ASN B N 1
ATOM 2924 C CA . ASN B 1 75 ? 26.706 45.904 100.137 1.00 31.99 75 ASN B CA 1
ATOM 2925 C C . ASN B 1 75 ? 25.361 46.395 99.635 1.00 31.20 75 ASN B C 1
ATOM 2926 O O . ASN B 1 75 ? 24.505 45.593 99.254 1.00 32.93 75 ASN B O 1
ATOM 2931 N N . ASP B 1 76 ? 25.157 47.708 99.678 1.00 27.61 76 ASP B N 1
ATOM 2932 C CA . ASP B 1 76 ? 23.915 48.285 99.217 1.00 23.35 76 ASP B CA 1
ATOM 2933 C C . ASP B 1 76 ? 24.162 48.893 97.852 1.00 23.69 76 ASP B C 1
ATOM 2934 O O . ASP B 1 76 ? 24.578 50.043 97.741 1.00 23.03 76 ASP B O 1
ATOM 2939 N N . LEU B 1 77 ? 23.891 48.118 96.811 1.00 22.53 77 LEU B N 1
ATOM 2940 C CA . LEU B 1 77 ? 24.105 48.578 95.449 1.00 21.76 77 LEU B CA 1
ATOM 2941 C C . LEU B 1 77 ? 23.204 49.737 95.009 1.00 20.92 77 LEU B C 1
ATOM 2942 O O . LEU B 1 77 ? 23.507 50.431 94.034 1.00 19.94 77 LEU B O 1
ATOM 2947 N N . SER B 1 78 ? 22.118 49.972 95.732 1.00 20.41 78 SER B N 1
ATOM 2948 C CA . SER B 1 78 ? 21.238 51.067 95.361 1.00 21.66 78 SER B CA 1
ATOM 2949 C C . SER B 1 78 ? 21.979 52.390 95.550 1.00 22.95 78 SER B C 1
ATOM 2950 O O . SER B 1 78 ? 21.652 53.388 94.908 1.00 28.20 78 SER B O 1
ATOM 2953 N N . LYS B 1 79 ? 22.987 52.385 96.419 1.00 20.25 79 LYS B N 1
ATOM 2954 C CA . LYS B 1 79 ? 23.792 53.578 96.696 1.00 16.35 79 LYS B CA 1
ATOM 2955 C C . LYS B 1 79 ? 24.871 53.789 95.641 1.00 17.41 79 LYS B C 1
ATOM 2956 O O . LYS B 1 79 ? 25.599 54.784 95.693 1.00 16.27 79 LYS B O 1
ATOM 2962 N N . TYR B 1 80 ? 25.011 52.836 94.717 1.00 19.47 80 TYR B N 1
ATOM 2963 C CA . TYR B 1 80 ? 26.042 52.907 93.677 1.00 18.46 80 TYR B CA 1
ATOM 2964 C C . TYR B 1 80 ? 25.545 53.072 92.253 1.00 18.63 80 TYR B C 1
ATOM 2965 O O . TYR B 1 80 ? 26.308 52.879 91.299 1.00 18.14 80 TYR B O 1
ATOM 2974 N N . SER B 1 81 ? 24.267 53.411 92.108 1.00 16.81 81 SER B N 1
ATOM 2975 C CA . SER B 1 81 ? 23.706 53.607 90.786 1.00 20.52 81 SER B CA 1
ATOM 2976 C C . SER B 1 81 ? 24.231 54.924 90.223 1.00 18.02 81 SER B C 1
ATOM 2977 O O . SER B 1 81 ? 24.565 55.841 90.974 1.00 17.32 81 SER B O 1
ATOM 2980 N N . LEU B 1 82 ? 24.331 54.997 88.903 1.00 15.65 82 LEU B N 1
ATOM 2981 C CA . LEU B 1 82 ? 24.789 56.208 88.241 1.00 18.94 82 LEU B CA 1
ATOM 2982 C C . LEU B 1 82 ? 23.767 57.334 88.425 1.00 19.38 82 LEU B C 1
ATOM 2983 O O . LEU B 1 82 ? 24.106 58.506 88.294 1.00 18.37 82 LEU B O 1
ATOM 2988 N N . ASP B 1 83 ? 22.529 56.966 88.764 1.00 17.66 83 ASP B N 1
ATOM 2989 C CA . ASP B 1 83 ? 21.469 57.937 89.011 1.00 18.87 83 ASP B CA 1
ATOM 2990 C C . ASP B 1 83 ? 21.860 58.777 90.226 1.00 17.92 83 ASP B C 1
ATOM 2991 O O . ASP B 1 83 ? 21.729 59.998 90.219 1.00 19.48 83 ASP B O 1
ATOM 2996 N N . LYS B 1 84 ? 22.323 58.101 91.273 1.00 16.89 84 LYS B N 1
ATOM 2997 C CA . LYS B 1 84 ? 22.760 58.758 92.496 1.00 17.50 84 LYS B CA 1
ATOM 2998 C C . LYS B 1 84 ? 23.931 59.685 92.191 1.00 15.68 84 LYS B C 1
ATOM 2999 O O . LYS B 1 84 ? 23.967 60.810 92.664 1.00 17.47 84 LYS B O 1
ATOM 3005 N N . ALA B 1 85 ? 24.895 59.211 91.409 1.00 15.19 85 ALA B N 1
ATOM 3006 C CA . ALA B 1 85 ? 26.054 60.036 91.074 1.00 15.13 85 ALA B CA 1
ATOM 3007 C C . ALA B 1 85 ? 25.637 61.332 90.348 1.00 15.69 85 ALA B C 1
ATOM 3008 O O . ALA B 1 85 ? 26.282 62.371 90.503 1.00 13.36 85 ALA B O 1
ATOM 3010 N N . ALA B 1 86 ? 24.552 61.271 89.577 1.00 15.48 86 ALA B N 1
ATOM 3011 C CA . ALA B 1 86 ? 24.047 62.450 88.866 1.00 14.39 86 ALA B CA 1
ATOM 3012 C C . ALA B 1 86 ? 23.371 63.399 89.868 1.00 15.15 86 ALA B C 1
ATOM 3013 O O . ALA B 1 86 ? 23.537 64.620 89.792 1.00 16.84 86 ALA B O 1
ATOM 3015 N N . ASP B 1 87 ? 22.612 62.836 90.808 1.00 16.72 87 ASP B N 1
ATOM 3016 C CA . ASP B 1 87 ? 21.961 63.637 91.837 1.00 15.43 87 ASP B CA 1
ATOM 3017 C C . ASP B 1 87 ? 23.027 64.353 92.670 1.00 15.80 87 ASP B C 1
ATOM 3018 O O . ASP B 1 87 ? 22.834 65.489 93.088 1.00 19.22 87 ASP B O 1
ATOM 3023 N N . ASP B 1 88 ? 24.136 63.665 92.926 1.00 12.93 88 ASP B N 1
ATOM 3024 C CA . ASP B 1 88 ? 25.254 64.208 93.696 1.00 11.93 88 ASP B CA 1
ATOM 3025 C C . ASP B 1 88 ? 25.817 65.474 93.042 1.00 14.19 88 ASP B C 1
ATOM 3026 O O . ASP B 1 88 ? 26.324 66.359 93.725 1.00 15.76 88 ASP B O 1
ATOM 3031 N N . GLN B 1 89 ? 25.780 65.538 91.717 1.00 15.04 89 GLN B N 1
ATOM 3032 C CA . GLN B 1 89 ? 26.307 66.710 91.025 1.00 17.09 89 GLN B CA 1
ATOM 3033 C C . GLN B 1 89 ? 25.401 67.922 91.226 1.00 17.48 89 GLN B C 1
ATOM 3034 O O . GLN B 1 89 ? 25.877 69.042 91.422 1.00 14.39 89 GLN B O 1
ATOM 3040 N N . ALA B 1 90 ? 24.094 67.693 91.191 1.00 16.86 90 ALA B N 1
ATOM 3041 C CA . ALA B 1 90 ? 23.130 68.766 91.398 1.00 17.63 90 ALA B CA 1
ATOM 3042 C C . ALA B 1 90 ? 23.315 69.282 92.815 1.00 18.56 90 ALA B C 1
ATOM 3043 O O . ALA B 1 90 ? 23.423 70.487 93.046 1.00 19.14 90 ALA B O 1
ATOM 3045 N N . ALA B 1 91 ? 23.377 68.349 93.760 1.00 18.75 91 ALA B N 1
ATOM 3046 C CA . ALA B 1 91 ? 23.557 68.674 95.164 1.00 15.47 91 ALA B CA 1
ATOM 3047 C C . ALA B 1 91 ? 24.852 69.458 95.415 1.00 15.43 91 ALA B C 1
ATOM 3048 O O . ALA B 1 91 ? 24.869 70.357 96.245 1.00 16.03 91 ALA B O 1
ATOM 3050 N N . LEU B 1 92 ? 25.922 69.120 94.695 1.00 11.76 92 LEU B N 1
ATOM 3051 C CA . LEU B 1 92 ? 27.213 69.795 94.836 1.00 15.17 92 LEU B CA 1
ATOM 3052 C C . LEU B 1 92 ? 27.040 71.243 94.396 1.00 19.46 92 LEU B C 1
ATOM 3053 O O . LEU B 1 92 ? 27.495 72.167 95.073 1.00 19.02 92 LEU B O 1
ATOM 3058 N N . LEU B 1 93 ? 26.420 71.433 93.233 1.00 18.90 93 LEU B N 1
ATOM 3059 C CA . LEU B 1 93 ? 26.181 72.770 92.715 1.00 19.04 93 LEU B CA 1
ATOM 3060 C C . LEU B 1 93 ? 25.307 73.552 93.696 1.00 21.36 93 LEU B C 1
ATOM 3061 O O . LEU B 1 93 ? 25.565 74.722 93.932 1.00 24.10 93 LEU B O 1
ATOM 3066 N N . ASP B 1 94 ? 24.312 72.899 94.298 1.00 19.19 94 ASP B N 1
ATOM 3067 C CA . ASP B 1 94 ? 23.470 73.568 95.287 1.00 20.14 94 ASP B CA 1
ATOM 3068 C C . ASP B 1 94 ? 24.323 73.999 96.479 1.00 20.21 94 ASP B C 1
ATOM 3069 O O . ASP B 1 94 ? 24.267 75.150 96.908 1.00 23.28 94 ASP B O 1
ATOM 3074 N N . ALA B 1 95 ? 25.127 73.078 96.994 1.00 20.08 95 ALA B N 1
ATOM 3075 C CA . ALA B 1 95 ? 25.978 73.360 98.142 1.00 19.66 95 ALA B CA 1
ATOM 3076 C C . ALA B 1 95 ? 26.922 74.527 97.903 1.00 18.59 95 ALA B C 1
ATOM 3077 O O . ALA B 1 95 ? 27.212 75.272 98.818 1.00 20.22 95 ALA B O 1
ATOM 3079 N N . LEU B 1 96 ? 27.409 74.675 96.678 1.00 13.91 96 LEU B N 1
ATOM 3080 C CA . LEU B 1 96 ? 28.330 75.754 96.372 1.00 17.22 96 LEU B CA 1
ATOM 3081 C C . LEU B 1 96 ? 27.632 76.991 95.811 1.00 20.16 96 LEU B C 1
ATOM 3082 O O . LEU B 1 96 ? 28.297 77.911 95.321 1.00 21.69 96 LEU B O 1
ATOM 3087 N N . GLY B 1 97 ? 26.297 76.999 95.875 1.00 18.23 97 GLY B N 1
ATOM 3088 C CA . GLY B 1 97 ? 25.513 78.119 95.379 1.00 19.37 97 GLY B CA 1
ATOM 3089 C C . GLY B 1 97 ? 25.668 78.433 93.903 1.00 22.30 97 GLY B C 1
ATOM 3090 O O . GLY B 1 97 ? 25.573 79.591 93.492 1.00 23.47 97 GLY B O 1
ATOM 3091 N N . ILE B 1 98 ? 25.901 77.405 93.098 1.00 23.05 98 ILE B N 1
ATOM 3092 C CA . ILE B 1 98 ? 26.072 77.570 91.659 1.00 20.40 98 ILE B CA 1
ATOM 3093 C C . ILE B 1 98 ? 24.771 77.182 90.957 1.00 24.59 98 ILE B C 1
ATOM 3094 O O . ILE B 1 98 ? 24.236 76.087 91.175 1.00 25.20 98 ILE B O 1
ATOM 3099 N N . GLU B 1 99 ? 24.242 78.097 90.145 1.00 26.96 99 GLU B N 1
ATOM 3100 C CA . GLU B 1 99 ? 22.990 77.851 89.424 1.00 29.51 99 GLU B CA 1
ATOM 3101 C C . GLU B 1 99 ? 23.168 77.035 88.136 1.00 26.72 99 GLU B C 1
ATOM 3102 O O . GLU B 1 99 ? 22.445 76.061 87.903 1.00 24.96 99 GLU B O 1
ATOM 3108 N N . LYS B 1 100 ? 24.122 77.438 87.306 1.00 23.07 100 LYS B N 1
ATOM 3109 C CA . LYS B 1 100 ? 24.380 76.746 86.055 1.00 25.63 100 LYS B CA 1
ATOM 3110 C C . LYS B 1 100 ? 25.863 76.512 85.907 1.00 26.95 100 LYS B C 1
ATOM 3111 O O . LYS B 1 100 ? 26.675 77.264 86.455 1.00 26.85 100 LYS B O 1
ATOM 3117 N N . ALA B 1 101 ? 26.212 75.468 85.159 1.00 23.18 101 ALA B N 1
ATOM 3118 C CA . ALA B 1 101 ? 27.604 75.127 84.924 1.00 18.89 101 ALA B CA 1
ATOM 3119 C C . ALA B 1 101 ? 27.796 74.314 83.657 1.00 17.85 101 ALA B C 1
ATOM 3120 O O . ALA B 1 101 ? 26.862 73.715 83.122 1.00 16.03 101 ALA B O 1
ATOM 3122 N N . TYR B 1 102 ? 29.015 74.382 83.141 1.00 18.58 102 TYR B N 1
ATOM 3123 C CA . TYR B 1 102 ? 29.426 73.594 81.998 1.00 17.26 102 TYR B CA 1
ATOM 3124 C C . TYR B 1 102 ? 29.790 72.243 82.653 1.00 20.32 102 TYR B C 1
ATOM 3125 O O . TYR B 1 102 ? 30.346 72.210 83.761 1.00 16.79 102 TYR B O 1
ATOM 3134 N N . VAL B 1 103 ? 29.433 71.134 82.011 1.00 17.96 103 VAL B N 1
ATOM 3135 C CA . VAL B 1 103 ? 29.733 69.817 82.569 1.00 14.05 103 VAL B CA 1
ATOM 3136 C C . VAL B 1 103 ? 30.399 68.929 81.534 1.00 16.31 103 VAL B C 1
ATOM 3137 O O . VAL B 1 103 ? 29.957 68.881 80.386 1.00 15.68 103 VAL B O 1
ATOM 3141 N N . VAL B 1 104 ? 31.499 68.282 81.924 1.00 15.84 104 VAL B N 1
ATOM 3142 C CA . VAL B 1 104 ? 32.230 67.353 81.048 1.00 15.66 104 VAL B CA 1
ATOM 3143 C C . VAL B 1 104 ? 32.209 66.003 81.763 1.00 18.65 104 VAL B C 1
ATOM 3144 O O . VAL B 1 104 ? 32.605 65.902 82.935 1.00 17.15 104 VAL B O 1
ATOM 3148 N N . GLY B 1 105 ? 31.719 64.979 81.075 1.00 15.87 105 GLY B N 1
ATOM 3149 C CA . GLY B 1 105 ? 31.641 63.652 81.662 1.00 14.53 105 GLY B CA 1
ATOM 3150 C C . GLY B 1 105 ? 32.492 62.664 80.888 1.00 13.52 105 GLY B C 1
ATOM 3151 O O . GLY B 1 105 ? 32.361 62.558 79.670 1.00 13.80 105 GLY B O 1
ATOM 3152 N N . HIS B 1 106 ? 33.354 61.937 81.597 1.00 10.25 106 HIS B N 1
ATOM 3153 C CA . HIS B 1 106 ? 34.252 60.950 80.988 1.00 12.72 106 HIS B CA 1
ATOM 3154 C C . HIS B 1 106 ? 33.894 59.525 81.392 1.00 14.83 106 HIS B C 1
ATOM 3155 O O . HIS B 1 106 ? 33.589 59.282 82.556 1.00 16.07 106 HIS B O 1
ATOM 3162 N N . ASP B 1 107 ? 33.873 58.597 80.428 1.00 17.26 107 ASP B N 1
ATOM 3163 C CA . ASP B 1 107 ? 33.638 57.195 80.760 1.00 13.93 107 ASP B CA 1
ATOM 3164 C C . ASP B 1 107 ? 32.288 57.042 81.476 1.00 14.73 107 ASP B C 1
ATOM 3165 O O . ASP B 1 107 ? 31.280 57.509 80.964 1.00 15.62 107 ASP B O 1
ATOM 3170 N N . PHE B 1 108 ? 32.269 56.430 82.662 1.00 18.38 108 PHE B N 1
ATOM 3171 C CA . PHE B 1 108 ? 31.036 56.242 83.451 1.00 19.51 108 PHE B CA 1
ATOM 3172 C C . PHE B 1 108 ? 30.304 57.560 83.639 1.00 20.68 108 PHE B C 1
ATOM 3173 O O . PHE B 1 108 ? 29.067 57.603 83.701 1.00 21.65 108 PHE B O 1
ATOM 3181 N N . ALA B 1 109 ? 31.072 58.635 83.778 1.00 14.85 109 ALA B N 1
ATOM 3182 C CA . ALA B 1 109 ? 30.464 59.941 83.992 1.00 19.05 109 ALA B CA 1
ATOM 3183 C C . ALA B 1 109 ? 29.724 60.479 82.754 1.00 15.69 109 ALA B C 1
ATOM 3184 O O . ALA B 1 109 ? 28.925 61.413 82.871 1.00 16.27 109 ALA B O 1
ATOM 3186 N N . ALA B 1 110 ? 29.957 59.867 81.588 1.00 13.05 110 ALA B N 1
ATOM 3187 C CA . ALA B 1 110 ? 29.260 60.281 80.376 1.00 12.91 110 ALA B CA 1
ATOM 3188 C C . ALA B 1 110 ? 27.804 59.866 80.552 1.00 14.23 110 ALA B C 1
ATOM 3189 O O . ALA B 1 110 ? 26.887 60.559 80.111 1.00 17.93 110 ALA B O 1
ATOM 3191 N N . ILE B 1 111 ? 27.605 58.745 81.240 1.00 14.27 111 ILE B N 1
ATOM 3192 C CA . ILE B 1 111 ? 26.265 58.236 81.540 1.00 15.80 111 ILE B CA 1
ATOM 3193 C C . ILE B 1 111 ? 25.644 59.115 82.640 1.00 17.56 111 ILE B C 1
ATOM 3194 O O . ILE B 1 111 ? 24.443 59.424 82.614 1.00 17.99 111 ILE B O 1
ATOM 3199 N N . VAL B 1 112 ? 26.466 59.512 83.610 1.00 17.19 112 VAL B N 1
ATOM 3200 C CA . VAL B 1 112 ? 26.002 60.377 84.693 1.00 14.89 112 VAL B CA 1
ATOM 3201 C C . VAL B 1 112 ? 25.542 61.692 84.050 1.00 14.09 112 VAL B C 1
ATOM 3202 O O . VAL B 1 112 ? 24.495 62.225 84.390 1.00 14.32 112 VAL B O 1
ATOM 3206 N N . LEU B 1 113 ? 26.321 62.183 83.092 1.00 12.27 113 LEU B N 1
ATOM 3207 C CA . LEU B 1 113 ? 25.979 63.415 82.386 1.00 15.84 113 LEU B CA 1
ATOM 3208 C C . LEU B 1 113 ? 24.658 63.235 81.615 1.00 18.16 113 LEU B C 1
ATOM 3209 O O . LEU B 1 113 ? 23.740 64.050 81.746 1.00 22.37 113 LEU B O 1
ATOM 3214 N N . HIS B 1 114 ? 24.558 62.160 80.835 1.00 14.26 114 HIS B N 1
ATOM 3215 C CA . HIS B 1 114 ? 23.341 61.884 80.079 1.00 15.91 114 HIS B CA 1
ATOM 3216 C C . HIS B 1 114 ? 22.135 62.002 81.005 1.00 15.16 114 HIS B C 1
ATOM 3217 O O . HIS B 1 114 ? 21.133 62.629 80.674 1.00 16.85 114 HIS B O 1
ATOM 3224 N N . LYS B 1 115 ? 22.256 61.409 82.187 1.00 17.18 115 LYS B N 1
ATOM 3225 C CA . LYS B 1 115 ? 21.187 61.445 83.171 1.00 14.23 115 LYS B CA 1
ATOM 3226 C C . LYS B 1 115 ? 20.960 62.842 83.746 1.00 15.39 115 LYS B C 1
ATOM 3227 O O . LYS B 1 115 ? 19.820 63.290 83.871 1.00 11.72 115 LYS B O 1
ATOM 3233 N N . PHE B 1 116 ? 22.055 63.508 84.109 1.00 15.27 116 PHE B N 1
ATOM 3234 C CA . PHE B 1 116 ? 22.031 64.839 84.722 1.00 18.12 116 PHE B CA 1
ATOM 3235 C C . PHE B 1 116 ? 21.418 65.910 83.857 1.00 18.51 116 PHE B C 1
ATOM 3236 O O . PHE B 1 116 ? 20.578 66.677 84.326 1.00 20.15 116 PHE B O 1
ATOM 3244 N N . ILE B 1 117 ? 21.825 65.963 82.595 1.00 17.12 117 ILE B N 1
ATOM 3245 C CA . ILE B 1 117 ? 21.298 66.989 81.712 1.00 20.44 117 ILE B CA 1
ATOM 3246 C C . ILE B 1 117 ? 19.804 66.899 81.443 1.00 19.85 117 ILE B C 1
ATOM 3247 O O . ILE B 1 117 ? 19.186 67.857 80.983 1.00 23.95 117 ILE B O 1
ATOM 3252 N N . ARG B 1 118 ? 19.213 65.769 81.797 1.00 18.55 118 ARG B N 1
ATOM 3253 C CA . ARG B 1 118 ? 17.790 65.583 81.602 1.00 20.21 118 ARG B CA 1
ATOM 3254 C C . ARG B 1 118 ? 17.028 65.815 82.894 1.00 21.33 118 ARG B C 1
ATOM 3255 O O . ARG B 1 118 ? 15.950 66.402 82.894 1.00 23.83 118 ARG B O 1
ATOM 3263 N N . LYS B 1 119 ? 17.596 65.378 84.009 1.00 20.41 119 LYS B N 1
ATOM 3264 C CA . LYS B 1 119 ? 16.915 65.563 85.269 1.00 20.29 119 LYS B CA 1
ATOM 3265 C C . LYS B 1 119 ? 17.145 66.982 85.788 1.00 21.21 119 LYS B C 1
ATOM 3266 O O . LYS B 1 119 ? 16.293 67.537 86.470 1.00 23.94 119 LYS B O 1
ATOM 3272 N N . TYR B 1 120 ? 18.262 67.587 85.390 1.00 21.01 120 TYR B N 1
ATOM 3273 C CA . TYR B 1 120 ? 18.620 68.934 85.838 1.00 20.41 120 TYR B CA 1
ATOM 3274 C C . TYR B 1 120 ? 19.049 69.804 84.644 1.00 21.41 120 TYR B C 1
ATOM 3275 O O . TYR B 1 120 ? 20.106 70.436 84.671 1.00 21.29 120 TYR B O 1
ATOM 3284 N N . SER B 1 121 ? 18.209 69.849 83.612 1.00 20.99 121 SER B N 1
ATOM 3285 C CA . SER B 1 121 ? 18.493 70.610 82.392 1.00 23.25 121 SER B CA 1
ATOM 3286 C C . SER B 1 121 ? 18.766 72.097 82.617 1.00 24.38 121 SER B C 1
ATOM 3287 O O . SER B 1 121 ? 19.577 72.704 81.907 1.00 25.88 121 SER B O 1
ATOM 3290 N N . ASP B 1 122 ? 18.089 72.675 83.604 1.00 24.59 122 ASP B N 1
ATOM 3291 C CA . ASP B 1 122 ? 18.242 74.084 83.944 1.00 25.06 122 ASP B CA 1
ATOM 3292 C C . ASP B 1 122 ? 19.536 74.403 84.705 1.00 25.96 122 ASP B C 1
ATOM 3293 O O . ASP B 1 122 ? 19.800 75.558 85.004 1.00 26.75 122 ASP B O 1
ATOM 3298 N N . ARG B 1 123 ? 20.332 73.382 85.025 1.00 23.72 123 ARG B N 1
ATOM 3299 C CA . ARG B 1 123 ? 21.581 73.577 85.758 1.00 19.44 123 ARG B CA 1
ATOM 3300 C C . ARG B 1 123 ? 22.790 73.482 84.842 1.00 20.49 123 ARG B C 1
ATOM 3301 O O . ARG B 1 123 ? 23.921 73.562 85.301 1.00 23.04 123 ARG B O 1
ATOM 3309 N N . VAL B 1 124 ? 22.567 73.316 83.545 1.00 19.05 124 VAL B N 1
ATOM 3310 C CA . VAL B 1 124 ? 23.694 73.186 82.636 1.00 21.04 124 VAL B CA 1
ATOM 3311 C C . VAL B 1 124 ? 23.662 74.188 81.493 1.00 19.80 124 VAL B C 1
ATOM 3312 O O . VAL B 1 124 ? 22.616 74.465 80.934 1.00 20.41 124 VAL B O 1
ATOM 3316 N N . ILE B 1 125 ? 24.812 74.795 81.227 1.00 20.57 125 ILE B N 1
ATOM 3317 C CA . ILE B 1 125 ? 24.955 75.759 80.149 1.00 20.41 125 ILE B CA 1
ATOM 3318 C C . ILE B 1 125 ? 25.178 74.907 78.905 1.00 23.90 125 ILE B C 1
ATOM 3319 O O . ILE B 1 125 ? 24.310 74.842 78.034 1.00 26.45 125 ILE B O 1
ATOM 3324 N N . LYS B 1 126 ? 26.332 74.243 78.839 1.00 20.84 126 LYS B N 1
ATOM 3325 C CA . LYS B 1 126 ? 26.650 73.325 77.746 1.00 21.51 126 LYS B CA 1
ATOM 3326 C C . LYS B 1 126 ? 27.327 72.100 78.375 1.00 18.35 126 LYS B C 1
ATOM 3327 O O . LYS B 1 126 ? 27.774 72.158 79.508 1.00 14.92 126 LYS B O 1
ATOM 3333 N N . ALA B 1 127 ? 27.400 71.002 77.633 1.00 16.70 127 ALA B N 1
ATOM 3334 C CA . ALA B 1 127 ? 28.012 69.787 78.135 1.00 15.03 127 ALA B CA 1
ATOM 3335 C C . ALA B 1 127 ? 28.929 69.117 77.109 1.00 17.97 127 ALA B C 1
ATOM 3336 O O . ALA B 1 127 ? 28.811 69.348 75.907 1.00 16.07 127 ALA B O 1
ATOM 3338 N N . ALA B 1 128 ? 29.882 68.326 77.602 1.00 19.35 128 ALA B N 1
ATOM 3339 C CA . ALA B 1 128 ? 30.799 67.574 76.745 1.00 19.82 128 ALA B CA 1
ATOM 3340 C C . ALA B 1 128 ? 30.917 66.167 77.296 1.00 18.76 128 ALA B C 1
ATOM 3341 O O . ALA B 1 128 ? 30.915 65.964 78.509 1.00 16.21 128 ALA B O 1
ATOM 3343 N N . ILE B 1 129 ? 30.969 65.198 76.390 1.00 20.36 129 ILE B N 1
ATOM 3344 C CA . ILE B 1 129 ? 31.106 63.792 76.739 1.00 16.84 129 ILE B CA 1
ATOM 3345 C C . ILE B 1 129 ? 32.430 63.285 76.160 1.00 15.39 129 ILE B C 1
ATOM 3346 O O . ILE B 1 129 ? 32.686 63.429 74.965 1.00 15.73 129 ILE B O 1
ATOM 3351 N N . PHE B 1 130 ? 33.314 62.808 77.031 1.00 14.81 130 PHE B N 1
ATOM 3352 C CA . PHE B 1 130 ? 34.606 62.268 76.608 1.00 18.56 130 PHE B CA 1
ATOM 3353 C C . PHE B 1 130 ? 34.610 60.736 76.738 1.00 23.26 130 PHE B C 1
ATOM 3354 O O . PHE B 1 130 ? 34.276 60.200 77.806 1.00 21.96 130 PHE B O 1
ATOM 3362 N N . ASP B 1 131 ? 34.987 60.047 75.657 1.00 19.24 131 ASP B N 1
ATOM 3363 C CA . ASP B 1 131 ? 35.101 58.589 75.620 1.00 15.90 131 ASP B CA 1
ATOM 3364 C C . ASP B 1 131 ? 34.143 57.820 76.530 1.00 16.03 131 ASP B C 1
ATOM 3365 O O . ASP B 1 131 ? 34.562 57.197 77.505 1.00 13.23 131 ASP B O 1
ATOM 3370 N N . PRO B 1 132 ? 32.844 57.843 76.213 1.00 15.63 132 PRO B N 1
ATOM 3371 C CA . PRO B 1 132 ? 31.807 57.160 76.993 1.00 18.05 132 PRO B CA 1
ATOM 3372 C C . PRO B 1 132 ? 31.830 55.620 76.966 1.00 19.21 132 PRO B C 1
ATOM 3373 O O . PRO B 1 132 ? 31.281 54.971 77.860 1.00 19.51 132 PRO B O 1
ATOM 3377 N N . ILE B 1 133 ? 32.504 55.052 75.972 1.00 22.05 133 ILE B N 1
ATOM 3378 C CA . ILE B 1 133 ? 32.566 53.608 75.808 1.00 24.08 133 ILE B CA 1
ATOM 3379 C C . ILE B 1 133 ? 33.939 52.998 76.073 1.00 22.77 133 ILE B C 1
ATOM 3380 O O . ILE B 1 133 ? 34.925 53.377 75.455 1.00 21.04 133 ILE B O 1
ATOM 3385 N N . GLN B 1 134 ? 33.984 52.057 77.008 1.00 28.00 134 GLN B N 1
ATOM 3386 C CA . GLN B 1 134 ? 35.225 51.368 77.351 1.00 32.08 134 GLN B CA 1
ATOM 3387 C C . GLN B 1 134 ? 35.494 50.336 76.265 1.00 35.38 134 GLN B C 1
ATOM 3388 O O . GLN B 1 134 ? 34.600 49.589 75.876 1.00 38.59 134 GLN B O 1
ATOM 3394 N N . PRO B 1 135 ? 36.733 50.285 75.771 1.00 39.99 135 PRO B N 1
ATOM 3395 C CA . PRO B 1 135 ? 37.252 49.409 74.725 1.00 44.75 135 PRO B CA 1
ATOM 3396 C C . PRO B 1 135 ? 36.720 47.995 74.575 1.00 48.61 135 PRO B C 1
ATOM 3397 O O . PRO B 1 135 ? 36.043 47.681 73.595 1.00 54.90 135 PRO B O 1
ATOM 3401 N N . ASP B 1 136 ? 36.999 47.150 75.561 1.00 48.55 136 ASP B N 1
ATOM 3402 C CA . ASP B 1 136 ? 36.588 45.763 75.465 1.00 52.94 136 ASP B CA 1
ATOM 3403 C C . ASP B 1 136 ? 35.189 45.503 75.959 1.00 54.37 136 ASP B C 1
ATOM 3404 O O . ASP B 1 136 ? 35.020 44.755 76.909 1.00 60.07 136 ASP B O 1
ATOM 3409 N N . PHE B 1 137 ? 34.177 46.068 75.314 1.00 53.83 137 PHE B N 1
ATOM 3410 C CA . PHE B 1 137 ? 32.828 45.823 75.790 1.00 55.11 137 PHE B CA 1
ATOM 3411 C C . PHE B 1 137 ? 31.915 45.026 74.858 1.00 59.85 137 PHE B C 1
ATOM 3412 O O . PHE B 1 137 ? 32.124 45.080 73.621 1.00 61.17 137 PHE B O 1
ATOM 3420 N N . GLU B 1 149 ? 28.411 43.380 78.371 1.00 43.67 149 GLU B N 1
ATOM 3421 C CA . GLU B 1 149 ? 29.362 42.826 79.377 1.00 40.21 149 GLU B CA 1
ATOM 3422 C C . GLU B 1 149 ? 30.749 42.516 78.817 1.00 37.21 149 GLU B C 1
ATOM 3423 O O . GLU B 1 149 ? 30.887 41.881 77.773 1.00 40.62 149 GLU B O 1
ATOM 3429 N N . SER B 1 150 ? 31.769 42.985 79.528 1.00 30.27 150 SER B N 1
ATOM 3430 C CA . SER B 1 150 ? 33.170 42.771 79.184 1.00 21.89 150 SER B CA 1
ATOM 3431 C C . SER B 1 150 ? 33.680 41.747 80.193 1.00 19.67 150 SER B C 1
ATOM 3432 O O . SER B 1 150 ? 32.974 41.432 81.158 1.00 15.17 150 SER B O 1
ATOM 3435 N N . TRP B 1 151 ? 34.907 41.261 80.009 1.00 19.08 151 TRP B N 1
ATOM 3436 C CA . TRP B 1 151 ? 35.444 40.262 80.927 1.00 17.49 151 TRP B CA 1
ATOM 3437 C C . TRP B 1 151 ? 35.580 40.843 82.312 1.00 17.33 151 TRP B C 1
ATOM 3438 O O . TRP B 1 151 ? 35.151 40.230 83.292 1.00 21.81 151 TRP B O 1
ATOM 3449 N N . TYR B 1 152 ? 36.099 42.070 82.376 1.00 18.87 152 TYR B N 1
ATOM 3450 C CA . TYR B 1 152 ? 36.312 42.755 83.646 1.00 15.23 152 TYR B CA 1
ATOM 3451 C C . TYR B 1 152 ? 35.036 43.169 84.366 1.00 16.82 152 TYR B C 1
ATOM 3452 O O . TYR B 1 152 ? 34.984 43.114 85.589 1.00 20.56 152 TYR B O 1
ATOM 3461 N N . SER B 1 153 ? 33.996 43.550 83.629 1.00 15.69 153 SER B N 1
ATOM 3462 C CA . SER B 1 153 ? 32.752 43.906 84.283 1.00 19.42 153 SER B CA 1
ATOM 3463 C C . SER B 1 153 ? 32.203 42.658 84.979 1.00 19.51 153 SER B C 1
ATOM 3464 O O . SER B 1 153 ? 31.598 42.745 86.052 1.00 19.44 153 SER B O 1
ATOM 3467 N N . GLN B 1 154 ? 32.470 41.489 84.394 1.00 21.89 154 GLN B N 1
ATOM 3468 C CA . GLN B 1 154 ? 32.017 40.221 84.973 1.00 21.06 154 GLN B CA 1
ATOM 3469 C C . GLN B 1 154 ? 32.931 39.862 86.130 1.00 16.63 154 GLN B C 1
ATOM 3470 O O . GLN B 1 154 ? 32.469 39.424 87.178 1.00 18.84 154 GLN B O 1
ATOM 3476 N N . PHE B 1 155 ? 34.237 40.018 85.916 1.00 13.13 155 PHE B N 1
ATOM 3477 C CA . PHE B 1 155 ? 35.221 39.754 86.960 1.00 14.01 155 PHE B CA 1
ATOM 3478 C C . PHE B 1 155 ? 34.914 40.631 88.199 1.00 17.41 155 PHE B C 1
ATOM 3479 O O . PHE B 1 155 ? 34.860 40.137 89.329 1.00 16.92 155 PHE B O 1
ATOM 3487 N N . HIS B 1 156 ? 34.593 41.905 87.962 1.00 16.84 156 HIS B N 1
ATOM 3488 C CA . HIS B 1 156 ? 34.278 42.841 89.045 1.00 19.31 156 HIS B CA 1
ATOM 3489 C C . HIS B 1 156 ? 33.052 42.476 89.882 1.00 19.56 156 HIS B C 1
ATOM 3490 O O . HIS B 1 156 ? 32.856 43.012 90.971 1.00 25.30 156 HIS B O 1
ATOM 3497 N N . GLN B 1 157 ? 32.249 41.535 89.399 1.00 21.41 157 GLN B N 1
ATOM 3498 C CA . GLN B 1 157 ? 31.054 41.094 90.123 1.00 21.86 157 GLN B CA 1
ATOM 3499 C C . GLN B 1 157 ? 31.441 40.131 91.254 1.00 23.49 157 GLN B C 1
ATOM 3500 O O . GLN B 1 157 ? 30.641 39.849 92.143 1.00 24.19 157 GLN B O 1
ATOM 3506 N N . LEU B 1 158 ? 32.669 39.622 91.204 1.00 24.72 158 LEU B N 1
ATOM 3507 C CA . LEU B 1 158 ? 33.147 38.661 92.195 1.00 23.40 158 LEU B CA 1
ATOM 3508 C C . LEU B 1 158 ? 33.885 39.252 93.375 1.00 22.49 158 LEU B C 1
ATOM 3509 O O . LEU B 1 158 ? 34.745 40.114 93.213 1.00 26.61 158 LEU B O 1
ATOM 3514 N N . ASP B 1 159 ? 33.629 38.709 94.556 1.00 23.51 159 ASP B N 1
ATOM 3515 C CA . ASP B 1 159 ? 34.335 39.174 95.739 1.00 26.04 159 ASP B CA 1
ATOM 3516 C C . ASP B 1 159 ? 35.796 38.748 95.679 1.00 24.15 159 ASP B C 1
ATOM 3517 O O . ASP B 1 159 ? 36.665 39.395 96.260 1.00 27.50 159 ASP B O 1
ATOM 3522 N N . MET B 1 160 ? 36.057 37.675 94.935 1.00 19.73 160 MET B N 1
ATOM 3523 C CA . MET B 1 160 ? 37.402 37.151 94.761 1.00 17.47 160 MET B CA 1
ATOM 3524 C C . MET B 1 160 ? 38.224 38.191 94.017 1.00 18.54 160 MET B C 1
ATOM 3525 O O . MET B 1 160 ? 39.415 38.373 94.291 1.00 19.15 160 MET B O 1
ATOM 3530 N N . ALA B 1 161 ? 37.574 38.902 93.100 1.00 16.82 161 ALA B N 1
ATOM 3531 C CA . ALA B 1 161 ? 38.241 39.939 92.333 1.00 17.50 161 ALA B CA 1
ATOM 3532 C C . ALA B 1 161 ? 38.721 41.073 93.248 1.00 16.82 161 ALA B C 1
ATOM 3533 O O . ALA B 1 161 ? 39.862 41.520 93.136 1.00 19.03 161 ALA B O 1
ATOM 3535 N N . VAL B 1 162 ? 37.859 41.508 94.165 1.00 18.67 162 VAL B N 1
ATOM 3536 C CA . VAL B 1 162 ? 38.197 42.573 95.112 1.00 20.86 162 VAL B CA 1
ATOM 3537 C C . VAL B 1 162 ? 39.397 42.151 95.964 1.00 20.63 162 VAL B C 1
ATOM 3538 O O . VAL B 1 162 ? 40.371 42.893 96.095 1.00 22.20 162 VAL B O 1
ATOM 3542 N N . GLU B 1 163 ? 39.329 40.937 96.504 1.00 22.19 163 GLU B N 1
ATOM 3543 C CA . GLU B 1 163 ? 40.398 40.391 97.341 1.00 26.36 163 GLU B CA 1
ATOM 3544 C C . GLU B 1 163 ? 41.729 40.267 96.628 1.00 25.88 163 GLU B C 1
ATOM 3545 O O . GLU B 1 163 ? 42.775 40.615 97.176 1.00 31.39 163 GLU B O 1
ATOM 3551 N N . VAL B 1 164 ? 41.687 39.773 95.400 1.00 24.53 164 VAL B N 1
ATOM 3552 C CA . VAL B 1 164 ? 42.891 39.616 94.618 1.00 21.09 164 VAL B CA 1
ATOM 3553 C C . VAL B 1 164 ? 43.522 40.953 94.224 1.00 23.20 164 VAL B C 1
ATOM 3554 O O . VAL B 1 164 ? 44.682 41.218 94.529 1.00 24.12 164 VAL B O 1
ATOM 3558 N N . VAL B 1 165 ? 42.748 41.799 93.557 1.00 22.32 165 VAL B N 1
ATOM 3559 C CA . VAL B 1 165 ? 43.250 43.085 93.082 1.00 21.46 165 VAL B CA 1
ATOM 3560 C C . VAL B 1 165 ? 43.773 43.970 94.216 1.00 22.99 165 VAL B C 1
ATOM 3561 O O . VAL B 1 165 ? 44.785 44.650 94.051 1.00 24.79 165 VAL B O 1
ATOM 3565 N N . GLY B 1 166 ? 43.113 43.919 95.370 1.00 21.99 166 GLY B N 1
ATOM 3566 C CA . GLY B 1 166 ? 43.543 44.726 96.496 1.00 26.96 166 GLY B CA 1
ATOM 3567 C C . GLY B 1 166 ? 44.447 43.991 97.466 1.00 27.56 166 GLY B C 1
ATOM 3568 O O . GLY B 1 166 ? 44.711 44.497 98.555 1.00 28.29 166 GLY B O 1
ATOM 3569 N N . SER B 1 167 ? 44.938 42.815 97.074 1.00 28.15 167 SER B N 1
ATOM 3570 C CA . SER B 1 167 ? 45.813 42.018 97.943 1.00 27.58 167 SER B CA 1
ATOM 3571 C C . SER B 1 167 ? 47.178 42.666 98.226 1.00 25.60 167 SER B C 1
ATOM 3572 O O . SER B 1 167 ? 47.784 42.396 99.256 1.00 31.94 167 SER B O 1
ATOM 3575 N N . SER B 1 168 ? 47.651 43.522 97.325 1.00 25.44 168 SER B N 1
ATOM 3576 C CA . SER B 1 168 ? 48.930 44.209 97.513 1.00 25.85 168 SER B CA 1
ATOM 3577 C C . SER B 1 168 ? 49.078 45.308 96.471 1.00 25.38 168 SER B C 1
ATOM 3578 O O . SER B 1 168 ? 48.368 45.306 95.467 1.00 26.17 168 SER B O 1
ATOM 3581 N N . ARG B 1 169 ? 50.010 46.231 96.703 1.00 26.26 169 ARG B N 1
ATOM 3582 C CA . ARG B 1 169 ? 50.246 47.326 95.769 1.00 24.52 169 ARG B CA 1
ATOM 3583 C C . ARG B 1 169 ? 50.696 46.796 94.430 1.00 26.88 169 ARG B C 1
ATOM 3584 O O . ARG B 1 169 ? 50.257 47.279 93.390 1.00 27.19 169 ARG B O 1
ATOM 3592 N N . GLU B 1 170 ? 51.611 45.831 94.465 1.00 29.38 170 GLU B N 1
ATOM 3593 C CA . GLU B 1 170 ? 52.155 45.241 93.248 1.00 31.32 170 GLU B CA 1
ATOM 3594 C C . GLU B 1 170 ? 51.067 44.628 92.372 1.00 25.42 170 GLU B C 1
ATOM 3595 O O . GLU B 1 170 ? 51.062 44.839 91.166 1.00 24.23 170 GLU B O 1
ATOM 3601 N N . VAL B 1 171 ? 50.136 43.902 92.986 1.00 25.32 171 VAL B N 1
ATOM 3602 C CA . VAL B 1 171 ? 49.039 43.290 92.243 1.00 26.75 171 VAL B CA 1
ATOM 3603 C C . VAL B 1 171 ? 48.114 44.381 91.712 1.00 27.60 171 VAL B C 1
ATOM 3604 O O . VAL B 1 171 ? 47.820 44.414 90.519 1.00 29.24 171 VAL B O 1
ATOM 3608 N N . CYS B 1 172 ? 47.683 45.285 92.595 1.00 26.60 172 CYS B N 1
ATOM 3609 C CA . CYS B 1 172 ? 46.799 46.394 92.216 1.00 22.43 172 CYS B CA 1
ATOM 3610 C C . CYS B 1 172 ? 47.424 47.208 91.066 1.00 21.97 172 CYS B C 1
ATOM 3611 O O . CYS B 1 172 ? 46.762 47.532 90.077 1.00 18.20 172 CYS B O 1
ATOM 3614 N N . LYS B 1 173 ? 48.721 47.486 91.178 1.00 20.26 173 LYS B N 1
ATOM 3615 C CA . LYS B 1 173 ? 49.437 48.248 90.163 1.00 20.27 173 LYS B CA 1
ATOM 3616 C C . LYS B 1 173 ? 49.442 47.550 88.808 1.00 23.62 173 LYS B C 1
ATOM 3617 O O . LYS B 1 173 ? 49.266 48.198 87.772 1.00 22.93 173 LYS B O 1
ATOM 3623 N N . LYS B 1 174 ? 49.673 46.233 88.820 1.00 24.92 174 LYS B N 1
ATOM 3624 C CA . LYS B 1 174 ? 49.705 45.435 87.588 1.00 25.59 174 LYS B CA 1
ATOM 3625 C C . LYS B 1 174 ? 48.336 45.411 86.915 1.00 22.33 174 LYS B C 1
ATOM 3626 O O . LYS B 1 174 ? 48.223 45.596 85.693 1.00 19.46 174 LYS B O 1
ATOM 3632 N N . TYR B 1 175 ? 47.303 45.202 87.731 1.00 20.77 175 TYR B N 1
ATOM 3633 C CA . TYR B 1 175 ? 45.932 45.140 87.247 1.00 19.13 175 TYR B CA 1
ATOM 3634 C C . TYR B 1 175 ? 45.500 46.446 86.562 1.00 21.72 175 TYR B C 1
ATOM 3635 O O . TYR B 1 175 ? 45.129 46.440 85.378 1.00 24.38 175 TYR B O 1
ATOM 3644 N N . PHE B 1 176 ? 45.632 47.571 87.268 1.00 21.54 176 PHE B N 1
ATOM 3645 C CA . PHE B 1 176 ? 45.233 48.864 86.720 1.00 19.48 176 PHE B CA 1
ATOM 3646 C C . PHE B 1 176 ? 46.102 49.373 85.584 1.00 16.97 176 PHE B C 1
ATOM 3647 O O . PHE B 1 176 ? 45.594 50.001 84.659 1.00 22.54 176 PHE B O 1
ATOM 3655 N N . LYS B 1 177 ? 47.396 49.070 85.620 1.00 19.69 177 LYS B N 1
ATOM 3656 C CA . LYS B 1 177 ? 48.311 49.512 84.561 1.00 19.46 177 LYS B CA 1
ATOM 3657 C C . LYS B 1 177 ? 47.866 48.922 83.225 1.00 21.55 177 LYS B C 1
ATOM 3658 O O . LYS B 1 177 ? 48.043 49.530 82.166 1.00 21.97 177 LYS B O 1
ATOM 3664 N N . HIS B 1 178 ? 47.292 47.723 83.285 1.00 18.73 178 HIS B N 1
ATOM 3665 C CA . HIS B 1 178 ? 46.797 47.066 82.093 1.00 18.36 178 HIS B CA 1
ATOM 3666 C C . HIS B 1 178 ? 45.764 47.942 81.379 1.00 16.82 178 HIS B C 1
ATOM 3667 O O . HIS B 1 178 ? 45.857 48.150 80.169 1.00 21.04 178 HIS B O 1
ATOM 3674 N N . PHE B 1 179 ? 44.763 48.410 82.117 1.00 15.38 179 PHE B N 1
ATOM 3675 C CA . PHE B 1 179 ? 43.708 49.242 81.543 1.00 18.28 179 PHE B CA 1
ATOM 3676 C C . PHE B 1 179 ? 44.228 50.591 81.079 1.00 20.16 179 PHE B C 1
ATOM 3677 O O . PHE B 1 179 ? 43.920 51.018 79.970 1.00 23.04 179 PHE B O 1
ATOM 3685 N N . PHE B 1 180 ? 45.057 51.239 81.897 1.00 21.10 180 PHE B N 1
ATOM 3686 C CA . PHE B 1 180 ? 45.626 52.526 81.523 1.00 19.28 180 PHE B CA 1
ATOM 3687 C C . PHE B 1 180 ? 46.329 52.420 80.175 1.00 21.50 180 PHE B C 1
ATOM 3688 O O . PHE B 1 180 ? 46.089 53.227 79.284 1.00 24.57 180 PHE B O 1
ATOM 3696 N N . ASP B 1 181 ? 47.181 51.413 80.020 1.00 23.36 181 ASP B N 1
ATOM 3697 C CA . ASP B 1 181 ? 47.926 51.224 78.774 1.00 24.97 181 ASP B CA 1
ATOM 3698 C C . ASP B 1 181 ? 47.120 50.630 77.628 1.00 26.66 181 ASP B C 1
ATOM 3699 O O . ASP B 1 181 ? 47.164 51.132 76.506 1.00 27.50 181 ASP B O 1
ATOM 3704 N N . HIS B 1 182 ? 46.421 49.533 77.904 1.00 25.42 182 HIS B N 1
ATOM 3705 C CA . HIS B 1 182 ? 45.627 48.867 76.889 1.00 26.63 182 HIS B CA 1
ATOM 3706 C C . HIS B 1 182 ? 44.554 49.783 76.283 1.00 24.07 182 HIS B C 1
ATOM 3707 O O . HIS B 1 182 ? 44.266 49.683 75.086 1.00 25.54 182 HIS B O 1
ATOM 3714 N N . TRP B 1 183 ? 43.991 50.687 77.086 1.00 20.96 183 TRP B N 1
ATOM 3715 C CA . TRP B 1 183 ? 42.953 51.600 76.589 1.00 21.35 183 TRP B CA 1
ATOM 3716 C C . TRP B 1 183 ? 43.506 52.881 75.959 1.00 22.41 183 TRP B C 1
ATOM 3717 O O . TRP B 1 183 ? 42.736 53.744 75.512 1.00 22.97 183 TRP B O 1
ATOM 3728 N N . SER B 1 184 ? 44.831 53.013 75.942 1.00 20.69 184 SER B N 1
ATOM 3729 C CA . SER B 1 184 ? 45.484 54.184 75.364 1.00 21.25 184 SER B CA 1
ATOM 3730 C C . SER B 1 184 ? 46.053 53.855 73.998 1.00 23.45 184 SER B C 1
ATOM 3731 O O . SER B 1 184 ? 46.193 52.691 73.647 1.00 25.40 184 SER B O 1
ATOM 3734 N N . TYR B 1 185 ? 46.363 54.886 73.223 1.00 25.29 185 TYR B N 1
ATOM 3735 C CA . TYR B 1 185 ? 46.919 54.678 71.900 1.00 28.74 185 TYR B CA 1
ATOM 3736 C C . TYR B 1 185 ? 48.403 54.344 71.966 1.00 30.72 185 TYR B C 1
ATOM 3737 O O . TYR B 1 185 ? 48.864 53.454 71.263 1.00 33.79 185 TYR B O 1
ATOM 3746 N N . ARG B 1 186 ? 49.156 55.064 72.790 1.00 31.37 186 ARG B N 1
ATOM 3747 C CA . ARG B 1 186 ? 50.585 54.795 72.918 1.00 31.14 186 ARG B CA 1
ATOM 3748 C C . ARG B 1 186 ? 50.849 53.603 73.840 1.00 31.58 186 ARG B C 1
ATOM 3749 O O . ARG B 1 186 ? 49.944 53.122 74.526 1.00 31.84 186 ARG B O 1
ATOM 3757 N N . ASP B 1 187 ? 52.091 53.132 73.846 1.00 30.91 187 ASP B N 1
ATOM 3758 C CA . ASP B 1 187 ? 52.469 51.986 74.653 1.00 33.23 187 ASP B CA 1
ATOM 3759 C C . ASP B 1 187 ? 52.212 52.188 76.139 1.00 33.66 187 ASP B C 1
ATOM 3760 O O . ASP B 1 187 ? 51.612 51.326 76.790 1.00 33.76 187 ASP B O 1
ATOM 3765 N N . GLU B 1 188 ? 52.638 53.327 76.677 1.00 34.41 188 GLU B N 1
ATOM 3766 C CA . GLU B 1 188 ? 52.411 53.598 78.092 1.00 34.09 188 GLU B CA 1
ATOM 3767 C C . GLU B 1 188 ? 51.779 54.956 78.314 1.00 30.33 188 GLU B C 1
ATOM 3768 O O . GLU B 1 188 ? 52.304 55.965 77.856 1.00 30.11 188 GLU B O 1
ATOM 3774 N N . LEU B 1 189 ? 50.622 54.958 78.979 1.00 29.29 189 LEU B N 1
ATOM 3775 C CA . LEU B 1 189 ? 49.879 56.181 79.269 1.00 26.35 189 LEU B CA 1
ATOM 3776 C C . LEU B 1 189 ? 50.544 57.012 80.355 1.00 25.65 189 LEU B C 1
ATOM 3777 O O . LEU B 1 189 ? 50.817 58.198 80.163 1.00 23.37 189 LEU B O 1
ATOM 3782 N N . LEU B 1 190 ? 50.778 56.382 81.502 1.00 24.03 190 LEU B N 1
ATOM 3783 C CA . LEU B 1 190 ? 51.349 57.062 82.647 1.00 23.35 190 LEU B CA 1
ATOM 3784 C C . LEU B 1 190 ? 52.826 56.826 82.867 1.00 27.54 190 LEU B C 1
ATOM 3785 O O . LEU B 1 190 ? 53.383 55.833 82.407 1.00 30.84 190 LEU B O 1
ATOM 3790 N N . THR B 1 191 ? 53.452 57.756 83.587 1.00 28.16 191 THR B N 1
ATOM 3791 C CA . THR B 1 191 ? 54.859 57.640 83.941 1.00 26.93 191 THR B CA 1
ATOM 3792 C C . THR B 1 191 ? 54.838 56.813 85.215 1.00 27.36 191 THR B C 1
ATOM 3793 O O . THR B 1 191 ? 53.772 56.625 85.808 1.00 28.78 191 THR B O 1
ATOM 3797 N N . GLU B 1 192 ? 56.002 56.320 85.636 1.00 26.99 192 GLU B N 1
ATOM 3798 C CA . GLU B 1 192 ? 56.093 55.531 86.855 1.00 27.94 192 GLU B CA 1
ATOM 3799 C C . GLU B 1 192 ? 55.503 56.351 87.991 1.00 24.44 192 GLU B C 1
ATOM 3800 O O . GLU B 1 192 ? 54.680 55.860 88.758 1.00 25.35 192 GLU B O 1
ATOM 3806 N N . GLU B 1 193 ? 55.901 57.617 88.066 1.00 25.04 193 GLU B N 1
ATOM 3807 C CA . GLU B 1 193 ? 55.408 58.499 89.115 1.00 24.21 193 GLU B CA 1
ATOM 3808 C C . GLU B 1 193 ? 53.884 58.599 89.115 1.00 24.44 193 GLU B C 1
ATOM 3809 O O . GLU B 1 193 ? 53.252 58.441 90.158 1.00 23.15 193 GLU B O 1
ATOM 3815 N N . GLU B 1 194 ? 53.309 58.836 87.934 1.00 22.92 194 GLU B N 1
ATOM 3816 C CA . GLU B 1 194 ? 51.868 58.979 87.781 1.00 21.19 194 GLU B CA 1
ATOM 3817 C C . GLU B 1 194 ? 51.104 57.722 88.167 1.00 22.87 194 GLU B C 1
ATOM 3818 O O . GLU B 1 194 ? 50.101 57.790 88.881 1.00 20.75 194 GLU B O 1
ATOM 3824 N N . LEU B 1 195 ? 51.614 56.571 87.746 1.00 21.90 195 LEU B N 1
ATOM 3825 C CA . LEU B 1 195 ? 50.962 55.307 88.058 1.00 21.06 195 LEU B CA 1
ATOM 3826 C C . LEU B 1 195 ? 50.903 55.053 89.570 1.00 20.95 195 LEU B C 1
ATOM 3827 O O . LEU B 1 195 ? 49.900 54.549 90.101 1.00 20.28 195 LEU B O 1
ATOM 3832 N N . GLU B 1 196 ? 51.969 55.442 90.267 1.00 23.39 196 GLU B N 1
ATOM 3833 C CA . GLU B 1 196 ? 52.044 55.280 91.717 1.00 20.87 196 GLU B CA 1
ATOM 3834 C C . GLU B 1 196 ? 50.980 56.125 92.412 1.00 18.54 196 GLU B C 1
ATOM 3835 O O . GLU B 1 196 ? 50.422 55.699 93.425 1.00 21.71 196 GLU B O 1
ATOM 3841 N N . VAL B 1 197 ? 50.706 57.317 91.869 1.00 18.80 197 VAL B N 1
ATOM 3842 C CA . VAL B 1 197 ? 49.676 58.205 92.424 1.00 18.45 197 VAL B CA 1
ATOM 3843 C C . VAL B 1 197 ? 48.328 57.495 92.321 1.00 17.84 197 VAL B C 1
ATOM 3844 O O . VAL B 1 197 ? 47.530 57.502 93.266 1.00 16.22 197 VAL B O 1
ATOM 3848 N N . HIS B 1 198 ? 48.090 56.844 91.184 1.00 19.11 198 HIS B N 1
ATOM 3849 C CA . HIS B 1 198 ? 46.847 56.098 91.004 1.00 18.56 198 HIS B CA 1
ATOM 3850 C C . HIS B 1 198 ? 46.794 54.900 91.931 1.00 18.07 198 HIS B C 1
ATOM 3851 O O . HIS B 1 198 ? 45.740 54.582 92.487 1.00 19.59 198 HIS B O 1
ATOM 3858 N N . VAL B 1 199 ? 47.937 54.246 92.126 1.00 19.31 199 VAL B N 1
ATOM 3859 C CA . VAL B 1 199 ? 47.976 53.089 93.014 1.00 17.15 199 VAL B CA 1
ATOM 3860 C C . VAL B 1 199 ? 47.693 53.545 94.449 1.00 18.43 199 VAL B C 1
ATOM 3861 O O . VAL B 1 199 ? 46.984 52.862 95.191 1.00 17.66 199 VAL B O 1
ATOM 3865 N N . ASP B 1 200 ? 48.220 54.712 94.826 1.00 20.66 200 ASP B N 1
ATOM 3866 C CA . ASP B 1 200 ? 47.985 55.264 96.172 1.00 24.34 200 ASP B CA 1
ATOM 3867 C C . ASP B 1 200 ? 46.492 55.395 96.402 1.00 19.90 200 ASP B C 1
ATOM 3868 O O . ASP B 1 200 ? 45.982 55.042 97.452 1.00 22.92 200 ASP B O 1
ATOM 3873 N N . ASN B 1 201 ? 45.803 55.928 95.403 1.00 19.01 201 ASN B N 1
ATOM 3874 C CA . ASN B 1 201 ? 44.363 56.114 95.482 1.00 21.52 201 ASN B CA 1
ATOM 3875 C C . ASN B 1 201 ? 43.604 54.784 95.481 1.00 20.39 201 ASN B C 1
ATOM 3876 O O . ASN B 1 201 ? 42.658 54.608 96.256 1.00 18.14 201 ASN B O 1
ATOM 3881 N N . CYS B 1 202 ? 44.010 53.880 94.587 1.00 18.22 202 CYS B N 1
ATOM 3882 C CA . CYS B 1 202 ? 43.379 52.570 94.460 1.00 21.92 202 CYS B CA 1
ATOM 3883 C C . CYS B 1 202 ? 43.437 51.782 95.759 1.00 18.48 202 CYS B C 1
ATOM 3884 O O . CYS B 1 202 ? 42.462 51.145 96.147 1.00 19.35 202 CYS B O 1
ATOM 3887 N N . MET B 1 203 ? 44.579 51.863 96.434 1.00 20.73 203 MET B N 1
ATOM 3888 C CA . MET B 1 203 ? 44.800 51.155 97.694 1.00 20.91 203 MET B CA 1
ATOM 3889 C C . MET B 1 203 ? 44.120 51.763 98.921 1.00 22.77 203 MET B C 1
ATOM 3890 O O . MET B 1 203 ? 44.206 51.200 100.010 1.00 23.47 203 MET B O 1
ATOM 3895 N N . LYS B 1 204 ? 43.472 52.919 98.774 1.00 21.01 204 LYS B N 1
ATOM 3896 C CA . LYS B 1 204 ? 42.786 53.503 99.919 1.00 16.66 204 LYS B CA 1
ATOM 3897 C C . LYS B 1 204 ? 41.650 52.566 100.272 1.00 18.59 204 LYS B C 1
ATOM 3898 O O . LYS B 1 204 ? 41.051 51.936 99.390 1.00 20.15 204 LYS B O 1
ATOM 3904 N N . PRO B 1 205 ? 41.308 52.481 101.567 1.00 18.93 205 PRO B N 1
ATOM 3905 C CA . PRO B 1 205 ? 40.232 51.597 102.008 1.00 20.46 205 PRO B CA 1
ATOM 3906 C C . PRO B 1 205 ? 38.953 51.735 101.189 1.00 21.24 205 PRO B C 1
ATOM 3907 O O . PRO B 1 205 ? 38.491 52.835 100.928 1.00 23.27 205 PRO B O 1
ATOM 3911 N N . ASP B 1 206 ? 38.430 50.592 100.753 1.00 20.68 206 ASP B N 1
ATOM 3912 C CA . ASP B 1 206 ? 37.191 50.483 99.990 1.00 18.43 206 ASP B CA 1
ATOM 3913 C C . ASP B 1 206 ? 37.157 51.017 98.575 1.00 18.14 206 ASP B C 1
ATOM 3914 O O . ASP B 1 206 ? 36.110 50.932 97.927 1.00 20.11 206 ASP B O 1
ATOM 3919 N N . ASN B 1 207 ? 38.277 51.543 98.081 1.00 14.66 207 ASN B N 1
ATOM 3920 C CA . ASN B 1 207 ? 38.289 52.078 96.724 1.00 16.66 207 ASN B CA 1
ATOM 3921 C C . ASN B 1 207 ? 38.160 51.052 95.612 1.00 18.65 207 ASN B C 1
ATOM 3922 O O . ASN B 1 207 ? 37.445 51.289 94.640 1.00 16.58 207 ASN B O 1
ATOM 3927 N N . ILE B 1 208 ? 38.813 49.901 95.771 1.00 19.77 208 ILE B N 1
ATOM 3928 C CA . ILE B 1 208 ? 38.751 48.840 94.764 1.00 17.37 208 ILE B CA 1
ATOM 3929 C C . ILE B 1 208 ? 37.300 48.383 94.667 1.00 15.76 208 ILE B C 1
ATOM 3930 O O . ILE B 1 208 ? 36.699 48.410 93.594 1.00 16.19 208 ILE B O 1
ATOM 3935 N N . HIS B 1 209 ? 36.738 48.013 95.812 1.00 15.91 209 HIS B N 1
ATOM 3936 C CA . HIS B 1 209 ? 35.367 47.539 95.908 1.00 17.67 209 HIS B CA 1
ATOM 3937 C C . HIS B 1 209 ? 34.370 48.620 95.478 1.00 19.17 209 HIS B C 1
ATOM 3938 O O . HIS B 1 209 ? 33.396 48.329 94.772 1.00 20.60 209 HIS B O 1
ATOM 3945 N N . GLY B 1 210 ? 34.609 49.861 95.901 1.00 15.93 210 GLY B N 1
ATOM 3946 C CA . GLY B 1 210 ? 33.717 50.946 95.522 1.00 16.50 210 GLY B CA 1
ATOM 3947 C C . GLY B 1 210 ? 33.599 51.082 94.008 1.00 14.15 210 GLY B C 1
ATOM 3948 O O . GLY B 1 210 ? 32.498 51.211 93.466 1.00 16.69 210 GLY B O 1
ATOM 3949 N N . GLY B 1 211 ? 34.736 51.022 93.327 1.00 13.14 211 GLY B N 1
ATOM 3950 C CA . GLY B 1 211 ? 34.747 51.122 91.879 1.00 15.81 211 GLY B CA 1
ATOM 3951 C C . GLY B 1 211 ? 34.113 49.906 91.221 1.00 19.53 211 GLY B C 1
ATOM 3952 O O . GLY B 1 211 ? 33.430 50.031 90.203 1.00 21.67 211 GLY B O 1
ATOM 3953 N N . PHE B 1 212 ? 34.359 48.721 91.781 1.00 18.91 212 PHE B N 1
ATOM 3954 C CA . PHE B 1 212 ? 33.787 47.490 91.243 1.00 15.56 212 PHE B CA 1
ATOM 3955 C C . PHE B 1 212 ? 32.273 47.527 91.408 1.00 15.55 212 PHE B C 1
ATOM 3956 O O . PHE B 1 212 ? 31.543 46.997 90.565 1.00 17.67 212 PHE B O 1
ATOM 3964 N N . ASN B 1 213 ? 31.804 48.198 92.459 1.00 13.03 213 ASN B N 1
ATOM 3965 C CA . ASN B 1 213 ? 30.363 48.335 92.696 1.00 14.70 213 ASN B CA 1
ATOM 3966 C C . ASN B 1 213 ? 29.631 49.075 91.585 1.00 13.71 213 ASN B C 1
ATOM 3967 O O . ASN B 1 213 ? 28.419 48.939 91.460 1.00 17.43 213 ASN B O 1
ATOM 3972 N N . TYR B 1 214 ? 30.345 49.916 90.839 1.00 15.28 214 TYR B N 1
ATOM 3973 C CA . TYR B 1 214 ? 29.741 50.630 89.718 1.00 17.35 214 TYR B CA 1
ATOM 3974 C C . TYR B 1 214 ? 29.355 49.617 88.639 1.00 17.43 214 TYR B C 1
ATOM 3975 O O . TYR B 1 214 ? 28.303 49.747 88.003 1.00 18.85 214 TYR B O 1
ATOM 3984 N N . TYR B 1 215 ? 30.181 48.590 88.463 1.00 17.10 215 TYR B N 1
ATOM 3985 C CA . TYR B 1 215 ? 29.876 47.527 87.502 1.00 16.10 215 TYR B CA 1
ATOM 3986 C C . TYR B 1 215 ? 28.752 46.649 88.063 1.00 17.53 215 TYR B C 1
ATOM 3987 O O . TYR B 1 215 ? 27.817 46.308 87.356 1.00 19.09 215 TYR B O 1
ATOM 3996 N N . ARG B 1 216 ? 28.823 46.321 89.351 1.00 19.11 216 ARG B N 1
ATOM 3997 C CA . ARG B 1 216 ? 27.794 45.491 89.980 1.00 21.77 216 ARG B CA 1
ATOM 3998 C C . ARG B 1 216 ? 26.406 46.140 89.974 1.00 23.83 216 ARG B C 1
ATOM 3999 O O . ARG B 1 216 ? 25.398 45.481 89.689 1.00 25.15 216 ARG B O 1
ATOM 4007 N N . ALA B 1 217 ? 26.359 47.439 90.250 1.00 21.47 217 ALA B N 1
ATOM 4008 C CA . ALA B 1 217 ? 25.102 48.165 90.283 1.00 18.17 217 ALA B CA 1
ATOM 4009 C C . ALA B 1 217 ? 24.565 48.638 88.927 1.00 20.50 217 ALA B C 1
ATOM 4010 O O . ALA B 1 217 ? 23.347 48.726 88.737 1.00 24.74 217 ALA B O 1
ATOM 4012 N N . ASN B 1 218 ? 25.448 48.880 87.965 1.00 18.20 218 ASN B N 1
ATOM 4013 C CA . ASN B 1 218 ? 24.994 49.414 86.688 1.00 24.79 218 ASN B CA 1
ATOM 4014 C C . ASN B 1 218 ? 25.213 48.601 85.436 1.00 30.86 218 ASN B C 1
ATOM 4015 O O . ASN B 1 218 ? 24.422 48.691 84.491 1.00 32.39 218 ASN B O 1
ATOM 4020 N N . ILE B 1 219 ? 26.323 47.872 85.394 1.00 35.46 219 ILE B N 1
ATOM 4021 C CA . ILE B 1 219 ? 26.670 47.064 84.226 1.00 37.33 219 ILE B CA 1
ATOM 4022 C C . ILE B 1 219 ? 26.328 45.613 84.525 1.00 41.73 219 ILE B C 1
ATOM 4023 O O . ILE B 1 219 ? 27.206 44.778 84.746 1.00 44.10 219 ILE B O 1
ATOM 4028 N N . ARG B 1 220 ? 25.035 45.326 84.527 1.00 45.29 220 ARG B N 1
ATOM 4029 C CA . ARG B 1 220 ? 24.557 44.001 84.828 1.00 50.17 220 ARG B CA 1
ATOM 4030 C C . ARG B 1 220 ? 23.250 43.676 84.099 1.00 53.98 220 ARG B C 1
ATOM 4031 O O . ARG B 1 220 ? 22.381 44.539 83.958 1.00 55.28 220 ARG B O 1
ATOM 4039 N N . PRO B 1 221 ? 23.094 42.410 83.640 1.00 57.15 221 PRO B N 1
ATOM 4040 C CA . PRO B 1 221 ? 21.931 41.868 82.921 1.00 57.05 221 PRO B CA 1
ATOM 4041 C C . PRO B 1 221 ? 20.548 42.230 83.480 1.00 56.66 221 PRO B C 1
ATOM 4042 O O . PRO B 1 221 ? 19.591 42.371 82.720 1.00 56.55 221 PRO B O 1
ATOM 4046 N N . ASP B 1 222 ? 20.444 42.368 84.797 1.00 56.88 222 ASP B N 1
ATOM 4047 C CA . ASP B 1 222 ? 19.172 42.699 85.436 1.00 58.28 222 ASP B CA 1
ATOM 4048 C C . ASP B 1 222 ? 19.105 44.109 86.020 1.00 56.92 222 ASP B C 1
ATOM 4049 O O . ASP B 1 222 ? 18.162 44.437 86.745 1.00 55.58 222 ASP B O 1
ATOM 4054 N N . ALA B 1 223 ? 20.094 44.940 85.696 1.00 55.92 223 ALA B N 1
ATOM 4055 C CA . ALA B 1 223 ? 20.136 46.310 86.203 1.00 56.15 223 ALA B CA 1
ATOM 4056 C C . ALA B 1 223 ? 19.462 47.310 85.262 1.00 55.99 223 ALA B C 1
ATOM 4057 O O . ALA B 1 223 ? 19.792 47.382 84.072 1.00 57.07 223 ALA B O 1
ATOM 4059 N N . ALA B 1 224 ? 18.488 48.049 85.791 1.00 55.41 224 ALA B N 1
ATOM 4060 C CA . ALA B 1 224 ? 17.778 49.066 85.010 1.00 52.59 224 ALA B CA 1
ATOM 4061 C C . ALA B 1 224 ? 18.671 50.306 84.963 1.00 47.47 224 ALA B C 1
ATOM 4062 O O . ALA B 1 224 ? 18.576 51.179 85.827 1.00 47.88 224 ALA B O 1
ATOM 4064 N N . LEU B 1 225 ? 19.578 50.338 83.989 1.00 39.53 225 LEU B N 1
ATOM 4065 C CA . LEU B 1 225 ? 20.507 51.452 83.831 1.00 33.91 225 LEU B CA 1
ATOM 4066 C C . LEU B 1 225 ? 19.805 52.718 83.364 1.00 33.74 225 LEU B C 1
ATOM 4067 O O . LEU B 1 225 ? 20.063 53.802 83.878 1.00 31.07 225 LEU B O 1
ATOM 4072 N N . TRP B 1 226 ? 18.936 52.567 82.370 1.00 30.77 226 TRP B N 1
ATOM 4073 C CA . TRP B 1 226 ? 18.213 53.692 81.817 1.00 30.39 226 TRP B CA 1
ATOM 4074 C C . TRP B 1 226 ? 16.811 53.877 82.399 1.00 31.66 226 TRP B C 1
ATOM 4075 O O . TRP B 1 226 ? 16.072 52.911 82.620 1.00 31.68 226 TRP B O 1
ATOM 4086 N N . THR B 1 227 ? 16.490 55.134 82.703 1.00 30.18 227 THR B N 1
ATOM 4087 C CA . THR B 1 227 ? 15.188 55.512 83.231 1.00 25.31 227 THR B CA 1
ATOM 4088 C C . THR B 1 227 ? 14.338 56.016 82.060 1.00 27.60 227 THR B C 1
ATOM 4089 O O . THR B 1 227 ? 14.844 56.217 80.943 1.00 26.14 227 THR B O 1
ATOM 4093 N N . ASP B 1 228 ? 13.052 56.227 82.315 1.00 26.34 228 ASP B N 1
ATOM 4094 C CA . ASP B 1 228 ? 12.146 56.718 81.284 1.00 24.81 228 ASP B CA 1
ATOM 4095 C C . ASP B 1 228 ? 12.633 58.078 80.806 1.00 25.28 228 ASP B C 1
ATOM 4096 O O . ASP B 1 228 ? 12.666 58.354 79.607 1.00 26.34 228 ASP B O 1
ATOM 4101 N N . LEU B 1 229 ? 13.066 58.904 81.755 1.00 25.27 229 LEU B N 1
ATOM 4102 C CA . LEU B 1 229 ? 13.558 60.234 81.443 1.00 23.39 229 LEU B CA 1
ATOM 4103 C C . LEU B 1 229 ? 14.816 60.175 80.566 1.00 24.10 229 LEU B C 1
ATOM 4104 O O . LEU B 1 229 ? 15.024 61.037 79.711 1.00 24.49 229 LEU B O 1
ATOM 4109 N N . ASP B 1 230 ? 15.629 59.136 80.747 1.00 22.41 230 ASP B N 1
ATOM 4110 C CA . ASP B 1 230 ? 16.852 58.987 79.956 1.00 24.39 230 ASP B CA 1
ATOM 4111 C C . ASP B 1 230 ? 16.568 58.783 78.477 1.00 25.52 230 ASP B C 1
ATOM 4112 O O . ASP B 1 230 ? 17.455 58.980 77.640 1.00 25.37 230 ASP B O 1
ATOM 4117 N N . HIS B 1 231 ? 15.349 58.353 78.161 1.00 26.02 231 HIS B N 1
ATOM 4118 C CA . HIS B 1 231 ? 14.969 58.117 76.770 1.00 30.91 231 HIS B CA 1
ATOM 4119 C C . HIS B 1 231 ? 14.485 59.360 76.037 1.00 32.29 231 HIS B C 1
ATOM 4120 O O . HIS B 1 231 ? 14.301 59.331 74.822 1.00 34.01 231 HIS B O 1
ATOM 4127 N N . THR B 1 232 ? 14.308 60.456 76.770 1.00 31.73 232 THR B N 1
ATOM 4128 C CA . THR B 1 232 ? 13.844 61.699 76.171 1.00 28.34 232 THR B CA 1
ATOM 4129 C C . THR B 1 232 ? 14.928 62.430 75.384 1.00 27.46 232 THR B C 1
ATOM 4130 O O . THR B 1 232 ? 16.119 62.209 75.574 1.00 25.42 232 THR B O 1
ATOM 4134 N N . MET B 1 233 ? 14.486 63.272 74.462 1.00 28.02 233 MET B N 1
ATOM 4135 C CA . MET B 1 233 ? 15.366 64.081 73.631 1.00 28.06 233 MET B CA 1
ATOM 4136 C C . MET B 1 233 ? 15.940 65.252 74.436 1.00 24.63 233 MET B C 1
ATOM 4137 O O . MET B 1 233 ? 15.296 65.756 75.347 1.00 27.57 233 MET B O 1
ATOM 4142 N N . SER B 1 234 ? 17.156 65.672 74.109 1.00 28.66 234 SER B N 1
ATOM 4143 C CA . SER B 1 234 ? 17.784 66.807 74.782 1.00 28.00 234 SER B CA 1
ATOM 4144 C C . SER B 1 234 ? 18.249 67.806 73.740 1.00 28.70 234 SER B C 1
ATOM 4145 O O . SER B 1 234 ? 18.994 67.439 72.829 1.00 29.89 234 SER B O 1
ATOM 4148 N N . ASP B 1 235 ? 17.812 69.062 73.884 1.00 32.13 235 ASP B N 1
ATOM 4149 C CA . ASP B 1 235 ? 18.152 70.156 72.953 1.00 33.71 235 ASP B CA 1
ATOM 4150 C C . ASP B 1 235 ? 19.433 70.860 73.350 1.00 29.34 235 ASP B C 1
ATOM 4151 O O . ASP B 1 235 ? 19.912 71.760 72.660 1.00 29.45 235 ASP B O 1
ATOM 4156 N N . LEU B 1 236 ? 19.946 70.468 74.501 1.00 25.00 236 LEU B N 1
ATOM 4157 C CA . LEU B 1 236 ? 21.151 71.036 75.062 1.00 24.04 236 LEU B CA 1
ATOM 4158 C C . LEU B 1 236 ? 22.369 70.766 74.185 1.00 23.27 236 LEU B C 1
ATOM 4159 O O . LEU B 1 236 ? 22.510 69.675 73.634 1.00 23.58 236 LEU B O 1
ATOM 4164 N N . PRO B 1 237 ? 23.239 71.769 73.997 1.00 20.55 237 PRO B N 1
ATOM 4165 C CA . PRO B 1 237 ? 24.426 71.548 73.169 1.00 22.65 237 PRO B CA 1
ATOM 4166 C C . PRO B 1 237 ? 25.429 70.616 73.869 1.00 24.08 237 PRO B C 1
ATOM 4167 O O . PRO B 1 237 ? 25.920 70.919 74.956 1.00 22.44 237 PRO B O 1
ATOM 4171 N N . VAL B 1 238 ? 25.691 69.462 73.251 1.00 21.50 238 VAL B N 1
ATOM 4172 C CA . VAL B 1 238 ? 26.611 68.459 73.797 1.00 16.43 238 VAL B CA 1
ATOM 4173 C C . VAL B 1 238 ? 27.740 68.112 72.825 1.00 18.55 238 VAL B C 1
ATOM 4174 O O . VAL B 1 238 ? 27.488 67.655 71.704 1.00 20.26 238 VAL B O 1
ATOM 4178 N N . THR B 1 239 ? 28.979 68.331 73.265 1.00 14.89 239 THR B N 1
ATOM 4179 C CA . THR B 1 239 ? 30.174 68.050 72.474 1.00 15.26 239 THR B CA 1
ATOM 4180 C C . THR B 1 239 ? 30.646 66.644 72.823 1.00 19.66 239 THR B C 1
ATOM 4181 O O . THR B 1 239 ? 31.032 66.384 73.965 1.00 20.73 239 THR B O 1
ATOM 4185 N N . MET B 1 240 ? 30.619 65.741 71.849 1.00 18.17 240 MET B N 1
ATOM 4186 C CA . MET B 1 24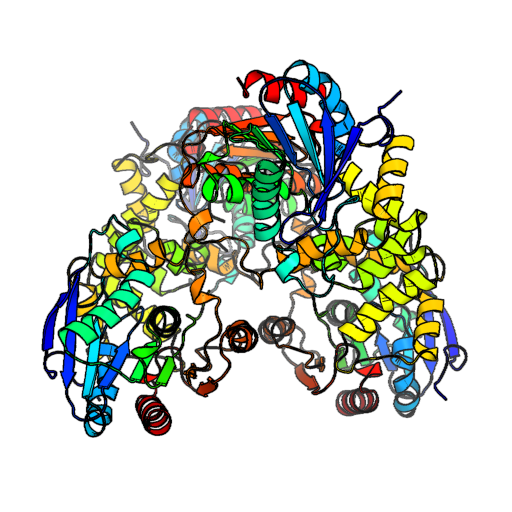0 ? 31.061 64.374 72.102 1.00 18.36 240 MET B CA 1
ATOM 4187 C C . MET B 1 240 ? 32.405 64.160 71.456 1.00 18.20 240 MET B C 1
ATOM 4188 O O . MET B 1 240 ? 32.611 64.520 70.299 1.00 19.24 240 MET B O 1
ATOM 4193 N N . ILE B 1 241 ? 33.347 63.642 72.232 1.00 17.34 241 ILE B N 1
ATOM 4194 C CA . ILE B 1 241 ? 34.704 63.423 71.729 1.00 18.23 241 ILE B CA 1
ATOM 4195 C C . ILE B 1 241 ? 35.267 62.103 72.236 1.00 20.96 241 ILE B C 1
ATOM 4196 O O . ILE B 1 241 ? 35.060 61.741 73.390 1.00 20.05 241 ILE B O 1
ATOM 4201 N N . TRP B 1 242 ? 35.959 61.376 71.371 1.00 21.17 242 TRP B N 1
ATOM 4202 C CA . TRP B 1 242 ? 36.567 60.126 71.784 1.00 23.09 242 TRP B CA 1
ATOM 4203 C C . TRP B 1 242 ? 37.836 59.791 71.015 1.00 24.62 242 TRP B C 1
ATOM 4204 O O . TRP B 1 242 ? 38.029 60.265 69.900 1.00 21.80 242 TRP B O 1
ATOM 4215 N N . GLY B 1 243 ? 38.725 59.019 71.643 1.00 27.13 243 GLY B N 1
ATOM 4216 C CA . GLY B 1 243 ? 39.957 58.616 70.988 1.00 32.94 243 GLY B CA 1
ATOM 4217 C C . GLY B 1 243 ? 39.651 57.564 69.932 1.00 37.31 243 GLY B C 1
ATOM 4218 O O . GLY B 1 243 ? 38.763 56.728 70.127 1.00 35.75 243 GLY B O 1
ATOM 4219 N N . LEU B 1 244 ? 40.364 57.615 68.808 1.00 43.15 244 LEU B N 1
ATOM 4220 C CA . LEU B 1 244 ? 40.160 56.660 67.719 1.00 48.04 244 LEU B CA 1
ATOM 4221 C C . LEU B 1 244 ? 40.436 55.220 68.176 1.00 50.38 244 LEU B C 1
ATOM 4222 O O . LEU B 1 244 ? 39.680 54.301 67.854 1.00 49.39 244 LEU B O 1
ATOM 4227 N N . GLY B 1 245 ? 41.499 55.044 68.958 1.00 54.68 245 GLY B N 1
ATOM 4228 C CA . GLY B 1 245 ? 41.848 53.728 69.466 1.00 59.42 245 GLY B CA 1
ATOM 4229 C C . GLY B 1 245 ? 42.487 52.799 68.448 1.00 63.66 245 GLY B C 1
ATOM 4230 O O . GLY B 1 245 ? 43.323 53.233 67.647 1.00 64.70 245 GLY B O 1
ATOM 4231 N N . ASP B 1 246 ? 42.088 51.523 68.482 1.00 65.58 246 ASP B N 1
ATOM 4232 C CA . ASP B 1 246 ? 42.622 50.493 67.583 1.00 65.18 246 ASP B CA 1
ATOM 4233 C C . ASP B 1 246 ? 41.597 49.901 66.610 1.00 65.64 246 ASP B C 1
ATOM 4234 O O . ASP B 1 246 ? 41.890 48.942 65.881 1.00 66.30 246 ASP B O 1
ATOM 4239 N N . THR B 1 247 ? 40.407 50.457 66.571 1.00 66.40 247 THR B N 1
ATOM 4240 C CA . THR B 1 247 ? 39.359 49.907 65.692 1.00 65.79 247 THR B CA 1
ATOM 4241 C C . THR B 1 247 ? 38.326 50.986 65.328 1.00 64.52 247 THR B C 1
ATOM 4242 O O . THR B 1 247 ? 38.667 52.165 65.156 1.00 66.19 247 THR B O 1
ATOM 4246 N N . CYS B 1 248 ? 37.072 50.551 65.205 1.00 61.82 248 CYS B N 1
ATOM 4247 C CA . CYS B 1 248 ? 35.929 51.477 64.980 1.00 59.34 248 CYS B CA 1
ATOM 4248 C C . CYS B 1 248 ? 34.572 50.852 65.358 1.00 55.80 248 CYS B C 1
ATOM 4249 O O . CYS B 1 248 ? 33.507 51.447 65.135 1.00 55.08 248 CYS B O 1
ATOM 4252 N N . VAL B 1 249 ? 34.644 49.671 65.947 1.00 52.35 249 VAL B N 1
ATOM 4253 C CA . VAL B 1 249 ? 33.451 48.860 66.275 1.00 48.76 249 VAL B CA 1
ATOM 4254 C C . VAL B 1 249 ? 32.717 49.365 67.572 1.00 46.59 249 VAL B C 1
ATOM 4255 O O . VAL B 1 249 ? 31.496 49.589 67.578 1.00 45.47 249 VAL B O 1
ATOM 4259 N N . PRO B 1 250 ? 33.375 49.572 68.741 1.00 44.22 250 PRO B N 1
ATOM 4260 C CA . PRO B 1 250 ? 32.697 50.022 69.973 1.00 42.39 250 PRO B CA 1
ATOM 4261 C C . PRO B 1 250 ? 32.015 51.370 69.856 1.00 39.52 250 PRO B C 1
ATOM 4262 O O . PRO B 1 250 ? 31.161 51.728 70.732 1.00 36.42 250 PRO B O 1
ATOM 4266 N N . TYR B 1 251 ? 32.336 52.140 68.840 1.00 37.68 251 TYR B N 1
ATOM 4267 C CA . TYR B 1 251 ? 31.703 53.450 68.739 1.00 41.41 251 TYR B CA 1
ATOM 4268 C C . TYR B 1 251 ? 30.691 53.513 67.609 1.00 41.66 251 TYR B C 1
ATOM 4269 O O . TYR B 1 251 ? 29.932 54.479 67.512 1.00 39.96 251 TYR B O 1
ATOM 4278 N N . ALA B 1 252 ? 30.676 52.488 66.765 1.00 44.97 252 ALA B N 1
ATOM 4279 C CA . ALA B 1 252 ? 29.758 52.435 65.637 1.00 43.98 252 ALA B CA 1
ATOM 4280 C C . ALA B 1 252 ? 28.310 52.645 66.069 1.00 43.63 252 ALA B C 1
ATOM 4281 O O . ALA B 1 252 ? 27.605 53.466 65.476 1.00 47.51 252 ALA B O 1
ATOM 4283 N N . PRO B 1 253 ? 27.847 51.924 67.112 1.00 42.67 253 PRO B N 1
ATOM 4284 C CA . PRO B 1 253 ? 26.461 52.089 67.576 1.00 42.56 253 PRO B CA 1
ATOM 4285 C C . PRO B 1 253 ? 26.176 53.462 68.183 1.00 43.36 253 PRO B C 1
ATOM 4286 O O . PRO B 1 253 ? 25.064 53.973 68.065 1.00 44.35 253 PRO B O 1
ATOM 4290 N N . LEU B 1 254 ? 27.176 54.044 68.843 1.00 43.04 254 LEU B N 1
ATOM 4291 C CA . LEU B 1 254 ? 27.024 55.358 69.464 1.00 42.95 254 LEU B CA 1
ATOM 4292 C C . LEU B 1 254 ? 26.640 56.361 68.392 1.00 40.59 254 LEU B C 1
ATOM 4293 O O . LEU B 1 254 ? 25.657 57.084 68.528 1.00 43.28 254 LEU B O 1
ATOM 4298 N N . ILE B 1 255 ? 27.415 56.377 67.314 1.00 39.58 255 ILE B N 1
ATOM 4299 C CA . ILE B 1 255 ? 27.172 57.281 66.196 1.00 38.34 255 ILE B CA 1
ATOM 4300 C C . ILE B 1 255 ? 25.735 57.148 65.683 1.00 37.23 255 ILE B C 1
ATOM 4301 O O . ILE B 1 255 ? 25.086 58.141 65.370 1.00 35.07 255 ILE B O 1
ATOM 4306 N N . GLU B 1 256 ? 25.229 55.920 65.702 1.00 40.50 256 GLU B N 1
ATOM 4307 C CA . GLU B 1 256 ? 23.879 55.598 65.252 1.00 43.56 256 GLU B CA 1
ATOM 4308 C C . GLU B 1 256 ? 22.791 56.061 66.198 1.00 41.80 256 GLU B C 1
ATOM 4309 O O . GLU B 1 256 ? 21.783 56.639 65.780 1.00 41.15 256 GLU B O 1
ATOM 4315 N N . PHE B 1 257 ? 23.000 55.797 67.479 1.00 39.86 257 PHE B N 1
ATOM 4316 C CA . PHE B 1 257 ? 22.014 56.130 68.491 1.00 41.75 257 PHE B CA 1
ATOM 4317 C C . PHE B 1 257 ? 21.931 57.543 69.047 1.00 38.67 257 PHE B C 1
ATOM 4318 O O . PHE B 1 257 ? 20.875 57.953 69.536 1.00 39.81 257 PHE B O 1
ATOM 4326 N N . VAL B 1 258 ? 23.012 58.301 68.938 1.00 34.31 258 VAL B N 1
ATOM 4327 C CA . VAL B 1 258 ? 23.018 59.664 69.453 1.00 31.32 258 VAL B CA 1
ATOM 4328 C C . VAL B 1 258 ? 21.891 60.587 68.949 1.00 32.62 258 VAL B C 1
ATOM 4329 O O . VAL B 1 258 ? 21.138 61.132 69.765 1.00 33.27 258 VAL B O 1
ATOM 4333 N N . PRO B 1 259 ? 21.696 60.703 67.615 1.00 32.56 259 PRO B N 1
ATOM 4334 C CA . PRO B 1 259 ? 20.643 61.578 67.081 1.00 32.44 259 PRO B CA 1
ATOM 4335 C C . PRO B 1 259 ? 19.222 61.272 67.537 1.00 32.61 259 PRO B C 1
ATOM 4336 O O . PRO B 1 259 ? 18.337 62.118 67.416 1.00 32.38 259 PRO B O 1
ATOM 4340 N N . LYS B 1 260 ? 19.015 60.089 68.108 1.00 33.83 260 LYS B N 1
ATOM 4341 C CA . LYS B 1 260 ? 17.694 59.702 68.600 1.00 33.43 260 LYS B CA 1
ATOM 4342 C C . LYS B 1 260 ? 17.437 60.298 69.982 1.00 31.89 260 LYS B C 1
ATOM 4343 O O . LYS B 1 260 ? 16.298 60.339 70.441 1.00 30.51 260 LYS B O 1
ATOM 4349 N N . TYR B 1 261 ? 18.496 60.779 70.632 1.00 31.38 261 TYR B N 1
ATOM 4350 C CA . TYR B 1 261 ? 18.381 61.361 71.973 1.00 30.95 261 TYR B CA 1
ATOM 4351 C C . TYR B 1 261 ? 18.954 62.772 72.101 1.00 25.55 261 TYR B C 1
ATOM 4352 O O . TYR B 1 261 ? 18.713 63.454 73.095 1.00 26.00 261 TYR B O 1
ATOM 4361 N N . TYR B 1 262 ? 19.715 63.194 71.100 1.00 21.67 262 TYR B N 1
ATOM 4362 C CA . TYR B 1 262 ? 20.317 64.523 71.096 1.00 27.05 262 TYR B CA 1
ATOM 4363 C C . TYR B 1 262 ? 20.032 65.238 69.785 1.00 29.20 262 TYR B C 1
ATOM 4364 O O . TYR B 1 262 ? 20.262 64.684 68.710 1.00 29.78 262 TYR B O 1
ATOM 4373 N N . SER B 1 263 ? 19.529 66.465 69.875 1.00 29.57 263 SER B N 1
ATOM 4374 C CA . SER B 1 263 ? 19.207 67.247 68.682 1.00 30.25 263 SER B CA 1
ATOM 4375 C C . SER B 1 263 ? 20.262 68.307 68.404 1.00 31.84 263 SER B C 1
ATOM 4376 O O . SER B 1 263 ? 20.394 68.784 67.282 1.00 34.21 263 SER B O 1
ATOM 4379 N N . ASN B 1 264 ? 21.045 68.633 69.426 1.00 33.88 264 ASN B N 1
ATOM 4380 C CA . ASN B 1 264 ? 22.076 69.653 69.322 1.00 31.50 264 ASN B CA 1
ATOM 4381 C C . ASN B 1 264 ? 23.395 69.083 69.837 1.00 30.06 264 ASN B C 1
ATOM 4382 O O . ASN B 1 264 ? 23.719 69.231 71.013 1.00 31.42 264 ASN B O 1
ATOM 4387 N N . TYR B 1 265 ? 24.177 68.476 68.950 1.00 25.12 265 TYR B N 1
ATOM 4388 C CA . TYR B 1 265 ? 25.437 67.866 69.360 1.00 22.87 265 TYR B CA 1
ATOM 4389 C C . TYR B 1 265 ? 26.448 67.841 68.219 1.00 25.55 265 TYR B C 1
ATOM 4390 O O . TYR B 1 265 ? 26.118 68.141 67.071 1.00 24.38 265 TYR B O 1
ATOM 4399 N N . THR B 1 266 ? 27.680 67.467 68.552 1.00 26.41 266 THR B N 1
ATOM 4400 C CA . THR B 1 266 ? 28.762 67.319 67.583 1.00 28.74 266 THR B CA 1
ATOM 4401 C C . THR B 1 266 ? 29.567 66.103 68.033 1.00 26.76 266 THR B C 1
ATOM 4402 O O . THR B 1 266 ? 29.568 65.760 69.209 1.00 25.25 266 THR B O 1
ATOM 4406 N N . MET B 1 267 ? 30.218 65.440 67.088 1.00 24.99 267 MET B N 1
ATOM 4407 C CA . MET B 1 267 ? 31.032 64.279 67.384 1.00 25.28 267 MET B CA 1
ATOM 4408 C C . MET B 1 267 ? 32.396 64.482 66.770 1.00 26.62 267 MET B C 1
ATOM 4409 O O . MET B 1 267 ? 32.521 65.107 65.722 1.00 27.91 267 MET B O 1
ATOM 4414 N N . GLU B 1 268 ? 33.426 63.998 67.446 1.00 24.02 268 GLU B N 1
ATOM 4415 C CA . GLU B 1 268 ? 34.779 64.111 66.933 1.00 24.51 268 GLU B CA 1
ATOM 4416 C C . GLU B 1 268 ? 35.654 63.018 67.509 1.00 28.08 268 GLU B C 1
ATOM 4417 O O . GLU B 1 268 ? 35.587 62.717 68.700 1.00 28.40 268 GLU B O 1
ATOM 4423 N N . THR B 1 269 ? 36.441 62.394 66.636 1.00 30.28 269 THR B N 1
ATOM 4424 C CA . THR B 1 269 ? 37.370 61.352 67.038 1.00 30.29 269 THR B CA 1
ATOM 4425 C C . THR B 1 269 ? 38.767 61.950 66.962 1.00 31.76 269 THR B C 1
ATOM 4426 O O . THR B 1 269 ? 39.096 62.671 66.016 1.00 34.23 269 THR B O 1
ATOM 4430 N N . ILE B 1 270 ? 39.574 61.671 67.977 1.00 33.19 270 ILE B N 1
ATOM 4431 C CA . ILE B 1 270 ? 40.936 62.177 68.051 1.00 33.24 270 ILE B CA 1
ATOM 4432 C C . ILE B 1 270 ? 41.897 61.066 67.624 1.00 35.72 270 ILE B C 1
ATOM 4433 O O . ILE B 1 270 ? 41.948 59.992 68.235 1.00 36.62 270 ILE B O 1
ATOM 4438 N N . GLU B 1 271 ? 42.639 61.340 66.569 1.00 35.68 271 GLU B N 1
ATOM 4439 C CA . GLU B 1 271 ? 43.608 60.375 66.030 1.00 34.94 271 GLU B CA 1
ATOM 4440 C C . GLU B 1 271 ? 44.795 60.246 66.984 1.00 33.83 271 GLU B C 1
ATOM 4441 O O . GLU B 1 271 ? 45.186 61.202 67.658 1.00 35.60 271 GLU B O 1
ATOM 4447 N N . ASP B 1 272 ? 45.346 59.055 67.033 1.00 30.81 272 ASP B N 1
ATOM 4448 C CA . ASP B 1 272 ? 46.520 58.776 67.871 1.00 34.94 272 ASP B CA 1
ATOM 4449 C C . ASP B 1 272 ? 46.219 59.007 69.344 1.00 33.78 272 ASP B C 1
ATOM 4450 O O . ASP B 1 272 ? 47.095 59.403 70.117 1.00 33.54 272 ASP B O 1
ATOM 4455 N N . CYS B 1 273 ? 44.986 58.725 69.740 1.00 31.41 273 CYS B N 1
ATOM 4456 C CA . CYS B 1 273 ? 44.596 58.929 71.117 1.00 29.19 273 CYS B CA 1
ATOM 4457 C C . CYS B 1 273 ? 43.646 57.847 71.574 1.00 27.87 273 CYS B C 1
ATOM 4458 O O . CYS B 1 273 ? 42.777 57.410 70.826 1.00 29.08 273 CYS B O 1
ATOM 4461 N N . GLY B 1 274 ? 43.817 57.427 72.821 1.00 27.30 274 GLY B N 1
ATOM 4462 C CA . GLY B 1 274 ? 42.978 56.391 73.380 1.00 24.16 274 GLY B CA 1
ATOM 4463 C C . GLY B 1 274 ? 41.817 56.895 74.212 1.00 24.92 274 GLY B C 1
ATOM 4464 O O . GLY B 1 274 ? 41.263 57.970 73.955 1.00 26.18 274 GLY B O 1
ATOM 4465 N N . HIS B 1 275 ? 41.481 56.112 75.234 1.00 21.94 275 HIS B N 1
ATOM 4466 C CA . HIS B 1 275 ? 40.368 56.375 76.143 1.00 20.33 275 HIS B CA 1
ATOM 4467 C C . HIS B 1 275 ? 40.543 57.535 77.136 1.00 19.41 275 HIS B C 1
ATOM 4468 O O . HIS B 1 275 ? 39.561 58.015 77.706 1.00 18.44 275 HIS B O 1
ATOM 4475 N N . PHE B 1 276 ? 41.778 57.985 77.347 1.00 18.15 276 PHE B N 1
A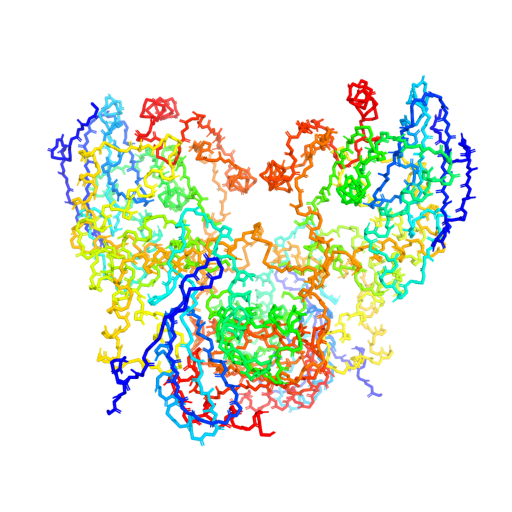TOM 4476 C CA . PHE B 1 276 ? 42.033 59.064 78.298 1.00 18.50 276 PHE B CA 1
ATOM 4477 C C . PHE B 1 276 ? 42.504 60.338 77.596 1.00 18.89 276 PHE B C 1
ATOM 4478 O O . PHE B 1 276 ? 43.678 60.681 77.627 1.00 21.81 276 PHE B O 1
ATOM 4486 N N . LEU B 1 277 ? 41.573 61.047 76.974 1.00 17.93 277 LEU B N 1
ATOM 4487 C CA . LEU B 1 277 ? 41.896 62.265 76.243 1.00 20.96 277 LEU B CA 1
ATOM 4488 C C . LEU B 1 277 ? 42.626 63.293 77.100 1.00 23.56 277 LEU B C 1
ATOM 4489 O O . LEU B 1 277 ? 43.655 63.832 76.687 1.00 24.08 277 LEU B O 1
ATOM 4494 N N . MET B 1 278 ? 42.111 63.544 78.300 1.00 21.61 278 MET B N 1
ATOM 4495 C CA . MET B 1 278 ? 42.721 64.520 79.197 1.00 20.25 278 MET B CA 1
ATOM 4496 C C . MET B 1 278 ? 44.112 64.128 79.686 1.00 24.37 278 MET B C 1
ATOM 4497 O O . MET B 1 278 ? 44.842 64.982 80.192 1.00 24.50 278 MET B O 1
ATOM 4502 N N . VAL B 1 279 ? 44.481 62.854 79.522 1.00 21.59 279 VAL B N 1
ATOM 4503 C CA . VAL B 1 279 ? 45.786 62.365 79.965 1.00 20.04 279 VAL B CA 1
ATOM 4504 C C . VAL B 1 279 ? 46.760 62.180 78.796 1.00 23.40 279 VAL B C 1
ATOM 4505 O O . VAL B 1 279 ? 47.920 62.592 78.874 1.00 23.37 279 VAL B O 1
ATOM 4509 N N . GLU B 1 280 ? 46.275 61.598 77.705 1.00 22.83 280 GLU B N 1
ATOM 4510 C CA . GLU B 1 280 ? 47.112 61.340 76.542 1.00 24.97 280 GLU B CA 1
ATOM 4511 C C . GLU B 1 280 ? 47.253 62.546 75.628 1.00 26.27 280 GLU B C 1
ATOM 4512 O O . GLU B 1 280 ? 48.330 62.786 75.086 1.00 29.35 280 GLU B O 1
ATOM 4518 N N . LYS B 1 281 ? 46.174 63.307 75.459 1.00 26.36 281 LYS B N 1
ATOM 4519 C CA . LYS B 1 281 ? 46.193 64.513 74.620 1.00 27.03 281 LYS B CA 1
ATOM 4520 C C . LYS B 1 281 ? 45.607 65.692 75.394 1.00 22.48 281 LYS B C 1
ATOM 4521 O O . LYS B 1 281 ? 44.595 66.258 74.985 1.00 23.09 281 LYS B O 1
ATOM 4527 N N . PRO B 1 282 ? 46.273 66.115 76.484 1.00 23.02 282 PRO B N 1
ATOM 4528 C CA . PRO B 1 282 ? 45.822 67.229 77.332 1.00 23.34 282 PRO B CA 1
ATOM 4529 C C . PRO B 1 282 ? 45.477 68.502 76.565 1.00 24.77 282 PRO B C 1
ATOM 4530 O O . PRO B 1 282 ? 44.395 69.064 76.735 1.00 23.27 282 PRO B O 1
ATOM 4534 N N . GLU B 1 283 ? 46.402 68.947 75.718 1.00 24.06 283 GLU B N 1
ATOM 4535 C CA . GLU B 1 283 ? 46.237 70.171 74.936 1.00 26.72 283 GLU B CA 1
ATOM 4536 C C . GLU B 1 283 ? 45.006 70.139 74.039 1.00 27.23 283 GLU B C 1
ATOM 4537 O O . GLU B 1 283 ? 44.353 71.162 73.853 1.00 27.11 283 GLU B O 1
ATOM 4543 N N . ILE B 1 284 ? 44.677 68.960 73.511 1.00 27.22 284 ILE B N 1
ATOM 4544 C CA . ILE B 1 284 ? 43.497 68.792 72.663 1.00 27.25 284 ILE B CA 1
ATOM 4545 C C . ILE B 1 284 ? 42.230 68.906 73.523 1.00 26.68 284 ILE B C 1
ATOM 4546 O O . ILE B 1 284 ? 41.256 69.544 73.127 1.00 27.59 284 ILE B O 1
ATOM 4551 N N . ALA B 1 285 ? 42.265 68.309 74.713 1.00 27.94 285 ALA B N 1
ATOM 4552 C CA . ALA B 1 285 ? 41.138 68.355 75.635 1.00 25.47 285 ALA B CA 1
ATOM 4553 C C . ALA B 1 285 ? 40.871 69.812 76.008 1.00 25.22 285 ALA B C 1
ATOM 4554 O O . ALA B 1 285 ? 39.731 70.276 75.971 1.00 23.01 285 ALA B O 1
ATOM 4556 N N . ILE B 1 286 ? 41.933 70.526 76.379 1.00 28.06 286 ILE B N 1
ATOM 4557 C CA . ILE B 1 286 ? 41.825 71.936 76.770 1.00 27.27 286 ILE B CA 1
ATOM 4558 C C . ILE B 1 286 ? 41.254 72.748 75.612 1.00 29.79 286 ILE B C 1
ATOM 4559 O O . ILE B 1 286 ? 40.288 73.500 75.776 1.00 31.72 286 ILE B O 1
ATOM 4564 N N . ASP B 1 287 ? 41.832 72.551 74.434 1.00 29.17 287 ASP B N 1
ATOM 4565 C CA . ASP B 1 287 ? 41.394 73.257 73.250 1.00 26.77 287 ASP B CA 1
ATOM 4566 C C . ASP B 1 287 ? 39.919 73.041 72.928 1.00 26.85 287 ASP B C 1
ATOM 4567 O O . ASP B 1 287 ? 39.182 74.001 72.730 1.00 24.58 287 ASP B O 1
ATOM 4572 N N . ARG B 1 288 ? 39.500 71.776 72.864 1.00 26.88 288 ARG B N 1
ATOM 4573 C CA . ARG B 1 288 ? 38.112 71.427 72.556 1.00 24.68 288 ARG B CA 1
ATOM 4574 C C . ARG B 1 288 ? 37.101 71.983 73.549 1.00 24.71 288 ARG B C 1
ATOM 4575 O O . ARG B 1 288 ? 36.004 72.373 73.161 1.00 25.28 288 ARG B O 1
ATOM 4583 N N . ILE B 1 289 ? 37.463 71.998 74.831 1.00 22.82 289 ILE B N 1
ATOM 4584 C CA . ILE B 1 289 ? 36.585 72.519 75.869 1.00 23.56 289 ILE B CA 1
ATOM 4585 C C . ILE B 1 289 ? 36.423 74.041 75.737 1.00 26.18 289 ILE B C 1
ATOM 4586 O O . ILE B 1 289 ? 35.304 74.558 75.777 1.00 24.86 289 ILE B O 1
ATOM 4591 N N . LYS B 1 290 ? 37.534 74.750 75.555 1.00 26.91 290 LYS B N 1
ATOM 4592 C CA . LYS B 1 290 ? 37.506 76.211 75.408 1.00 27.96 290 LYS B CA 1
ATOM 4593 C C . LYS B 1 290 ? 36.657 76.630 74.206 1.00 27.79 290 LYS B C 1
ATOM 4594 O O . LYS B 1 290 ? 35.878 77.575 74.285 1.00 30.27 290 LYS B O 1
ATOM 4600 N N . THR B 1 291 ? 36.784 75.890 73.112 1.00 28.66 291 THR B N 1
ATOM 4601 C CA . THR B 1 291 ? 36.032 76.178 71.894 1.00 30.11 291 THR B CA 1
ATOM 4602 C C . THR B 1 291 ? 34.543 75.891 72.058 1.00 32.67 291 THR B C 1
ATOM 4603 O O . THR B 1 291 ? 33.697 76.669 71.612 1.00 34.87 291 THR B O 1
ATOM 4607 N N . ALA B 1 292 ? 34.218 74.777 72.708 1.00 31.97 292 ALA B N 1
ATOM 4608 C CA . ALA B 1 292 ? 32.824 74.409 72.906 1.00 27.52 292 ALA B CA 1
ATOM 4609 C C . ALA B 1 292 ? 32.127 75.319 73.920 1.00 27.50 292 ALA B C 1
ATOM 4610 O O . ALA B 1 292 ? 31.075 75.898 73.630 1.00 29.01 292 ALA B O 1
ATOM 4612 N N . PHE B 1 293 ? 32.761 75.492 75.077 1.00 26.39 293 PHE B N 1
ATOM 4613 C CA . PHE B 1 293 ? 32.199 76.272 76.178 1.00 26.76 293 PHE B CA 1
ATOM 4614 C C . PHE B 1 293 ? 32.414 77.792 76.134 1.00 29.12 293 PHE B C 1
ATOM 4615 O O . PHE B 1 293 ? 33.015 78.380 77.031 1.00 23.55 293 PHE B O 1
ATOM 4623 N N . ARG B 1 294 ? 31.843 78.421 75.111 1.00 36.13 294 ARG B N 1
ATOM 4624 C CA . ARG B 1 294 ? 31.950 79.866 74.891 1.00 39.52 294 ARG B CA 1
ATOM 4625 C C . ARG B 1 294 ? 30.704 80.365 74.147 1.00 42.81 294 ARG B C 1
ATOM 4626 O O . ARG B 1 294 ? 29.659 79.676 74.211 1.00 45.37 294 ARG B O 1
ATOM 4635 N N . ALA C 1 2 ? -15.957 19.290 65.735 1.00 64.04 2 ALA C N 1
ATOM 4636 C CA . ALA C 1 2 ? -17.114 19.993 66.383 1.00 62.40 2 ALA C CA 1
ATOM 4637 C C . ALA C 1 2 ? -16.637 21.314 66.991 1.00 60.10 2 ALA C C 1
ATOM 4638 O O . ALA C 1 2 ? -16.806 21.555 68.192 1.00 61.69 2 ALA C O 1
ATOM 4640 N N . ILE C 1 3 ? -16.048 22.168 66.154 1.00 53.25 3 ILE C N 1
ATOM 4641 C CA . ILE C 1 3 ? -15.518 23.451 66.616 1.00 44.59 3 ILE C CA 1
ATOM 4642 C C . ILE C 1 3 ? -16.547 24.570 66.676 1.00 40.73 3 ILE C C 1
ATOM 4643 O O . ILE C 1 3 ? -17.650 24.439 66.149 1.00 41.05 3 ILE C O 1
ATOM 4648 N N . ARG C 1 4 ? -16.207 25.639 67.392 1.00 36.33 4 ARG C N 1
ATOM 4649 C CA . ARG C 1 4 ? -17.074 26.810 67.461 1.00 30.54 4 ARG C CA 1
ATOM 4650 C C . ARG C 1 4 ? -16.417 27.840 66.564 1.00 30.88 4 ARG C C 1
ATOM 4651 O O . ARG C 1 4 ? -15.317 28.323 66.857 1.00 31.13 4 ARG C O 1
ATOM 4659 N N . ARG C 1 5 ? -17.037 28.071 65.411 1.00 28.05 5 ARG C N 1
ATOM 4660 C CA . ARG C 1 5 ? -16.542 29.040 64.448 1.00 26.69 5 ARG C CA 1
ATOM 4661 C C . ARG C 1 5 ? -16.789 30.452 65.000 1.00 24.00 5 ARG C C 1
ATOM 4662 O O . ARG C 1 5 ? -17.606 30.632 65.907 1.00 26.52 5 ARG C O 1
ATOM 4670 N N . PRO C 1 6 ? -16.094 31.463 64.460 1.00 20.00 6 PRO C N 1
ATOM 4671 C CA . PRO C 1 6 ? -16.254 32.850 64.924 1.00 22.02 6 PRO C CA 1
ATOM 4672 C C . PRO C 1 6 ? -17.692 33.336 65.078 1.00 25.09 6 PRO C C 1
ATOM 4673 O O . PRO C 1 6 ? -18.061 33.894 66.114 1.00 27.65 6 PRO C O 1
ATOM 4677 N N . GLU C 1 7 ? -18.506 33.084 64.056 1.00 28.90 7 GLU C N 1
ATOM 4678 C CA . GLU C 1 7 ? -19.907 33.502 64.022 1.00 28.69 7 GLU C CA 1
ATOM 4679 C C . GLU C 1 7 ? -20.766 32.870 65.105 1.00 28.27 7 GLU C C 1
ATOM 4680 O O . GLU C 1 7 ? -21.893 33.287 65.345 1.00 27.87 7 GLU C O 1
ATOM 4686 N N . ASP C 1 8 ? -20.224 31.859 65.766 1.00 31.76 8 ASP C N 1
ATOM 4687 C CA . ASP C 1 8 ? -20.951 31.166 66.811 1.00 31.45 8 ASP C CA 1
ATOM 4688 C C . ASP C 1 8 ? -20.823 31.843 68.176 1.00 31.20 8 ASP C C 1
ATOM 4689 O O . ASP C 1 8 ? -21.200 31.268 69.205 1.00 29.71 8 ASP C O 1
ATOM 4694 N N . PHE C 1 9 ? -20.274 33.058 68.181 1.00 29.94 9 PHE C N 1
ATOM 4695 C CA . PHE C 1 9 ? -20.088 33.818 69.410 1.00 28.08 9 PHE C CA 1
ATOM 4696 C C . PHE C 1 9 ? -20.811 35.149 69.301 1.00 27.21 9 PHE C C 1
ATOM 4697 O O . PHE C 1 9 ? -21.134 35.583 68.203 1.00 28.61 9 PHE C O 1
ATOM 4705 N N . LYS C 1 10 ? -21.084 35.778 70.441 1.00 26.35 10 LYS C N 1
ATOM 4706 C CA . LYS C 1 10 ? -21.742 37.077 70.463 1.00 23.95 10 LYS C CA 1
ATOM 4707 C C . LYS C 1 10 ? -20.635 38.115 70.381 1.00 23.52 10 LYS C C 1
ATOM 4708 O O . LYS C 1 10 ? -19.730 38.144 71.212 1.00 24.32 10 LYS C O 1
ATOM 4714 N N . HIS C 1 11 ? -20.685 38.930 69.337 1.00 24.89 11 HIS C N 1
ATOM 4715 C CA . HIS C 1 11 ? -19.687 39.962 69.087 1.00 24.24 11 HIS C CA 1
ATOM 4716 C C . HIS C 1 11 ? -20.117 41.367 69.498 1.00 26.91 11 HIS C C 1
ATOM 4717 O O . HIS C 1 11 ? -21.306 41.690 69.533 1.00 28.21 11 HIS C O 1
ATOM 4724 N N . TYR C 1 12 ? -19.125 42.200 69.791 1.00 24.45 12 TYR C N 1
ATOM 4725 C CA . TYR C 1 12 ? -19.349 43.566 70.215 1.00 23.16 12 TYR C CA 1
ATOM 4726 C C . TYR C 1 12 ? -18.218 44.453 69.765 1.00 24.58 12 TYR C C 1
ATOM 4727 O O . TYR C 1 12 ? -17.089 43.997 69.554 1.00 24.59 12 TYR C O 1
ATOM 4736 N N . GLU C 1 13 ? -18.522 45.744 69.705 1.00 25.69 13 GLU C N 1
ATOM 4737 C CA . GLU C 1 13 ? -17.565 46.766 69.310 1.00 26.48 13 GLU C CA 1
ATOM 4738 C C . GLU C 1 13 ? -17.648 47.844 70.374 1.00 23.07 13 GLU C C 1
ATOM 4739 O O . GLU C 1 13 ? -18.688 48.028 70.996 1.00 21.56 13 GLU C O 1
ATOM 4745 N N . VAL C 1 14 ? -16.542 48.518 70.630 1.00 22.47 14 VAL C N 1
ATOM 4746 C CA . VAL C 1 14 ? -16.550 49.577 71.614 1.00 21.37 14 VAL C CA 1
ATOM 4747 C C . VAL C 1 14 ? -15.562 50.652 71.198 1.00 22.30 14 VAL C C 1
ATOM 4748 O O . VAL C 1 14 ? -14.425 50.355 70.825 1.00 19.17 14 VAL C O 1
ATOM 4752 N N . GLN C 1 15 ? -16.044 51.893 71.148 1.00 23.47 15 GLN C N 1
ATOM 4753 C CA . GLN C 1 15 ? -15.190 53.008 70.777 1.00 21.77 15 GLN C CA 1
ATOM 4754 C C . GLN C 1 15 ? -14.499 53.493 72.027 1.00 25.03 15 GLN C C 1
ATOM 4755 O O . GLN C 1 15 ? -15.117 54.123 72.882 1.00 28.41 15 GLN C O 1
ATOM 4761 N N . LEU C 1 16 ? -13.233 53.130 72.162 1.00 22.51 16 LEU C N 1
ATOM 4762 C CA . LEU C 1 16 ? -12.444 53.548 73.302 1.00 27.86 16 LEU C CA 1
ATOM 4763 C C . LEU C 1 16 ? -11.834 54.886 72.906 1.00 30.88 16 LEU C C 1
ATOM 4764 O O . LEU C 1 16 ? -11.911 55.275 71.747 1.00 28.10 16 LEU C O 1
ATOM 4769 N N . PRO C 1 17 ? -11.180 55.589 73.846 1.00 35.54 17 PRO C N 1
ATOM 4770 C CA . PRO C 1 17 ? -10.593 56.884 73.482 1.00 37.10 17 PRO C CA 1
ATOM 4771 C C . PRO C 1 17 ? -9.661 56.861 72.269 1.00 38.82 17 PRO C C 1
ATOM 4772 O O . PRO C 1 17 ? -9.907 57.552 71.276 1.00 39.77 17 PRO C O 1
ATOM 4776 N N . ASP C 1 18 ? -8.626 56.030 72.334 1.00 38.29 18 ASP C N 1
ATOM 4777 C CA . ASP C 1 18 ? -7.643 55.929 71.262 1.00 38.52 18 ASP C CA 1
ATOM 4778 C C . ASP C 1 18 ? -8.032 55.109 70.030 1.00 34.83 18 ASP C C 1
ATOM 4779 O O . ASP C 1 18 ? -7.610 55.406 68.911 1.00 28.03 18 ASP C O 1
ATOM 4784 N N . VAL C 1 19 ? -8.807 54.056 70.252 1.00 31.92 19 VAL C N 1
ATOM 4785 C CA . VAL C 1 19 ? -9.190 53.144 69.186 1.00 27.71 19 VAL C CA 1
ATOM 4786 C C . VAL C 1 19 ? -10.539 52.470 69.399 1.00 25.41 19 VAL C C 1
ATOM 4787 O O . VAL C 1 19 ? -11.106 52.478 70.501 1.00 23.12 19 VAL C O 1
ATOM 4791 N N . LYS C 1 20 ? -10.983 51.807 68.340 1.00 21.08 20 LYS C N 1
ATOM 4792 C CA . LYS C 1 20 ? -12.221 51.050 68.334 1.00 23.21 20 LYS C CA 1
ATOM 4793 C C . LYS C 1 20 ? -11.796 49.583 68.531 1.00 23.19 20 LYS C C 1
ATOM 4794 O O . LYS C 1 20 ? -10.980 49.051 67.771 1.00 21.68 20 LYS C O 1
ATOM 4800 N N . ILE C 1 21 ? -12.329 48.955 69.573 1.00 20.82 21 ILE C N 1
ATOM 4801 C CA . ILE C 1 21 ? -11.995 47.580 69.914 1.00 19.93 21 ILE C CA 1
ATOM 4802 C C . ILE C 1 21 ? -13.155 46.588 69.740 1.00 23.19 21 ILE C C 1
ATOM 4803 O O . ILE C 1 21 ? -14.273 46.825 70.218 1.00 21.39 21 ILE C O 1
ATOM 4808 N N . HIS C 1 22 ? -12.866 45.474 69.062 1.00 22.35 22 HIS C N 1
ATOM 4809 C CA . HIS C 1 22 ? -13.847 44.408 68.864 1.00 20.21 22 HIS C CA 1
ATOM 4810 C C . HIS C 1 22 ? -13.564 43.356 69.929 1.00 20.02 22 HIS C C 1
ATOM 4811 O O . HIS C 1 22 ? -12.398 43.069 70.247 1.00 20.01 22 HIS C O 1
ATOM 4818 N N . TYR C 1 23 ? -14.626 42.773 70.471 1.00 19.20 23 TYR C N 1
ATOM 4819 C CA . TYR C 1 23 ? -14.476 41.724 71.467 1.00 19.04 23 TYR C CA 1
ATOM 4820 C C . TYR C 1 23 ? -15.675 40.795 71.451 1.00 20.98 23 TYR C C 1
ATOM 4821 O O . TYR C 1 23 ? -16.738 41.110 70.913 1.00 20.77 23 TYR C O 1
ATOM 4830 N N . VAL C 1 24 ? -15.466 39.631 72.036 1.00 21.28 24 VAL C N 1
ATOM 4831 C CA . VAL C 1 24 ? -16.475 38.606 72.150 1.00 19.11 24 VAL C CA 1
ATOM 4832 C C . VAL C 1 24 ? -16.703 38.484 73.645 1.00 19.81 24 VAL C C 1
ATOM 4833 O O . VAL C 1 24 ? -15.788 38.724 74.448 1.00 19.04 24 VAL C O 1
ATOM 4837 N N . ARG C 1 25 ? -17.926 38.137 74.025 1.00 17.57 25 ARG C N 1
ATOM 4838 C CA . ARG C 1 25 ? -18.257 38.025 75.427 1.00 14.80 25 ARG C CA 1
ATOM 4839 C C . ARG C 1 25 ? -19.398 37.039 75.632 1.00 17.63 25 ARG C C 1
ATOM 4840 O O . ARG C 1 25 ? -20.271 36.884 74.768 1.00 19.57 25 ARG C O 1
ATOM 4848 N N . GLU C 1 26 ? -19.352 36.348 76.766 1.00 19.32 26 GLU C N 1
ATOM 4849 C CA . GLU C 1 26 ? -20.388 35.402 77.166 1.00 19.02 26 GLU C CA 1
ATOM 4850 C C . GLU C 1 26 ? -20.084 34.850 78.544 1.00 20.13 26 GLU C C 1
ATOM 4851 O O . GLU C 1 26 ? -18.960 34.965 79.024 1.00 21.39 26 GLU C O 1
ATOM 4857 N N . GLY C 1 27 ? -21.109 34.322 79.208 1.00 21.70 27 GLY C N 1
ATOM 4858 C CA . GLY C 1 27 ? -20.934 33.758 80.534 1.00 20.52 27 GLY C CA 1
ATOM 4859 C C . GLY C 1 27 ? -21.421 34.640 81.669 1.00 24.02 27 GLY C C 1
ATOM 4860 O O . GLY C 1 27 ? -21.925 35.747 81.459 1.00 21.32 27 GLY C O 1
ATOM 4861 N N . ALA C 1 28 ? -21.277 34.140 82.889 1.00 23.47 28 ALA C N 1
ATOM 4862 C CA . ALA C 1 28 ? -21.697 34.898 84.051 1.00 26.12 28 ALA C CA 1
ATOM 4863 C C . ALA C 1 28 ? -20.799 34.577 85.227 1.00 26.88 28 ALA C C 1
ATOM 4864 O O . ALA C 1 28 ? -20.301 33.457 85.339 1.00 30.19 28 ALA C O 1
ATOM 4866 N N . GLY C 1 29 ? -20.590 35.575 86.083 1.00 23.44 29 GLY C N 1
ATOM 4867 C CA . GLY C 1 29 ? -19.756 35.417 87.260 1.00 24.55 29 GLY C CA 1
ATOM 4868 C C . GLY C 1 29 ? -18.701 36.497 87.229 1.00 26.71 29 GLY C C 1
ATOM 4869 O O . GLY C 1 29 ? -18.887 37.516 86.551 1.00 29.02 29 GLY C O 1
ATOM 4870 N N . PRO C 1 30 ? -17.596 36.334 87.974 1.00 25.12 30 PRO C N 1
ATOM 4871 C CA . PRO C 1 30 ? -16.558 37.364 87.948 1.00 22.58 30 PRO C CA 1
ATOM 4872 C C . PRO C 1 30 ? -15.973 37.475 86.531 1.00 21.01 30 PRO C C 1
ATOM 4873 O O . PRO C 1 30 ? -15.966 36.510 85.775 1.00 23.55 30 PRO C O 1
ATOM 4877 N N . THR C 1 31 ? -15.541 38.667 86.150 1.00 20.38 31 THR C N 1
ATOM 4878 C CA . THR C 1 31 ? -15.005 38.882 84.811 1.00 20.67 31 THR C CA 1
ATOM 4879 C C . THR C 1 31 ? -13.645 38.242 84.550 1.00 19.00 31 THR C C 1
ATOM 4880 O O . THR C 1 31 ? -12.730 38.313 85.365 1.00 17.71 31 THR C O 1
ATOM 4884 N N . LEU C 1 32 ? -13.532 37.628 83.379 1.00 19.76 32 LEU C N 1
ATOM 4885 C CA . LEU C 1 32 ? -12.312 36.956 82.955 1.00 19.81 32 LEU C CA 1
ATOM 4886 C C . LEU C 1 32 ? -11.869 37.548 81.622 1.00 20.49 32 LEU C C 1
ATOM 4887 O O . LEU C 1 32 ? -12.508 37.320 80.593 1.00 18.90 32 LEU C O 1
ATOM 4892 N N . LEU C 1 33 ? -10.774 38.301 81.640 1.00 18.79 33 LEU C N 1
ATOM 4893 C CA . LEU C 1 33 ? -10.253 38.901 80.419 1.00 19.77 33 LEU C CA 1
ATOM 4894 C C . LEU C 1 33 ? -9.204 37.971 79.809 1.00 20.09 33 LEU C C 1
ATOM 4895 O O . LEU C 1 33 ? -8.158 37.722 80.425 1.00 20.51 33 LEU C O 1
ATOM 4900 N N . LEU C 1 34 ? -9.475 37.466 78.605 1.00 21.41 34 LEU C N 1
ATOM 4901 C CA . LEU C 1 34 ? -8.541 36.574 77.899 1.00 15.92 34 LEU C CA 1
ATOM 4902 C C . LEU C 1 34 ? -7.873 37.337 76.760 1.00 15.21 34 LEU C C 1
ATOM 4903 O O . LEU C 1 34 ? -8.534 37.780 75.809 1.00 15.37 34 LEU C O 1
ATOM 4908 N N . LEU C 1 35 ? -6.554 37.470 76.837 1.00 15.63 35 LEU C N 1
ATOM 4909 C CA . LEU C 1 35 ? -5.800 38.210 75.826 1.00 14.22 35 LEU C CA 1
ATOM 4910 C C . LEU C 1 35 ? -4.880 37.360 74.957 1.00 17.13 35 LEU C C 1
ATOM 4911 O O . LEU C 1 35 ? -3.988 36.683 75.458 1.00 17.28 35 LEU C O 1
ATOM 4916 N N . HIS C 1 36 ? -5.085 37.436 73.639 1.00 16.33 36 HIS C N 1
ATOM 4917 C CA . HIS C 1 36 ? -4.285 36.695 72.670 1.00 14.87 36 HIS C CA 1
ATOM 4918 C C . HIS C 1 36 ? -2.954 37.412 72.367 1.00 16.62 36 HIS C C 1
ATOM 4919 O O . HIS C 1 36 ? -2.706 38.538 72.828 1.00 15.72 36 HIS C O 1
ATOM 4926 N N . GLY C 1 37 ? -2.130 36.771 71.543 1.00 16.46 37 GLY C N 1
ATOM 4927 C CA . GLY C 1 37 ? -0.861 37.356 71.135 1.00 16.92 37 GLY C CA 1
ATOM 4928 C C . GLY C 1 37 ? -0.721 37.147 69.637 1.00 20.13 37 GLY C C 1
ATOM 4929 O O . GLY C 1 37 ? -1.731 37.117 68.930 1.00 22.13 37 GLY C O 1
ATOM 4930 N N . TRP C 1 38 ? 0.509 36.963 69.155 1.00 21.23 38 TRP C N 1
ATOM 4931 C CA . TRP C 1 38 ? 0.778 36.732 67.725 1.00 22.10 38 TRP C CA 1
ATOM 4932 C C . TRP C 1 38 ? 1.362 35.326 67.491 1.00 24.49 38 TRP C C 1
ATOM 4933 O O . TRP C 1 38 ? 2.223 34.874 68.251 1.00 27.03 38 TRP C O 1
ATOM 4944 N N . PRO C 1 39 ? 0.911 34.623 66.434 1.00 24.09 39 PRO C N 1
ATOM 4945 C CA . PRO C 1 39 ? -0.090 35.047 65.448 1.00 24.28 39 PRO C CA 1
ATOM 4946 C C . PRO C 1 39 ? -1.484 34.726 65.967 1.00 25.46 39 PRO C C 1
ATOM 4947 O O . PRO C 1 39 ? -1.635 34.012 66.961 1.00 27.47 39 PRO C O 1
ATOM 4951 N N . GLY C 1 40 ? -2.501 35.274 65.321 1.00 25.16 40 GLY C N 1
ATOM 4952 C CA . GLY C 1 40 ? -3.848 34.995 65.773 1.00 28.06 40 GLY C CA 1
ATOM 4953 C C . GLY C 1 40 ? -4.705 36.204 66.101 1.00 26.39 40 GLY C C 1
ATOM 4954 O O . GLY C 1 40 ? -4.479 37.310 65.618 1.00 25.75 40 GLY C O 1
ATOM 4955 N N . PHE C 1 41 ? -5.739 35.941 66.889 1.00 23.92 41 PHE C N 1
ATOM 4956 C CA . PHE C 1 41 ? -6.702 36.935 67.323 1.00 21.38 41 PHE C CA 1
ATOM 4957 C C . PHE C 1 41 ? -7.534 36.310 68.434 1.00 19.44 41 PHE C C 1
ATOM 4958 O O . PHE C 1 41 ? -7.168 35.239 68.939 1.00 22.20 41 PHE C O 1
ATOM 4966 N N . TRP C 1 42 ? -8.629 36.960 68.829 1.00 18.00 42 TRP C N 1
ATOM 4967 C CA . TRP C 1 42 ? -9.464 36.467 69.935 1.00 17.42 42 TRP C CA 1
ATOM 4968 C C . TRP C 1 42 ? -9.887 34.998 69.818 1.00 20.04 42 TRP C C 1
ATOM 4969 O O . TRP C 1 42 ? -10.014 34.286 70.833 1.00 17.86 42 TRP C O 1
ATOM 4980 N N . TRP C 1 43 ? -10.109 34.556 68.582 1.00 18.75 43 TRP C N 1
ATOM 4981 C CA . TRP C 1 43 ? -10.586 33.206 68.312 1.00 22.25 43 TRP C CA 1
ATOM 4982 C C . TRP C 1 43 ? -9.710 32.034 68.771 1.00 22.88 43 TRP C C 1
ATOM 4983 O O . TRP C 1 43 ? -10.201 30.901 68.869 1.00 22.06 43 TRP C O 1
ATOM 4994 N N . GLU C 1 44 ? -8.434 32.290 69.065 1.00 22.19 44 GLU C N 1
ATOM 4995 C CA . GLU C 1 44 ? -7.557 31.219 69.550 1.00 20.00 44 GLU C CA 1
ATOM 4996 C C . GLU C 1 44 ? -8.068 30.699 70.904 1.00 20.43 44 GLU C C 1
ATOM 4997 O O . GLU C 1 44 ? -7.700 29.605 71.337 1.00 22.80 44 GLU C O 1
ATOM 5003 N N . TRP C 1 45 ? -8.928 31.482 71.556 1.00 15.78 45 TRP C N 1
ATOM 5004 C CA . TRP C 1 45 ? -9.497 31.097 72.839 1.00 16.43 45 TRP C CA 1
ATOM 5005 C C . TRP C 1 45 ? -10.821 30.344 72.669 1.00 18.59 45 TRP C C 1
ATOM 5006 O O . TRP C 1 45 ? -11.410 29.904 73.662 1.00 14.12 45 TRP C O 1
ATOM 5017 N N . SER C 1 46 ? -11.283 30.213 71.421 1.00 17.75 46 SER C N 1
ATOM 5018 C CA . SER C 1 46 ? -12.567 29.567 71.110 1.00 22.13 46 SER C CA 1
ATOM 5019 C C . SER C 1 46 ? -12.923 28.233 71.769 1.00 22.47 46 SER C C 1
ATOM 5020 O O . SER C 1 46 ? -14.101 27.984 72.047 1.00 24.71 46 SER C O 1
ATOM 5023 N N . LYS C 1 47 ? -11.923 27.391 72.028 1.00 20.45 47 LYS C N 1
ATOM 5024 C CA . LYS C 1 47 ? -12.154 26.086 72.642 1.00 20.87 47 LYS C CA 1
ATOM 5025 C C . LYS C 1 47 ? -12.369 26.167 74.138 1.00 21.66 47 LYS C C 1
ATOM 5026 O O . LYS C 1 47 ? -12.979 25.279 74.717 1.00 24.94 47 LYS C O 1
ATOM 5032 N N . VAL C 1 48 ? -11.826 27.207 74.772 1.00 21.69 48 VAL C N 1
ATOM 5033 C CA . VAL C 1 48 ? -11.938 27.350 76.221 1.00 15.76 48 VAL C CA 1
ATOM 5034 C C . VAL C 1 48 ? -12.954 28.377 76.715 1.00 19.29 48 VAL C C 1
ATOM 5035 O O . VAL C 1 48 ? -13.269 28.404 77.911 1.00 18.94 48 VAL C O 1
ATOM 5039 N N . ILE C 1 49 ? -13.470 29.220 75.816 1.00 19.46 49 ILE C N 1
ATOM 5040 C CA . ILE C 1 49 ? -14.440 30.250 76.212 1.00 20.31 49 ILE C CA 1
ATOM 5041 C C . ILE C 1 49 ? -15.719 29.671 76.788 1.00 19.62 49 ILE C C 1
ATOM 5042 O O . ILE C 1 49 ? -16.135 30.062 77.880 1.00 19.56 49 ILE C O 1
ATOM 5047 N N . GLY C 1 50 ? -16.344 28.758 76.040 1.00 22.06 50 GLY C N 1
ATOM 5048 C CA . GLY C 1 50 ? -17.586 28.127 76.465 1.00 18.63 50 GLY C CA 1
ATOM 5049 C C . GLY C 1 50 ? -17.508 27.522 77.850 1.00 22.35 50 GLY C C 1
ATOM 5050 O O . GLY C 1 50 ? -18.330 27.848 78.709 1.00 22.32 50 GLY C O 1
ATOM 5051 N N . PRO C 1 51 ? -16.561 26.595 78.090 1.00 23.38 51 PRO C N 1
ATOM 5052 C CA . PRO C 1 51 ? -16.403 25.963 79.406 1.00 24.09 51 PRO C CA 1
ATOM 5053 C C . PRO C 1 51 ? -16.179 26.970 80.542 1.00 24.65 51 PRO C C 1
ATOM 5054 O O . PRO C 1 51 ? -16.798 26.859 81.603 1.00 27.29 51 PRO C O 1
ATOM 5058 N N . LEU C 1 52 ? -15.295 27.945 80.323 1.00 24.31 52 LEU C N 1
ATOM 5059 C CA . LEU C 1 52 ? -15.010 28.960 81.342 1.00 21.58 52 LEU C CA 1
ATOM 5060 C C . LEU C 1 52 ? -16.210 29.888 81.566 1.00 21.83 52 LEU C C 1
ATOM 5061 O O . LEU C 1 52 ? -16.399 30.401 82.667 1.00 21.36 52 LEU C O 1
ATOM 5066 N N . ALA C 1 53 ? -17.058 30.028 80.542 1.00 25.08 53 ALA C N 1
ATOM 5067 C CA . ALA C 1 53 ? -18.256 30.876 80.599 1.00 23.99 53 ALA C CA 1
ATOM 5068 C C . ALA C 1 53 ? -19.289 30.364 81.598 1.00 27.58 53 ALA C C 1
ATOM 5069 O O . ALA C 1 53 ? -20.242 31.072 81.938 1.00 29.07 53 ALA C O 1
ATOM 5071 N N . GLU C 1 54 ? -19.097 29.126 82.056 1.00 29.32 54 GLU C N 1
ATOM 5072 C CA . GLU C 1 54 ? -19.982 28.500 83.037 1.00 30.58 54 GLU C CA 1
ATOM 5073 C C . GLU C 1 54 ? -19.685 29.027 84.432 1.00 30.77 54 GLU C C 1
ATOM 5074 O O . GLU C 1 54 ? -20.481 28.856 85.356 1.00 33.38 54 GLU C O 1
ATOM 5080 N N . HIS C 1 55 ? -18.522 29.649 84.595 1.00 29.42 55 HIS C N 1
ATOM 5081 C CA . HIS C 1 55 ? -18.122 30.155 85.902 1.00 29.81 55 HIS C CA 1
ATOM 5082 C C . HIS C 1 55 ? -17.714 31.636 85.893 1.00 25.94 55 HIS C C 1
ATOM 5083 O O . HIS C 1 55 ? -17.651 32.281 86.942 1.00 24.47 55 HIS C O 1
ATOM 5090 N N . TYR C 1 56 ? -17.482 32.175 84.700 1.00 23.99 56 TYR C N 1
ATOM 5091 C CA . TYR C 1 56 ? -17.043 33.554 84.559 1.00 22.58 56 TYR C CA 1
ATOM 5092 C C . TYR C 1 56 ? -17.750 34.298 83.425 1.00 22.69 56 TYR C C 1
ATOM 5093 O O . TYR C 1 56 ? -18.277 33.686 82.488 1.00 22.73 56 TYR C O 1
ATOM 5102 N N . ASP C 1 57 ? -17.740 35.614 83.581 1.00 21.72 57 ASP C N 1
ATOM 5103 C CA . ASP C 1 57 ? -18.185 36.551 82.540 1.00 19.82 57 ASP C CA 1
ATOM 5104 C C . ASP C 1 57 ? -16.945 36.648 81.641 1.00 19.44 57 ASP C C 1
ATOM 5105 O O . ASP C 1 57 ? -16.020 37.410 81.920 1.00 23.13 57 ASP C O 1
ATOM 5110 N N . VAL C 1 58 ? -16.889 35.788 80.630 1.00 20.73 58 VAL C N 1
ATOM 5111 C CA . VAL C 1 58 ? -15.635 35.875 79.789 1.00 17.91 58 VAL C CA 1
ATOM 5112 C C . VAL C 1 58 ? -15.660 36.966 78.730 1.00 18.88 58 VAL C C 1
ATOM 5113 O O . VAL C 1 58 ? -16.641 37.109 78.000 1.00 20.36 58 VAL C O 1
ATOM 5117 N N . ILE C 1 59 ? -14.574 37.734 78.666 1.00 16.38 59 ILE C N 1
ATOM 5118 C CA . ILE C 1 59 ? -14.432 38.812 77.698 1.00 17.71 59 ILE C CA 1
ATOM 5119 C C . ILE C 1 59 ? -13.132 38.555 76.928 1.00 18.66 59 ILE C C 1
ATOM 5120 O O . ILE C 1 59 ? -12.051 38.440 77.523 1.00 21.74 59 ILE C O 1
ATOM 5125 N N . VAL C 1 60 ? -13.245 38.464 75.605 1.00 18.83 60 VAL C N 1
ATOM 5126 C CA . VAL C 1 60 ? -12.101 38.178 74.754 1.00 18.80 60 VAL C CA 1
ATOM 5127 C C . VAL C 1 60 ? -11.958 39.215 73.639 1.00 21.91 60 VAL C C 1
ATOM 5128 O O . VAL C 1 60 ? -12.621 39.111 72.600 1.00 24.54 60 VAL C O 1
ATOM 5132 N N . PRO C 1 61 ? -11.088 40.222 73.837 1.00 19.86 61 PRO C N 1
ATOM 5133 C CA . PRO C 1 61 ? -10.902 41.247 72.813 1.00 15.19 61 PRO C CA 1
ATOM 5134 C C . PRO C 1 61 ? -9.805 40.974 71.833 1.00 15.20 61 PRO C C 1
ATOM 5135 O O . PRO C 1 61 ? -8.946 40.122 72.054 1.00 20.84 61 PRO C O 1
ATOM 5139 N N . ASP C 1 62 ? -9.860 41.689 70.720 1.00 15.61 62 ASP C N 1
ATOM 5140 C CA . ASP C 1 62 ? -8.818 41.636 69.714 1.00 15.51 62 ASP C CA 1
ATOM 5141 C C . ASP C 1 62 ? -7.950 42.818 70.147 1.00 18.09 62 ASP C C 1
ATOM 5142 O O . ASP C 1 62 ? -8.483 43.884 70.470 1.00 19.22 62 ASP C O 1
ATOM 5147 N N . LEU C 1 63 ? -6.640 42.622 70.241 1.00 16.77 63 LEU C N 1
ATOM 5148 C CA . LEU C 1 63 ? -5.764 43.725 70.605 1.00 17.22 63 LEU C CA 1
ATOM 5149 C C . LEU C 1 63 ? -5.825 44.680 69.413 1.00 19.39 63 LEU C C 1
ATOM 5150 O O . LEU C 1 63 ? -6.115 44.251 68.286 1.00 18.35 63 LEU C O 1
ATOM 5155 N N . ARG C 1 64 ? -5.589 45.967 69.649 1.00 17.27 64 ARG C N 1
ATOM 5156 C CA . ARG C 1 64 ? -5.589 46.921 68.551 1.00 15.67 64 ARG C CA 1
ATOM 5157 C C . ARG C 1 64 ? -4.574 46.385 67.528 1.00 17.38 64 ARG C C 1
ATOM 5158 O O . ARG C 1 64 ? -3.547 45.820 67.904 1.00 20.62 64 ARG C O 1
ATOM 5166 N N . GLY C 1 65 ? -4.878 46.514 66.242 1.00 16.18 65 GLY C N 1
ATOM 5167 C CA . GLY C 1 65 ? -3.960 46.032 65.226 1.00 17.04 65 GLY C CA 1
ATOM 5168 C C . GLY C 1 65 ? -4.184 44.578 64.852 1.00 16.89 65 GLY C C 1
ATOM 5169 O O . GLY C 1 65 ? -3.503 44.050 63.977 1.00 16.94 65 GLY C O 1
ATOM 5170 N N . PHE C 1 66 ? -5.169 43.954 65.491 1.00 16.59 66 PHE C N 1
ATOM 5171 C CA . PHE C 1 66 ? -5.502 42.551 65.269 1.00 17.90 66 PHE C CA 1
ATOM 5172 C C . PHE C 1 66 ? -7.000 42.323 65.057 1.00 21.43 66 PHE C C 1
ATOM 5173 O O . PHE C 1 66 ? -7.836 43.108 65.523 1.00 20.81 66 PHE C O 1
ATOM 5181 N N . GLY C 1 67 ? -7.324 41.199 64.414 1.00 20.01 67 GLY C N 1
ATOM 5182 C CA . GLY C 1 67 ? -8.706 40.823 64.171 1.00 20.91 67 GLY C CA 1
ATOM 5183 C C . GLY C 1 67 ? -9.594 41.902 63.592 1.00 23.39 67 GLY C C 1
ATOM 5184 O O . GLY C 1 67 ? -9.290 42.484 62.551 1.00 24.13 67 GLY C O 1
ATOM 5185 N N . ASP C 1 68 ? -10.699 42.161 64.283 1.00 28.17 68 ASP C N 1
ATOM 5186 C CA . ASP C 1 68 ? -11.667 43.179 63.883 1.00 28.97 68 ASP C CA 1
ATOM 5187 C C . ASP C 1 68 ? -11.496 44.477 64.675 1.00 31.79 68 ASP C C 1
ATOM 5188 O O . ASP C 1 68 ? -12.359 45.360 64.631 1.00 31.84 68 ASP C O 1
ATOM 5193 N N . SER C 1 69 ? -10.448 44.546 65.495 1.00 26.35 69 SER C N 1
ATOM 5194 C CA . SER C 1 69 ? -10.189 45.761 66.231 1.00 21.79 69 SER C CA 1
ATOM 5195 C C . SER C 1 69 ? -9.553 46.698 65.209 1.00 24.76 69 SER C C 1
ATOM 5196 O O . SER C 1 69 ? -9.021 46.260 64.178 1.00 22.20 69 SER C O 1
ATOM 5199 N N . GLU C 1 70 ? -9.637 47.990 65.486 1.00 22.07 70 GLU C N 1
ATOM 5200 C CA . GLU C 1 70 ? -9.086 48.993 64.606 1.00 22.06 70 GLU C CA 1
ATOM 5201 C C . GLU C 1 70 ? -7.583 48.842 64.449 1.00 22.76 70 GLU C C 1
ATOM 5202 O O . GLU C 1 70 ? -6.896 48.381 65.361 1.00 24.15 70 GLU C O 1
ATOM 5208 N N . LYS C 1 71 ? -7.086 49.203 63.275 1.00 20.91 71 LYS C N 1
ATOM 5209 C CA . LYS C 1 71 ? -5.653 49.184 63.003 1.00 23.68 71 LYS C CA 1
ATOM 5210 C C . LYS C 1 71 ? -5.252 50.660 62.931 1.00 26.49 71 LYS C C 1
ATOM 5211 O O . LYS C 1 71 ? -5.507 51.333 61.932 1.00 25.64 71 LYS C O 1
ATOM 5217 N N . PRO C 1 72 ? -4.678 51.202 64.023 1.00 28.95 72 PRO C N 1
ATOM 5218 C CA . PRO C 1 72 ? -4.264 52.616 64.021 1.00 27.54 72 PRO C CA 1
ATOM 5219 C C . PRO C 1 72 ? -3.322 52.904 62.865 1.00 27.87 72 PRO C C 1
ATOM 5220 O O . PRO C 1 72 ? -2.831 51.974 62.220 1.00 21.77 72 PRO C O 1
ATOM 5224 N N . ASP C 1 73 ? -3.094 54.195 62.598 1.00 30.60 73 ASP C N 1
ATOM 5225 C CA . ASP C 1 73 ? -2.203 54.653 61.528 1.00 31.07 73 ASP C CA 1
ATOM 5226 C C . ASP C 1 73 ? -1.019 53.689 61.434 1.00 30.07 73 ASP C C 1
ATOM 5227 O O . ASP C 1 73 ? -0.139 53.698 62.296 1.00 32.14 73 ASP C O 1
ATOM 5232 N N . LEU C 1 74 ? -1.023 52.854 60.394 1.00 25.20 74 LEU C N 1
ATOM 5233 C CA . LEU C 1 74 ? 0.016 51.856 60.194 1.00 23.71 74 LEU C CA 1
ATOM 5234 C C . LEU C 1 74 ? 1.429 52.387 60.142 1.00 26.01 74 LEU C C 1
ATOM 5235 O O . LEU C 1 74 ? 2.383 51.630 60.309 1.00 28.16 74 LEU C O 1
ATOM 5240 N N . ASN C 1 75 ? 1.568 53.688 59.924 1.00 30.24 75 ASN C N 1
ATOM 5241 C CA . ASN C 1 75 ? 2.889 54.297 59.873 1.00 33.09 75 ASN C CA 1
ATOM 5242 C C . ASN C 1 75 ? 3.322 54.836 61.222 1.00 32.89 75 ASN C C 1
ATOM 5243 O O . ASN C 1 75 ? 4.514 55.039 61.464 1.00 35.47 75 ASN C O 1
ATOM 5248 N N . ASP C 1 76 ? 2.352 55.045 62.104 1.00 30.46 76 ASP C N 1
ATOM 5249 C CA . ASP C 1 76 ? 2.614 55.569 63.438 1.00 28.21 76 ASP C CA 1
ATOM 5250 C C . ASP C 1 76 ? 2.839 54.435 64.443 1.00 25.70 76 ASP C C 1
ATOM 5251 O O . ASP C 1 76 ? 1.897 53.926 65.044 1.00 25.82 76 ASP C O 1
ATOM 5256 N N . LEU C 1 77 ? 4.100 54.078 64.653 1.00 25.51 77 LEU C N 1
ATOM 5257 C CA . LEU C 1 77 ? 4.446 53.003 65.567 1.00 24.02 77 LEU C CA 1
ATOM 5258 C C . LEU C 1 77 ? 4.105 53.278 67.023 1.00 28.41 77 LEU C C 1
ATOM 5259 O O . LEU C 1 77 ? 3.906 52.332 67.796 1.00 30.44 77 LEU C O 1
ATOM 5264 N N . SER C 1 78 ? 3.992 54.559 67.392 1.00 27.26 78 SER C N 1
ATOM 5265 C CA . SER C 1 78 ? 3.662 54.926 68.767 1.00 25.76 78 SER C CA 1
ATOM 5266 C C . SER C 1 78 ? 2.281 54.397 69.127 1.00 23.63 78 SER C C 1
ATOM 5267 O O . SER C 1 78 ? 1.964 54.222 70.293 1.00 26.14 78 SER C O 1
ATOM 5270 N N . LYS C 1 79 ? 1.461 54.146 68.114 1.00 22.52 79 LYS C N 1
ATOM 5271 C CA . LYS C 1 79 ? 0.117 53.618 68.345 1.00 27.19 79 LYS C CA 1
ATOM 5272 C C . LYS C 1 79 ? 0.080 52.085 68.375 1.00 25.44 79 LYS C C 1
ATOM 5273 O O . LYS C 1 79 ? -0.992 51.479 68.447 1.00 23.15 79 LYS C O 1
ATOM 5279 N N . TYR C 1 80 ? 1.264 51.478 68.317 1.00 22.36 80 TYR C N 1
ATOM 5280 C CA . TYR C 1 80 ? 1.405 50.027 68.338 1.00 23.06 80 TYR C CA 1
ATOM 5281 C C . TYR C 1 80 ? 2.259 49.513 69.506 1.00 22.28 80 TYR C C 1
ATOM 5282 O O . TYR C 1 80 ? 2.699 48.361 69.519 1.00 19.29 80 TYR C O 1
ATOM 5291 N N . SER C 1 81 ? 2.490 50.374 70.491 1.00 18.50 81 SER C N 1
ATOM 5292 C CA . SER C 1 81 ? 3.274 49.975 71.640 1.00 17.74 81 SER C CA 1
ATOM 5293 C C . SER C 1 81 ? 2.407 49.107 72.541 1.00 15.43 81 SER C C 1
ATOM 5294 O O . SER C 1 81 ? 1.191 49.289 72.612 1.00 17.06 81 SER C O 1
ATOM 5297 N N . LEU C 1 82 ? 3.041 48.180 73.250 1.00 18.73 82 LEU C N 1
ATOM 5298 C CA . LEU C 1 82 ? 2.328 47.296 74.165 1.00 18.86 82 LEU C CA 1
ATOM 5299 C C . LEU C 1 82 ? 1.750 48.104 75.320 1.00 19.21 82 LEU C C 1
ATOM 5300 O O . LEU C 1 82 ? 0.813 47.657 75.982 1.00 20.88 82 LEU C O 1
ATOM 5305 N N . ASP C 1 83 ? 2.305 49.301 75.540 1.00 20.34 83 ASP C N 1
ATOM 5306 C CA . ASP C 1 83 ? 1.829 50.213 76.585 1.00 18.04 83 ASP C CA 1
ATOM 5307 C C . ASP C 1 83 ? 0.402 50.627 76.271 1.00 17.01 83 ASP C C 1
ATOM 5308 O O . ASP C 1 83 ? -0.452 50.669 77.160 1.00 17.95 83 ASP C O 1
ATOM 5313 N N . LYS C 1 84 ? 0.147 50.938 74.999 1.00 17.59 84 LYS C N 1
ATOM 5314 C CA . LYS C 1 84 ? -1.190 51.323 74.559 1.00 17.03 84 LYS C CA 1
ATOM 5315 C C . LYS C 1 84 ? -2.158 50.150 74.708 1.00 16.06 84 LYS C C 1
ATOM 5316 O O . LYS C 1 84 ? -3.275 50.326 75.179 1.00 18.57 84 LYS C O 1
ATOM 5322 N N . ALA C 1 85 ? -1.722 48.952 74.314 1.00 14.77 85 ALA C N 1
ATOM 5323 C CA . ALA C 1 85 ? -2.570 47.760 74.420 1.00 15.64 85 ALA C CA 1
ATOM 5324 C C . ALA C 1 85 ? -2.987 47.519 75.872 1.00 16.31 85 ALA C C 1
ATOM 5325 O O . ALA C 1 85 ? -4.105 47.052 76.137 1.00 18.81 85 ALA C O 1
ATOM 5327 N N . ALA C 1 86 ? -2.099 47.836 76.815 1.00 12.28 86 ALA C N 1
ATOM 5328 C CA . ALA C 1 86 ? -2.432 47.678 78.231 1.00 15.27 86 ALA C CA 1
ATOM 5329 C C . ALA C 1 86 ? -3.472 48.733 78.649 1.00 14.93 86 ALA C C 1
ATOM 5330 O O . ALA C 1 86 ? -4.396 48.437 79.417 1.00 14.01 86 ALA C O 1
ATOM 5332 N N . ASP C 1 87 ? -3.331 49.955 78.119 1.00 15.94 87 ASP C N 1
ATOM 5333 C CA . ASP C 1 87 ? -4.266 51.049 78.413 1.00 15.52 87 ASP C CA 1
ATOM 5334 C C . ASP C 1 87 ? -5.649 50.707 77.867 1.00 18.12 87 ASP C C 1
ATOM 5335 O O . ASP C 1 87 ? -6.681 50.998 78.501 1.00 16.70 87 ASP C O 1
ATOM 5340 N N . ASP C 1 88 ? -5.661 50.108 76.673 1.00 16.62 88 ASP C N 1
ATOM 5341 C CA . ASP C 1 88 ? -6.897 49.688 76.014 1.00 16.43 88 ASP C CA 1
ATOM 5342 C C . ASP C 1 88 ? -7.686 48.733 76.892 1.00 17.60 88 ASP C C 1
ATOM 5343 O O . ASP C 1 88 ? -8.915 48.705 76.826 1.00 22.01 88 ASP C O 1
ATOM 5348 N N . GLN C 1 89 ? -6.985 47.929 77.698 1.00 17.83 89 GLN C N 1
ATOM 5349 C CA . GLN C 1 89 ? -7.670 46.963 78.560 1.00 18.35 89 GLN C CA 1
ATOM 5350 C C . GLN C 1 89 ? -8.372 47.665 79.715 1.00 16.01 89 GLN C C 1
ATOM 5351 O O . GLN C 1 89 ? -9.486 47.302 80.090 1.00 15.38 89 GLN C O 1
ATOM 5357 N N . ALA C 1 90 ? -7.711 48.671 80.277 1.00 15.73 90 ALA C N 1
ATOM 5358 C CA . ALA C 1 90 ? -8.299 49.447 81.369 1.00 17.34 90 ALA C CA 1
ATOM 5359 C C . ALA C 1 90 ? -9.513 50.215 80.828 1.00 14.65 90 ALA C C 1
ATOM 5360 O O . ALA C 1 90 ? -10.568 50.267 81.465 1.00 14.90 90 ALA C O 1
ATOM 5362 N N . ALA C 1 91 ? -9.354 50.765 79.627 1.00 14.04 91 ALA C N 1
ATOM 5363 C CA . ALA C 1 91 ? -10.416 51.518 78.974 1.00 14.85 91 ALA C CA 1
ATOM 5364 C C . ALA C 1 91 ? -11.598 50.610 78.680 1.00 15.09 91 ALA C C 1
ATOM 5365 O O . ALA C 1 91 ? -12.740 51.016 78.852 1.00 18.46 91 ALA C O 1
ATOM 5367 N N . LEU C 1 92 ? -11.322 49.372 78.270 1.00 15.13 92 LEU C N 1
ATOM 5368 C CA . LEU C 1 92 ? -12.382 48.404 77.981 1.00 16.61 92 LEU C CA 1
ATOM 5369 C C . LEU C 1 92 ? -13.181 48.149 79.252 1.00 16.55 92 LEU C C 1
ATOM 5370 O O . LEU C 1 92 ? -14.407 48.168 79.231 1.00 20.60 92 LEU C O 1
ATOM 5375 N N . LEU C 1 93 ? -12.487 47.926 80.366 1.00 15.07 93 LEU C N 1
ATOM 5376 C CA . LEU C 1 93 ? -13.167 47.658 81.635 1.00 16.16 93 LEU C CA 1
ATOM 5377 C C . LEU C 1 93 ? -14.027 48.837 82.071 1.00 17.92 93 LEU C C 1
ATOM 5378 O O . LEU C 1 93 ? -15.156 48.642 82.539 1.00 17.50 93 LEU C O 1
ATOM 5383 N N . ASP C 1 94 ? -13.513 50.054 81.874 1.00 18.46 94 ASP C N 1
ATOM 5384 C CA . ASP C 1 94 ? -14.255 51.280 82.210 1.00 19.94 94 ASP C CA 1
ATOM 5385 C C . ASP C 1 94 ? -15.519 51.333 81.365 1.00 17.87 94 ASP C C 1
ATOM 5386 O O . ASP C 1 94 ? -16.610 51.531 81.886 1.00 21.02 94 ASP C O 1
ATOM 5391 N N . ALA C 1 95 ? -15.349 51.125 80.058 1.00 21.11 95 ALA C N 1
ATOM 5392 C CA . ALA C 1 95 ? -16.450 51.128 79.095 1.00 19.69 95 ALA C CA 1
ATOM 5393 C C . ALA C 1 95 ? -17.573 50.163 79.464 1.00 20.01 95 ALA C C 1
ATOM 5394 O O . ALA C 1 95 ? -18.751 50.494 79.329 1.00 22.26 95 ALA C O 1
ATOM 5396 N N . LEU C 1 96 ? -17.213 48.996 79.991 1.00 19.75 96 LEU C N 1
ATOM 5397 C CA . LEU C 1 96 ? -18.212 48.000 80.359 1.00 16.87 96 LEU C CA 1
ATOM 5398 C C . LEU C 1 96 ? -18.657 48.140 81.802 1.00 16.64 96 LEU C C 1
ATOM 5399 O O . LEU C 1 96 ? -19.500 47.368 82.265 1.00 18.62 96 LEU C O 1
ATOM 5404 N N . GLY C 1 97 ? -18.087 49.112 82.520 1.00 19.54 97 GLY C N 1
ATOM 5405 C CA . GLY C 1 97 ? -18.455 49.338 83.917 1.00 16.92 97 GLY C CA 1
ATOM 5406 C C . GLY C 1 97 ? -17.959 48.270 84.877 1.00 20.15 97 GLY C C 1
ATOM 5407 O O . GLY C 1 97 ? -18.581 47.998 85.905 1.00 15.87 97 GLY C O 1
ATOM 5408 N N . ILE C 1 98 ? -16.815 47.676 84.549 1.00 22.62 98 ILE C N 1
ATOM 5409 C CA . ILE C 1 98 ? -16.234 46.621 85.371 1.00 21.69 98 ILE C CA 1
ATOM 5410 C C . ILE C 1 98 ? -15.093 47.172 86.219 1.00 20.62 98 ILE C C 1
ATOM 5411 O O . ILE C 1 98 ? -14.154 47.772 85.695 1.00 19.51 98 ILE C O 1
ATOM 5416 N N . GLU C 1 99 ? -15.177 46.988 87.534 1.00 22.03 99 GLU C N 1
ATOM 5417 C CA . GLU C 1 99 ? -14.112 47.483 88.397 1.00 27.29 99 GLU C CA 1
ATOM 5418 C C . GLU C 1 99 ? -12.863 46.623 88.479 1.00 25.40 99 GLU C C 1
ATOM 5419 O O . GLU C 1 99 ? -11.761 47.131 88.309 1.00 27.80 99 GLU C O 1
ATOM 5425 N N . LYS C 1 100 ? -13.040 45.320 88.684 1.00 26.56 100 LYS C N 1
ATOM 5426 C CA . LYS C 1 100 ? -11.928 44.370 88.793 1.00 24.75 100 LYS C CA 1
ATOM 5427 C C . LYS C 1 100 ? -12.192 43.128 87.925 1.00 23.53 100 LYS C C 1
ATOM 5428 O O . LYS C 1 100 ? -13.347 42.751 87.692 1.00 21.04 100 LYS C O 1
ATOM 5434 N N . ALA C 1 101 ? -11.125 42.461 87.495 1.00 19.68 101 ALA C N 1
ATOM 5435 C CA . ALA C 1 101 ? -11.268 41.268 86.673 1.00 18.22 101 ALA C CA 1
ATOM 5436 C C . ALA C 1 101 ? -10.062 40.357 86.740 1.00 18.80 101 ALA C C 1
ATOM 5437 O O . ALA C 1 101 ? -8.961 40.778 87.116 1.00 17.79 101 ALA C O 1
ATOM 5439 N N . TYR C 1 102 ? -10.293 39.096 86.388 1.00 18.45 102 TYR C N 1
ATOM 5440 C CA . TYR C 1 102 ? -9.226 38.108 86.310 1.00 18.27 102 TYR C CA 1
ATOM 5441 C C . TYR C 1 102 ? -8.700 38.324 84.907 1.00 16.33 102 TYR C C 1
ATOM 5442 O O . TYR C 1 102 ? -9.488 38.512 83.972 1.00 17.92 102 TYR C O 1
ATOM 5451 N N . VAL C 1 103 ? -7.384 38.321 84.743 1.00 14.12 103 VAL C N 1
ATOM 5452 C CA . VAL C 1 103 ? -6.821 38.535 83.426 1.00 11.56 103 VAL C CA 1
ATOM 5453 C C . VAL C 1 103 ? -5.871 37.409 83.059 1.00 16.89 103 VAL C C 1
ATOM 5454 O O . VAL C 1 103 ? -5.107 36.943 83.898 1.00 18.84 103 VAL C O 1
ATOM 5458 N N . VAL C 1 104 ? -5.935 36.964 81.809 1.00 15.84 104 VAL C N 1
ATOM 5459 C CA . VAL C 1 104 ? -5.034 35.929 81.314 1.00 16.54 104 VAL C CA 1
ATOM 5460 C C . VAL C 1 104 ? -4.382 36.483 80.058 1.00 16.73 104 VAL C C 1
ATOM 5461 O O . VAL C 1 104 ? -5.084 36.869 79.126 1.00 16.97 104 VAL C O 1
ATOM 5465 N N . GLY C 1 105 ? -3.048 36.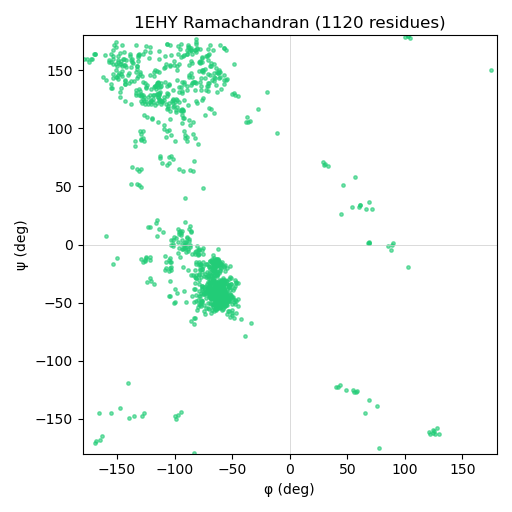524 80.040 1.00 16.49 105 GLY C N 1
ATOM 5466 C CA . GLY C 1 105 ? -2.325 37.041 78.894 1.00 14.82 105 GLY C CA 1
ATOM 5467 C C . GLY C 1 105 ? -1.412 36.009 78.255 1.00 18.38 105 GLY C C 1
ATOM 5468 O O . GLY C 1 105 ? -0.563 35.413 78.917 1.00 17.69 105 GLY C O 1
ATOM 5469 N N . HIS C 1 106 ? -1.545 35.855 76.944 1.00 18.03 106 HIS C N 1
ATOM 5470 C CA . HIS C 1 106 ? -0.752 34.906 76.177 1.00 18.15 106 HIS C CA 1
ATOM 5471 C C . HIS C 1 106 ? 0.232 35.605 75.225 1.00 16.84 106 HIS C C 1
ATOM 5472 O O . HIS C 1 106 ? -0.089 36.642 74.650 1.00 16.32 106 HIS C O 1
ATOM 5479 N N . ASP C 1 107 ? 1.457 35.090 75.131 1.00 16.39 107 ASP C N 1
ATOM 5480 C CA . ASP C 1 107 ? 2.430 35.621 74.171 1.00 16.94 107 ASP C CA 1
ATOM 5481 C C . ASP C 1 107 ? 2.628 37.135 74.396 1.00 18.06 107 ASP C C 1
ATOM 5482 O O . ASP C 1 107 ? 2.940 37.540 75.520 1.00 23.62 107 ASP C O 1
ATOM 5487 N N . PHE C 1 108 ? 2.483 37.960 73.356 1.00 19.72 108 PHE C N 1
ATOM 5488 C CA . PHE C 1 108 ? 2.619 39.420 73.477 1.00 18.44 108 PHE C CA 1
ATOM 5489 C C . PHE C 1 108 ? 1.808 39.975 74.636 1.00 16.93 108 PHE C C 1
ATOM 5490 O O . PHE C 1 108 ? 2.251 40.878 75.331 1.00 18.31 108 PHE C O 1
ATOM 5498 N N . ALA C 1 109 ? 0.611 39.436 74.827 1.00 15.15 109 ALA C N 1
ATOM 5499 C CA . ALA C 1 109 ? -0.274 39.889 75.890 1.00 16.99 109 ALA C CA 1
ATOM 5500 C C . ALA C 1 109 ? 0.230 39.597 77.304 1.00 17.27 109 ALA C C 1
ATOM 5501 O O . ALA C 1 109 ? -0.383 40.036 78.271 1.00 17.07 109 ALA C O 1
ATOM 5503 N N . ALA C 1 110 ? 1.303 38.814 77.425 1.00 15.71 110 ALA C N 1
ATOM 5504 C CA . ALA C 1 110 ? 1.884 38.515 78.730 1.00 16.06 110 ALA C CA 1
ATOM 5505 C C . ALA C 1 110 ? 2.612 39.789 79.139 1.00 17.23 110 ALA C C 1
ATOM 5506 O O . ALA C 1 110 ? 2.625 40.157 80.311 1.00 19.27 110 ALA C O 1
ATOM 5508 N N . ILE C 1 111 ? 3.203 40.463 78.154 1.00 17.39 111 ILE C N 1
ATOM 5509 C CA . ILE C 1 111 ? 3.905 41.726 78.372 1.00 17.39 111 ILE C CA 1
ATOM 5510 C C . ILE C 1 111 ? 2.867 42.803 78.694 1.00 18.28 111 ILE C C 1
ATOM 5511 O O . ILE C 1 111 ? 3.057 43.624 79.589 1.00 21.96 111 ILE C O 1
ATOM 5516 N N . VAL C 1 112 ? 1.755 42.774 77.969 1.00 19.03 112 VAL C N 1
ATOM 5517 C CA . VAL C 1 112 ? 0.667 43.718 78.184 1.00 15.96 112 VAL C CA 1
ATOM 5518 C C . VAL C 1 112 ? 0.160 43.548 79.614 1.00 17.23 112 VAL C C 1
ATOM 5519 O O . VAL C 1 112 ? -0.088 44.524 80.321 1.00 16.64 112 VAL C O 1
ATOM 5523 N N . LEU C 1 113 ? 0.054 42.297 80.047 1.00 14.37 113 LEU C N 1
ATOM 5524 C CA . LEU C 1 113 ? -0.427 41.978 81.378 1.00 15.74 113 LEU C CA 1
ATOM 5525 C C . LEU C 1 113 ? 0.545 42.463 82.447 1.00 16.89 113 LEU C C 1
ATOM 5526 O O . LEU C 1 113 ? 0.132 43.033 83.458 1.00 19.64 113 LEU C O 1
ATOM 5531 N N . HIS C 1 114 ? 1.833 42.222 82.223 1.00 16.52 114 HIS C N 1
ATOM 5532 C CA . HIS C 1 114 ? 2.866 42.656 83.152 1.00 18.21 114 HIS C CA 1
ATOM 5533 C C . HIS C 1 114 ? 2.725 44.161 83.381 1.00 21.10 114 HIS C C 1
ATOM 5534 O O . HIS C 1 114 ? 2.779 44.640 84.518 1.00 20.11 114 HIS C O 1
ATOM 5541 N N . LYS C 1 115 ? 2.529 44.892 82.286 1.00 17.87 115 LYS C N 1
ATOM 5542 C CA . LYS C 1 115 ? 2.350 46.335 82.335 1.00 18.08 115 LYS C CA 1
ATOM 5543 C C . LYS C 1 115 ? 1.050 46.678 83.035 1.00 18.74 115 LYS C C 1
ATOM 5544 O O . LYS C 1 115 ? 1.027 47.461 83.986 1.00 19.89 115 LYS C O 1
ATOM 5550 N N . PHE C 1 116 ? -0.029 46.047 82.584 1.00 21.41 116 PHE C N 1
ATOM 5551 C CA . PHE C 1 116 ? -1.351 46.275 83.139 1.00 19.34 116 PHE C CA 1
ATOM 5552 C C . PHE C 1 116 ? -1.485 46.067 84.643 1.00 20.87 116 PHE C C 1
ATOM 5553 O O . PHE C 1 116 ? -2.144 46.863 85.310 1.00 24.08 116 PHE C O 1
ATOM 5561 N N . ILE C 1 117 ? -0.888 45.008 85.188 1.00 20.36 117 ILE C N 1
ATOM 5562 C CA . ILE C 1 117 ? -1.039 44.760 86.621 1.00 20.49 117 ILE C CA 1
ATOM 5563 C C . ILE C 1 117 ? -0.321 45.748 87.521 1.00 21.75 117 ILE C C 1
ATOM 5564 O O . ILE C 1 117 ? -0.642 45.854 88.704 1.00 25.00 117 ILE C O 1
ATOM 5569 N N . ARG C 1 118 ? 0.653 46.462 86.963 1.00 23.03 118 ARG C N 1
ATOM 5570 C CA . ARG C 1 118 ? 1.401 47.465 87.711 1.00 20.79 118 ARG C CA 1
ATOM 5571 C C . ARG C 1 118 ? 0.768 48.841 87.565 1.00 19.58 118 ARG C C 1
ATOM 5572 O O . ARG C 1 118 ? 0.671 49.586 88.533 1.00 22.79 118 ARG C O 1
ATOM 5580 N N . LYS C 1 119 ? 0.299 49.160 86.362 1.00 19.06 119 LYS C N 1
ATOM 5581 C CA . LYS C 1 119 ? -0.325 50.451 86.106 1.00 18.23 119 LYS C CA 1
ATOM 5582 C C . LYS C 1 119 ? -1.788 50.501 86.534 1.00 19.03 119 LYS C C 1
ATOM 5583 O O . LYS C 1 119 ? -2.294 51.560 86.901 1.00 21.88 119 LYS C O 1
ATOM 5589 N N . TYR C 1 120 ? -2.463 49.357 86.504 1.00 19.51 120 TYR C N 1
ATOM 5590 C CA . TYR C 1 120 ? -3.864 49.288 86.905 1.00 17.98 120 TYR C CA 1
ATOM 5591 C C . TYR C 1 120 ? -4.046 48.158 87.906 1.00 19.46 120 TYR C C 1
ATOM 5592 O O . TYR C 1 120 ? -4.953 47.335 87.767 1.00 17.33 120 TYR C O 1
ATOM 5601 N N . SER C 1 121 ? -3.187 48.141 88.930 1.00 22.01 121 SER C N 1
ATOM 5602 C CA . SER C 1 121 ? -3.214 47.103 89.963 1.00 23.89 121 SER C CA 1
ATOM 5603 C C . SER C 1 121 ? -4.562 46.923 90.652 1.00 24.44 121 SER C C 1
ATOM 5604 O O . SER C 1 121 ? -4.924 45.811 91.032 1.00 27.55 121 SER C O 1
ATOM 5607 N N . ASP C 1 122 ? -5.324 48.006 90.768 1.00 25.63 122 ASP C N 1
ATOM 5608 C CA . ASP C 1 122 ? -6.640 47.966 91.405 1.00 22.92 122 ASP C CA 1
ATOM 5609 C C . ASP C 1 122 ? -7.740 47.406 90.497 1.00 22.03 122 ASP C C 1
ATOM 5610 O O . ASP C 1 122 ? -8.884 47.225 90.930 1.00 22.30 122 ASP C O 1
ATOM 5615 N N . ARG C 1 123 ? -7.392 47.106 89.251 1.00 19.20 123 ARG C N 1
ATOM 5616 C CA . ARG C 1 123 ? -8.372 46.589 88.302 1.00 21.40 123 ARG C CA 1
ATOM 5617 C C . ARG C 1 123 ? -8.263 45.083 88.116 1.00 22.30 123 ARG C C 1
ATOM 5618 O O . ARG C 1 123 ? -9.041 44.495 87.366 1.00 24.20 123 ARG C O 1
ATOM 5626 N N . VAL C 1 124 ? -7.309 44.454 88.795 1.00 24.44 124 VAL C N 1
ATOM 5627 C CA . VAL C 1 124 ? -7.113 43.008 88.657 1.00 24.44 124 VAL C CA 1
ATOM 5628 C C . VAL C 1 124 ? -7.250 42.218 89.954 1.00 23.02 124 VAL C C 1
ATOM 5629 O O . VAL C 1 124 ? -6.772 42.647 90.997 1.00 23.48 124 VAL C O 1
ATOM 5633 N N . ILE C 1 125 ? -7.991 41.108 89.884 1.00 23.03 125 ILE C N 1
ATOM 5634 C CA . ILE C 1 125 ? -8.202 40.216 91.029 1.00 22.19 125 ILE C CA 1
ATOM 5635 C C . ILE C 1 125 ? -6.966 39.304 91.096 1.00 21.82 125 ILE C C 1
ATOM 5636 O O . ILE C 1 125 ? -6.198 39.365 92.052 1.00 25.32 125 ILE C O 1
ATOM 5641 N N . LYS C 1 126 ? -6.771 38.497 90.052 1.00 22.23 126 LYS C N 1
ATOM 5642 C CA . LYS C 1 126 ? -5.610 37.601 89.914 1.00 19.95 126 LYS C CA 1
ATOM 5643 C C . LYS C 1 126 ? -5.254 37.564 88.433 1.00 20.03 126 LYS C C 1
ATOM 5644 O O . LYS C 1 126 ? -6.085 37.869 87.578 1.00 18.84 126 LYS C O 1
ATOM 5650 N N . ALA C 1 127 ? -4.026 37.172 88.124 1.00 19.30 127 ALA C N 1
ATOM 5651 C CA . ALA C 1 127 ? -3.579 37.126 86.742 1.00 19.32 127 ALA C CA 1
ATOM 5652 C C . ALA C 1 127 ? -2.899 35.807 86.389 1.00 19.45 127 ALA C C 1
ATOM 5653 O O . ALA C 1 127 ? -2.501 35.048 87.263 1.00 21.94 127 ALA C O 1
ATOM 5655 N N . ALA C 1 128 ? -2.805 35.535 85.095 1.00 19.91 128 ALA C N 1
ATOM 5656 C CA . ALA C 1 128 ? -2.153 34.331 84.596 1.00 18.67 128 ALA C CA 1
ATOM 5657 C C . ALA C 1 128 ? -1.488 34.666 83.285 1.00 17.88 128 ALA C C 1
ATOM 5658 O O . ALA C 1 128 ? -2.057 35.375 82.462 1.00 16.86 128 ALA C O 1
ATOM 5660 N N . ILE C 1 129 ? -0.252 34.202 83.145 1.00 20.94 129 ILE C N 1
ATOM 5661 C CA . ILE C 1 129 ? 0.573 34.390 81.956 1.00 22.56 129 ILE C CA 1
ATOM 5662 C C . ILE C 1 129 ? 0.707 33.041 81.253 1.00 24.58 129 ILE C C 1
ATOM 5663 O O . ILE C 1 129 ? 1.098 32.058 81.880 1.00 24.57 129 ILE C O 1
ATOM 5668 N N . PHE C 1 130 ? 0.382 32.992 79.965 1.00 23.86 130 PHE C N 1
ATOM 5669 C CA . PHE C 1 130 ? 0.513 31.768 79.170 1.00 23.88 130 PHE C CA 1
ATOM 5670 C C . PHE C 1 130 ? 1.573 32.009 78.112 1.00 25.74 130 PHE C C 1
ATOM 5671 O O . PHE C 1 130 ? 1.490 32.989 77.364 1.00 26.59 130 PHE C O 1
ATOM 5679 N N . ASP C 1 131 ? 2.561 31.119 78.056 1.00 24.34 131 ASP C N 1
ATOM 5680 C CA . ASP C 1 131 ? 3.633 31.172 77.059 1.00 24.15 131 ASP C CA 1
ATOM 5681 C C . ASP C 1 131 ? 4.086 32.567 76.596 1.00 23.11 131 ASP C C 1
ATOM 5682 O O . ASP C 1 131 ? 3.933 32.936 75.430 1.00 20.46 131 ASP C O 1
ATOM 5687 N N . PRO C 1 132 ? 4.710 33.332 77.501 1.00 23.54 132 PRO C N 1
ATOM 5688 C CA . PRO C 1 132 ? 5.181 34.679 77.181 1.00 22.81 132 PRO C CA 1
ATOM 5689 C C . PRO C 1 132 ? 6.305 34.749 76.168 1.00 25.73 132 PRO C C 1
ATOM 5690 O O . PRO C 1 132 ? 6.469 35.762 75.484 1.00 27.33 132 PRO C O 1
ATOM 5694 N N . ILE C 1 133 ? 7.072 33.674 76.051 1.00 27.47 133 ILE C N 1
ATOM 5695 C CA . ILE C 1 133 ? 8.212 33.678 75.138 1.00 28.44 133 ILE C CA 1
ATOM 5696 C C . ILE C 1 133 ? 8.011 32.859 73.868 1.00 28.28 133 ILE C C 1
ATOM 5697 O O . ILE C 1 133 ? 7.569 31.719 73.924 1.00 27.59 133 ILE C O 1
ATOM 5702 N N . GLN C 1 134 ? 8.302 33.475 72.725 1.00 27.46 134 GLN C N 1
ATOM 5703 C CA . GLN C 1 134 ? 8.195 32.801 71.439 1.00 32.72 134 GLN C CA 1
ATOM 5704 C C . GLN C 1 134 ? 9.460 31.957 71.197 1.00 34.59 134 GLN C C 1
ATOM 5705 O O . GLN C 1 134 ? 10.584 32.407 71.475 1.00 34.13 134 GLN C O 1
ATOM 5711 N N . PRO C 1 135 ? 9.278 30.744 70.665 1.00 42.14 135 PRO C N 1
ATOM 5712 C CA . PRO C 1 135 ? 10.341 29.743 70.489 1.00 49.05 135 PRO C CA 1
ATOM 5713 C C . PRO C 1 135 ? 11.727 30.149 69.982 1.00 54.70 135 PRO C C 1
ATOM 5714 O O . PRO C 1 135 ? 12.710 29.994 70.712 1.00 59.11 135 PRO C O 1
ATOM 5718 N N . ASP C 1 136 ? 11.821 30.647 68.751 1.00 58.85 136 ASP C N 1
ATOM 5719 C CA . ASP C 1 136 ? 13.141 30.898 68.128 1.00 63.10 136 ASP C CA 1
ATOM 5720 C C . ASP C 1 136 ? 13.645 32.317 68.401 1.00 64.00 136 ASP C C 1
ATOM 5721 O O . ASP C 1 136 ? 14.254 32.933 67.523 1.00 65.76 136 ASP C O 1
ATOM 5726 N N . PHE C 1 137 ? 13.445 32.816 69.621 1.00 64.37 137 PHE C N 1
ATOM 5727 C CA . PHE C 1 137 ? 13.877 34.172 69.964 1.00 64.77 137 PHE C CA 1
ATOM 5728 C C . PHE C 1 137 ? 15.231 34.249 70.661 1.00 65.34 137 PHE C C 1
ATOM 5729 O O . PHE C 1 137 ? 15.519 33.350 71.478 1.00 66.72 137 PHE C O 1
ATOM 5737 N N . GLU C 1 149 ? 15.378 39.495 68.597 1.00 48.96 149 GLU C N 1
ATOM 5738 C CA . GLU C 1 149 ? 16.330 39.257 67.467 1.00 48.44 149 GLU C CA 1
ATOM 5739 C C . GLU C 1 149 ? 16.051 37.987 66.650 1.00 45.90 149 GLU C C 1
ATOM 5740 O O . GLU C 1 149 ? 16.972 37.417 66.056 1.00 49.69 149 GLU C O 1
ATOM 5746 N N . SER C 1 150 ? 14.799 37.533 66.621 1.00 38.86 150 SER C N 1
ATOM 5747 C CA . SER C 1 150 ? 14.467 36.348 65.833 1.00 33.72 150 SER C CA 1
ATOM 5748 C C . SER C 1 150 ? 14.490 36.717 64.335 1.00 33.23 150 SER C C 1
ATOM 5749 O O . SER C 1 150 ? 14.448 37.897 63.983 1.00 34.47 150 SER C O 1
ATOM 5752 N N . TRP C 1 151 ? 14.574 35.722 63.455 1.00 31.77 151 TRP C N 1
ATOM 5753 C CA . TRP C 1 151 ? 14.601 35.993 62.019 1.00 27.35 151 TRP C CA 1
ATOM 5754 C C . TRP C 1 151 ? 13.309 36.666 61.582 1.00 27.00 151 TRP C C 1
ATOM 5755 O O . TRP C 1 151 ? 13.342 37.608 60.796 1.00 30.65 151 TRP C O 1
ATOM 5766 N N . TYR C 1 152 ? 12.180 36.211 62.127 1.00 25.98 152 TYR C N 1
ATOM 5767 C CA . TYR C 1 152 ? 10.892 36.770 61.752 1.00 24.94 152 TYR C CA 1
ATOM 5768 C C . TYR C 1 152 ? 10.639 38.175 62.276 1.00 26.96 152 TYR C C 1
ATOM 5769 O O . TYR C 1 152 ? 10.074 38.996 61.559 1.00 30.47 152 TYR C O 1
ATOM 5778 N N . SER C 1 153 ? 11.082 38.475 63.494 1.00 27.27 153 SER C N 1
ATOM 5779 C CA . SER C 1 153 ? 10.870 39.817 64.030 1.00 28.83 153 SER C CA 1
ATOM 5780 C C . SER C 1 153 ? 11.599 40.815 63.134 1.00 27.78 153 SER C C 1
ATOM 5781 O O . SER C 1 153 ? 11.125 41.925 62.923 1.00 28.96 153 SER C O 1
ATOM 5784 N N . GLN C 1 154 ? 12.725 40.385 62.568 1.00 26.16 154 GLN C N 1
ATOM 5785 C CA . GLN C 1 154 ? 13.517 41.218 61.665 1.00 25.49 154 GLN C CA 1
ATOM 5786 C C . GLN C 1 154 ? 12.839 41.297 60.315 1.00 26.32 154 GLN C C 1
ATOM 5787 O O . GLN C 1 154 ? 12.824 42.342 59.664 1.00 26.39 154 GLN C O 1
ATOM 5793 N N . PHE C 1 155 ? 12.318 40.159 59.878 1.00 26.39 155 PHE C N 1
ATOM 5794 C CA . PHE C 1 155 ? 11.625 40.062 58.609 1.00 22.48 155 PHE C CA 1
ATOM 5795 C C . PHE C 1 155 ? 10.394 40.980 58.642 1.00 23.53 155 PHE C C 1
ATOM 5796 O O . PHE C 1 155 ? 10.146 41.719 57.690 1.00 25.10 155 PHE C O 1
ATOM 5804 N N . HIS C 1 156 ? 9.682 40.986 59.768 1.00 23.50 156 HIS C N 1
ATOM 5805 C CA . HIS C 1 156 ? 8.478 41.801 59.951 1.00 21.98 156 HIS C CA 1
ATOM 5806 C C . HIS C 1 156 ? 8.734 43.312 59.937 1.00 22.50 156 HIS C C 1
ATOM 5807 O O . HIS C 1 156 ? 7.791 44.113 59.869 1.00 21.90 156 HIS C O 1
ATOM 5814 N N . GLN C 1 157 ? 10.006 43.699 60.012 1.00 23.41 157 GLN C N 1
ATOM 5815 C CA . GLN C 1 157 ? 10.397 45.110 59.987 1.00 25.43 157 GLN C CA 1
ATOM 5816 C C . GLN C 1 157 ? 10.329 45.637 58.559 1.00 27.93 157 GLN C C 1
ATOM 5817 O O . GLN C 1 157 ? 10.319 46.847 58.339 1.00 33.62 157 GLN C O 1
ATOM 5823 N N . LEU C 1 158 ? 10.304 44.722 57.595 1.00 28.06 158 LEU C N 1
ATOM 5824 C CA . LEU C 1 158 ? 10.298 45.075 56.179 1.00 26.14 158 LEU C CA 1
ATOM 5825 C C . LEU C 1 158 ? 8.925 45.212 55.540 1.00 24.71 158 LEU C C 1
ATOM 5826 O O . LEU C 1 158 ? 8.019 44.432 55.826 1.00 23.86 158 LEU C O 1
ATOM 5831 N N . ASP C 1 159 ? 8.771 46.212 54.675 1.00 26.17 159 ASP C N 1
ATOM 5832 C CA . ASP C 1 159 ? 7.500 46.387 53.971 1.00 30.07 159 ASP C CA 1
ATOM 5833 C C . ASP C 1 159 ? 7.327 45.271 52.942 1.00 28.09 159 ASP C C 1
ATOM 5834 O O . ASP C 1 159 ? 6.203 44.865 52.632 1.00 26.12 159 ASP C O 1
ATOM 5839 N N . MET C 1 160 ? 8.459 44.753 52.465 1.00 26.22 160 MET C N 1
ATOM 5840 C CA . MET C 1 160 ? 8.477 43.656 51.500 1.00 28.21 160 MET C CA 1
ATOM 5841 C C . MET C 1 160 ? 7.793 42.437 52.109 1.00 27.72 160 MET C C 1
ATOM 5842 O O . MET C 1 160 ? 7.062 41.718 51.421 1.00 29.96 160 MET C O 1
ATOM 5847 N N . ALA C 1 161 ? 8.018 42.236 53.409 1.00 25.93 161 ALA C N 1
ATOM 5848 C CA . ALA C 1 161 ? 7.435 41.118 54.140 1.00 24.34 161 ALA C CA 1
ATOM 5849 C C . ALA C 1 161 ? 5.911 41.234 54.173 1.00 24.03 161 ALA C C 1
ATOM 5850 O O . ALA C 1 161 ? 5.205 40.241 54.004 1.00 23.33 161 ALA C O 1
ATOM 5852 N N . VAL C 1 162 ? 5.410 42.451 54.385 1.00 26.57 162 VAL C N 1
ATOM 5853 C CA . VAL C 1 162 ? 3.969 42.692 54.426 1.00 27.09 162 VAL C CA 1
ATOM 5854 C C . VAL C 1 162 ? 3.366 42.339 53.067 1.00 28.07 162 VAL C C 1
ATOM 5855 O O . VAL C 1 162 ? 2.387 41.592 52.980 1.00 27.07 162 VAL C O 1
ATOM 5859 N N . GLU C 1 163 ? 3.980 42.867 52.011 1.00 27.72 163 GLU C N 1
ATOM 5860 C CA . GLU C 1 163 ? 3.513 42.633 50.653 1.00 33.01 163 GLU C CA 1
ATOM 5861 C C . GLU C 1 163 ? 3.568 41.169 50.247 1.00 33.80 163 GLU C C 1
ATOM 5862 O O . GLU C 1 163 ? 2.639 40.664 49.617 1.00 39.55 163 GLU C O 1
ATOM 5868 N N . VAL C 1 164 ? 4.660 40.495 50.590 1.00 28.64 164 VAL C N 1
ATOM 5869 C CA . VAL C 1 164 ? 4.813 39.084 50.266 1.00 24.63 164 VAL C CA 1
ATOM 5870 C C . VAL C 1 164 ? 3.792 38.217 51.011 1.00 24.96 164 VAL C C 1
ATOM 5871 O O . VAL C 1 164 ? 2.991 37.507 50.391 1.00 23.18 164 VAL C O 1
ATOM 5875 N N . VAL C 1 165 ? 3.791 38.308 52.338 1.00 24.28 165 VAL C N 1
ATOM 5876 C CA . VAL C 1 165 ? 2.892 37.497 53.155 1.00 24.51 165 VAL C CA 1
ATOM 5877 C C . VAL C 1 165 ? 1.406 37.697 52.857 1.00 27.21 165 VAL C C 1
ATOM 5878 O O . VAL C 1 165 ? 0.619 36.751 52.920 1.00 27.17 165 VAL C O 1
ATOM 5882 N N . GLY C 1 166 ? 1.026 38.921 52.516 1.00 31.01 166 GLY C N 1
ATOM 5883 C CA . GLY C 1 166 ? -0.370 39.186 52.218 1.00 33.00 166 GLY C CA 1
ATOM 5884 C C . GLY C 1 166 ? -0.696 39.142 50.735 1.00 34.06 166 GLY C C 1
ATOM 5885 O O . GLY C 1 166 ? -1.812 39.492 50.351 1.00 34.80 166 GLY C O 1
ATOM 5886 N N . SER C 1 167 ? 0.242 38.662 49.912 1.00 34.08 167 SER C N 1
ATOM 5887 C CA . SER C 1 167 ? 0.039 38.604 48.460 1.00 35.35 167 SER C CA 1
ATOM 5888 C C . SER C 1 167 ? -1.097 37.691 47.981 1.00 35.90 167 SER C C 1
ATOM 5889 O O . SER C 1 167 ? -1.641 37.900 46.898 1.00 37.67 167 SER C O 1
ATOM 5892 N N . SER C 1 168 ? -1.462 36.698 48.787 1.00 35.22 168 SER C N 1
ATOM 5893 C CA . SER C 1 168 ? -2.554 35.779 48.449 1.00 32.21 168 SER C CA 1
ATOM 5894 C C . SER C 1 168 ? -2.851 34.900 49.654 1.00 31.62 168 SER C C 1
ATOM 5895 O O . SER C 1 168 ? -2.003 34.745 50.533 1.00 33.79 168 SER C O 1
ATOM 5898 N N . ARG C 1 169 ? -4.046 34.320 49.696 1.00 32.17 169 ARG C N 1
ATOM 5899 C CA . ARG C 1 169 ? -4.411 33.434 50.795 1.00 32.56 169 ARG C CA 1
ATOM 5900 C C . ARG C 1 169 ? -3.389 32.322 50.916 1.00 34.85 169 ARG C C 1
ATOM 5901 O O . ARG C 1 169 ? -2.943 31.991 52.011 1.00 37.82 169 ARG C O 1
ATOM 5909 N N . GLU C 1 170 ? -3.024 31.758 49.770 1.00 37.82 170 GLU C N 1
ATOM 5910 C CA . GLU C 1 170 ? -2.062 30.665 49.676 1.00 41.14 170 GLU C CA 1
ATOM 5911 C C . GLU C 1 170 ? -0.774 30.946 50.428 1.00 37.29 170 GLU C C 1
ATOM 5912 O O . GLU C 1 170 ? -0.386 30.178 51.299 1.00 37.59 170 GLU C O 1
ATOM 5918 N N . VAL C 1 171 ? -0.100 32.029 50.053 1.00 35.10 171 VAL C N 1
ATOM 5919 C CA . VAL C 1 171 ? 1.146 32.431 50.687 1.00 33.24 171 VAL C CA 1
ATOM 5920 C C . VAL C 1 171 ? 0.944 32.701 52.186 1.00 32.76 171 VAL C C 1
ATOM 5921 O O . VAL C 1 171 ? 1.716 32.227 53.032 1.00 31.18 171 VAL C O 1
ATOM 5925 N N . CYS C 1 172 ? -0.115 33.441 52.508 1.00 30.73 172 CYS C N 1
ATOM 5926 C CA . CYS C 1 172 ? -0.432 33.778 53.891 1.00 29.87 172 CYS C CA 1
ATOM 5927 C C . CYS C 1 172 ? -0.621 32.497 54.712 1.00 31.45 172 CYS C C 1
ATOM 5928 O O . CYS C 1 172 ? -0.095 32.361 55.817 1.00 31.15 172 CYS C O 1
ATOM 5931 N N . LYS C 1 173 ? -1.346 31.545 54.140 1.00 29.55 173 LYS C N 1
ATOM 5932 C CA . LYS C 1 173 ? -1.615 30.274 54.791 1.00 28.31 173 LYS C CA 1
ATOM 5933 C C . LYS C 1 173 ? -0.358 29.479 55.122 1.00 28.74 173 LYS C C 1
ATOM 5934 O O . LYS C 1 173 ? -0.266 28.890 56.192 1.00 29.31 173 LYS C O 1
ATOM 5940 N N . LYS C 1 174 ? 0.582 29.421 54.180 1.00 29.14 174 LYS C N 1
ATOM 5941 C CA . LYS C 1 174 ? 1.837 28.696 54.386 1.00 30.11 174 LYS C CA 1
ATOM 5942 C C . LYS C 1 174 ? 2.711 29.414 55.419 1.00 29.68 174 LYS C C 1
ATOM 5943 O O . LYS C 1 174 ? 3.383 28.778 56.232 1.00 29.82 174 LYS C O 1
ATOM 5949 N N . TYR C 1 175 ? 2.720 30.741 55.363 1.00 26.41 175 TYR C N 1
ATOM 5950 C CA . TYR C 1 175 ? 3.526 31.519 56.287 1.00 25.97 175 TYR C CA 1
ATOM 5951 C C . TYR C 1 175 ? 3.065 31.302 57.719 1.00 25.00 175 TYR C C 1
ATOM 5952 O O . TYR C 1 175 ? 3.847 30.891 58.561 1.00 27.03 175 TYR C O 1
ATOM 5961 N N . PHE C 1 176 ? 1.782 31.516 57.979 1.00 24.82 176 PHE C N 1
ATOM 5962 C CA . PHE C 1 176 ? 1.263 31.353 59.326 1.00 27.55 176 PHE C CA 1
ATOM 5963 C C . PHE C 1 176 ? 1.196 29.904 59.817 1.00 30.64 176 PHE C C 1
ATOM 5964 O O . PHE C 1 176 ? 1.402 29.631 61.011 1.00 28.62 176 PHE C O 1
ATOM 5972 N N . LYS C 1 177 ? 0.933 28.974 58.897 1.00 31.37 177 LYS C N 1
ATOM 5973 C CA . LYS C 1 177 ? 0.876 27.556 59.248 1.00 29.23 177 LYS C CA 1
ATOM 5974 C C . LYS C 1 177 ? 2.219 27.153 59.858 1.00 26.98 177 LYS C C 1
ATOM 5975 O O . LYS C 1 177 ? 2.265 26.374 60.801 1.00 25.74 177 LYS C O 1
ATOM 5981 N N . HIS C 1 178 ? 3.304 27.706 59.322 1.00 24.21 178 HIS C N 1
ATOM 5982 C CA . HIS C 1 178 ? 4.630 27.412 59.828 1.00 26.22 178 HIS C CA 1
ATOM 5983 C C . HIS C 1 178 ? 4.735 27.706 61.329 1.00 28.43 178 HIS C C 1
ATOM 5984 O O . HIS C 1 178 ? 5.203 26.867 62.100 1.00 33.76 178 HIS C O 1
ATOM 5991 N N . PHE C 1 179 ? 4.253 28.868 61.755 1.00 28.13 179 PHE C N 1
ATOM 5992 C CA . PHE C 1 179 ? 4.330 29.243 63.167 1.00 24.72 179 PHE C CA 1
ATOM 5993 C C . PHE C 1 179 ? 3.420 28.430 64.059 1.00 23.17 179 PHE C C 1
ATOM 5994 O O . PHE C 1 179 ? 3.827 28.020 65.148 1.00 22.67 179 PHE C O 1
ATOM 6002 N N . PHE C 1 180 ? 2.200 28.172 63.593 1.00 23.37 180 PHE C N 1
ATOM 6003 C CA . PHE C 1 180 ? 1.240 27.370 64.357 1.00 25.43 180 PHE C CA 1
ATOM 6004 C C . PHE C 1 180 ? 1.788 25.973 64.631 1.00 26.58 180 PHE C C 1
ATOM 6005 O O . PHE C 1 180 ? 1.701 25.467 65.747 1.00 30.40 180 PHE C O 1
ATOM 6013 N N . ASP C 1 181 ? 2.384 25.370 63.611 1.00 28.79 181 ASP C N 1
ATOM 6014 C CA . ASP C 1 181 ? 2.949 24.028 63.719 1.00 28.07 181 ASP C CA 1
ATOM 6015 C C . ASP C 1 181 ? 4.318 23.997 64.393 1.00 26.54 181 ASP C C 1
ATOM 6016 O O . ASP C 1 181 ? 4.518 23.279 65.366 1.00 26.65 181 ASP C O 1
ATOM 6021 N N . HIS C 1 182 ? 5.253 24.792 63.893 1.00 24.46 182 HIS C N 1
ATOM 6022 C CA . HIS C 1 182 ? 6.588 24.816 64.459 1.00 26.20 182 HIS C CA 1
ATOM 6023 C C . HIS C 1 182 ? 6.627 25.178 65.948 1.00 25.85 182 HIS C C 1
ATOM 6024 O O . HIS C 1 182 ? 7.522 24.740 66.665 1.00 29.63 182 HIS C O 1
ATOM 6031 N N . TRP C 1 183 ? 5.681 25.989 66.412 1.00 23.53 183 TRP C N 1
ATOM 6032 C CA . TRP C 1 183 ? 5.644 26.381 67.824 1.00 19.78 183 TRP C CA 1
ATOM 6033 C C . TRP C 1 183 ? 4.813 25.426 68.681 1.00 20.43 183 TRP C C 1
ATOM 6034 O O . TRP C 1 183 ? 4.674 25.630 69.880 1.00 21.24 183 TRP C O 1
ATOM 6045 N N . SER C 1 184 ? 4.211 24.416 68.057 1.00 21.57 184 SER C N 1
ATOM 6046 C CA . SER C 1 184 ? 3.415 23.441 68.790 1.00 23.75 184 SER C CA 1
ATOM 6047 C C . SER C 1 184 ? 4.258 22.194 69.096 1.00 26.06 184 SER C C 1
ATOM 6048 O O . SER C 1 184 ? 5.362 22.038 68.560 1.00 26.70 184 SER C O 1
ATOM 6051 N N . TYR C 1 185 ? 3.793 21.360 70.024 1.00 27.65 185 TYR C N 1
ATOM 6052 C CA . TYR C 1 185 ? 4.532 20.151 70.352 1.00 28.99 185 TYR C CA 1
ATOM 6053 C C . TYR C 1 185 ? 4.262 19.149 69.240 1.00 29.25 185 TYR C C 1
ATOM 6054 O O . TYR C 1 185 ? 5.198 18.634 68.618 1.00 27.79 185 TYR C O 1
ATOM 6063 N N . ARG C 1 186 ? 2.976 18.923 68.962 1.00 28.66 186 ARG C N 1
ATOM 6064 C CA . ARG C 1 186 ? 2.579 17.991 67.921 1.00 28.71 186 ARG C CA 1
ATOM 6065 C C . ARG C 1 186 ? 2.920 18.514 66.532 1.00 31.90 186 ARG C C 1
ATOM 6066 O O . ARG C 1 186 ? 3.391 19.648 66.383 1.00 32.68 186 ARG C O 1
ATOM 6074 N N . ASP C 1 187 ? 2.747 17.654 65.530 1.00 33.91 187 ASP C N 1
ATOM 6075 C CA . ASP C 1 187 ? 3.063 17.984 64.142 1.00 35.37 187 ASP C CA 1
ATOM 6076 C C . ASP C 1 187 ? 2.218 19.116 63.582 1.00 33.97 187 ASP C C 1
ATOM 6077 O O . ASP C 1 187 ? 2.749 20.035 62.962 1.00 35.51 187 ASP C O 1
ATOM 6082 N N . GLU C 1 188 ? 0.905 19.019 63.756 1.00 31.98 188 GLU C N 1
ATOM 6083 C CA . GLU C 1 188 ? -0.005 20.043 63.269 1.00 32.26 188 GLU C CA 1
ATOM 6084 C C . GLU C 1 188 ? -0.907 20.537 64.379 1.00 29.24 188 GLU C C 1
ATOM 6085 O O . GLU C 1 188 ? -1.559 19.747 65.064 1.00 27.46 188 GLU C O 1
ATOM 6091 N N . LEU C 1 189 ? -0.935 21.850 64.564 1.00 23.98 189 LEU C N 1
ATOM 6092 C CA . LEU C 1 189 ? -1.753 22.431 65.612 1.00 23.76 189 LEU C CA 1
ATOM 6093 C C . LEU C 1 189 ? -3.210 22.496 65.238 1.00 23.68 189 LEU C C 1
ATOM 6094 O O . LEU C 1 189 ? -4.079 22.058 66.003 1.00 21.79 189 LEU C O 1
ATOM 6099 N N . LEU C 1 190 ? -3.466 23.068 64.063 1.00 23.59 190 LEU C N 1
ATOM 6100 C CA . LEU C 1 190 ? -4.825 23.274 63.583 1.00 27.83 190 LEU C CA 1
ATOM 6101 C C . LEU C 1 190 ? -5.303 22.316 62.505 1.00 29.40 190 LEU C C 1
ATOM 6102 O O . LEU C 1 190 ? -4.506 21.799 61.721 1.00 28.97 190 LEU C O 1
ATOM 6107 N N . THR C 1 191 ? -6.620 22.121 62.455 1.00 28.71 191 THR C N 1
ATOM 6108 C CA . THR C 1 191 ? -7.237 21.304 61.423 1.00 30.87 191 THR C CA 1
ATOM 6109 C C . THR C 1 191 ? -7.320 22.251 60.224 1.00 33.38 191 THR C C 1
ATOM 6110 O O . THR C 1 191 ? -7.095 23.459 60.369 1.00 38.03 191 THR C O 1
ATOM 6114 N N . GLU C 1 192 ? -7.624 21.720 59.046 1.00 31.45 192 GLU C N 1
ATOM 6115 C CA . GLU C 1 192 ? -7.734 22.548 57.850 1.00 29.94 192 GLU C CA 1
ATOM 6116 C C . GLU C 1 192 ? -8.769 23.655 58.057 1.00 29.52 192 GLU C C 1
ATOM 6117 O O . GLU C 1 192 ? -8.524 24.814 57.717 1.00 30.44 192 GLU C O 1
ATOM 6123 N N . GLU C 1 193 ? -9.914 23.286 58.627 1.00 26.41 193 GLU C N 1
ATOM 6124 C CA . GLU C 1 193 ? -10.995 24.231 58.887 1.00 31.15 193 GLU C CA 1
ATOM 6125 C C . GLU C 1 193 ? -10.480 25.368 59.767 1.00 30.52 193 GLU C C 1
ATOM 6126 O O . GLU C 1 193 ? -10.551 26.531 59.388 1.00 32.12 193 GLU C O 1
ATOM 6132 N N . GLU C 1 194 ? -9.896 25.013 60.906 1.00 31.26 194 GLU C N 1
ATOM 6133 C CA . GLU C 1 194 ? -9.356 26.003 61.836 1.00 30.00 194 GLU C CA 1
ATOM 6134 C C . GLU C 1 194 ? -8.320 26.918 61.185 1.00 28.49 194 GLU C C 1
ATOM 6135 O O . GLU C 1 194 ? -8.352 28.132 61.390 1.00 26.66 194 GLU C O 1
ATOM 6141 N N . LEU C 1 195 ? -7.424 26.341 60.385 1.00 27.10 195 LEU C N 1
ATOM 6142 C CA . LEU C 1 195 ? -6.396 27.131 59.716 1.00 27.61 195 LEU C CA 1
ATOM 6143 C C . LEU C 1 195 ? -7.027 28.122 58.746 1.00 28.14 195 LEU C C 1
ATOM 6144 O O . LEU C 1 195 ? -6.564 29.252 58.625 1.00 28.16 195 LEU C O 1
ATOM 6149 N N . GLU C 1 196 ? -8.105 27.710 58.087 1.00 28.86 196 GLU C N 1
ATOM 6150 C CA . GLU C 1 196 ? -8.793 28.582 57.136 1.00 28.35 196 GLU C CA 1
ATOM 6151 C C . GLU C 1 196 ? -9.406 29.783 57.840 1.00 27.91 196 GLU C C 1
ATOM 6152 O O . GLU C 1 196 ? -9.407 30.887 57.293 1.00 29.05 196 GLU C O 1
ATOM 6158 N N . VAL C 1 197 ? -9.899 29.568 59.060 1.00 27.35 197 VAL C N 1
ATOM 6159 C CA . VAL C 1 197 ? -10.481 30.646 59.861 1.00 26.09 197 VAL C CA 1
ATOM 6160 C C . VAL C 1 197 ? -9.381 31.674 60.145 1.00 27.06 197 VAL C C 1
ATOM 6161 O O . VAL C 1 197 ? -9.587 32.879 60.002 1.00 29.64 197 VAL C O 1
ATOM 6165 N N . HIS C 1 198 ? -8.196 31.194 60.503 1.00 25.88 198 HIS C N 1
ATOM 6166 C CA . HIS C 1 198 ? -7.084 32.093 60.770 1.00 25.89 198 HIS C CA 1
ATOM 6167 C C . HIS C 1 198 ? -6.663 32.861 59.520 1.00 24.79 198 HIS C C 1
ATOM 6168 O O . HIS C 1 198 ? -6.308 34.037 59.605 1.00 29.22 198 HIS C O 1
ATOM 6175 N N . VAL C 1 199 ? -6.709 32.203 58.363 1.00 23.31 199 VAL C N 1
ATOM 6176 C CA . VAL C 1 199 ? -6.339 32.840 57.093 1.00 21.93 199 VAL C CA 1
ATOM 6177 C C . VAL C 1 199 ? -7.362 33.927 56.745 1.00 21.10 199 VAL C C 1
ATOM 6178 O O . VAL C 1 199 ? -7.001 34.993 56.245 1.00 18.87 199 VAL C O 1
ATOM 6182 N N . ASP C 1 200 ? -8.632 33.664 57.051 1.00 21.72 200 ASP C N 1
ATOM 6183 C CA . ASP C 1 200 ? -9.713 34.625 56.820 1.00 23.44 200 ASP C CA 1
ATOM 6184 C C . ASP C 1 200 ? -9.382 35.903 57.583 1.00 24.79 200 ASP C C 1
ATOM 6185 O O . ASP C 1 200 ? -9.475 37.012 57.053 1.00 25.08 200 ASP C O 1
ATOM 6190 N N . ASN C 1 201 ? -9.000 35.730 58.843 1.00 25.31 201 ASN C N 1
ATOM 6191 C CA . ASN C 1 201 ? -8.641 36.839 59.703 1.00 22.81 201 ASN C CA 1
ATOM 6192 C C . ASN C 1 201 ? -7.374 37.545 59.242 1.00 25.18 201 ASN C C 1
ATOM 6193 O O . ASN C 1 201 ? -7.329 38.777 59.208 1.00 26.88 201 ASN C O 1
ATOM 6198 N N . CYS C 1 202 ? -6.342 36.767 58.910 1.00 21.86 202 CYS C N 1
ATOM 6199 C CA . CYS C 1 202 ? -5.068 37.324 58.463 1.00 23.45 202 CYS C CA 1
ATOM 6200 C C . CYS C 1 202 ? -5.218 38.161 57.207 1.00 27.11 202 CYS C C 1
ATOM 6201 O O . CYS C 1 202 ? -4.521 39.173 57.035 1.00 27.40 202 CYS C O 1
ATOM 6204 N N . MET C 1 203 ? -6.125 37.730 56.328 1.00 28.21 203 MET C N 1
ATOM 6205 C CA . MET C 1 203 ? -6.356 38.412 55.064 1.00 29.11 203 MET C CA 1
ATOM 6206 C C . MET C 1 203 ? -7.217 39.672 55.133 1.00 30.88 203 MET C C 1
ATOM 6207 O O . MET C 1 203 ? -7.330 40.399 54.139 1.00 31.03 203 MET C O 1
ATOM 6212 N N . LYS C 1 204 ? -7.822 39.941 56.290 1.00 28.36 204 LYS C N 1
ATOM 6213 C CA . LYS C 1 204 ? -8.618 41.158 56.434 1.00 26.49 204 LYS C CA 1
ATOM 6214 C C . LYS C 1 204 ? -7.670 42.328 56.238 1.00 27.64 204 LYS C C 1
ATOM 6215 O O . LYS C 1 204 ? -6.485 42.226 56.543 1.00 32.74 204 LYS C O 1
ATOM 6221 N N . PRO C 1 205 ? -8.167 43.436 55.680 1.00 27.68 205 PRO C N 1
ATOM 6222 C CA . PRO C 1 205 ? -7.347 44.626 55.431 1.00 25.47 205 PRO C CA 1
ATOM 6223 C C . PRO C 1 205 ? -6.534 45.086 56.636 1.00 22.47 205 PRO C C 1
ATOM 6224 O O . PRO C 1 205 ? -7.055 45.211 57.744 1.00 21.53 205 PRO C O 1
ATOM 6228 N N . ASP C 1 206 ? -5.243 45.294 56.393 1.00 21.00 206 ASP C N 1
ATOM 6229 C CA . ASP C 1 206 ? -4.278 45.763 57.385 1.00 24.12 206 ASP C CA 1
ATOM 6230 C C . ASP C 1 206 ? -3.888 44.839 58.532 1.00 19.65 206 ASP C C 1
ATOM 6231 O O . ASP C 1 206 ? -3.091 45.238 59.370 1.00 23.01 206 ASP C O 1
ATOM 6236 N N . ASN C 1 207 ? -4.424 43.621 58.577 1.00 20.17 207 ASN C N 1
ATOM 6237 C CA . ASN C 1 207 ? -4.135 42.723 59.697 1.00 17.64 207 ASN C CA 1
ATOM 6238 C C . ASN C 1 207 ? -2.713 42.172 59.676 1.00 20.78 207 ASN C C 1
ATOM 6239 O O . ASN C 1 207 ? -2.117 41.979 60.732 1.00 21.55 207 ASN C O 1
ATOM 6244 N N . ILE C 1 208 ? -2.161 41.942 58.486 1.00 21.78 208 ILE C N 1
ATOM 6245 C CA . ILE C 1 208 ? -0.796 41.436 58.381 1.00 23.61 208 ILE C CA 1
ATOM 6246 C C . ILE C 1 208 ? 0.132 42.531 58.904 1.00 26.27 208 ILE C C 1
ATOM 6247 O O . ILE C 1 208 ? 0.945 42.301 59.810 1.00 27.47 208 ILE C O 1
ATOM 6252 N N . HIS C 1 209 ? -0.017 43.729 58.337 1.00 27.93 209 HIS C N 1
ATOM 6253 C CA . HIS C 1 209 ? 0.795 44.887 58.712 1.00 28.74 209 HIS C CA 1
ATOM 6254 C C . HIS C 1 209 ? 0.594 45.264 60.180 1.00 27.06 209 HIS C C 1
ATOM 6255 O O . HIS C 1 209 ? 1.561 45.560 60.876 1.00 29.13 209 HIS C O 1
ATOM 6262 N N . GLY C 1 210 ? -0.653 45.226 60.646 1.00 23.68 210 GLY C N 1
ATOM 6263 C CA . GLY C 1 210 ? -0.932 45.563 62.031 1.00 25.51 210 GLY C CA 1
ATOM 6264 C C . GLY C 1 210 ? -0.185 44.669 63.001 1.00 25.88 210 GLY C C 1
ATOM 6265 O O . GLY C 1 210 ? 0.417 45.148 63.957 1.00 26.04 210 GLY C O 1
ATOM 6266 N N . GLY C 1 211 ? -0.203 43.368 62.727 1.00 26.19 211 GLY C N 1
ATOM 6267 C CA . GLY C 1 211 ? 0.479 42.413 63.578 1.00 20.41 211 GLY C CA 1
ATOM 6268 C C . GLY C 1 211 ? 1.969 42.599 63.492 1.00 18.95 211 GLY C C 1
ATOM 6269 O O . GLY C 1 211 ? 2.648 42.476 64.501 1.00 19.10 211 GLY C O 1
ATOM 6270 N N . PHE C 1 212 ? 2.479 42.881 62.291 1.00 20.69 212 PHE C N 1
ATOM 6271 C CA . PHE C 1 212 ? 3.919 43.086 62.097 1.00 23.42 212 PHE C CA 1
ATOM 6272 C C . PHE C 1 212 ? 4.384 44.340 62.818 1.00 24.14 212 PHE C C 1
ATOM 6273 O O . PHE C 1 212 ? 5.530 44.419 63.269 1.00 24.41 212 PHE C O 1
ATOM 6281 N N . ASN C 1 213 ? 3.484 45.313 62.943 1.00 25.21 213 ASN C N 1
ATOM 6282 C CA . ASN C 1 213 ? 3.792 46.573 63.629 1.00 27.14 213 ASN C CA 1
ATOM 6283 C C . ASN C 1 213 ? 4.113 46.360 65.112 1.00 25.96 213 ASN C C 1
ATOM 6284 O O . ASN C 1 213 ? 4.804 47.174 65.731 1.00 23.96 213 ASN C O 1
ATOM 6289 N N . TYR C 1 214 ? 3.588 45.282 65.686 1.00 22.93 214 TYR C N 1
ATOM 6290 C CA . TYR C 1 214 ? 3.867 44.969 67.075 1.00 22.16 214 TYR C CA 1
ATOM 6291 C C . TYR C 1 214 ? 5.353 44.658 67.212 1.00 23.55 214 TYR C C 1
ATOM 6292 O O . TYR C 1 214 ? 5.968 44.970 68.229 1.00 23.65 214 TYR C O 1
ATOM 6301 N N . TYR C 1 215 ? 5.933 44.067 66.171 1.00 24.04 215 TYR C N 1
ATOM 6302 C CA . TYR C 1 215 ? 7.359 43.767 66.170 1.00 25.47 215 TYR C CA 1
ATOM 6303 C C . TYR C 1 215 ? 8.145 45.051 65.905 1.00 27.36 215 TYR C C 1
ATOM 6304 O O . TYR C 1 215 ? 9.140 45.329 66.568 1.00 29.45 215 TYR C O 1
ATOM 6313 N N . ARG C 1 216 ? 7.663 45.862 64.972 1.00 27.86 216 ARG C N 1
ATOM 6314 C CA . ARG C 1 216 ? 8.336 47.114 64.644 1.00 29.30 216 ARG C CA 1
ATOM 6315 C C . ARG C 1 216 ? 8.350 48.102 65.814 1.00 29.05 216 ARG C C 1
ATOM 6316 O O . ARG C 1 216 ? 9.358 48.764 66.067 1.00 30.51 216 ARG C O 1
ATOM 6324 N N . ALA C 1 217 ? 7.240 48.171 66.543 1.00 26.15 217 ALA C N 1
ATOM 6325 C CA . ALA C 1 217 ? 7.104 49.091 67.668 1.00 24.11 217 ALA C CA 1
ATOM 6326 C C . ALA C 1 217 ? 7.656 48.636 69.020 1.00 25.91 217 ALA C C 1
ATOM 6327 O O . ALA C 1 217 ? 8.027 49.464 69.846 1.00 24.99 217 ALA C O 1
ATOM 6329 N N . ASN C 1 218 ? 7.727 47.331 69.251 1.00 27.82 218 ASN C N 1
ATOM 6330 C CA . ASN C 1 218 ? 8.167 46.842 70.545 1.00 26.59 218 ASN C CA 1
ATOM 6331 C C . ASN C 1 218 ? 9.381 45.950 70.546 1.00 32.28 218 ASN C C 1
ATOM 6332 O O . ASN C 1 218 ? 10.093 45.884 71.543 1.00 32.05 218 ASN C O 1
ATOM 6337 N N . ILE C 1 219 ? 9.591 45.225 69.452 1.00 37.05 219 ILE C N 1
ATOM 6338 C CA . ILE C 1 219 ? 10.724 44.306 69.357 1.00 42.03 219 ILE C CA 1
ATOM 6339 C C . ILE C 1 219 ? 11.832 44.878 68.457 1.00 48.05 219 ILE C C 1
ATOM 6340 O O . ILE C 1 219 ? 12.050 44.406 67.335 1.00 52.47 219 ILE C O 1
ATOM 6345 N N . ARG C 1 220 ? 12.501 45.921 68.948 1.00 52.79 220 ARG C N 1
ATOM 6346 C CA . ARG C 1 220 ? 13.591 46.591 68.232 1.00 57.24 220 ARG C CA 1
ATOM 6347 C C . ARG C 1 220 ? 14.769 46.817 69.184 1.00 61.17 220 ARG C C 1
ATOM 6348 O O . ARG C 1 220 ? 14.652 46.582 70.392 1.00 64.17 220 ARG C O 1
ATOM 6356 N N . PRO C 1 221 ? 15.926 47.263 68.650 1.00 63.38 221 PRO C N 1
ATOM 6357 C CA . PRO C 1 221 ? 17.091 47.509 69.509 1.00 63.44 221 PRO C CA 1
ATOM 6358 C C . PRO C 1 221 ? 16.785 48.656 70.475 1.00 63.77 221 PRO C C 1
ATOM 6359 O O . PRO C 1 221 ? 16.849 48.488 71.698 1.00 66.05 221 PRO C O 1
ATOM 6363 N N . ASP C 1 222 ? 16.393 49.796 69.901 1.00 62.82 222 ASP C N 1
ATOM 6364 C CA . ASP C 1 222 ? 16.056 51.023 70.638 1.00 61.31 222 ASP C CA 1
ATOM 6365 C C . ASP C 1 222 ? 14.568 51.094 70.998 1.00 60.95 222 ASP C C 1
ATOM 6366 O O . ASP C 1 222 ? 14.046 52.173 71.304 1.00 60.20 222 ASP C O 1
ATOM 6371 N N . ALA C 1 223 ? 13.905 49.939 70.971 1.00 59.74 223 ALA C N 1
ATOM 6372 C CA . ALA C 1 223 ? 12.479 49.825 71.262 1.00 58.71 223 ALA C CA 1
ATOM 6373 C C . ALA C 1 223 ? 11.998 50.453 72.570 1.00 58.04 223 ALA C C 1
ATOM 6374 O O . ALA C 1 223 ? 10.908 51.041 72.599 1.00 59.41 223 ALA C O 1
ATOM 6376 N N . ALA C 1 224 ? 12.790 50.320 73.641 1.00 55.14 224 ALA C N 1
ATOM 6377 C CA . ALA C 1 224 ? 12.419 50.866 74.957 1.00 53.24 224 ALA C CA 1
ATOM 6378 C C . ALA C 1 224 ? 11.060 50.280 75.349 1.00 50.19 224 ALA C C 1
ATOM 6379 O O . ALA C 1 224 ? 10.079 51.000 75.565 1.00 51.24 224 ALA C O 1
ATOM 6381 N N . LEU C 1 225 ? 11.026 48.954 75.410 1.00 43.51 225 LEU C N 1
ATOM 6382 C CA . LEU C 1 225 ? 9.831 48.195 75.729 1.00 36.74 225 LEU C CA 1
ATOM 6383 C C . LEU C 1 225 ? 9.324 48.414 77.154 1.00 36.43 225 LEU C C 1
ATOM 6384 O O . LEU C 1 225 ? 8.145 48.700 77.371 1.00 35.50 225 LEU C O 1
ATOM 6389 N N . TRP C 1 226 ? 10.223 48.271 78.120 1.00 34.54 226 TRP C N 1
ATOM 6390 C CA . TRP C 1 226 ? 9.869 48.406 79.528 1.00 32.45 226 TRP C CA 1
ATOM 6391 C C . TRP C 1 226 ? 9.961 49.809 80.107 1.00 32.67 226 TRP C C 1
ATOM 6392 O O . TRP C 1 226 ? 10.927 50.535 79.863 1.00 36.39 226 TRP C O 1
ATOM 6403 N N . THR C 1 227 ? 8.947 50.173 80.888 1.00 25.68 227 THR C N 1
ATOM 6404 C CA . THR C 1 227 ? 8.894 51.469 81.532 1.00 19.81 227 THR C CA 1
ATOM 6405 C C . THR C 1 227 ? 9.467 51.348 82.943 1.00 22.10 227 THR C C 1
ATOM 6406 O O . THR C 1 227 ? 9.763 50.244 83.406 1.00 19.99 227 THR C O 1
ATOM 6410 N N . ASP C 1 228 ? 9.636 52.482 83.621 1.00 21.82 228 ASP C N 1
ATOM 6411 C CA . ASP C 1 228 ? 10.157 52.483 84.990 1.00 23.85 228 ASP C CA 1
ATOM 6412 C C . ASP C 1 228 ? 9.215 51.672 85.880 1.00 24.95 228 ASP C C 1
ATOM 6413 O O . ASP C 1 228 ? 9.655 50.835 86.670 1.00 21.84 228 ASP C O 1
ATOM 6418 N N . LEU C 1 229 ? 7.910 51.901 85.715 1.00 26.52 229 LEU C N 1
ATOM 6419 C CA . LEU C 1 229 ? 6.886 51.206 86.492 1.00 24.39 229 LEU C CA 1
ATOM 6420 C C . LEU C 1 229 ? 6.924 49.689 86.268 1.00 23.86 229 LEU C C 1
ATOM 6421 O O . LEU C 1 229 ? 6.594 48.914 87.163 1.00 24.31 229 LEU C O 1
ATOM 6426 N N . ASP C 1 230 ? 7.336 49.267 85.076 1.00 23.76 230 ASP C N 1
ATOM 6427 C CA . ASP C 1 230 ? 7.424 47.844 84.767 1.00 23.68 230 ASP C CA 1
ATOM 6428 C C . ASP C 1 230 ? 8.491 47.153 85.606 1.00 25.14 230 ASP C C 1
ATOM 6429 O O . ASP C 1 230 ? 8.453 45.937 85.776 1.00 25.80 230 ASP C O 1
ATOM 6434 N N . HIS C 1 231 ? 9.451 47.924 86.116 1.00 29.83 231 HIS C N 1
ATOM 6435 C CA . HIS C 1 231 ? 10.534 47.363 86.924 1.00 31.68 231 HIS C CA 1
ATOM 6436 C C . HIS C 1 231 ? 10.147 47.139 88.394 1.00 31.56 231 HIS C C 1
ATOM 6437 O O . HIS C 1 231 ? 10.895 46.513 89.142 1.00 34.48 231 HIS C O 1
ATOM 6444 N N . THR C 1 232 ? 8.962 47.597 88.789 1.00 30.81 232 THR C N 1
ATOM 6445 C CA . THR C 1 232 ? 8.517 47.443 90.167 1.00 29.09 232 THR C CA 1
ATOM 6446 C C . THR C 1 232 ? 8.007 46.049 90.513 1.00 28.80 232 THR C C 1
ATOM 6447 O O . THR C 1 232 ? 7.621 45.272 89.646 1.00 29.25 232 THR C O 1
ATOM 6451 N N . MET C 1 233 ? 8.056 45.738 91.799 1.00 29.02 233 MET C N 1
ATOM 6452 C CA . MET C 1 233 ? 7.616 44.459 92.343 1.00 31.58 233 MET C CA 1
ATOM 6453 C C . MET C 1 233 ? 6.086 44.413 92.437 1.00 32.82 233 MET C C 1
ATOM 6454 O O . MET C 1 233 ? 5.455 45.413 92.787 1.00 35.49 233 MET C O 1
ATOM 6459 N N . SER C 1 234 ? 5.491 43.265 92.110 1.00 29.84 234 SER C N 1
ATOM 6460 C CA . SER C 1 234 ? 4.044 43.103 92.196 1.00 29.11 234 SER C CA 1
ATOM 6461 C C . SER C 1 234 ? 3.702 41.962 93.147 1.00 29.11 234 SER C C 1
ATOM 6462 O O . SER C 1 234 ? 4.218 40.857 92.998 1.00 28.33 234 SER C O 1
ATOM 6465 N N . ASP C 1 235 ? 2.824 42.231 94.111 1.00 31.65 235 ASP C N 1
ATOM 6466 C CA . ASP C 1 235 ? 2.407 41.224 95.097 1.00 35.30 235 ASP C CA 1
ATOM 6467 C C . ASP C 1 235 ? 1.144 40.495 94.666 1.00 33.32 235 ASP C C 1
ATOM 6468 O O . ASP C 1 235 ? 0.648 39.627 95.382 1.00 39.04 235 ASP C O 1
ATOM 6473 N N . LEU C 1 236 ? 0.577 40.913 93.543 1.00 30.42 236 LEU C N 1
ATOM 6474 C CA . LEU C 1 236 ? -0.638 40.305 93.018 1.00 27.23 236 LEU C CA 1
ATOM 6475 C C . LEU C 1 236 ? -0.354 38.837 92.722 1.00 22.42 236 LEU C C 1
ATOM 6476 O O . LEU C 1 236 ? 0.775 38.492 92.369 1.00 24.31 236 LEU C O 1
ATOM 6481 N N . PRO C 1 237 ? -1.329 37.943 92.960 1.00 21.45 237 PRO C N 1
ATOM 6482 C CA . PRO C 1 237 ? -1.113 36.514 92.684 1.00 20.96 237 PRO C CA 1
ATOM 6483 C C . PRO C 1 237 ? -1.127 36.228 91.195 1.00 18.42 237 PRO C C 1
ATOM 6484 O O . PRO C 1 237 ? -2.152 36.360 90.527 1.00 19.06 237 PRO C O 1
ATOM 6488 N N . VAL C 1 238 ? 0.052 35.878 90.691 1.00 20.53 238 VAL C N 1
ATOM 6489 C CA . VAL C 1 238 ? 0.264 35.596 89.283 1.00 21.23 238 VAL C CA 1
ATOM 6490 C C . VAL C 1 238 ? 0.624 34.130 89.080 1.00 24.09 238 VAL C C 1
ATOM 6491 O O . VAL C 1 238 ? 1.389 33.569 89.849 1.00 25.81 238 VAL C O 1
ATOM 6495 N N . THR C 1 239 ? 0.006 33.516 88.073 1.00 21.55 239 THR C N 1
ATOM 6496 C CA . THR C 1 239 ? 0.229 32.123 87.716 1.00 21.53 239 THR C CA 1
ATOM 6497 C C . THR C 1 239 ? 0.884 32.139 86.352 1.00 22.91 239 THR C C 1
ATOM 6498 O O . THR C 1 239 ? 0.342 32.740 85.433 1.00 26.25 239 THR C O 1
ATOM 6502 N N . MET C 1 240 ? 2.056 31.529 86.219 1.00 19.35 240 MET C N 1
ATOM 6503 C CA . MET C 1 240 ? 2.752 31.495 84.940 1.00 18.85 240 MET C CA 1
ATOM 6504 C C . MET C 1 240 ? 2.785 30.063 84.452 1.00 23.37 240 MET C C 1
ATOM 6505 O O . MET C 1 240 ? 3.126 29.154 85.209 1.00 23.36 240 MET C O 1
ATOM 6510 N N . ILE C 1 241 ? 2.387 29.863 83.198 1.00 21.13 241 ILE C N 1
ATOM 6511 C CA . ILE C 1 241 ? 2.328 28.536 82.598 1.00 24.17 241 ILE C CA 1
ATOM 6512 C C . ILE C 1 241 ? 2.853 28.537 81.168 1.00 26.13 241 ILE C C 1
ATOM 6513 O O . ILE C 1 241 ? 2.593 29.465 80.406 1.00 25.58 241 ILE C O 1
ATOM 6518 N N . TRP C 1 242 ? 3.580 27.489 80.794 1.00 28.44 242 TRP C N 1
ATOM 6519 C CA . TRP C 1 242 ? 4.079 27.382 79.427 1.00 32.12 242 TRP C CA 1
ATOM 6520 C C . TRP C 1 242 ? 4.354 25.947 78.999 1.00 32.36 242 TRP C C 1
ATOM 6521 O O . TRP C 1 242 ? 4.545 25.078 79.840 1.00 30.12 242 TRP C O 1
ATOM 6532 N N . GLY C 1 243 ? 4.350 25.712 77.685 1.00 34.18 243 GLY C N 1
ATOM 6533 C CA . GLY C 1 243 ? 4.618 24.388 77.149 1.00 35.42 243 GLY C CA 1
ATOM 6534 C C . GLY C 1 243 ? 6.081 24.016 77.302 1.00 37.55 243 GLY C C 1
ATOM 6535 O O . GLY C 1 243 ? 6.964 24.829 77.028 1.00 36.31 243 GLY C O 1
ATOM 6536 N N . LEU C 1 244 ? 6.338 22.782 77.724 1.00 41.29 244 LEU C N 1
ATOM 6537 C CA . LEU C 1 244 ? 7.698 22.306 77.935 1.00 47.40 244 LEU C CA 1
ATOM 6538 C C . LEU C 1 244 ? 8.563 22.367 76.670 1.00 53.47 244 LEU C C 1
ATOM 6539 O O . LEU C 1 244 ? 9.780 22.607 76.744 1.00 55.87 244 LEU C O 1
ATOM 6544 N N . GLY C 1 245 ? 7.923 22.165 75.516 1.00 58.93 245 GLY C N 1
ATOM 6545 C CA . GLY C 1 245 ? 8.622 22.205 74.239 1.00 62.96 245 GLY C CA 1
ATOM 6546 C C . GLY C 1 245 ? 9.648 21.102 74.033 1.00 65.36 245 GLY C C 1
ATOM 6547 O O . GLY C 1 245 ? 9.459 19.964 74.471 1.00 64.23 245 GLY C O 1
ATOM 6548 N N . ASP C 1 246 ? 10.736 21.438 73.344 1.00 67.69 246 ASP C N 1
ATOM 6549 C CA . ASP C 1 246 ? 11.797 20.473 73.076 1.00 69.59 246 ASP C CA 1
ATOM 6550 C C . ASP C 1 246 ? 13.104 20.863 73.764 1.00 69.54 246 ASP C C 1
ATOM 6551 O O . ASP C 1 246 ? 14.174 20.390 73.377 1.00 70.55 246 ASP C O 1
ATOM 6556 N N . THR C 1 247 ? 13.016 21.693 74.802 1.00 67.55 247 THR C N 1
ATOM 6557 C CA . THR C 1 247 ? 14.216 22.138 75.500 1.00 66.12 247 THR C CA 1
ATOM 6558 C C . THR C 1 247 ? 13.901 22.796 76.846 1.00 66.69 247 THR C C 1
ATOM 6559 O O . THR C 1 247 ? 12.952 22.399 77.532 1.00 67.58 247 THR C O 1
ATOM 6563 N N . CYS C 1 248 ? 14.691 23.808 77.200 1.00 66.64 248 CYS C N 1
ATOM 6564 C CA . CYS C 1 248 ? 14.556 24.536 78.460 1.00 66.67 248 CYS C CA 1
ATOM 6565 C C . CYS C 1 248 ? 15.105 25.958 78.293 1.00 65.19 248 CYS C C 1
ATOM 6566 O O . CYS C 1 248 ? 14.810 26.841 79.102 1.00 64.53 248 CYS C O 1
ATOM 6569 N N . VAL C 1 249 ? 15.889 26.161 77.228 1.00 63.19 249 VAL C N 1
ATOM 6570 C CA . VAL C 1 249 ? 16.543 27.439 76.942 1.00 61.21 249 VAL C CA 1
ATOM 6571 C C . VAL C 1 249 ? 15.713 28.729 76.822 1.00 60.72 249 VAL C C 1
ATOM 6572 O O . VAL C 1 249 ? 16.121 29.760 77.376 1.00 62.07 249 VAL C O 1
ATOM 6576 N N . PRO C 1 250 ? 14.526 28.691 76.158 1.00 58.20 250 PRO C N 1
ATOM 6577 C CA . PRO C 1 250 ? 13.750 29.938 76.052 1.00 54.06 250 PRO C CA 1
ATOM 6578 C C . PRO C 1 250 ? 13.334 30.520 77.405 1.00 51.77 250 PRO C C 1
ATOM 6579 O O . PRO C 1 250 ? 13.478 31.720 77.638 1.00 51.32 250 PRO C O 1
ATOM 6583 N N . TYR C 1 251 ? 12.886 29.649 78.309 1.00 50.05 251 TYR C N 1
ATOM 6584 C CA . TYR C 1 251 ? 12.416 30.065 79.627 1.00 50.49 251 TYR C CA 1
ATOM 6585 C C . TYR C 1 251 ? 13.365 30.021 80.815 1.00 52.41 251 TYR C C 1
ATOM 6586 O O . TYR C 1 251 ? 12.987 30.427 81.916 1.00 52.91 251 TYR C O 1
ATOM 6595 N N . ALA C 1 252 ? 14.587 29.537 80.606 1.00 56.43 252 ALA C N 1
ATOM 6596 C CA . ALA C 1 252 ? 15.581 29.461 81.686 1.00 56.72 252 ALA C CA 1
ATOM 6597 C C . ALA C 1 252 ? 15.832 30.823 82.361 1.00 55.96 252 ALA C C 1
ATOM 6598 O O . ALA C 1 252 ? 15.938 30.899 83.590 1.00 53.39 252 ALA C O 1
ATOM 6600 N N . PRO C 1 253 ? 15.954 31.909 81.561 1.00 56.02 253 PRO C N 1
ATOM 6601 C CA . PRO C 1 253 ? 16.186 33.245 82.120 1.00 55.96 253 PRO C CA 1
ATOM 6602 C C . PRO C 1 253 ? 14.950 33.796 82.829 1.00 53.88 253 PRO C C 1
ATOM 6603 O O . PRO C 1 253 ? 15.072 34.539 83.803 1.00 55.69 253 PRO C O 1
ATOM 6607 N N . LEU C 1 254 ? 13.767 33.435 82.334 1.00 50.92 254 LEU C N 1
ATOM 6608 C CA . LEU C 1 254 ? 12.518 33.891 82.936 1.00 52.14 254 LEU C CA 1
ATOM 6609 C C . LEU C 1 254 ? 12.419 33.359 84.373 1.00 52.72 254 LEU C C 1
ATOM 6610 O O . LEU C 1 254 ? 11.946 34.052 85.271 1.00 51.66 254 LEU C O 1
ATOM 6615 N N . ILE C 1 255 ? 12.924 32.149 84.596 1.00 54.53 255 ILE C N 1
ATOM 6616 C CA . ILE C 1 255 ? 12.887 31.535 85.923 1.00 56.59 255 ILE C CA 1
ATOM 6617 C C . ILE C 1 255 ? 13.735 32.290 86.959 1.00 56.62 255 ILE C C 1
ATOM 6618 O O . ILE C 1 255 ? 13.378 32.362 88.140 1.00 58.70 255 ILE C O 1
ATOM 6623 N N . GLU C 1 256 ? 14.835 32.880 86.503 1.00 54.87 256 GLU C N 1
ATOM 6624 C CA . GLU C 1 256 ? 15.731 33.630 87.381 1.00 54.41 256 GLU C CA 1
ATOM 6625 C C . GLU C 1 256 ? 15.227 35.058 87.613 1.00 51.49 256 GLU C C 1
ATOM 6626 O O . GLU C 1 256 ? 15.312 35.599 88.722 1.00 49.93 256 GLU C O 1
ATOM 6632 N N . PHE C 1 257 ? 14.686 35.648 86.555 1.00 48.89 257 PHE C N 1
ATOM 6633 C CA . PHE C 1 257 ? 14.191 37.017 86.578 1.00 48.06 257 PHE C CA 1
ATOM 6634 C C . PHE C 1 257 ? 12.845 37.266 87.267 1.00 46.39 257 PHE C C 1
ATOM 6635 O O . PHE C 1 257 ? 12.661 38.291 87.927 1.00 44.41 257 PHE C O 1
ATOM 6643 N N . VAL C 1 258 ? 11.908 36.334 87.117 1.00 45.28 258 VAL C N 1
ATOM 6644 C CA . VAL C 1 258 ? 10.571 36.475 87.702 1.00 43.95 258 VAL C CA 1
ATOM 6645 C C . VAL C 1 258 ? 10.522 36.874 89.182 1.00 45.42 258 VAL C C 1
ATOM 6646 O O . VAL C 1 258 ? 9.800 37.804 89.554 1.00 43.44 258 VAL C O 1
ATOM 6650 N N . PRO C 1 259 ? 11.289 36.178 90.044 1.00 47.06 259 PRO C N 1
ATOM 6651 C CA . PRO C 1 259 ? 11.265 36.528 91.466 1.00 43.58 259 PRO C CA 1
ATOM 6652 C C . PRO C 1 259 ? 11.710 37.960 91.764 1.00 43.84 259 PRO C C 1
ATOM 6653 O O . PRO C 1 259 ? 11.391 38.506 92.825 1.00 45.55 259 PRO C O 1
ATOM 6657 N N . LYS C 1 260 ? 12.399 38.584 90.813 1.00 42.86 260 LYS C N 1
ATOM 6658 C CA . LYS C 1 260 ? 12.865 39.960 90.982 1.00 42.98 260 LYS C CA 1
ATOM 6659 C C . LYS C 1 260 ? 11.737 40.987 90.771 1.00 43.17 260 LYS C C 1
ATOM 6660 O O . LYS C 1 260 ? 11.862 42.147 91.173 1.00 43.98 260 LYS C O 1
ATOM 6666 N N . TYR C 1 261 ? 10.635 40.563 90.151 1.00 40.92 261 TYR C N 1
ATOM 6667 C CA . TYR C 1 261 ? 9.509 41.460 89.880 1.00 33.82 261 TYR C CA 1
ATOM 6668 C C . TYR C 1 261 ? 8.176 40.950 90.423 1.00 29.80 261 TYR C C 1
ATOM 6669 O O . TYR C 1 261 ? 7.209 41.705 90.498 1.00 26.91 261 TYR C O 1
ATOM 6678 N N . TYR C 1 262 ? 8.128 39.675 90.801 1.00 28.73 262 TYR C N 1
ATOM 6679 C CA . TYR C 1 262 ? 6.911 39.067 91.345 1.00 29.24 262 TYR C CA 1
ATOM 6680 C C . TYR C 1 262 ? 7.181 38.369 92.685 1.00 32.95 262 TYR C C 1
ATOM 6681 O O . TYR C 1 262 ? 8.080 37.534 92.793 1.00 33.98 262 TYR C O 1
ATOM 6690 N N . SER C 1 263 ? 6.376 38.699 93.692 1.00 33.85 263 SER C N 1
ATOM 6691 C CA . SER C 1 263 ? 6.520 38.132 95.028 1.00 32.89 263 SER C CA 1
ATOM 6692 C C . SER C 1 263 ? 5.482 37.070 95.362 1.00 33.70 263 SER C C 1
ATOM 6693 O O . SER C 1 263 ? 5.647 36.324 96.321 1.00 37.18 263 SER C O 1
ATOM 6696 N N . ASN C 1 264 ? 4.417 36.997 94.570 1.00 33.11 264 ASN C N 1
ATOM 6697 C CA . ASN C 1 264 ? 3.340 36.032 94.793 1.00 31.24 264 ASN C CA 1
ATOM 6698 C C . ASN C 1 264 ? 2.989 35.389 93.452 1.00 33.27 264 ASN C C 1
ATOM 6699 O O . ASN C 1 264 ? 2.032 35.782 92.787 1.00 33.84 264 ASN C O 1
ATOM 6704 N N . TYR C 1 265 ? 3.740 34.354 93.096 1.00 35.11 265 TYR C N 1
ATOM 6705 C CA . TYR C 1 265 ? 3.559 33.687 91.818 1.00 35.51 265 TYR C CA 1
ATOM 6706 C C . TYR C 1 265 ? 3.805 32.183 91.860 1.00 34.66 265 TYR C C 1
ATOM 6707 O O . TYR C 1 265 ? 4.298 31.657 92.855 1.00 37.65 265 TYR C O 1
ATOM 6716 N N . THR C 1 266 ? 3.480 31.514 90.753 1.00 31.13 266 THR C N 1
ATOM 6717 C CA . THR C 1 266 ? 3.703 30.082 90.576 1.00 25.23 266 THR C CA 1
ATOM 6718 C C . THR C 1 266 ? 4.091 29.886 89.122 1.00 24.78 266 THR C C 1
ATOM 6719 O O . THR C 1 266 ? 3.779 30.716 88.276 1.00 22.64 266 THR C O 1
ATOM 6723 N N . MET C 1 267 ? 4.831 28.820 88.851 1.00 26.65 267 MET C N 1
ATOM 6724 C CA . MET C 1 267 ? 5.269 28.502 87.505 1.00 27.33 267 MET C CA 1
ATOM 6725 C C . MET C 1 267 ? 5.001 27.033 87.250 1.00 28.35 267 MET C C 1
ATOM 6726 O O . MET C 1 267 ? 5.094 26.212 88.157 1.00 31.80 267 MET C O 1
ATOM 6731 N N . GLU C 1 268 ? 4.614 26.713 86.025 1.00 28.49 268 GLU C N 1
ATOM 6732 C CA . GLU C 1 268 ? 4.340 25.343 85.647 1.00 28.96 268 GLU C CA 1
ATOM 6733 C C . GLU C 1 268 ? 4.668 25.179 84.190 1.00 28.64 268 GLU C C 1
ATOM 6734 O O . GLU C 1 268 ? 4.516 26.117 83.405 1.00 26.82 268 GLU C O 1
ATOM 6740 N N . THR C 1 269 ? 5.150 23.994 83.837 1.00 26.67 269 THR C N 1
ATOM 6741 C CA . THR C 1 269 ? 5.427 23.681 82.448 1.00 31.49 269 THR C CA 1
ATOM 6742 C C . THR C 1 269 ? 4.452 22.557 82.105 1.00 31.62 269 THR C C 1
ATOM 6743 O O . THR C 1 269 ? 4.169 21.710 82.948 1.00 33.85 269 THR C O 1
ATOM 6747 N N . ILE C 1 270 ? 3.869 22.605 80.911 1.00 30.84 270 ILE C N 1
ATOM 6748 C CA . ILE C 1 270 ? 2.939 21.570 80.479 1.00 30.50 270 ILE C CA 1
ATOM 6749 C C . ILE C 1 270 ? 3.653 20.618 79.523 1.00 34.09 270 ILE C C 1
ATOM 6750 O O . ILE C 1 270 ? 4.124 21.020 78.451 1.00 33.67 270 ILE C O 1
ATOM 6755 N N . GLU C 1 271 ? 3.719 19.374 79.949 1.00 36.11 271 GLU C N 1
ATOM 6756 C CA . GLU C 1 271 ? 4.361 18.312 79.171 1.00 38.58 271 GLU C CA 1
ATOM 6757 C C . GLU C 1 271 ? 3.621 18.127 77.847 1.00 38.75 271 GLU C C 1
ATOM 6758 O O . GLU C 1 271 ? 2.404 18.318 77.759 1.00 37.52 271 GLU C O 1
ATOM 6764 N N . ASP C 1 272 ? 4.385 17.767 76.846 1.00 41.29 272 ASP C N 1
ATOM 6765 C CA . ASP C 1 272 ? 3.861 17.494 75.503 1.00 43.98 272 ASP C CA 1
ATOM 6766 C C . ASP C 1 272 ? 2.890 18.572 75.036 1.00 42.11 272 ASP C C 1
ATOM 6767 O O . ASP C 1 272 ? 1.769 18.275 74.609 1.00 42.31 272 ASP C O 1
ATOM 6772 N N . CYS C 1 273 ? 3.336 19.823 75.129 1.00 38.96 273 CYS C N 1
ATOM 6773 C CA . CYS C 1 273 ? 2.535 20.974 74.725 1.00 33.85 273 CYS C CA 1
ATOM 6774 C C . CYS C 1 273 ? 3.430 22.098 74.232 1.00 33.70 273 CYS C C 1
ATOM 6775 O O . CYS C 1 273 ? 4.540 22.303 74.737 1.00 34.92 273 CYS C O 1
ATOM 6778 N N . GLY C 1 274 ? 2.942 22.815 73.224 1.00 31.33 274 GLY C N 1
ATOM 6779 C CA . GLY C 1 274 ? 3.691 23.915 72.656 1.00 24.30 274 GLY C CA 1
ATOM 6780 C C . GLY C 1 274 ? 3.278 25.282 73.168 1.00 23.25 274 GLY C C 1
ATOM 6781 O O . GLY C 1 274 ? 2.780 25.434 74.297 1.00 19.90 274 GLY C O 1
ATOM 6782 N N . HIS C 1 275 ? 3.452 26.265 72.287 1.00 20.55 275 HIS C N 1
ATOM 6783 C CA . HIS C 1 275 ? 3.163 27.672 72.541 1.00 22.03 275 HIS C CA 1
ATOM 6784 C C . HIS C 1 275 ? 1.690 28.080 72.685 1.00 21.30 275 HIS C C 1
ATOM 6785 O O . HIS C 1 275 ? 1.386 29.128 73.257 1.00 22.64 275 HIS C O 1
ATOM 6792 N N . PHE C 1 276 ? 0.781 27.263 72.166 1.00 21.61 276 PHE C N 1
ATOM 6793 C CA . PHE C 1 276 ? -0.653 27.567 72.216 1.00 20.83 276 PHE C CA 1
ATOM 6794 C C . PHE C 1 276 ? -1.441 26.643 73.147 1.00 21.65 276 PHE C C 1
ATOM 6795 O O . PHE C 1 276 ? -2.278 25.862 72.694 1.00 23.84 276 PHE C O 1
ATOM 6803 N N . LEU C 1 277 ? -1.220 26.788 74.452 1.00 21.35 277 LEU C N 1
ATOM 6804 C CA . LEU C 1 277 ? -1.878 25.959 75.452 1.00 19.79 277 LEU C CA 1
ATOM 6805 C C . LEU C 1 277 ? -3.402 25.867 75.300 1.00 25.03 277 LEU C C 1
ATOM 6806 O O . LEU C 1 277 ? -3.979 24.775 75.389 1.00 24.84 277 LEU C O 1
ATOM 6811 N N . MET C 1 278 ? -4.063 26.999 75.069 1.00 23.26 278 MET C N 1
ATOM 6812 C CA . MET C 1 278 ? -5.524 27.001 74.932 1.00 20.93 278 MET C CA 1
ATOM 6813 C C . MET C 1 278 ? -6.003 26.261 73.672 1.00 20.90 278 MET C C 1
ATOM 6814 O O . MET C 1 278 ? -7.169 25.868 73.585 1.00 18.95 278 MET C O 1
ATOM 6819 N N . VAL C 1 279 ? -5.097 26.070 72.711 1.00 22.51 279 VAL C N 1
ATOM 6820 C CA . VAL C 1 279 ? -5.423 25.382 71.461 1.00 24.29 279 VAL C CA 1
ATOM 6821 C C . VAL C 1 279 ? -4.976 23.917 71.455 1.00 24.46 279 VAL C C 1
ATOM 6822 O O . VAL C 1 279 ? -5.755 23.035 71.110 1.00 25.48 279 VAL C O 1
ATOM 6826 N N . GLU C 1 280 ? -3.725 23.663 71.829 1.00 24.28 280 GLU C N 1
ATOM 6827 C CA . GLU C 1 280 ? -3.199 22.302 71.841 1.00 28.89 280 GLU C CA 1
ATOM 6828 C C . GLU C 1 280 ? -3.673 21.450 73.033 1.00 30.52 280 GLU C C 1
ATOM 6829 O O . GLU C 1 280 ? -3.906 20.252 72.875 1.00 32.31 280 GLU C O 1
ATOM 6835 N N . LYS C 1 281 ? -3.833 22.067 74.206 1.00 28.90 281 LYS C N 1
ATOM 6836 C CA . LYS C 1 281 ? -4.292 21.364 75.409 1.00 28.08 281 LYS C CA 1
ATOM 6837 C C . LYS C 1 281 ? -5.426 22.136 76.081 1.00 27.96 281 LYS C C 1
ATOM 6838 O O . LYS C 1 281 ? -5.309 22.542 77.241 1.00 32.18 281 LYS C O 1
ATOM 6844 N N . PRO C 1 282 ? -6.568 22.292 75.381 1.00 27.65 282 PRO C N 1
ATOM 6845 C CA . PRO C 1 282 ? -7.756 23.013 75.867 1.00 26.80 282 PRO C CA 1
ATOM 6846 C C . PRO C 1 282 ? -8.148 22.674 77.298 1.00 25.88 282 PRO C C 1
ATOM 6847 O O . PRO C 1 282 ? -8.301 23.565 78.143 1.00 26.21 282 PRO C O 1
ATOM 6851 N N . GLU C 1 283 ? -8.304 21.376 77.553 1.00 26.48 283 GLU C N 1
ATOM 6852 C CA . GLU C 1 283 ? -8.694 20.866 78.866 1.00 25.60 283 GLU C CA 1
ATOM 6853 C C . GLU C 1 283 ? -7.732 21.312 79.954 1.00 23.50 283 GLU C C 1
ATOM 6854 O O . GLU C 1 283 ? -8.155 21.622 81.068 1.00 24.15 283 GLU C O 1
ATOM 6860 N N . ILE C 1 284 ? -6.439 21.356 79.631 1.00 20.51 284 ILE C N 1
ATOM 6861 C CA . ILE C 1 284 ? -5.443 21.768 80.610 1.00 20.93 284 ILE C CA 1
ATOM 6862 C C . ILE C 1 284 ? -5.576 23.272 80.896 1.00 20.52 284 ILE C C 1
ATOM 6863 O O . ILE C 1 284 ? -5.602 23.686 82.061 1.00 20.43 284 ILE C O 1
ATOM 6868 N N . ALA C 1 285 ? -5.749 24.061 79.833 1.00 19.67 285 ALA C N 1
ATOM 6869 C CA . ALA C 1 285 ? -5.914 25.519 79.950 1.00 17.58 285 ALA C CA 1
ATOM 6870 C C . ALA C 1 285 ? -7.074 25.858 80.873 1.00 17.10 285 ALA C C 1
ATOM 6871 O O . ALA C 1 285 ? -6.922 26.630 81.823 1.00 20.79 285 ALA C O 1
ATOM 6873 N N . ILE C 1 286 ? -8.217 25.226 80.612 1.00 19.18 286 ILE C N 1
ATOM 6874 C CA . ILE C 1 286 ? -9.425 25.420 81.401 1.00 20.49 286 ILE C CA 1
ATOM 6875 C C . ILE C 1 286 ? -9.190 25.037 82.854 1.00 23.63 286 ILE C C 1
ATOM 6876 O O . ILE C 1 286 ? -9.521 25.801 83.767 1.00 26.52 286 ILE C O 1
ATOM 6881 N N . ASP C 1 287 ? -8.591 23.868 83.062 1.00 23.02 287 ASP C N 1
ATOM 6882 C CA . ASP C 1 287 ? -8.308 23.375 84.411 1.00 21.61 287 ASP C CA 1
ATOM 6883 C C . ASP C 1 287 ? -7.383 24.314 85.197 1.00 19.28 287 ASP C C 1
ATOM 6884 O O . ASP C 1 287 ? -7.619 24.609 86.365 1.00 21.90 287 ASP C O 1
ATOM 6889 N N . ARG C 1 288 ? -6.313 24.757 84.548 1.00 23.40 288 ARG C N 1
ATOM 6890 C CA . ARG C 1 288 ? -5.351 25.663 85.179 1.00 27.11 288 ARG C CA 1
ATOM 6891 C C . ARG C 1 288 ? -5.931 27.009 85.580 1.00 26.31 288 ARG C C 1
ATOM 6892 O O . ARG C 1 288 ? -5.582 27.547 86.637 1.00 29.89 288 ARG C O 1
ATOM 6900 N N . ILE C 1 289 ? -6.781 27.559 84.714 1.00 22.03 289 ILE C N 1
ATOM 6901 C CA . ILE C 1 289 ? -7.425 28.842 84.966 1.00 21.24 289 ILE C CA 1
ATOM 6902 C C . ILE C 1 289 ? -8.386 28.695 86.125 1.00 16.54 289 ILE C C 1
ATOM 6903 O O . ILE C 1 289 ? -8.370 29.501 87.064 1.00 21.71 289 ILE C O 1
ATOM 6908 N N . LYS C 1 290 ? -9.171 27.626 86.108 1.00 16.42 290 LYS C N 1
ATOM 6909 C CA . LYS C 1 290 ? -10.101 27.399 87.206 1.00 18.59 290 LYS C CA 1
ATOM 6910 C C . LYS C 1 290 ? -9.307 27.179 88.504 1.00 18.52 290 LYS C C 1
ATOM 6911 O O . LYS C 1 290 ? -9.668 27.704 89.555 1.00 23.11 290 LYS C O 1
ATOM 6917 N N . THR C 1 291 ? -8.181 26.473 88.410 1.00 17.61 291 THR C N 1
ATOM 6918 C CA . THR C 1 291 ? -7.328 26.206 89.570 1.00 19.17 291 THR C CA 1
ATOM 6919 C C . THR C 1 291 ? -6.761 27.524 90.112 1.00 21.99 291 THR C C 1
ATOM 6920 O O . THR C 1 291 ? -6.944 27.852 91.287 1.00 26.87 291 THR C O 1
ATOM 6924 N N . ALA C 1 292 ? -6.096 28.281 89.241 1.00 21.89 292 ALA C N 1
ATOM 6925 C CA . ALA C 1 292 ? -5.498 29.567 89.599 1.00 19.33 292 ALA C CA 1
ATOM 6926 C C . ALA C 1 292 ? -6.497 30.577 90.171 1.00 20.10 292 ALA C C 1
ATOM 6927 O O . ALA C 1 292 ? -6.210 31.232 91.174 1.00 26.61 292 ALA C O 1
ATOM 6929 N N . PHE C 1 293 ? -7.679 30.673 89.565 1.00 18.40 293 PHE C N 1
ATOM 6930 C CA . PHE C 1 293 ? -8.668 31.647 89.994 1.00 21.94 293 PHE C CA 1
ATOM 6931 C C . PHE C 1 293 ? -9.734 31.198 90.991 1.00 28.45 293 PHE C C 1
ATOM 6932 O O . PHE C 1 293 ? -10.684 31.931 91.260 1.00 29.93 293 PHE C O 1
ATOM 6940 N N . ARG C 1 294 ? -9.590 29.992 91.532 1.00 39.08 294 ARG C N 1
ATOM 6941 C CA . ARG C 1 294 ? -10.548 29.484 92.512 1.00 40.59 294 ARG C CA 1
ATOM 6942 C C . ARG C 1 294 ? -10.296 30.206 93.842 1.00 45.95 294 ARG C C 1
ATOM 6943 O O . ARG C 1 294 ? -9.107 30.380 94.222 1.00 48.56 294 ARG C O 1
ATOM 6946 N N . ALA D 1 2 ? 44.552 9.490 104.841 1.00 58.69 2 ALA D N 1
ATOM 6947 C CA . ALA D 1 2 ? 43.186 10.053 104.630 1.00 57.71 2 ALA D CA 1
ATOM 6948 C C . ALA D 1 2 ? 42.820 9.988 103.143 1.00 54.32 2 ALA D C 1
ATOM 6949 O O . ALA D 1 2 ? 41.932 9.230 102.742 1.00 54.10 2 ALA D O 1
ATOM 6951 N N . ILE D 1 3 ? 43.500 10.818 102.352 1.00 47.75 3 ILE D N 1
ATOM 6952 C CA . ILE D 1 3 ? 43.317 10.902 100.906 1.00 38.57 3 ILE D CA 1
ATOM 6953 C C . ILE D 1 3 ? 44.617 10.409 100.290 1.00 34.79 3 ILE D C 1
ATOM 6954 O O . ILE D 1 3 ? 45.628 10.290 100.991 1.00 34.42 3 ILE D O 1
ATOM 6959 N N . ARG D 1 4 ? 44.610 10.126 98.991 1.00 29.79 4 ARG D N 1
ATOM 6960 C CA . ARG D 1 4 ? 45.844 9.702 98.344 1.00 24.98 4 ARG D CA 1
ATOM 6961 C C . ARG D 1 4 ? 46.546 10.896 97.742 1.00 24.12 4 ARG D C 1
ATOM 6962 O O . ARG D 1 4 ? 46.107 11.449 96.740 1.00 23.70 4 ARG D O 1
ATOM 6970 N N . ARG D 1 5 ? 47.611 11.323 98.405 1.00 23.50 5 ARG D N 1
ATOM 6971 C CA . ARG D 1 5 ? 48.389 12.450 97.942 1.00 19.84 5 ARG D CA 1
ATOM 6972 C C . ARG D 1 5 ? 49.148 12.057 96.687 1.00 22.69 5 ARG D C 1
ATOM 6973 O O . ARG D 1 5 ? 49.279 10.876 96.366 1.00 21.77 5 ARG D O 1
ATOM 6981 N N . PRO D 1 6 ? 49.652 13.052 95.944 1.00 22.57 6 PRO D N 1
ATOM 6982 C CA . PRO D 1 6 ? 50.392 12.780 94.711 1.00 23.95 6 PRO D CA 1
ATOM 6983 C C . PRO D 1 6 ? 51.524 11.763 94.810 1.00 21.99 6 PRO D C 1
ATOM 6984 O O . PRO D 1 6 ? 51.661 10.903 93.939 1.00 22.45 6 PRO D O 1
ATOM 6988 N N . GLU D 1 7 ? 52.315 11.876 95.872 1.00 21.73 7 GLU D N 1
ATOM 6989 C CA . GLU D 1 7 ? 53.483 11.030 96.134 1.00 24.09 7 GLU D CA 1
ATOM 6990 C C . GLU D 1 7 ? 53.128 9.565 96.432 1.00 23.54 7 GLU D C 1
ATOM 6991 O O . GLU D 1 7 ? 53.989 8.686 96.434 1.00 22.07 7 GLU D O 1
ATOM 6997 N N . ASP D 1 8 ? 51.838 9.339 96.656 1.00 26.29 8 ASP D N 1
ATOM 6998 C CA . ASP D 1 8 ? 51.294 8.028 96.956 1.00 28.61 8 ASP D CA 1
ATOM 6999 C C . ASP D 1 8 ? 50.942 7.223 95.692 1.00 24.50 8 ASP D C 1
ATOM 7000 O O . ASP D 1 8 ? 50.212 6.234 95.755 1.00 23.23 8 ASP D O 1
ATOM 7005 N N . PHE D 1 9 ? 51.465 7.660 94.550 1.00 18.48 9 PHE D N 1
ATOM 7006 C CA . PHE D 1 9 ? 51.205 6.998 93.282 1.00 19.32 9 PHE D CA 1
ATOM 7007 C C . PHE D 1 9 ? 52.524 6.644 92.640 1.00 18.66 9 PHE D C 1
ATOM 7008 O O . PHE D 1 9 ? 53.579 7.093 93.088 1.00 17.78 9 PHE D O 1
ATOM 7016 N N . LYS D 1 10 ? 52.455 5.860 91.567 1.00 18.69 10 LYS D N 1
ATOM 7017 C CA . LYS D 1 10 ? 53.641 5.436 90.836 1.00 18.48 10 LYS D CA 1
ATOM 7018 C C . LYS D 1 10 ? 53.777 6.348 89.616 1.00 19.13 10 LYS D C 1
ATOM 7019 O O . LYS D 1 10 ? 52.945 6.308 88.709 1.00 23.29 10 LYS D O 1
ATOM 7025 N N . HIS D 1 11 ? 54.839 7.150 89.595 1.00 18.16 11 HIS D N 1
ATOM 7026 C CA . HIS D 1 11 ? 55.071 8.131 88.537 1.00 17.48 11 HIS D CA 1
ATOM 7027 C C . HIS D 1 11 ? 56.015 7.687 87.453 1.00 17.39 11 HIS D C 1
ATOM 7028 O O . HIS D 1 11 ? 56.895 6.864 87.693 1.00 17.43 11 HIS D O 1
ATOM 7035 N N . TYR D 1 12 ? 55.838 8.259 86.260 1.00 12.49 12 TYR D N 1
ATOM 7036 C CA . TYR D 1 12 ? 56.683 7.975 85.103 1.00 16.04 12 TYR D CA 1
ATOM 7037 C C . TYR D 1 12 ? 56.813 9.245 84.279 1.00 16.71 12 TYR D C 1
ATOM 7038 O O . TYR D 1 12 ? 55.918 10.095 84.288 1.00 20.53 12 TYR D O 1
ATOM 7047 N N . GLU D 1 13 ? 57.913 9.349 83.545 1.00 15.59 13 GLU D N 1
ATOM 7048 C CA . GLU D 1 13 ? 58.161 10.482 82.673 1.00 18.80 13 GLU D CA 1
ATOM 7049 C C . GLU D 1 13 ? 58.611 9.857 81.376 1.00 22.35 13 GLU D C 1
ATOM 7050 O O . GLU D 1 13 ? 59.503 9.010 81.363 1.00 22.08 13 GLU D O 1
ATOM 7056 N N . VAL D 1 14 ? 58.017 10.280 80.274 1.00 21.22 14 VAL D N 1
ATOM 7057 C CA . VAL D 1 14 ? 58.390 9.706 79.002 1.00 22.83 14 VAL D CA 1
ATOM 7058 C C . VAL D 1 14 ? 58.601 10.782 77.946 1.00 22.76 14 VAL D C 1
ATOM 7059 O O . VAL D 1 14 ? 57.831 11.738 77.836 1.00 25.31 14 VAL D O 1
ATOM 7063 N N . GLN D 1 15 ? 59.703 10.657 77.227 1.00 23.01 15 GLN D N 1
ATOM 7064 C CA . GLN D 1 15 ? 60.024 11.581 76.162 1.00 25.87 15 GLN D CA 1
ATOM 7065 C C . GLN D 1 15 ? 59.291 11.106 74.907 1.00 27.31 15 GLN D C 1
ATOM 7066 O O . GLN D 1 15 ? 59.630 10.069 74.325 1.00 27.57 15 GLN D O 1
ATOM 7072 N N . LEU D 1 16 ? 58.225 11.813 74.555 1.00 26.70 16 LEU D N 1
ATOM 7073 C CA . LEU D 1 16 ? 57.474 11.492 73.359 1.00 24.67 16 LEU D CA 1
ATOM 7074 C C . LEU D 1 16 ? 58.158 12.271 72.249 1.00 31.25 16 LEU D C 1
ATOM 7075 O O . LEU D 1 16 ? 59.019 13.114 72.518 1.00 30.54 16 LEU D O 1
ATOM 7080 N N . PRO D 1 17 ? 57.801 11.996 70.981 1.00 37.87 17 PRO D N 1
ATOM 7081 C CA . PRO D 1 17 ? 58.395 12.681 69.824 1.00 39.80 17 PRO D CA 1
ATOM 7082 C C . PRO D 1 17 ? 58.515 14.207 69.901 1.00 40.89 17 PRO D C 1
ATOM 7083 O O . PRO D 1 17 ? 59.590 14.753 69.633 1.00 41.10 17 PRO D O 1
ATOM 7087 N N . ASP D 1 18 ? 57.431 14.884 70.278 1.00 37.71 18 ASP D N 1
ATOM 7088 C CA . ASP D 1 18 ? 57.437 16.341 70.352 1.00 37.66 18 ASP D CA 1
ATOM 7089 C C . ASP D 1 18 ? 57.434 16.934 71.751 1.00 36.03 18 ASP D C 1
ATOM 7090 O O . ASP D 1 18 ? 57.700 18.123 71.918 1.00 37.85 18 ASP D O 1
ATOM 7095 N N . VAL D 1 19 ? 57.127 16.125 72.756 1.00 32.29 19 VAL D N 1
ATOM 7096 C CA . VAL D 1 19 ? 57.036 16.646 74.110 1.00 24.91 19 VAL D CA 1
ATOM 7097 C C . VAL D 1 19 ? 57.324 15.575 75.160 1.00 24.63 19 VAL D C 1
ATOM 7098 O O . VAL D 1 19 ? 57.251 14.384 74.868 1.00 26.35 19 VAL D O 1
ATOM 7102 N N . LYS D 1 20 ? 57.685 16.006 76.367 1.00 20.09 20 LYS D N 1
ATOM 7103 C CA . LYS D 1 20 ? 57.946 15.092 77.463 1.00 19.69 20 LYS D CA 1
ATOM 7104 C C . LYS D 1 20 ? 56.674 15.038 78.314 1.00 21.10 20 LYS D C 1
ATOM 7105 O O . LYS D 1 20 ? 56.172 16.072 78.765 1.00 21.92 20 LYS D O 1
ATOM 7111 N N . ILE D 1 21 ? 56.139 13.845 78.531 1.00 15.22 21 ILE D N 1
ATOM 7112 C CA . ILE D 1 21 ? 54.926 13.718 79.316 1.00 14.36 21 ILE D CA 1
ATOM 7113 C C . ILE D 1 21 ? 55.105 12.980 80.636 1.00 15.15 21 ILE D C 1
ATOM 7114 O O . ILE D 1 21 ? 55.840 12.009 80.715 1.00 19.88 21 ILE D O 1
ATOM 7119 N N . HIS D 1 22 ? 54.449 13.485 81.676 1.00 14.55 22 HIS D N 1
ATOM 7120 C CA . HIS D 1 22 ? 54.472 12.855 82.974 1.00 12.39 22 HIS D CA 1
ATOM 7121 C C . HIS D 1 22 ? 53.116 12.180 83.160 1.00 12.88 22 HIS D C 1
ATOM 7122 O O . HIS D 1 22 ? 52.065 12.747 82.822 1.00 14.16 22 HIS D O 1
ATOM 7129 N N . TYR D 1 23 ? 53.136 10.968 83.702 1.00 14.06 23 TYR D N 1
ATOM 7130 C CA . TYR D 1 23 ? 51.902 10.258 83.982 1.00 12.73 23 TYR D CA 1
ATOM 7131 C C . TYR D 1 23 ? 52.077 9.390 85.205 1.00 13.50 23 TYR D C 1
ATOM 7132 O O . TYR D 1 23 ? 53.195 9.149 85.669 1.00 13.55 23 TYR D O 1
ATOM 7141 N N . VAL D 1 24 ? 50.943 8.953 85.730 1.00 12.43 24 VAL D N 1
ATOM 7142 C CA . VAL D 1 24 ? 50.864 8.086 86.882 1.00 12.22 24 VAL D CA 1
ATOM 7143 C C . VAL D 1 24 ? 50.213 6.827 86.318 1.00 15.30 24 VAL D C 1
ATOM 7144 O O . VAL D 1 24 ? 49.461 6.911 85.349 1.00 12.97 24 VAL D O 1
ATOM 7148 N N . ARG D 1 25 ? 50.523 5.667 86.890 1.00 15.16 25 ARG D N 1
ATOM 7149 C CA . ARG D 1 25 ? 49.978 4.407 86.386 1.00 15.67 25 ARG D CA 1
ATOM 7150 C C . ARG D 1 25 ? 49.894 3.342 87.462 1.00 18.09 25 ARG D C 1
ATOM 7151 O O . ARG D 1 25 ? 50.747 3.276 88.348 1.00 17.95 25 ARG D O 1
ATOM 7159 N N . GLU D 1 26 ? 48.831 2.544 87.393 1.00 18.82 26 GLU D N 1
ATOM 7160 C CA . GLU D 1 26 ? 48.617 1.431 88.306 1.00 19.87 26 GLU D CA 1
ATOM 7161 C C . GLU D 1 26 ? 47.420 0.573 87.895 1.00 24.14 26 GLU D C 1
ATOM 7162 O O . GLU D 1 26 ? 46.578 1.003 87.096 1.00 23.42 26 GLU D O 1
ATOM 7168 N N . GLY D 1 27 ? 47.390 -0.663 88.394 1.00 22.81 27 GLY D N 1
ATOM 7169 C CA . GLY D 1 27 ? 46.304 -1.574 88.085 1.00 21.11 27 GLY D CA 1
ATOM 7170 C C . GLY D 1 27 ? 46.628 -2.598 87.013 1.00 22.39 27 GLY D C 1
ATOM 7171 O O . GLY D 1 27 ? 47.718 -2.610 86.445 1.00 21.89 27 GLY D O 1
ATOM 7172 N N . ALA D 1 28 ? 45.664 -3.469 86.737 1.00 23.03 28 ALA D N 1
ATOM 7173 C CA . ALA D 1 28 ? 45.845 -4.518 85.749 1.00 21.50 28 ALA D CA 1
ATOM 7174 C C . ALA D 1 28 ? 44.522 -4.752 85.065 1.00 20.24 28 ALA D C 1
ATOM 7175 O O . ALA D 1 28 ? 43.470 -4.650 85.690 1.00 20.63 28 ALA D O 1
ATOM 7177 N N . GLY D 1 29 ? 44.592 -5.068 83.779 1.00 18.79 29 GLY D N 1
ATOM 7178 C CA . GLY D 1 29 ? 43.400 -5.316 82.999 1.00 19.50 29 GLY D CA 1
ATOM 7179 C C . GLY D 1 29 ? 43.501 -4.486 81.742 1.00 19.98 29 GLY D C 1
ATOM 7180 O O . GLY D 1 29 ? 44.590 -4.056 81.386 1.00 21.64 29 GLY D O 1
ATOM 7181 N N . PRO D 1 30 ? 42.394 -4.266 81.026 1.00 23.03 30 PRO D N 1
ATOM 7182 C CA . PRO D 1 30 ? 42.472 -3.452 79.806 1.00 24.60 30 PRO D CA 1
ATOM 7183 C C . PRO D 1 30 ? 42.892 -2.020 80.182 1.00 21.54 30 PRO D C 1
ATOM 7184 O O . PRO D 1 30 ? 42.666 -1.563 81.315 1.00 20.28 30 PRO D O 1
ATOM 7188 N N . THR D 1 31 ? 43.555 -1.335 79.260 1.00 20.21 31 THR D N 1
ATOM 7189 C CA . THR D 1 31 ? 44.022 0.020 79.542 1.00 22.37 31 THR D CA 1
ATOM 7190 C C . THR D 1 31 ? 42.928 1.089 79.638 1.00 21.84 31 THR D C 1
ATOM 7191 O O . THR D 1 31 ? 42.039 1.146 78.789 1.00 23.40 31 THR D O 1
ATOM 7195 N N . LEU D 1 32 ? 42.998 1.903 80.695 1.00 18.73 32 LEU D N 1
ATOM 7196 C CA . LEU D 1 32 ? 42.057 2.998 80.951 1.00 18.40 32 LEU D CA 1
ATOM 7197 C C . LEU D 1 32 ? 42.825 4.326 80.985 1.00 20.08 32 LEU D C 1
ATOM 7198 O O . LEU D 1 32 ? 43.557 4.588 81.942 1.00 19.70 32 LEU D O 1
ATOM 7203 N N . LEU D 1 33 ? 42.662 5.161 79.958 1.00 19.59 33 LEU D N 1
ATOM 7204 C CA . LEU D 1 33 ? 43.344 6.463 79.896 1.00 14.34 33 LEU D CA 1
ATOM 7205 C C . LEU D 1 33 ? 42.428 7.537 80.494 1.00 15.12 33 LEU D C 1
ATOM 7206 O O . LEU D 1 33 ? 41.365 7.800 79.954 1.00 18.27 33 LEU D O 1
ATOM 7211 N N . LEU D 1 34 ? 42.820 8.146 81.607 1.00 12.72 34 LEU D N 1
ATOM 7212 C CA . LEU D 1 34 ? 41.988 9.186 82.221 1.00 14.98 34 LEU D CA 1
ATOM 7213 C C . LEU D 1 34 ? 42.612 10.555 81.964 1.00 15.84 34 LEU D C 1
ATOM 7214 O O . LEU D 1 34 ? 43.740 10.811 82.392 1.00 17.39 34 LEU D O 1
ATOM 7219 N N . LEU D 1 35 ? 41.868 11.427 81.277 1.00 15.18 35 LEU D N 1
ATOM 7220 C CA . LEU D 1 35 ? 42.355 12.760 80.907 1.00 12.13 35 LEU D CA 1
ATOM 7221 C C . LEU D 1 35 ? 41.658 13.926 81.604 1.00 13.99 35 LEU D C 1
ATOM 7222 O O . LEU D 1 35 ? 40.448 14.099 81.478 1.00 16.70 35 LEU D O 1
ATOM 7227 N N . HIS D 1 36 ? 42.448 14.730 82.325 1.00 14.53 36 HIS D N 1
ATOM 7228 C CA . HIS D 1 36 ? 41.961 15.900 83.071 1.00 15.98 36 HIS D CA 1
ATOM 7229 C C . HIS D 1 36 ? 41.770 17.142 82.182 1.00 13.26 36 HIS D C 1
ATOM 7230 O O . HIS D 1 36 ? 42.188 17.169 81.019 1.00 10.85 36 HIS D O 1
ATOM 7237 N N . GLY D 1 37 ? 41.191 18.188 82.769 1.00 17.58 37 GLY D N 1
ATOM 7238 C CA . GLY D 1 37 ? 41.018 19.437 82.052 1.00 16.40 37 GLY D CA 1
ATOM 7239 C C . GLY D 1 37 ? 41.607 20.589 82.864 1.00 21.50 37 GLY D C 1
ATOM 7240 O O . GLY D 1 37 ? 42.625 20.434 83.547 1.00 21.02 37 GLY D O 1
ATOM 7241 N N . TRP D 1 38 ? 40.964 21.751 82.780 1.00 22.12 38 TRP D N 1
ATOM 7242 C CA . TRP D 1 38 ? 41.367 22.949 83.520 1.00 16.34 38 TRP D CA 1
ATOM 7243 C C . TRP D 1 38 ? 40.209 23.297 84.454 1.00 16.22 38 TRP D C 1
ATOM 7244 O O . TRP D 1 38 ? 39.038 23.229 84.064 1.00 19.55 38 TRP D O 1
ATOM 7255 N N . PRO D 1 39 ? 40.510 23.646 85.716 1.00 16.70 39 PRO D N 1
ATOM 7256 C CA . PRO D 1 39 ? 41.864 23.720 86.272 1.00 18.06 39 PRO D CA 1
ATOM 7257 C C . PRO D 1 39 ? 42.256 22.350 86.818 1.00 19.91 39 PRO D C 1
ATOM 7258 O O . PRO D 1 39 ? 41.420 21.452 86.955 1.00 20.06 39 PRO D O 1
ATOM 7262 N N . GLY D 1 40 ? 43.532 22.178 87.098 1.00 21.26 40 GLY D N 1
ATOM 7263 C CA . GLY D 1 40 ? 43.964 20.912 87.643 1.00 22.22 40 GLY D CA 1
ATOM 7264 C C . GLY D 1 40 ? 45.108 20.250 86.926 1.00 19.61 40 GLY D C 1
ATOM 7265 O O . GLY D 1 40 ? 45.926 20.881 86.249 1.00 17.68 40 GLY D O 1
ATOM 7266 N N . PHE D 1 41 ? 45.166 18.942 87.135 1.00 18.29 41 PHE D N 1
ATOM 7267 C CA . PHE D 1 41 ? 46.174 18.080 86.560 1.00 17.08 41 PHE D CA 1
ATOM 7268 C C . PHE D 1 41 ? 45.733 16.641 86.825 1.00 12.28 41 PHE D C 1
ATOM 7269 O O . PHE D 1 41 ? 44.600 16.412 87.245 1.00 12.15 41 PHE D O 1
ATOM 7277 N N . TRP D 1 42 ? 46.603 15.685 86.541 1.00 11.82 42 TRP D N 1
ATOM 7278 C CA . TRP D 1 42 ? 46.286 14.262 86.723 1.00 15.76 42 TRP D CA 1
ATOM 7279 C C . TRP D 1 42 ? 45.657 13.917 88.067 1.00 14.07 42 TRP D C 1
ATOM 7280 O O . TRP D 1 42 ? 44.738 13.098 88.141 1.00 18.28 42 TRP D O 1
ATOM 7291 N N . TRP D 1 43 ? 46.098 14.607 89.109 1.00 16.38 43 TRP D N 1
ATOM 7292 C CA . TRP D 1 43 ? 45.633 14.329 90.456 1.00 13.53 43 TRP D CA 1
ATOM 7293 C C . TRP D 1 43 ? 44.154 14.470 90.739 1.00 15.33 43 TRP D C 1
ATOM 7294 O O . TRP D 1 43 ? 43.667 13.935 91.746 1.00 15.35 43 TRP D O 1
ATOM 7305 N N . GLU D 1 44 ? 43.417 15.153 89.864 1.00 17.16 44 GLU D N 1
ATOM 7306 C CA . GLU D 1 44 ? 41.976 15.285 90.098 1.00 17.99 44 GLU D CA 1
ATOM 7307 C C . GLU D 1 44 ? 41.302 13.905 90.054 1.00 18.21 44 GLU D C 1
ATOM 7308 O O . GLU D 1 44 ? 40.187 13.727 90.539 1.00 18.03 44 GLU D O 1
ATOM 7314 N N . TRP D 1 45 ? 41.988 12.935 89.456 1.00 17.52 45 TRP D N 1
ATOM 7315 C CA . TRP D 1 45 ? 41.470 11.574 89.356 1.00 19.89 45 TRP D CA 1
ATOM 7316 C C . TRP D 1 45 ? 41.837 10.698 90.550 1.00 20.46 45 TRP D C 1
ATOM 7317 O O . TRP D 1 45 ? 41.370 9.569 90.647 1.00 22.36 45 TRP D O 1
ATOM 7328 N N . SER D 1 46 ? 42.632 11.236 91.469 1.00 20.62 46 SER D N 1
ATOM 7329 C CA . SER D 1 46 ? 43.125 10.500 92.636 1.00 22.97 46 SER D CA 1
ATOM 7330 C C . SER D 1 46 ? 42.158 9.658 93.468 1.00 23.31 46 SER D C 1
ATOM 7331 O O . SER D 1 46 ? 42.571 8.653 94.047 1.00 27.00 46 SER D O 1
ATOM 7334 N N . LYS D 1 47 ? 40.899 10.066 93.563 1.00 23.02 47 LYS D N 1
ATOM 7335 C CA . LYS D 1 47 ? 39.914 9.319 94.358 1.00 21.15 47 LYS D CA 1
ATOM 7336 C C . LYS D 1 47 ? 39.334 8.124 93.612 1.00 22.93 47 LYS D C 1
ATOM 7337 O O . LYS D 1 47 ? 38.727 7.215 94.202 1.00 24.56 47 LYS D O 1
ATOM 7343 N N . VAL D 1 48 ? 39.525 8.143 92.308 1.00 20.17 48 VAL D N 1
ATOM 7344 C CA . VAL D 1 48 ? 38.957 7.160 91.427 1.00 17.62 48 VAL D CA 1
ATOM 7345 C C . VAL D 1 48 ? 39.952 6.158 90.852 1.00 19.11 48 VAL D C 1
ATOM 7346 O O . VAL D 1 48 ? 39.563 5.050 90.473 1.00 19.53 48 VAL D O 1
ATOM 7350 N N . ILE D 1 49 ? 41.238 6.517 90.857 1.00 16.84 49 ILE D N 1
ATOM 7351 C CA . ILE D 1 49 ? 42.290 5.664 90.308 1.00 19.69 49 ILE D CA 1
ATOM 7352 C C . ILE D 1 49 ? 42.413 4.292 90.996 1.00 24.95 49 ILE D C 1
ATOM 7353 O O . ILE D 1 49 ? 42.402 3.248 90.325 1.00 21.52 49 ILE D O 1
ATOM 7358 N N . GLY D 1 50 ? 42.532 4.304 92.323 1.00 24.05 50 GLY D N 1
ATOM 7359 C CA . GLY D 1 50 ? 42.662 3.061 93.070 1.00 25.34 50 GLY D CA 1
ATOM 7360 C C . GLY D 1 50 ? 41.575 2.053 92.735 1.00 25.07 50 GLY D C 1
ATOM 7361 O O . GLY D 1 50 ? 41.860 0.969 92.221 1.00 22.55 50 GLY D O 1
ATOM 7362 N N . PRO D 1 51 ? 40.309 2.400 92.999 1.00 24.31 51 PRO D N 1
ATOM 7363 C CA . PRO D 1 51 ? 39.182 1.512 92.717 1.00 24.46 51 PRO D CA 1
ATOM 7364 C C . PRO D 1 51 ? 39.192 0.971 91.284 1.00 26.34 51 PRO D C 1
ATOM 7365 O O . PRO D 1 51 ? 39.017 -0.224 91.076 1.00 30.98 51 PRO D O 1
ATOM 7369 N N . LEU D 1 52 ? 39.434 1.836 90.303 1.00 24.54 52 LEU D N 1
ATOM 7370 C CA . LEU D 1 52 ? 39.459 1.417 88.901 1.00 22.68 52 LEU D CA 1
ATOM 7371 C C . LEU D 1 52 ? 40.660 0.539 88.571 1.00 24.31 52 LEU D C 1
ATOM 7372 O O . LEU D 1 52 ? 40.620 -0.249 87.615 1.00 22.57 52 LEU D O 1
ATOM 7377 N N . ALA D 1 53 ? 41.734 0.693 89.343 1.00 22.99 53 ALA D N 1
ATOM 7378 C CA . ALA D 1 53 ? 42.951 -0.086 89.136 1.00 22.81 53 ALA D CA 1
ATOM 7379 C C . ALA D 1 53 ? 42.745 -1.573 89.485 1.00 26.85 53 ALA D C 1
ATOM 7380 O O . ALA D 1 53 ? 43.577 -2.423 89.151 1.00 23.59 53 ALA D O 1
ATOM 7382 N N . GLU D 1 54 ? 41.643 -1.869 90.175 1.00 27.92 54 GLU D N 1
ATOM 7383 C CA . GLU D 1 54 ? 41.291 -3.241 90.529 1.00 30.83 54 GLU D CA 1
ATOM 7384 C C . GLU D 1 54 ? 40.832 -4.002 89.280 1.00 33.66 54 GLU D C 1
ATOM 7385 O O . GLU D 1 54 ? 40.926 -5.232 89.222 1.00 35.68 54 GLU D O 1
ATOM 7391 N N . HIS D 1 55 ? 40.368 -3.261 88.274 1.00 31.39 55 HIS D N 1
ATOM 7392 C CA . HIS D 1 55 ? 39.871 -3.863 87.043 1.00 29.14 55 HIS D CA 1
ATOM 7393 C C . HIS D 1 55 ? 40.538 -3.371 85.763 1.00 25.77 55 HIS D C 1
ATOM 7394 O O . HIS D 1 55 ? 40.333 -3.959 84.704 1.00 28.45 55 HIS D O 1
ATOM 7401 N N . TYR D 1 56 ? 41.315 -2.292 85.838 1.00 20.73 56 TYR D N 1
ATOM 7402 C CA . TYR D 1 56 ? 41.969 -1.753 84.649 1.00 17.26 56 TYR D CA 1
ATOM 7403 C C . TYR D 1 56 ? 43.410 -1.355 84.898 1.00 14.63 56 TYR D C 1
ATOM 7404 O O . TYR D 1 56 ? 43.814 -1.159 86.032 1.00 19.29 56 TYR D O 1
ATOM 7413 N N . ASP D 1 57 ? 44.174 -1.257 83.817 1.00 17.12 57 ASP D N 1
ATOM 7414 C CA . ASP D 1 57 ? 45.556 -0.783 83.847 1.00 17.52 57 ASP D CA 1
ATOM 7415 C C . ASP D 1 57 ? 45.350 0.739 83.650 1.00 20.55 57 ASP D C 1
ATOM 7416 O O . ASP D 1 57 ? 45.256 1.231 82.518 1.00 18.75 57 ASP D O 1
ATOM 7421 N N . VAL D 1 58 ? 45.182 1.456 84.761 1.00 19.72 58 VAL D N 1
ATOM 7422 C CA . VAL D 1 58 ? 44.925 2.900 84.728 1.00 19.45 58 VAL D CA 1
ATOM 7423 C C . VAL D 1 58 ? 46.153 3.775 84.433 1.00 18.48 58 VAL D C 1
ATOM 7424 O O . VAL D 1 58 ? 47.195 3.657 85.077 1.00 19.76 58 VAL D O 1
ATOM 7428 N N . ILE D 1 59 ? 46.037 4.602 83.402 1.00 16.88 59 ILE D N 1
ATOM 7429 C CA . ILE D 1 59 ? 47.106 5.518 82.993 1.00 15.98 59 ILE D CA 1
ATOM 7430 C C . ILE D 1 59 ? 46.513 6.921 83.058 1.00 16.89 59 ILE D C 1
ATOM 7431 O O . ILE D 1 59 ? 45.477 7.183 82.460 1.00 20.95 59 ILE D O 1
ATOM 7436 N N . VAL D 1 60 ? 47.132 7.796 83.842 1.00 19.09 60 VAL D N 1
ATOM 7437 C CA . VAL D 1 60 ? 46.633 9.164 84.011 1.00 17.76 60 VAL D CA 1
ATOM 7438 C C . VAL D 1 60 ? 47.744 10.181 83.778 1.00 16.52 60 VAL D C 1
ATOM 7439 O O . VAL D 1 60 ? 48.531 10.478 84.676 1.00 21.33 60 VAL D O 1
ATOM 7443 N N . PRO D 1 61 ? 47.838 10.711 82.557 1.00 14.55 61 PRO D N 1
ATOM 7444 C CA . PRO D 1 61 ? 48.875 11.693 82.241 1.00 14.42 61 PRO D CA 1
ATOM 7445 C C . PRO D 1 61 ? 48.474 13.142 82.497 1.00 15.08 61 PRO D C 1
ATOM 7446 O O . PRO D 1 61 ? 47.298 13.458 82.706 1.00 12.31 61 PRO D O 1
ATOM 7450 N N . ASP D 1 62 ? 49.487 14.003 82.544 1.00 13.95 62 ASP D N 1
ATOM 7451 C CA . ASP D 1 62 ? 49.267 15.429 82.666 1.00 12.58 62 ASP D CA 1
ATOM 7452 C C . ASP D 1 62 ? 49.313 15.841 81.199 1.00 12.11 62 ASP D C 1
ATOM 7453 O O . ASP D 1 62 ? 50.183 15.378 80.454 1.00 14.38 62 ASP D O 1
ATOM 7458 N N . LEU D 1 63 ? 48.384 16.683 80.768 1.00 12.16 63 LEU D N 1
ATOM 7459 C CA . LEU D 1 63 ? 48.392 17.153 79.380 1.00 11.42 63 LEU D CA 1
ATOM 7460 C C . LEU D 1 63 ? 49.593 18.061 79.243 1.00 10.85 63 LEU D C 1
ATOM 7461 O O . LEU D 1 63 ? 50.039 18.630 80.239 1.00 16.62 63 LEU D O 1
ATOM 7466 N N . ARG D 1 64 ? 50.141 18.195 78.037 1.00 10.37 64 ARG D N 1
ATOM 7467 C CA . ARG D 1 64 ? 51.276 19.104 77.851 1.00 13.11 64 ARG D CA 1
ATOM 7468 C C . ARG D 1 64 ? 50.833 20.476 78.371 1.00 14.25 64 ARG D C 1
ATOM 7469 O O . ARG D 1 64 ? 49.657 20.827 78.256 1.00 10.67 64 ARG D O 1
ATOM 7477 N N . GLY D 1 65 ? 51.743 21.202 79.021 1.00 14.71 65 GLY D N 1
ATOM 7478 C CA . GLY D 1 65 ? 51.397 22.498 79.576 1.00 11.48 65 GLY D CA 1
ATOM 7479 C C . GLY D 1 65 ? 50.784 22.436 80.970 1.00 13.97 65 GLY D C 1
ATOM 7480 O O . GLY D 1 65 ? 50.474 23.478 81.553 1.00 14.75 65 GLY D O 1
ATOM 7481 N N . PHE D 1 66 ? 50.616 21.221 81.507 1.00 13.99 66 PHE D N 1
ATOM 7482 C CA . PHE D 1 66 ? 50.029 21.000 82.833 1.00 12.76 66 PHE D CA 1
ATOM 7483 C C . PHE D 1 66 ? 50.892 20.123 83.733 1.00 14.58 66 PHE D C 1
ATOM 7484 O O . PHE D 1 66 ? 51.765 19.402 83.258 1.00 18.56 66 PHE D O 1
ATOM 7492 N N . GLY D 1 67 ? 50.584 20.156 85.029 1.00 15.18 67 GLY D N 1
ATOM 7493 C CA . GLY D 1 67 ? 51.284 19.359 86.027 1.00 15.29 67 GLY D CA 1
ATOM 7494 C C . GLY D 1 67 ? 52.788 19.306 85.911 1.00 15.79 67 GLY D C 1
ATOM 7495 O O . GLY D 1 67 ? 53.446 20.341 85.981 1.00 17.97 67 GLY D O 1
ATOM 7496 N N . ASP D 1 68 ? 53.327 18.096 85.759 1.00 17.63 68 ASP D N 1
ATOM 7497 C CA . ASP D 1 68 ? 54.766 17.887 85.612 1.00 14.31 68 ASP D CA 1
ATOM 7498 C C . ASP D 1 68 ? 55.131 17.614 84.172 1.00 15.46 68 ASP D C 1
ATOM 7499 O O . ASP D 1 68 ? 56.292 17.351 83.872 1.00 17.92 68 ASP D O 1
ATOM 7504 N N . SER D 1 69 ? 54.143 17.598 83.275 1.00 16.55 69 SER D N 1
ATOM 7505 C CA . SER D 1 69 ? 54.460 17.407 81.860 1.00 17.80 69 SER D CA 1
ATOM 7506 C C . SER D 1 69 ? 55.144 18.682 81.361 1.00 20.24 69 SER D C 1
ATOM 7507 O O . SER D 1 69 ? 55.019 19.759 81.964 1.00 18.08 69 SER D O 1
ATOM 7510 N N . GLU D 1 70 ? 55.875 18.559 80.266 1.00 19.69 70 GLU D N 1
ATOM 7511 C CA . GLU D 1 70 ? 56.582 19.697 79.707 1.00 19.87 70 GLU D CA 1
ATOM 7512 C C . GLU D 1 70 ? 55.655 20.840 79.300 1.00 21.40 70 GLU D C 1
ATOM 7513 O O . GLU D 1 70 ? 54.503 20.619 78.918 1.00 16.99 70 GLU D O 1
ATOM 7519 N N . LYS D 1 71 ? 56.141 22.065 79.489 1.00 20.84 71 LYS D N 1
ATOM 7520 C CA . LYS D 1 71 ? 55.423 23.267 79.065 1.00 17.82 71 LYS D CA 1
ATOM 7521 C C . LYS D 1 71 ? 56.221 23.730 77.840 1.00 21.12 71 LYS D C 1
ATOM 7522 O O . LYS D 1 71 ? 57.304 24.299 77.974 1.00 21.11 71 LYS D O 1
ATOM 7528 N N . PRO D 1 72 ? 55.758 23.385 76.628 1.00 23.30 72 PRO D N 1
ATOM 7529 C CA . PRO D 1 72 ? 56.482 23.807 75.419 1.00 22.79 72 PRO D CA 1
ATOM 7530 C C . PRO D 1 72 ? 56.608 25.335 75.400 1.00 24.09 72 PRO D C 1
ATOM 7531 O O . PRO D 1 72 ? 55.970 26.015 76.207 1.00 18.89 72 PRO D O 1
ATOM 7535 N N . ASP D 1 73 ? 57.430 25.854 74.485 1.00 25.03 73 ASP D N 1
ATOM 7536 C CA . ASP D 1 73 ? 57.646 27.296 74.301 1.00 22.38 73 ASP D CA 1
ATOM 7537 C C . ASP D 1 73 ? 56.346 28.051 74.571 1.00 23.54 73 ASP D C 1
ATOM 7538 O O . ASP D 1 73 ? 55.409 27.995 73.771 1.00 24.18 73 ASP D O 1
ATOM 7543 N N . LEU D 1 74 ? 56.288 28.728 75.718 1.00 22.09 74 LEU D N 1
ATOM 7544 C CA . LEU D 1 74 ? 55.094 29.466 76.124 1.00 21.99 74 LEU D CA 1
ATOM 7545 C C . LEU D 1 74 ? 54.591 30.522 75.135 1.00 23.09 74 LEU D C 1
ATOM 7546 O O . LEU D 1 74 ? 53.405 30.853 75.146 1.00 20.45 74 LEU D O 1
ATOM 7551 N N . ASN D 1 75 ? 55.480 31.002 74.261 1.00 23.26 75 ASN D N 1
ATOM 7552 C CA . ASN D 1 75 ? 55.136 32.018 73.252 1.00 28.43 75 ASN D CA 1
ATOM 7553 C C . ASN D 1 75 ? 54.725 31.420 71.913 1.00 29.25 75 ASN D C 1
ATOM 7554 O O . ASN D 1 75 ? 54.422 32.151 70.972 1.00 30.81 75 ASN D O 1
ATOM 7559 N N . ASP D 1 76 ? 54.799 30.096 71.805 1.00 29.55 76 ASP D N 1
ATOM 7560 C CA . ASP D 1 76 ? 54.421 29.415 70.578 1.00 25.57 76 ASP D CA 1
ATOM 7561 C C . ASP D 1 76 ? 53.099 28.700 70.826 1.00 26.32 76 ASP D C 1
ATOM 7562 O O . ASP D 1 76 ? 53.072 27.545 71.264 1.00 26.42 76 ASP D O 1
ATOM 7567 N N . LEU D 1 77 ? 52.005 29.380 70.507 1.00 21.92 77 LEU D N 1
ATOM 7568 C CA . LEU D 1 77 ? 50.686 28.813 70.718 1.00 23.90 77 LEU D CA 1
ATOM 7569 C C . LEU D 1 77 ? 50.367 27.568 69.893 1.00 22.30 77 LEU D C 1
ATOM 7570 O O . LEU D 1 77 ? 49.450 26.821 70.238 1.00 25.23 77 LEU D O 1
ATOM 7575 N N . SER D 1 78 ? 51.106 27.330 68.815 1.00 24.27 78 SER D N 1
ATOM 7576 C CA . SER D 1 78 ? 50.851 26.151 67.981 1.00 24.80 78 SER D CA 1
ATOM 7577 C C . SER D 1 78 ? 51.136 24.874 68.773 1.00 22.23 78 SER D C 1
ATOM 7578 O O . SER D 1 78 ? 50.584 23.816 68.484 1.00 26.27 78 SER D O 1
ATOM 7581 N N . LYS D 1 79 ? 51.964 25.007 69.804 1.00 20.63 79 LYS D N 1
ATOM 7582 C CA . LYS D 1 79 ? 52.336 23.889 70.660 1.00 18.31 79 LYS D CA 1
ATOM 7583 C C . LYS D 1 79 ? 51.353 23.686 71.796 1.00 19.67 79 LYS D C 1
ATOM 7584 O O . LYS D 1 79 ? 51.568 22.829 72.658 1.00 17.85 79 LYS D O 1
ATOM 7590 N N . TYR D 1 80 ? 50.270 24.465 71.785 1.00 19.82 80 TYR D N 1
ATOM 7591 C CA . TYR D 1 80 ? 49.237 24.373 72.812 1.00 16.70 80 TYR D CA 1
ATOM 7592 C C . TYR D 1 80 ? 47.836 24.101 72.251 1.00 18.22 80 TYR D C 1
ATOM 7593 O O . TYR D 1 80 ? 46.828 24.260 72.956 1.00 18.27 80 TYR D O 1
ATOM 7602 N N . SER D 1 81 ? 47.760 23.675 70.989 1.00 18.54 81 SER D N 1
ATOM 7603 C CA . SER D 1 81 ? 46.459 23.357 70.402 1.00 19.72 81 SER D CA 1
ATOM 7604 C C . SER D 1 81 ? 46.002 22.013 70.963 1.00 16.55 81 SER D C 1
ATOM 7605 O O . SER D 1 81 ? 46.829 21.164 71.308 1.00 19.80 81 SER D O 1
ATOM 7608 N N . LEU D 1 82 ? 44.693 21.832 71.077 1.00 14.78 82 LEU D N 1
ATOM 7609 C CA . LEU D 1 82 ? 44.145 20.578 71.563 1.00 16.03 82 LEU D CA 1
ATOM 7610 C C . LEU D 1 82 ? 44.482 19.432 70.588 1.00 18.25 82 LEU D C 1
ATOM 7611 O O . LEU D 1 82 ? 44.428 18.256 70.956 1.00 18.40 82 LEU D O 1
ATOM 7616 N N . ASP D 1 83 ? 44.858 19.779 69.355 1.00 17.83 83 ASP D N 1
ATOM 7617 C CA . ASP D 1 83 ? 45.233 18.781 68.353 1.00 21.06 83 ASP D CA 1
ATOM 7618 C C . ASP D 1 83 ? 46.516 18.119 68.813 1.00 18.83 83 ASP D C 1
ATOM 7619 O O . ASP D 1 83 ? 46.677 16.902 68.715 1.00 21.94 83 ASP D O 1
ATOM 7624 N N . LYS D 1 84 ? 47.442 18.942 69.285 1.00 20.13 84 LYS D N 1
ATOM 7625 C CA . LYS D 1 84 ? 48.717 18.460 69.799 1.00 21.57 84 LYS D CA 1
ATOM 7626 C C . LYS D 1 84 ? 48.493 17.548 71.027 1.00 18.12 84 LYS D C 1
ATOM 7627 O O . LYS D 1 84 ? 49.115 16.497 71.135 1.00 22.70 84 LYS D O 1
ATOM 7633 N N . ALA D 1 85 ? 47.560 17.913 71.905 1.00 15.23 85 ALA D N 1
ATOM 7634 C CA . ALA D 1 85 ? 47.266 17.109 73.093 1.00 13.61 85 ALA D CA 1
ATOM 7635 C C . ALA D 1 85 ? 46.670 15.750 72.729 1.00 18.42 85 ALA D C 1
ATOM 7636 O O . ALA D 1 85 ? 46.851 14.772 73.460 1.00 16.01 85 ALA D O 1
ATOM 7638 N N . ALA D 1 86 ? 45.929 15.698 71.623 1.00 18.01 86 ALA D N 1
ATOM 7639 C CA . ALA D 1 86 ? 45.328 14.450 71.148 1.00 17.11 86 ALA D CA 1
ATOM 7640 C C . ALA D 1 86 ? 46.432 13.550 70.561 1.00 14.28 86 ALA D C 1
ATOM 7641 O O . ALA D 1 86 ? 46.464 12.347 70.815 1.00 11.35 86 ALA D O 1
ATOM 7643 N N . ASP D 1 87 ? 47.349 14.147 69.807 1.00 15.31 87 ASP D N 1
ATOM 7644 C CA . ASP D 1 87 ? 48.468 13.407 69.221 1.00 18.06 87 ASP D CA 1
ATOM 7645 C C . ASP D 1 87 ? 49.324 12.793 70.327 1.00 19.64 87 ASP D C 1
ATOM 7646 O O . ASP D 1 87 ? 49.839 11.676 70.181 1.00 20.61 87 ASP D O 1
ATOM 7651 N N . ASP D 1 88 ? 49.504 13.552 71.410 1.00 17.29 88 ASP D N 1
ATOM 7652 C CA . ASP D 1 88 ? 50.284 13.124 72.566 1.00 15.86 88 ASP D CA 1
ATOM 7653 C C . ASP D 1 88 ? 49.722 11.844 73.157 1.00 15.03 88 ASP D C 1
ATOM 7654 O O . ASP D 1 88 ? 50.480 11.035 73.683 1.00 18.15 88 ASP D O 1
ATOM 7659 N N . GLN D 1 89 ? 48.396 11.702 73.161 1.00 14.04 89 GLN D N 1
ATOM 7660 C CA . GLN D 1 89 ? 47.759 10.501 73.713 1.00 15.63 89 GLN D CA 1
ATOM 7661 C C . GLN D 1 89 ? 48.070 9.267 72.879 1.00 15.66 89 GLN D C 1
ATOM 7662 O O . GLN D 1 89 ? 48.328 8.192 73.421 1.00 19.38 89 GLN D O 1
ATOM 7668 N N . ALA D 1 90 ? 48.074 9.435 71.562 1.00 16.30 90 ALA D N 1
ATOM 7669 C CA . ALA D 1 90 ? 48.403 8.348 70.659 1.00 17.21 90 ALA D CA 1
ATOM 7670 C C . ALA D 1 90 ? 49.885 7.997 70.845 1.00 17.76 90 ALA D C 1
ATOM 7671 O O . ALA D 1 90 ? 50.256 6.828 70.918 1.00 19.27 90 ALA D O 1
ATOM 7673 N N . ALA D 1 91 ? 50.725 9.022 70.923 1.00 17.78 91 ALA D N 1
ATOM 7674 C CA . ALA D 1 91 ? 52.157 8.840 71.100 1.00 17.13 91 ALA D CA 1
ATOM 7675 C C . ALA D 1 91 ? 52.474 8.143 72.427 1.00 17.79 91 ALA D C 1
ATOM 7676 O O . ALA D 1 91 ? 53.430 7.372 72.513 1.00 20.64 91 ALA D O 1
ATOM 7678 N N . LEU D 1 92 ? 51.656 8.399 73.445 1.00 13.72 92 LEU D N 1
ATOM 7679 C CA . LEU D 1 92 ? 51.832 7.802 74.769 1.00 17.69 92 LEU D CA 1
ATOM 7680 C C . LEU D 1 92 ? 51.503 6.320 74.691 1.00 18.96 92 LEU D C 1
ATOM 7681 O O . LEU D 1 92 ? 52.204 5.488 75.269 1.00 21.71 92 LEU D O 1
ATOM 7686 N N . LEU D 1 93 ? 50.423 5.993 73.989 1.00 19.01 93 LEU D N 1
ATOM 7687 C CA . LEU D 1 93 ? 50.023 4.601 73.836 1.00 20.08 93 LEU D CA 1
ATOM 7688 C C . LEU D 1 93 ? 51.095 3.833 73.070 1.00 17.90 93 LEU D C 1
ATOM 7689 O O . LEU D 1 93 ? 51.420 2.716 73.436 1.00 22.08 93 LEU D O 1
ATOM 7694 N N . ASP D 1 94 ? 51.704 4.477 72.075 1.00 19.37 94 ASP D N 1
ATOM 7695 C CA . ASP D 1 94 ? 52.765 3.867 71.282 1.00 18.91 94 ASP D CA 1
ATOM 7696 C C . ASP D 1 94 ? 53.969 3.596 72.156 1.00 22.43 94 ASP D C 1
ATOM 7697 O O . ASP D 1 94 ? 54.623 2.557 72.020 1.00 23.30 94 ASP D O 1
ATOM 7702 N N . ALA D 1 95 ? 54.279 4.554 73.030 1.00 20.82 95 ALA D N 1
ATOM 7703 C CA . ALA D 1 95 ? 55.418 4.444 73.939 1.00 20.07 95 ALA D CA 1
ATOM 7704 C C . ALA D 1 95 ? 55.237 3.344 74.976 1.00 17.78 95 ALA D C 1
ATOM 7705 O O . ALA D 1 95 ? 56.208 2.767 75.441 1.00 22.32 95 ALA D O 1
ATOM 7707 N N . LEU D 1 96 ? 53.996 3.088 75.368 1.00 15.36 96 LEU D N 1
ATOM 7708 C CA . LEU D 1 96 ? 53.697 2.039 76.335 1.00 14.33 96 LEU D CA 1
ATOM 7709 C C . LEU D 1 96 ? 53.359 0.710 75.634 1.00 19.30 96 LEU D C 1
ATOM 7710 O O . LEU D 1 96 ? 53.073 -0.283 76.304 1.00 22.34 96 LEU D O 1
ATOM 7715 N N . GLY D 1 97 ? 53.400 0.706 74.298 1.00 19.73 97 GLY D N 1
ATOM 7716 C CA . GLY D 1 97 ? 53.104 -0.483 73.513 1.00 19.99 97 GLY D CA 1
ATOM 7717 C C . GLY D 1 97 ? 51.660 -0.938 73.618 1.00 22.06 97 GLY D C 1
ATOM 7718 O O . GLY D 1 97 ? 51.360 -2.124 73.514 1.00 24.59 97 GLY D O 1
ATOM 7719 N N . ILE D 1 98 ? 50.758 0.014 73.815 1.00 21.65 98 ILE D N 1
ATOM 7720 C CA . ILE D 1 98 ? 49.344 -0.295 73.965 1.00 20.30 98 ILE D CA 1
ATOM 7721 C C . ILE D 1 98 ? 48.608 -0.070 72.660 1.00 23.90 98 ILE D C 1
ATOM 7722 O O . ILE D 1 98 ? 48.654 1.016 72.077 1.00 20.02 98 ILE D O 1
ATOM 7727 N N . GLU D 1 99 ? 47.920 -1.117 72.221 1.00 24.22 99 GLU D N 1
ATOM 7728 C CA . GLU D 1 99 ? 47.195 -1.098 70.972 1.00 27.03 99 GLU D CA 1
ATOM 7729 C C . GLU D 1 99 ? 45.879 -0.357 71.038 1.00 23.16 99 GLU D C 1
ATOM 7730 O O . GLU D 1 99 ? 45.605 0.500 70.195 1.00 23.17 99 GLU D O 1
ATOM 7736 N N . LYS D 1 100 ? 45.061 -0.683 72.028 1.00 20.30 100 LYS D N 1
ATOM 7737 C CA . LYS D 1 100 ? 43.761 -0.041 72.162 1.00 20.32 100 LYS D CA 1
ATOM 7738 C C . LYS D 1 100 ? 43.473 0.212 73.620 1.00 20.10 100 LYS D C 1
ATOM 7739 O O . LYS D 1 100 ? 43.840 -0.584 74.476 1.00 20.39 100 LYS D O 1
ATOM 7745 N N . ALA D 1 101 ? 42.790 1.313 73.903 1.00 18.07 101 ALA D N 1
ATOM 7746 C CA . ALA D 1 101 ? 42.472 1.651 75.276 1.00 19.07 101 ALA D CA 1
ATOM 7747 C C . ALA D 1 101 ? 41.102 2.265 75.427 1.00 17.76 101 ALA D C 1
ATOM 7748 O O . ALA D 1 101 ? 40.507 2.701 74.452 1.00 19.94 101 ALA D O 1
ATOM 7750 N N . TYR D 1 102 ? 40.580 2.200 76.648 1.00 17.74 102 TYR D N 1
ATOM 7751 C CA . TYR D 1 102 ? 39.335 2.857 77.002 1.00 18.16 102 TYR D CA 1
ATOM 7752 C C . TYR D 1 102 ? 39.817 4.280 77.357 1.00 21.59 102 TYR D C 1
ATOM 7753 O O . TYR D 1 102 ? 40.883 4.445 77.969 1.00 18.62 102 TYR D O 1
ATOM 7762 N N . VAL D 1 103 ? 39.075 5.305 76.950 1.00 20.78 103 VAL D N 1
ATOM 7763 C CA . VAL D 1 103 ? 39.495 6.678 77.225 1.00 17.28 103 VAL D CA 1
ATOM 7764 C C . VAL D 1 103 ? 38.384 7.520 77.824 1.00 18.95 103 VAL D C 1
ATOM 7765 O O . VAL D 1 103 ? 37.259 7.491 77.343 1.00 17.46 103 VAL D O 1
ATOM 7769 N N . VAL D 1 104 ? 38.710 8.264 78.881 1.00 19.70 104 VAL D N 1
ATOM 7770 C CA . VAL D 1 104 ? 37.766 9.168 79.534 1.00 18.86 104 VAL D CA 1
ATOM 7771 C C . VAL D 1 104 ? 38.358 10.580 79.469 1.00 19.76 104 VAL D C 1
ATOM 7772 O O . VAL D 1 104 ? 39.473 10.813 79.931 1.00 20.31 104 VAL D O 1
ATOM 7776 N N . GLY D 1 105 ? 37.626 11.498 78.853 1.00 19.73 105 GLY D N 1
ATOM 7777 C CA . GLY D 1 105 ? 38.069 12.880 78.748 1.00 16.97 105 GLY D CA 1
ATOM 7778 C C . GLY D 1 105 ? 37.169 13.813 79.539 1.00 16.13 105 GLY D C 1
ATOM 7779 O O . GLY D 1 105 ? 35.948 13.788 79.411 1.00 16.93 105 GLY D O 1
ATOM 7780 N N . HIS D 1 106 ? 37.777 14.645 80.369 1.00 16.06 106 HIS D N 1
ATOM 7781 C CA . HIS D 1 106 ? 37.035 15.595 81.192 1.00 16.16 106 HIS D CA 1
ATOM 7782 C C . HIS D 1 106 ? 37.360 17.025 80.772 1.00 17.55 106 HIS D C 1
ATOM 7783 O O . HIS D 1 106 ? 38.508 17.320 80.433 1.00 14.43 106 HIS D O 1
ATOM 7790 N N . ASP D 1 107 ? 36.346 17.896 80.727 1.00 19.52 107 ASP D N 1
ATOM 7791 C CA . ASP D 1 107 ? 36.583 19.311 80.411 1.00 15.68 107 ASP D CA 1
ATOM 7792 C C . ASP D 1 107 ? 37.282 19.452 79.047 1.00 18.30 107 ASP D C 1
ATOM 7793 O O . ASP D 1 107 ? 36.781 18.909 78.061 1.00 18.81 107 ASP D O 1
ATOM 7798 N N . PHE D 1 108 ? 38.413 20.171 78.982 1.00 16.75 108 PHE D N 1
ATOM 7799 C CA . PHE D 1 108 ? 39.164 20.356 77.723 1.00 17.28 108 PHE D CA 1
ATOM 7800 C C . PHE D 1 108 ? 39.473 19.018 77.047 1.00 18.24 108 PHE D C 1
ATOM 7801 O O . PHE D 1 108 ? 39.533 18.923 75.817 1.00 17.17 108 PHE D O 1
ATOM 7809 N N . ALA D 1 109 ? 39.749 18.004 77.867 1.00 16.36 109 ALA D N 1
ATOM 7810 C CA . ALA D 1 109 ? 40.111 16.679 77.361 1.00 16.16 109 ALA D CA 1
ATOM 7811 C C . ALA D 1 109 ? 38.961 15.988 76.652 1.00 16.28 109 ALA D C 1
ATOM 7812 O O . ALA D 1 109 ? 39.180 14.996 75.955 1.00 16.36 109 ALA D O 1
ATOM 7814 N N . ALA D 1 110 ? 37.740 16.503 76.840 1.00 16.34 110 ALA D N 1
ATOM 7815 C CA . ALA D 1 110 ? 36.582 15.970 76.146 1.00 14.79 110 ALA D CA 1
ATOM 7816 C C . ALA D 1 110 ? 36.761 16.346 74.673 1.00 16.74 110 ALA D C 1
ATOM 7817 O O . ALA D 1 110 ? 36.436 15.561 73.788 1.00 19.79 110 ALA D O 1
ATOM 7819 N N . ILE D 1 111 ? 37.347 17.515 74.416 1.00 17.87 111 ILE D N 1
ATOM 7820 C CA . ILE D 1 111 ? 37.598 17.976 73.043 1.00 17.24 111 ILE D CA 1
ATOM 7821 C C . ILE D 1 111 ? 38.786 17.201 72.501 1.00 17.71 111 ILE D C 1
ATOM 7822 O O . ILE D 1 111 ? 38.846 16.874 71.315 1.00 20.02 111 ILE D O 1
ATOM 7827 N N . VAL D 1 112 ? 39.761 16.955 73.367 1.00 16.40 112 VAL D N 1
ATOM 7828 C CA . VAL D 1 112 ? 40.936 16.167 72.991 1.00 15.50 112 VAL D CA 1
ATOM 7829 C C . VAL D 1 112 ? 40.452 14.759 72.571 1.00 14.29 112 VAL D C 1
ATOM 7830 O O . VAL D 1 112 ? 40.884 14.210 71.554 1.00 14.87 112 VAL D O 1
ATOM 7834 N N . LEU D 1 113 ? 39.522 14.216 73.347 1.00 13.28 113 LEU D N 1
ATOM 7835 C CA . LEU D 1 113 ? 38.943 12.903 73.085 1.00 17.80 113 LEU D CA 1
ATOM 7836 C C . LEU D 1 113 ? 38.182 12.889 71.753 1.00 22.38 113 LEU D C 1
ATOM 7837 O O . LEU D 1 113 ? 38.382 11.985 70.936 1.00 21.57 113 LEU D O 1
ATOM 7842 N N . HIS D 1 114 ? 37.315 13.887 71.538 1.00 21.06 114 HIS D N 1
ATOM 7843 C CA . HIS D 1 114 ? 36.539 13.996 70.305 1.00 17.19 114 HIS D CA 1
ATOM 7844 C C . HIS D 1 114 ? 37.494 13.905 69.124 1.00 17.23 114 HIS D C 1
ATOM 7845 O O . HIS D 1 114 ? 37.239 13.181 68.168 1.00 18.52 114 HIS D O 1
ATOM 7852 N N . LYS D 1 115 ? 38.620 14.606 69.227 1.00 17.73 115 LYS D N 1
ATOM 7853 C CA . LYS D 1 115 ? 39.646 14.609 68.190 1.00 17.30 115 LYS D CA 1
ATOM 7854 C C . LYS D 1 115 ? 40.369 13.269 68.092 1.00 22.94 115 LYS D C 1
ATOM 7855 O O . LYS D 1 115 ? 40.650 12.761 66.999 1.00 22.39 115 LYS D O 1
ATOM 7861 N N . PHE D 1 116 ? 40.715 12.725 69.249 1.00 19.94 116 PHE D N 1
ATOM 7862 C CA . PHE D 1 116 ? 41.435 11.469 69.311 1.00 21.23 116 PHE D CA 1
ATOM 7863 C C . PHE D 1 116 ? 40.666 10.292 68.731 1.00 19.91 116 PHE D C 1
ATOM 7864 O O . PHE D 1 116 ? 41.235 9.526 67.967 1.00 22.60 116 PHE D O 1
ATOM 7872 N N . ILE D 1 117 ? 39.384 10.143 69.066 1.00 20.28 117 ILE D N 1
ATOM 7873 C CA . ILE D 1 117 ? 38.627 9.002 68.560 1.00 24.70 117 ILE D CA 1
ATOM 7874 C C . ILE D 1 117 ? 38.378 8.987 67.056 1.00 25.61 117 ILE D C 1
ATOM 7875 O O . ILE D 1 117 ? 38.037 7.949 66.493 1.00 28.61 117 ILE D O 1
ATOM 7880 N N . ARG D 1 118 ? 38.578 10.124 66.400 1.00 22.62 118 ARG D N 1
ATOM 7881 C CA . ARG D 1 118 ? 38.389 10.191 64.966 1.00 19.55 118 ARG D CA 1
ATOM 7882 C C . ARG D 1 118 ? 39.723 10.060 64.278 1.00 20.51 118 ARG D C 1
ATOM 7883 O O . ARG D 1 118 ? 39.840 9.317 63.312 1.00 26.85 118 ARG D O 1
ATOM 7891 N N . LYS D 1 119 ? 40.752 10.714 64.802 1.00 17.69 119 LYS D N 1
ATOM 7892 C CA . LYS D 1 119 ? 42.073 10.632 64.172 1.00 17.46 119 LYS D CA 1
ATOM 7893 C C . LYS D 1 119 ? 42.813 9.329 64.479 1.00 20.61 119 LYS D C 1
ATOM 7894 O O . LYS D 1 119 ? 43.722 8.941 63.746 1.00 20.36 119 LYS D O 1
ATOM 7900 N N . TYR D 1 120 ? 42.427 8.675 65.575 1.00 23.18 120 TYR D N 1
ATOM 7901 C CA . TYR D 1 120 ? 43.037 7.416 66.014 1.00 22.30 120 TYR D CA 1
ATOM 7902 C C . TYR D 1 120 ? 41.920 6.492 66.464 1.00 23.27 120 TYR D C 1
ATOM 7903 O O . TYR D 1 120 ? 41.964 5.948 67.576 1.00 22.41 120 TYR D O 1
ATOM 7912 N N . SER D 1 121 ? 40.918 6.322 65.599 1.00 24.93 121 SER D N 1
ATOM 7913 C CA . SER D 1 121 ? 39.751 5.474 65.894 1.00 27.57 121 SER D CA 1
ATOM 7914 C C . SER D 1 121 ? 40.100 4.007 66.211 1.00 27.93 121 SER D C 1
ATOM 7915 O O . SER D 1 121 ? 39.382 3.335 66.967 1.00 29.61 121 SER D O 1
ATOM 7918 N N . ASP D 1 122 ? 41.202 3.523 65.636 1.00 24.95 122 ASP D N 1
ATOM 7919 C CA . ASP D 1 122 ? 41.659 2.156 65.863 1.00 29.08 122 ASP D CA 1
ATOM 7920 C C . ASP D 1 122 ? 42.391 1.944 67.209 1.00 30.56 122 ASP D C 1
ATOM 7921 O O . ASP D 1 122 ? 42.711 0.807 67.562 1.00 27.65 122 ASP D O 1
ATOM 7926 N N . ARG D 1 123 ? 42.613 3.026 67.970 1.00 27.04 123 ARG D N 1
ATOM 7927 C CA . ARG D 1 123 ? 43.301 2.948 69.267 1.00 21.78 123 ARG D CA 1
ATOM 7928 C C . ARG D 1 123 ? 42.349 3.005 70.454 1.00 20.62 123 ARG D C 1
ATOM 7929 O O . ARG D 1 123 ? 42.791 3.012 71.600 1.00 22.66 123 ARG D O 1
ATOM 7937 N N . VAL D 1 124 ? 41.046 3.031 70.195 1.00 17.76 124 VAL D N 1
ATOM 7938 C CA . VAL D 1 124 ? 40.082 3.111 71.286 1.00 19.37 124 VAL D CA 1
ATOM 7939 C C . VAL D 1 124 ? 39.048 1.988 71.297 1.00 21.44 124 VAL D C 1
ATOM 7940 O O . VAL D 1 124 ? 38.525 1.588 70.255 1.00 24.55 124 VAL D O 1
ATOM 7944 N N . ILE D 1 125 ? 38.782 1.476 72.493 1.00 19.24 125 ILE D N 1
ATOM 7945 C CA . ILE D 1 125 ? 37.814 0.421 72.695 1.00 22.57 125 ILE D CA 1
ATOM 7946 C C . ILE D 1 125 ? 36.470 1.113 72.837 1.00 24.32 125 ILE D C 1
ATOM 7947 O O . ILE D 1 125 ? 35.600 0.964 71.988 1.00 28.91 125 ILE D O 1
ATOM 7952 N N . LYS D 1 126 ? 36.321 1.887 73.904 1.00 25.30 126 LYS D N 1
ATOM 7953 C CA . LYS D 1 126 ? 35.117 2.678 74.154 1.00 23.77 126 LYS D CA 1
ATOM 7954 C C . LYS D 1 126 ? 35.598 3.976 74.803 1.00 24.71 126 LYS D C 1
ATOM 7955 O O . LYS D 1 126 ? 36.700 4.023 75.352 1.00 22.53 126 LYS D O 1
ATOM 7961 N N . ALA D 1 127 ? 34.775 5.020 74.750 1.00 24.50 127 ALA D N 1
ATOM 7962 C CA . ALA D 1 127 ? 35.146 6.304 75.334 1.00 22.27 127 ALA D CA 1
ATOM 7963 C C . ALA D 1 127 ? 34.056 6.869 76.231 1.00 23.66 127 ALA D C 1
ATOM 7964 O O . ALA D 1 127 ? 32.927 6.394 76.222 1.00 22.76 127 ALA D O 1
ATOM 7966 N N . ALA D 1 128 ? 34.431 7.837 77.066 1.00 24.78 128 ALA D N 1
ATOM 7967 C CA . ALA D 1 128 ? 33.498 8.505 77.964 1.00 22.39 128 ALA D CA 1
ATOM 7968 C C . ALA D 1 128 ? 33.888 9.978 78.063 1.00 25.90 128 ALA D C 1
ATOM 7969 O O . ALA D 1 128 ? 35.073 10.319 78.070 1.00 25.93 128 ALA D O 1
ATOM 7971 N N . ILE D 1 129 ? 32.875 10.840 78.044 1.00 27.21 129 ILE D N 1
ATOM 7972 C CA . ILE D 1 129 ? 33.036 12.287 78.119 1.00 23.91 129 ILE D CA 1
ATOM 7973 C C . ILE D 1 129 ? 32.466 12.761 79.451 1.00 23.49 129 ILE D C 1
ATOM 7974 O O . ILE D 1 129 ? 31.326 12.445 79.791 1.00 26.16 129 ILE D O 1
ATOM 7979 N N . PHE D 1 130 ? 33.287 13.450 80.234 1.00 22.52 130 PHE D N 1
ATOM 7980 C CA . PHE D 1 130 ? 32.854 13.987 81.518 1.00 22.58 130 PHE D CA 1
ATOM 7981 C C . PHE D 1 130 ? 32.884 15.514 81.444 1.00 21.42 130 PHE D C 1
ATOM 7982 O O . PHE D 1 130 ? 33.915 16.105 81.101 1.00 19.62 130 PHE D O 1
ATOM 7990 N N . ASP D 1 131 ? 31.755 16.132 81.783 1.00 23.87 131 ASP D N 1
ATOM 7991 C CA . ASP D 1 131 ? 31.588 17.583 81.817 1.00 20.69 131 ASP D CA 1
ATOM 7992 C C . ASP D 1 131 ? 32.460 18.359 80.836 1.00 20.66 131 ASP D C 1
ATOM 7993 O O . ASP D 1 131 ? 33.383 19.065 81.229 1.00 21.02 131 ASP D O 1
ATOM 7998 N N . PRO D 1 132 ? 32.152 18.260 79.538 1.00 21.62 132 PRO D N 1
ATOM 7999 C CA . PRO D 1 132 ? 32.911 18.943 78.487 1.00 22.92 132 PRO D CA 1
ATOM 8000 C C . PRO D 1 132 ? 32.757 20.463 78.444 1.00 24.68 132 PRO D C 1
ATOM 8001 O O . PRO D 1 132 ? 33.598 21.162 77.881 1.00 25.80 132 PRO D O 1
ATOM 8005 N N . ILE D 1 133 ? 31.706 20.974 79.072 1.00 27.22 133 ILE D N 1
ATOM 8006 C CA . ILE D 1 133 ? 31.433 22.405 79.041 1.00 29.17 133 ILE D CA 1
ATOM 8007 C C . ILE D 1 133 ? 31.570 23.109 80.384 1.00 29.90 133 ILE D C 1
ATOM 8008 O O . ILE D 1 133 ? 30.940 22.714 81.379 1.00 28.67 133 ILE D O 1
ATOM 8013 N N . GLN D 1 134 ? 32.395 24.154 80.396 1.00 31.05 134 GLN D N 1
ATOM 8014 C CA . GLN D 1 134 ? 32.618 24.959 81.597 1.00 35.25 134 GLN D CA 1
ATOM 8015 C C . GLN D 1 134 ? 31.413 25.876 81.787 1.00 39.32 134 GLN D C 1
ATOM 8016 O O . GLN D 1 134 ? 30.884 26.412 80.816 1.00 40.10 134 GLN D O 1
ATOM 8022 N N . PRO D 1 135 ? 30.922 26.004 83.035 1.00 45.05 135 PRO D N 1
ATOM 8023 C CA . PRO D 1 135 ? 29.782 26.796 83.514 1.00 49.45 135 PRO D CA 1
ATOM 8024 C C . PRO D 1 135 ? 29.488 28.197 82.965 1.00 53.96 135 PRO D C 1
ATOM 8025 O O . PRO D 1 135 ? 28.558 28.373 82.172 1.00 58.01 135 PRO D O 1
ATOM 8029 N N . ASP D 1 136 ? 30.228 29.194 83.440 1.00 56.68 136 ASP D N 1
ATOM 8030 C CA . ASP D 1 136 ? 30.004 30.576 83.020 1.00 59.41 136 ASP D CA 1
ATOM 8031 C C . ASP D 1 136 ? 30.535 30.850 81.614 1.00 60.26 136 ASP D C 1
ATOM 8032 O O . ASP D 1 136 ? 31.210 31.848 81.369 1.00 64.25 136 ASP D O 1
ATOM 8037 N N . PHE D 1 137 ? 30.190 29.972 80.686 1.00 60.88 137 PHE D N 1
ATOM 8038 C CA . PHE D 1 137 ? 30.620 30.093 79.302 1.00 63.23 137 PHE D CA 1
ATOM 8039 C C . PHE D 1 137 ? 29.455 30.492 78.390 1.00 66.83 137 PHE D C 1
ATOM 8040 O O . PHE D 1 137 ? 28.325 29.990 78.618 1.00 67.78 137 PHE D O 1
ATOM 8048 N N . GLU D 1 149 ? 33.042 33.183 74.387 1.00 43.42 149 GLU D N 1
ATOM 8049 C CA . GLU D 1 149 ? 34.049 33.771 75.313 1.00 44.70 149 GLU D CA 1
ATOM 8050 C C . GLU D 1 149 ? 33.505 34.080 76.723 1.00 42.09 149 GLU D C 1
ATOM 8051 O O . GLU D 1 149 ? 32.599 34.904 76.889 1.00 43.66 149 GLU D O 1
ATOM 8057 N N . SER D 1 150 ? 34.055 33.390 77.725 1.00 34.64 150 SER D N 1
ATOM 8058 C CA . SER D 1 150 ? 33.703 33.610 79.127 1.00 26.70 150 SER D CA 1
ATOM 8059 C C . SER D 1 150 ? 34.670 34.698 79.617 1.00 23.20 150 SER D C 1
ATOM 8060 O O . SER D 1 150 ? 35.703 34.950 78.979 1.00 21.81 150 SER D O 1
ATOM 8063 N N . TRP D 1 151 ? 34.367 35.317 80.754 1.00 20.35 151 TRP D N 1
ATOM 8064 C CA . TRP D 1 151 ? 35.243 36.359 81.284 1.00 18.92 151 TRP D CA 1
ATOM 8065 C C . TRP D 1 151 ? 36.678 35.846 81.482 1.00 19.30 151 TRP D C 1
ATOM 8066 O O . TRP D 1 151 ? 37.641 36.462 80.999 1.00 20.99 151 TRP D O 1
ATOM 8077 N N . TYR D 1 152 ? 36.812 34.669 82.102 1.00 17.87 152 TYR D N 1
ATOM 8078 C CA . TYR D 1 152 ? 38.133 34.102 82.357 1.00 16.61 152 TYR D CA 1
ATOM 8079 C C . TYR D 1 152 ? 38.925 33.703 81.121 1.00 16.56 152 TYR D C 1
ATOM 8080 O O . TYR D 1 152 ? 40.143 33.857 81.102 1.00 19.04 152 TYR D O 1
ATOM 8089 N N . SER D 1 153 ? 38.251 33.211 80.082 1.00 18.83 153 SER D N 1
ATOM 8090 C CA . SER D 1 153 ? 38.961 32.838 78.862 1.00 21.69 153 SER D CA 1
ATOM 8091 C C . SER D 1 153 ? 39.587 34.088 78.261 1.00 19.52 153 SER D C 1
ATOM 8092 O O . SER D 1 153 ? 40.688 34.030 77.701 1.00 21.24 153 SER D O 1
ATOM 8095 N N . GLN D 1 154 ? 38.901 35.227 78.420 1.00 23.39 154 GLN D N 1
ATOM 8096 C CA . GLN D 1 154 ? 39.402 36.523 77.927 1.00 21.70 154 GLN D CA 1
ATOM 8097 C C . GLN D 1 154 ? 40.525 37.014 78.845 1.00 18.42 154 GLN D C 1
ATOM 8098 O O . GLN D 1 154 ? 41.563 37.497 78.385 1.00 16.28 154 GLN D O 1
ATOM 8104 N N . PHE D 1 155 ? 40.305 36.866 80.149 1.00 18.14 155 PHE D N 1
ATOM 8105 C CA . PHE D 1 155 ? 41.285 37.262 81.146 1.00 15.62 155 PHE D CA 1
ATOM 8106 C C . PHE D 1 155 ? 42.585 36.478 80.908 1.00 17.27 155 PHE D C 1
ATOM 8107 O O . PHE D 1 155 ? 43.673 37.062 80.890 1.00 16.20 155 PHE D O 1
ATOM 8115 N N . HIS D 1 156 ? 42.459 35.169 80.657 1.00 17.99 156 HIS D N 1
ATOM 8116 C CA . HIS D 1 156 ? 43.615 34.291 80.419 1.00 16.15 156 HIS D CA 1
ATOM 8117 C C . HIS D 1 156 ? 44.436 34.662 79.185 1.00 17.14 156 HIS D C 1
ATOM 8118 O O . HIS D 1 156 ? 45.588 34.226 79.023 1.00 15.67 156 HIS D O 1
ATOM 8125 N N . GLN D 1 157 ? 43.870 35.513 78.331 1.00 20.72 157 GLN D N 1
ATOM 8126 C CA . GLN D 1 157 ? 44.584 35.957 77.132 1.00 18.25 157 GLN D CA 1
ATOM 8127 C C . GLN D 1 157 ? 45.653 36.981 77.504 1.00 20.85 157 GLN D C 1
ATOM 8128 O O . GLN D 1 157 ? 46.566 37.228 76.725 1.00 22.62 157 GLN D O 1
ATOM 8134 N N . LEU D 1 158 ? 45.521 37.579 78.689 1.00 20.43 158 LEU D N 1
ATOM 8135 C CA . LEU D 1 158 ? 46.435 38.614 79.154 1.00 20.16 158 LEU D CA 1
ATOM 8136 C C . LEU D 1 158 ? 47.627 38.162 79.979 1.00 21.10 158 LEU D C 1
ATOM 8137 O O . LEU D 1 158 ? 47.496 37.354 80.899 1.00 19.10 158 LEU D O 1
ATOM 8142 N N . ASP D 1 159 ? 48.782 38.754 79.692 1.00 21.28 159 ASP D N 1
ATOM 8143 C CA . ASP D 1 159 ? 49.999 38.469 80.437 1.00 21.64 159 ASP D CA 1
ATOM 8144 C C . ASP D 1 159 ? 49.866 39.008 81.850 1.00 23.52 159 ASP D C 1
ATOM 8145 O O . ASP D 1 159 ? 50.485 38.497 82.780 1.00 24.49 159 ASP D O 1
ATOM 8150 N N . MET D 1 160 ? 49.043 40.041 82.005 1.00 23.92 160 MET D N 1
ATOM 8151 C CA . MET D 1 160 ? 48.807 40.644 83.306 1.00 24.45 160 MET D CA 1
ATOM 8152 C C . MET D 1 160 ? 48.161 39.599 84.207 1.00 24.20 160 MET D C 1
ATOM 8153 O O . MET D 1 160 ? 48.499 39.499 85.389 1.00 26.34 160 MET D O 1
ATOM 8158 N N . ALA D 1 161 ? 47.270 38.790 83.630 1.00 20.40 161 ALA D N 1
ATOM 8159 C CA . ALA D 1 161 ? 46.568 37.745 84.374 1.00 17.91 161 ALA D CA 1
ATOM 8160 C C . ALA D 1 161 ? 47.552 36.707 84.912 1.00 17.64 161 ALA D C 1
ATOM 8161 O O . ALA D 1 161 ? 47.407 36.236 86.043 1.00 17.50 161 ALA D O 1
ATOM 8163 N N . VAL D 1 162 ? 48.552 36.363 84.102 1.00 19.71 162 VAL D N 1
ATOM 8164 C CA . VAL D 1 162 ? 49.580 35.391 84.502 1.00 20.78 162 VAL D CA 1
ATOM 8165 C C . VAL D 1 162 ? 50.373 35.920 85.702 1.00 22.14 162 VAL D C 1
ATOM 8166 O O . VAL D 1 162 ? 50.496 35.245 86.725 1.00 20.22 162 VAL D O 1
ATOM 8170 N N . GLU D 1 163 ? 50.861 37.149 85.590 1.00 24.36 163 GLU D N 1
ATOM 8171 C CA . GLU D 1 163 ? 51.628 37.760 86.666 1.00 26.69 163 GLU D CA 1
ATOM 8172 C C . GLU D 1 163 ? 50.834 37.933 87.956 1.00 23.37 163 GLU D C 1
ATOM 8173 O O . GLU D 1 163 ? 51.361 37.728 89.038 1.00 26.66 163 GLU D O 1
ATOM 8179 N N . VAL D 1 164 ? 49.567 38.309 87.832 1.00 23.38 164 VAL D N 1
ATOM 8180 C CA . VAL D 1 164 ? 48.702 38.509 88.991 1.00 22.96 164 VAL D CA 1
ATOM 8181 C C . VAL D 1 164 ? 48.361 37.181 89.673 1.00 25.15 164 VAL D C 1
ATOM 8182 O O . VAL D 1 164 ? 48.608 37.006 90.868 1.00 20.12 164 VAL D O 1
ATOM 8186 N N . VAL D 1 165 ? 47.807 36.241 88.906 1.00 24.88 165 VAL D N 1
ATOM 8187 C CA . VAL D 1 165 ? 47.417 34.951 89.463 1.00 24.09 165 VAL D CA 1
ATOM 8188 C C . VAL D 1 165 ? 48.592 34.201 90.081 1.00 23.35 165 VAL D C 1
ATOM 8189 O O . VAL D 1 165 ? 48.450 33.596 91.140 1.00 24.13 165 VAL D O 1
ATOM 8193 N N . GLY D 1 166 ? 49.764 34.304 89.453 1.00 25.72 166 GLY D N 1
ATOM 8194 C CA . GLY D 1 166 ? 50.939 33.625 89.972 1.00 23.35 166 GLY D CA 1
ATOM 8195 C C . GLY D 1 166 ? 51.801 34.488 90.880 1.00 26.14 166 GLY D C 1
ATOM 8196 O O . GLY D 1 166 ? 52.915 34.088 91.215 1.00 25.69 166 GLY D O 1
ATOM 8197 N N . SER D 1 167 ? 51.293 35.650 91.302 1.00 22.33 167 SER D N 1
ATOM 8198 C CA . SER D 1 167 ? 52.067 36.552 92.148 1.00 23.85 167 SER D CA 1
ATOM 8199 C C . SER D 1 167 ? 52.395 36.007 93.544 1.00 22.73 167 SER D C 1
ATOM 8200 O O . SER D 1 167 ? 53.398 36.399 94.133 1.00 27.61 167 SER D O 1
ATOM 8203 N N . SER D 1 168 ? 51.564 35.102 94.056 1.00 23.27 168 SER D N 1
ATOM 8204 C CA . SER D 1 168 ? 51.778 34.495 95.366 1.00 22.27 168 SER D CA 1
ATOM 8205 C C . SER D 1 168 ? 50.801 33.331 95.562 1.00 25.13 168 SER D C 1
ATOM 8206 O O . SER D 1 168 ? 49.788 33.236 94.855 1.00 25.40 168 SER D O 1
ATOM 8209 N N . ARG D 1 169 ? 51.086 32.476 96.545 1.00 22.59 169 ARG D N 1
ATOM 8210 C CA . ARG D 1 169 ? 50.220 31.340 96.855 1.00 25.38 169 ARG D CA 1
ATOM 8211 C C . ARG D 1 169 ? 48.832 31.816 97.249 1.00 26.17 169 ARG D C 1
ATOM 8212 O O . ARG D 1 169 ? 47.837 31.201 96.872 1.00 27.55 169 ARG D O 1
ATOM 8220 N N . GLU D 1 170 ? 48.786 32.872 98.058 1.00 23.88 170 GLU D N 1
ATOM 8221 C CA . GLU D 1 170 ? 47.534 33.439 98.542 1.00 27.16 170 GLU D CA 1
ATOM 8222 C C . GLU D 1 170 ? 46.595 33.801 97.410 1.00 21.66 170 GLU D C 1
ATOM 8223 O O . GLU D 1 170 ? 45.427 33.419 97.423 1.00 22.18 170 GLU D O 1
ATOM 8229 N N . VAL D 1 171 ? 47.113 34.562 96.451 1.00 22.39 171 VAL D N 1
ATOM 8230 C CA . VAL D 1 171 ? 46.344 34.988 95.283 1.00 23.95 171 VAL D CA 1
ATOM 8231 C C . VAL D 1 171 ? 45.966 33.780 94.420 1.00 25.02 171 VAL D C 1
ATOM 8232 O O . VAL D 1 171 ? 44.782 33.579 94.117 1.00 24.23 171 VAL D O 1
ATOM 8236 N N . CYS D 1 172 ? 46.962 32.963 94.057 1.00 25.40 172 CYS D N 1
ATOM 8237 C CA . CYS D 1 172 ? 46.734 31.765 93.243 1.00 19.93 172 CYS D CA 1
ATOM 8238 C C . CYS D 1 172 ? 45.638 30.878 93.835 1.00 21.63 172 CYS D C 1
ATOM 8239 O O . CYS D 1 172 ? 44.756 30.400 93.122 1.00 20.12 172 CYS D O 1
ATOM 8242 N N . LYS D 1 173 ? 45.672 30.715 95.155 1.00 20.46 173 LYS D N 1
ATOM 8243 C CA . LYS D 1 173 ? 44.702 29.900 95.866 1.00 18.10 173 LYS D CA 1
ATOM 8244 C C . LYS D 1 173 ? 43.319 30.488 95.799 1.00 19.43 173 LYS D C 1
ATOM 8245 O O . LYS D 1 173 ? 42.348 29.758 95.632 1.00 22.14 173 LYS D O 1
ATOM 8251 N N . LYS D 1 174 ? 43.219 31.806 95.965 1.00 21.71 174 LYS D N 1
ATOM 8252 C CA . LYS D 1 174 ? 41.921 32.492 95.913 1.00 22.09 174 LYS D CA 1
ATOM 8253 C C . LYS D 1 174 ? 41.297 32.343 94.523 1.00 19.07 174 LYS D C 1
ATOM 8254 O O . LYS D 1 174 ? 40.120 31.999 94.391 1.00 20.35 174 LYS D O 1
ATOM 8260 N N . TYR D 1 175 ? 42.109 32.586 93.496 1.00 13.89 175 TYR D N 1
ATOM 8261 C CA . TYR D 1 175 ? 41.675 32.504 92.112 1.00 13.53 175 TYR D CA 1
ATOM 8262 C C . TYR D 1 175 ? 41.137 31.118 91.744 1.00 14.89 175 TYR D C 1
ATOM 8263 O O . TYR D 1 175 ? 39.983 30.981 91.328 1.00 19.42 175 TYR D O 1
ATOM 8272 N N . PHE D 1 176 ? 41.946 30.086 91.951 1.00 15.30 176 PHE D N 1
ATOM 8273 C CA . PHE D 1 176 ? 41.534 28.731 91.614 1.00 15.25 176 PHE D CA 1
ATOM 8274 C C . PHE D 1 176 ? 40.431 28.168 92.473 1.00 17.54 176 PHE D C 1
ATOM 8275 O O . PHE D 1 176 ? 39.610 27.401 91.975 1.00 21.48 176 PHE D O 1
ATOM 8283 N N . LYS D 1 177 ? 40.378 28.568 93.746 1.00 19.41 177 LYS D N 1
ATOM 8284 C CA . LYS D 1 177 ? 39.341 28.077 94.665 1.00 19.00 177 LYS D CA 1
ATOM 8285 C C . LYS D 1 177 ? 37.979 28.508 94.143 1.00 19.34 177 LYS D C 1
ATOM 8286 O O . LYS D 1 177 ? 36.986 27.775 94.247 1.00 21.76 177 LYS D O 1
ATOM 8292 N N . HIS D 1 178 ? 37.950 29.697 93.552 1.00 19.41 178 HIS D N 1
ATOM 8293 C CA . HIS D 1 178 ? 36.721 30.222 92.990 1.00 20.29 178 HIS D CA 1
ATOM 8294 C C . HIS D 1 178 ? 36.122 29.255 91.968 1.00 18.81 178 HIS D C 1
ATOM 8295 O O . HIS D 1 178 ? 34.943 28.935 92.023 1.00 21.36 178 HIS D O 1
ATOM 8302 N N . PHE D 1 179 ? 36.944 28.789 91.039 1.00 19.39 179 PHE D N 1
ATOM 8303 C CA . PHE D 1 179 ? 36.482 27.869 90.006 1.00 17.67 179 PHE D CA 1
ATOM 8304 C C . PHE D 1 179 ? 36.101 26.506 90.553 1.00 18.52 179 PHE D C 1
ATOM 8305 O O . PHE D 1 179 ? 35.064 25.958 90.173 1.00 23.17 179 PHE D O 1
ATOM 8313 N N . PHE D 1 180 ? 36.912 25.979 91.468 1.00 18.27 180 PHE D N 1
ATOM 8314 C CA . PHE D 1 180 ? 36.632 24.680 92.071 1.00 17.97 180 PHE D CA 1
ATOM 8315 C C . PHE D 1 180 ? 35.261 24.704 92.727 1.00 21.68 180 PHE D C 1
ATOM 8316 O O . PHE D 1 180 ? 34.427 23.839 92.457 1.00 23.07 180 PHE D O 1
ATOM 8324 N N . ASP D 1 181 ? 35.011 25.739 93.533 1.00 24.69 181 ASP D N 1
ATOM 8325 C CA . ASP D 1 181 ? 33.746 25.884 94.262 1.00 23.98 181 ASP D CA 1
ATOM 8326 C C . ASP D 1 181 ? 32.559 26.312 93.417 1.00 23.04 181 ASP D C 1
ATOM 8327 O O . ASP D 1 181 ? 31.504 25.688 93.444 1.00 24.46 181 ASP D O 1
ATOM 8332 N N . HIS D 1 182 ? 32.743 27.388 92.668 1.00 24.10 182 HIS D N 1
ATOM 8333 C CA . HIS D 1 182 ? 31.690 27.914 91.823 1.00 25.78 182 HIS D CA 1
ATOM 8334 C C . HIS D 1 182 ? 31.217 26.898 90.768 1.00 26.01 182 HIS D C 1
ATOM 8335 O O . HIS D 1 182 ? 30.046 26.894 90.395 1.00 25.85 182 HIS D O 1
ATOM 8342 N N . TRP D 1 183 ? 32.119 26.044 90.284 1.00 24.41 183 TRP D N 1
ATOM 8343 C CA . TRP D 1 183 ? 31.745 25.041 89.285 1.00 22.20 183 TRP D CA 1
ATOM 8344 C C . TRP D 1 183 ? 31.220 23.747 89.907 1.00 22.84 183 TRP D C 1
ATOM 8345 O O . TRP D 1 183 ? 30.950 22.786 89.199 1.00 28.75 183 TRP D O 1
ATOM 8356 N N . SER D 1 184 ? 31.099 23.708 91.227 1.00 21.13 184 SER D N 1
ATOM 8357 C CA . SER D 1 184 ? 30.599 22.514 91.896 1.00 22.59 184 SER D CA 1
ATOM 8358 C C . SER D 1 184 ? 29.198 22.753 92.433 1.00 24.95 184 SER D C 1
ATOM 8359 O O . SER D 1 184 ? 28.767 23.897 92.550 1.00 28.35 184 SER D O 1
ATOM 8362 N N . TYR D 1 185 ? 28.484 21.674 92.737 1.00 25.28 185 TYR D N 1
ATOM 8363 C CA . TYR D 1 185 ? 27.131 21.785 93.277 1.00 30.85 185 TYR D CA 1
ATOM 8364 C C . TYR D 1 185 ? 27.186 22.252 94.730 1.00 29.07 185 TYR D C 1
ATOM 8365 O O . TYR D 1 185 ? 26.637 23.303 95.069 1.00 29.44 185 TYR D O 1
ATOM 8374 N N . ARG D 1 186 ? 27.844 21.468 95.583 1.00 27.85 186 ARG D N 1
ATOM 8375 C CA . ARG D 1 186 ? 27.971 21.822 96.993 1.00 27.29 186 ARG D CA 1
ATOM 8376 C C . ARG D 1 186 ? 28.833 23.074 97.138 1.00 28.18 186 ARG D C 1
ATOM 8377 O O . ARG D 1 186 ? 29.475 23.519 96.179 1.00 28.24 186 ARG D O 1
ATOM 8385 N N . ASP D 1 187 ? 28.831 23.660 98.329 1.00 28.94 187 ASP D N 1
ATOM 8386 C CA . ASP D 1 187 ? 29.586 24.884 98.570 1.00 30.83 187 ASP D CA 1
ATOM 8387 C C . ASP D 1 187 ? 31.080 24.795 98.356 1.00 30.10 187 ASP D C 1
ATOM 8388 O O . ASP D 1 187 ? 31.674 25.699 97.769 1.00 29.38 187 ASP D O 1
ATOM 8393 N N . GLU D 1 188 ? 31.698 23.752 98.902 1.00 31.83 188 GLU D N 1
ATOM 8394 C CA . GLU D 1 188 ? 33.136 23.581 98.767 1.00 33.35 188 GLU D CA 1
ATOM 8395 C C . GLU D 1 188 ? 33.525 22.237 98.197 1.00 33.04 188 GLU D C 1
ATOM 8396 O O . GLU D 1 188 ? 33.194 21.186 98.756 1.00 36.59 188 GLU D O 1
ATOM 8402 N N . LEU D 1 189 ? 34.218 22.282 97.065 1.00 30.11 189 LEU D N 1
ATOM 8403 C CA . LEU D 1 189 ? 34.663 21.077 96.389 1.00 28.67 189 LEU D CA 1
ATOM 8404 C C . LEU D 1 189 ? 35.779 20.369 97.137 1.00 27.32 189 LEU D C 1
ATOM 8405 O O . LEU D 1 189 ? 35.682 19.187 97.449 1.00 26.87 189 LEU D O 1
ATOM 8410 N N . LEU D 1 190 ? 36.842 21.114 97.408 1.00 25.14 190 LEU D N 1
ATOM 8411 C CA . LEU D 1 190 ? 38.015 20.574 98.057 1.00 23.86 190 LEU D CA 1
ATOM 8412 C C . LEU D 1 190 ? 38.185 20.915 99.524 1.00 27.10 190 LEU D C 1
ATOM 8413 O O . LEU D 1 190 ? 37.682 21.935 100.011 1.00 26.18 190 LEU D O 1
ATOM 8418 N N . THR D 1 191 ? 38.905 20.037 100.220 1.00 25.64 191 THR D N 1
ATOM 8419 C CA . THR D 1 191 ? 39.230 20.260 101.614 1.00 26.91 191 THR D CA 1
ATOM 8420 C C . THR D 1 191 ? 40.434 21.188 101.540 1.00 26.89 191 THR D C 1
ATOM 8421 O O . THR D 1 191 ? 41.026 21.377 100.468 1.00 29.02 191 THR D O 1
ATOM 8425 N N . GLU D 1 192 ? 40.802 21.765 102.672 1.00 24.94 192 GLU D N 1
ATOM 8426 C CA . GLU D 1 192 ? 41.941 22.656 102.703 1.00 24.69 192 GLU D CA 1
ATOM 8427 C C . GLU D 1 192 ? 43.176 21.910 102.181 1.00 24.63 192 GLU D C 1
ATOM 8428 O O . GLU D 1 192 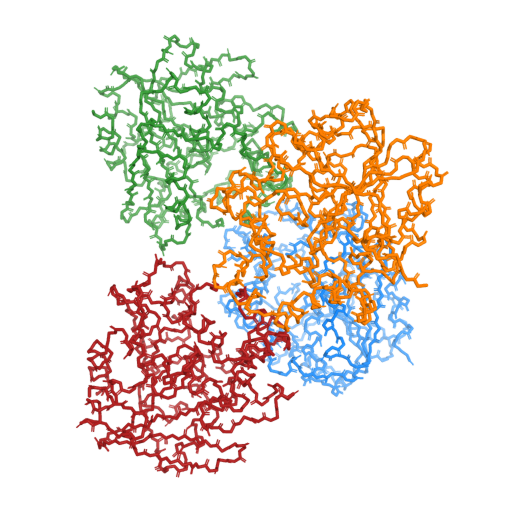? 43.979 22.450 101.413 1.00 20.64 192 GLU D O 1
ATOM 8434 N N . GLU D 1 193 ? 43.276 20.634 102.542 1.00 25.52 193 GLU D N 1
ATOM 8435 C CA . GLU D 1 193 ? 44.417 19.826 102.134 1.00 24.97 193 GLU D CA 1
ATOM 8436 C C . GLU D 1 193 ? 44.476 19.629 100.634 1.00 19.81 193 GLU D C 1
ATOM 8437 O O . GLU D 1 193 ? 45.520 19.823 100.020 1.00 18.54 193 GLU D O 1
ATOM 8443 N N . GLU D 1 194 ? 43.353 19.222 100.054 1.00 18.37 194 GLU D N 1
ATOM 8444 C CA . GLU D 1 194 ? 43.283 19.007 98.620 1.00 15.71 194 GLU D CA 1
ATOM 8445 C C . GLU D 1 194 ? 43.577 20.291 97.837 1.00 16.99 194 GLU D C 1
ATOM 8446 O O . GLU D 1 194 ? 44.351 20.275 96.874 1.00 17.58 194 GLU D O 1
ATOM 8452 N N . LEU D 1 195 ? 43.044 21.415 98.313 1.00 17.56 195 LEU D N 1
ATOM 8453 C CA . LEU D 1 195 ? 43.264 22.696 97.654 1.00 17.78 195 LEU D CA 1
ATOM 8454 C C . LEU D 1 195 ? 44.743 23.075 97.678 1.00 17.76 195 LEU D C 1
ATOM 8455 O O . LEU D 1 195 ? 45.290 23.581 96.691 1.00 16.95 195 LEU D O 1
ATOM 8460 N N . GLU D 1 196 ? 45.402 22.813 98.800 1.00 19.13 196 GLU D N 1
ATOM 8461 C CA . GLU D 1 196 ? 46.831 23.113 98.926 1.00 20.16 196 GLU D CA 1
ATOM 8462 C C . GLU D 1 196 ? 47.638 22.275 97.931 1.00 18.31 196 GLU D C 1
ATOM 8463 O O . GLU D 1 196 ? 48.674 22.712 97.419 1.00 18.88 196 GLU D O 1
ATOM 8469 N N . VAL D 1 197 ? 47.178 21.047 97.688 1.00 17.15 197 VAL D N 1
ATOM 8470 C CA . VAL D 1 197 ? 47.850 20.191 96.714 1.00 19.15 197 VAL D CA 1
ATOM 8471 C C . VAL D 1 197 ? 47.754 20.843 95.318 1.00 17.61 197 VAL D C 1
ATOM 8472 O O . VAL D 1 197 ? 48.752 20.937 94.579 1.00 16.72 197 VAL D O 1
ATOM 8476 N N . HIS D 1 198 ? 46.571 21.358 94.986 1.00 15.78 198 HIS D N 1
ATOM 8477 C CA . HIS D 1 198 ? 46.389 22.015 93.691 1.00 14.10 198 HIS D CA 1
ATOM 8478 C C . HIS D 1 198 ? 47.212 23.291 93.588 1.00 13.20 198 HIS D C 1
ATOM 8479 O O . HIS D 1 198 ? 47.832 23.549 92.553 1.00 15.00 198 HIS D O 1
ATOM 8486 N N . VAL D 1 199 ? 47.280 24.048 94.687 1.00 14.63 199 VAL D N 1
ATOM 8487 C CA . VAL D 1 199 ? 48.060 25.288 94.698 1.00 12.57 199 VAL D CA 1
ATOM 8488 C C . VAL D 1 199 ? 49.541 24.970 94.494 1.00 14.58 199 VAL D C 1
ATOM 8489 O O . VAL D 1 199 ? 50.234 25.703 93.788 1.00 18.23 199 VAL D O 1
ATOM 8493 N N . ASP D 1 200 ? 50.021 23.876 95.105 1.00 18.14 200 ASP D N 1
ATOM 8494 C CA . ASP D 1 200 ? 51.421 23.433 94.949 1.00 18.35 200 ASP D CA 1
ATOM 8495 C C . ASP D 1 200 ? 51.677 23.257 93.458 1.00 19.55 200 ASP D C 1
ATOM 8496 O O . ASP D 1 200 ? 52.673 23.741 92.915 1.00 15.28 200 ASP D O 1
ATOM 8501 N N . ASN D 1 201 ? 50.750 22.559 92.802 1.00 17.08 201 ASN D N 1
ATOM 8502 C CA . ASN D 1 201 ? 50.855 22.303 91.380 1.00 16.27 201 ASN D CA 1
ATOM 8503 C C . ASN D 1 201 ? 50.759 23.595 90.567 1.00 15.88 201 ASN D C 1
ATOM 8504 O O . ASN D 1 201 ? 51.543 23.807 89.638 1.00 15.14 201 ASN D O 1
ATOM 8509 N N . CYS D 1 202 ? 49.780 24.436 90.905 1.00 15.87 202 CYS D N 1
ATOM 8510 C CA . CYS D 1 202 ? 49.579 25.696 90.179 1.00 16.95 202 CYS D CA 1
ATOM 8511 C C . CYS D 1 202 ? 50.782 26.613 90.233 1.00 17.18 202 CYS D C 1
ATOM 8512 O O . CYS D 1 202 ? 51.088 27.285 89.251 1.00 19.49 202 CYS D O 1
ATOM 8515 N N . MET D 1 203 ? 51.473 26.607 91.373 1.00 17.05 203 MET D N 1
ATOM 8516 C CA . MET D 1 203 ? 52.653 27.434 91.575 1.00 17.78 203 MET D CA 1
ATOM 8517 C C . MET D 1 203 ? 53.952 26.905 90.981 1.00 20.18 203 MET D C 1
ATOM 8518 O O . MET D 1 203 ? 54.992 27.562 91.104 1.00 17.14 203 MET D O 1
ATOM 8523 N N . LYS D 1 204 ? 53.917 25.727 90.352 1.00 22.04 204 LYS D N 1
ATOM 8524 C CA . LYS D 1 204 ? 55.129 25.181 89.723 1.00 22.10 204 LYS D CA 1
ATOM 8525 C C . LYS D 1 204 ? 55.428 26.066 88.536 1.00 20.16 204 LYS D C 1
ATOM 8526 O O . LYS D 1 204 ? 54.512 26.564 87.887 1.00 23.91 204 LYS D O 1
ATOM 8532 N N . PRO D 1 205 ? 56.711 26.267 88.222 1.00 15.97 205 PRO D N 1
ATOM 8533 C CA . PRO D 1 205 ? 57.100 27.116 87.100 1.00 18.67 205 PRO D CA 1
ATOM 8534 C C . PRO D 1 205 ? 56.341 26.837 85.808 1.00 22.34 205 PRO D C 1
ATOM 8535 O O . PRO D 1 205 ? 56.197 25.687 85.387 1.00 22.95 205 PRO D O 1
ATOM 8539 N N . ASP D 1 206 ? 55.807 27.916 85.237 1.00 21.01 206 ASP D N 1
ATOM 8540 C CA . ASP D 1 206 ? 55.067 27.918 83.972 1.00 19.71 206 ASP D CA 1
ATOM 8541 C C . ASP D 1 206 ? 53.716 27.236 83.939 1.00 16.86 206 ASP D C 1
ATOM 8542 O O . ASP D 1 206 ? 53.089 27.188 82.892 1.00 22.90 206 ASP D O 1
ATOM 8547 N N . ASN D 1 207 ? 53.260 26.699 85.060 1.00 18.61 207 ASN D N 1
ATOM 8548 C CA . ASN D 1 207 ? 51.958 26.058 85.074 1.00 17.70 207 ASN D CA 1
ATOM 8549 C C . ASN D 1 207 ? 50.773 26.991 84.896 1.00 20.17 207 ASN D C 1
ATOM 8550 O O . ASN D 1 207 ? 49.820 26.640 84.205 1.00 22.42 207 ASN D O 1
ATOM 8555 N N . ILE D 1 208 ? 50.829 28.187 85.480 1.00 19.64 208 ILE D N 1
ATOM 8556 C CA . ILE D 1 208 ? 49.724 29.134 85.324 1.00 17.08 208 ILE D CA 1
ATOM 8557 C C . ILE D 1 208 ? 49.617 29.514 83.837 1.00 14.18 208 ILE D C 1
ATOM 8558 O O . ILE D 1 208 ? 48.563 29.382 83.221 1.00 16.28 208 ILE D O 1
ATOM 8563 N N . HIS D 1 209 ? 50.733 29.947 83.271 1.00 11.14 209 HIS D N 1
ATOM 8564 C CA . HIS D 1 209 ? 50.788 30.357 81.879 1.00 12.52 209 HIS D CA 1
ATOM 8565 C C . HIS D 1 209 ? 50.479 29.180 80.942 1.00 16.33 209 HIS D C 1
ATOM 8566 O O . HIS D 1 209 ? 49.739 29.343 79.963 1.00 19.40 209 HIS D O 1
ATOM 8573 N N . GLY D 1 210 ? 51.029 28.001 81.240 1.00 15.64 210 GLY D N 1
ATOM 8574 C CA . GLY D 1 210 ? 50.774 26.822 80.419 1.00 12.82 210 GLY D CA 1
ATOM 8575 C C . GLY D 1 210 ? 49.279 26.540 80.294 1.00 13.62 210 GLY D C 1
ATOM 8576 O O . GLY D 1 210 ? 48.781 26.265 79.204 1.00 17.16 210 GLY D O 1
ATOM 8577 N N . GLY D 1 211 ? 48.559 26.615 81.413 1.00 11.63 211 GLY D N 1
ATOM 8578 C CA . GLY D 1 211 ? 47.126 26.384 81.403 1.00 13.43 211 GLY D CA 1
ATOM 8579 C C . GLY D 1 211 ? 46.376 27.488 80.670 1.00 21.23 211 GLY D C 1
ATOM 8580 O O . GLY D 1 211 ? 45.445 27.213 79.898 1.00 19.26 211 GLY D O 1
ATOM 8581 N N . PHE D 1 212 ? 46.778 28.741 80.902 1.00 21.60 212 PHE D N 1
ATOM 8582 C CA . PHE D 1 212 ? 46.147 29.882 80.244 1.00 17.25 212 PHE D CA 1
ATOM 8583 C C . PHE D 1 212 ? 46.334 29.783 78.736 1.00 15.74 212 PHE D C 1
ATOM 8584 O O . PHE D 1 212 ? 45.437 30.153 77.984 1.00 17.14 212 PHE D O 1
ATOM 8592 N N . ASN D 1 213 ? 47.478 29.243 78.309 1.00 15.42 213 ASN D N 1
ATOM 8593 C CA . ASN D 1 213 ? 47.793 29.066 76.894 1.00 13.92 213 ASN D CA 1
ATOM 8594 C C . ASN D 1 213 ? 46.801 28.165 76.197 1.00 14.12 213 ASN D C 1
ATOM 8595 O O . ASN D 1 213 ? 46.670 28.224 74.984 1.00 18.76 213 ASN D O 1
ATOM 8600 N N . TYR D 1 214 ? 46.101 27.324 76.948 1.00 16.46 214 TYR D N 1
ATOM 8601 C CA . TYR D 1 214 ? 45.089 26.468 76.342 1.00 18.06 214 TYR D CA 1
ATOM 8602 C C . TYR D 1 214 ? 43.934 27.334 75.883 1.00 19.74 214 TYR D C 1
ATOM 8603 O O . TYR D 1 214 ? 43.272 27.029 74.896 1.00 20.62 214 TYR D O 1
ATOM 8612 N N . TYR D 1 215 ? 43.693 28.422 76.606 1.00 19.92 215 TYR D N 1
ATOM 8613 C CA . TYR D 1 215 ? 42.632 29.347 76.240 1.00 18.87 215 TYR D CA 1
ATOM 8614 C C . TYR D 1 215 ? 43.115 30.238 75.107 1.00 20.33 215 TYR D C 1
ATOM 8615 O O . TYR D 1 215 ? 42.390 30.485 74.146 1.00 23.41 215 TYR D O 1
ATOM 8624 N N . ARG D 1 216 ? 44.370 30.659 75.176 1.00 17.91 216 ARG D N 1
ATOM 8625 C CA . ARG D 1 216 ? 44.914 31.506 74.135 1.00 17.86 216 ARG D CA 1
ATOM 8626 C C . ARG D 1 216 ? 44.998 30.822 72.781 1.00 22.93 216 ARG D C 1
ATOM 8627 O O . ARG D 1 216 ? 44.782 31.456 71.753 1.00 22.75 216 ARG D O 1
ATOM 8635 N N . ALA D 1 217 ? 45.325 29.533 72.780 1.00 22.24 217 ALA D N 1
ATOM 8636 C CA . ALA D 1 217 ? 45.483 28.784 71.539 1.00 22.10 217 ALA D CA 1
ATOM 8637 C C . ALA D 1 217 ? 44.233 28.132 70.977 1.00 22.30 217 ALA D C 1
ATOM 8638 O O . ALA D 1 217 ? 44.149 27.903 69.767 1.00 25.28 217 ALA D O 1
ATOM 8640 N N . ASN D 1 218 ? 43.239 27.895 71.824 1.00 22.68 218 ASN D N 1
ATOM 8641 C CA . ASN D 1 218 ? 42.037 27.189 71.390 1.00 27.52 218 ASN D CA 1
ATOM 8642 C C . ASN D 1 218 ? 40.709 27.874 71.592 1.00 32.01 218 ASN D C 1
ATOM 8643 O O . ASN D 1 218 ? 39.766 27.606 70.851 1.00 35.95 218 ASN D O 1
ATOM 8648 N N . ILE D 1 219 ? 40.594 28.668 72.651 1.00 38.24 219 ILE D N 1
ATOM 8649 C CA . ILE D 1 219 ? 39.337 29.334 72.980 1.00 40.53 219 ILE D CA 1
ATOM 8650 C C . ILE D 1 219 ? 39.392 30.823 72.677 1.00 43.25 219 ILE D C 1
ATOM 8651 O O . ILE D 1 219 ? 39.400 31.665 73.574 1.00 44.73 219 ILE D O 1
ATOM 8656 N N . ARG D 1 220 ? 39.457 31.129 71.392 1.00 46.39 220 ARG D N 1
ATOM 8657 C CA . ARG D 1 220 ? 39.493 32.493 70.910 1.00 51.36 220 ARG D CA 1
ATOM 8658 C C . ARG D 1 220 ? 38.930 32.413 69.495 1.00 55.19 220 ARG D C 1
ATOM 8659 O O . ARG D 1 220 ? 39.255 31.489 68.742 1.00 55.44 220 ARG D O 1
ATOM 8667 N N . PRO D 1 221 ? 38.016 33.336 69.145 1.00 58.97 221 PRO D N 1
ATOM 8668 C CA . PRO D 1 221 ? 37.382 33.392 67.819 1.00 59.07 221 PRO D CA 1
ATOM 8669 C C . PRO D 1 221 ? 38.381 33.382 66.654 1.00 57.62 221 PRO D C 1
ATOM 8670 O O . PRO D 1 221 ? 38.071 32.892 65.570 1.00 57.55 221 PRO D O 1
ATOM 8674 N N . ASP D 1 222 ? 39.587 33.886 66.902 1.00 57.65 222 ASP D N 1
ATOM 8675 C CA . ASP D 1 222 ? 40.651 33.920 65.895 1.00 60.60 222 ASP D CA 1
ATOM 8676 C C . ASP D 1 222 ? 41.187 32.502 65.550 1.00 61.12 222 ASP D C 1
ATOM 8677 O O . ASP D 1 222 ? 41.592 32.246 64.408 1.00 60.54 222 ASP D O 1
ATOM 8682 N N . ALA D 1 223 ? 41.141 31.582 66.519 1.00 61.31 223 ALA D N 1
ATOM 8683 C CA . ALA D 1 223 ? 41.649 30.212 66.341 1.00 58.80 223 ALA D CA 1
ATOM 8684 C C . ALA D 1 223 ? 40.685 29.177 65.765 1.00 55.64 223 ALA D C 1
ATOM 8685 O O . ALA D 1 223 ? 39.485 29.195 66.042 1.00 54.10 223 ALA D O 1
ATOM 8687 N N . ALA D 1 224 ? 41.240 28.256 64.981 1.00 53.05 224 ALA D N 1
ATOM 8688 C CA . ALA D 1 224 ? 40.463 27.179 64.378 1.00 51.36 224 ALA D CA 1
ATOM 8689 C C . ALA D 1 224 ? 40.532 26.005 65.344 1.00 49.35 224 ALA D C 1
ATOM 8690 O O . ALA D 1 224 ? 41.525 25.270 65.382 1.00 49.71 224 ALA D O 1
ATOM 8692 N N . LEU D 1 225 ? 39.494 25.870 66.161 1.00 44.65 225 LEU D N 1
ATOM 8693 C CA . LEU D 1 225 ? 39.423 24.803 67.140 1.00 40.93 225 LEU D CA 1
ATOM 8694 C C . LEU D 1 225 ? 39.272 23.454 66.427 1.00 40.85 225 LEU D C 1
ATOM 8695 O O . LEU D 1 225 ? 40.129 22.571 66.542 1.00 41.09 225 LEU D O 1
ATOM 8700 N N . TRP D 1 226 ? 38.204 23.334 65.645 1.00 36.82 226 TRP D N 1
ATOM 8701 C CA . TRP D 1 226 ? 37.890 22.104 64.937 1.00 34.93 226 TRP D CA 1
ATOM 8702 C C . TRP D 1 226 ? 38.557 21.894 63.581 1.00 36.33 226 TRP D C 1
ATOM 8703 O O . TRP D 1 226 ? 38.848 22.845 62.855 1.00 38.47 226 TRP D O 1
ATOM 8714 N N . THR D 1 227 ? 38.833 20.630 63.273 1.00 34.48 227 THR D N 1
ATOM 8715 C CA . THR D 1 227 ? 39.448 20.245 62.007 1.00 30.53 227 THR D CA 1
ATOM 8716 C C . THR D 1 227 ? 38.366 19.592 61.146 1.00 29.88 227 THR D C 1
ATOM 8717 O O . THR D 1 227 ? 37.262 19.301 61.631 1.00 27.98 227 THR D O 1
ATOM 8721 N N . ASP D 1 228 ? 38.703 19.317 59.887 1.00 27.91 228 ASP D N 1
ATOM 8722 C CA . ASP D 1 228 ? 37.760 18.679 58.972 1.00 27.41 228 ASP D CA 1
ATOM 8723 C C . ASP D 1 228 ? 37.348 17.330 59.546 1.00 24.30 228 ASP D C 1
ATOM 8724 O O . ASP D 1 228 ? 36.150 17.037 59.695 1.00 25.26 228 ASP D O 1
ATOM 8729 N N . LEU D 1 229 ? 38.351 16.565 59.970 1.00 20.35 229 LEU D N 1
ATOM 8730 C CA . LEU D 1 229 ? 38.124 15.258 60.548 1.00 19.36 229 LEU D CA 1
ATOM 8731 C C . LEU D 1 229 ? 37.214 15.307 61.768 1.00 22.54 229 LEU D C 1
ATOM 8732 O O . LEU D 1 229 ? 36.454 14.375 61.999 1.00 26.74 229 LEU D O 1
ATOM 8737 N N . ASP D 1 230 ? 37.244 16.405 62.525 1.00 26.87 230 ASP D N 1
ATOM 8738 C CA . ASP D 1 230 ? 36.394 16.531 63.712 1.00 27.70 230 ASP D CA 1
ATOM 8739 C C . ASP D 1 230 ? 34.918 16.572 63.370 1.00 28.78 230 ASP D C 1
ATOM 8740 O O . ASP D 1 230 ? 34.067 16.296 64.223 1.00 28.35 230 ASP D O 1
ATOM 8745 N N . HIS D 1 231 ? 34.616 16.935 62.127 1.00 31.91 231 HIS D N 1
ATOM 8746 C CA . HIS D 1 231 ? 33.231 17.027 61.673 1.00 36.03 231 HIS D CA 1
ATOM 8747 C C . HIS D 1 231 ? 32.619 15.693 61.241 1.00 35.16 231 HIS D C 1
ATOM 8748 O O . HIS D 1 231 ? 31.413 15.603 61.025 1.00 36.73 231 HIS D O 1
ATOM 8755 N N . THR D 1 232 ? 33.446 14.650 61.158 1.00 35.29 232 THR D N 1
ATOM 8756 C CA . THR D 1 232 ? 32.972 13.328 60.752 1.00 28.28 232 THR D CA 1
ATOM 8757 C C . THR D 1 232 ? 32.267 12.560 61.858 1.00 28.89 232 THR D C 1
ATOM 8758 O O . THR D 1 232 ? 32.446 12.825 63.049 1.00 27.54 232 THR D O 1
ATOM 8762 N N . MET D 1 233 ? 31.436 11.615 61.445 1.00 29.49 233 MET D N 1
ATOM 8763 C CA . MET D 1 233 ? 30.662 10.792 62.366 1.00 33.97 233 MET D CA 1
ATOM 8764 C C . MET D 1 233 ? 31.499 9.703 63.037 1.00 32.72 233 MET D C 1
ATOM 8765 O O . MET D 1 233 ? 32.475 9.212 62.470 1.00 35.38 233 MET D O 1
ATOM 8770 N N . SER D 1 234 ? 31.113 9.338 64.252 1.00 31.55 234 SER D N 1
ATOM 8771 C CA . SER D 1 234 ? 31.804 8.278 64.966 1.00 30.69 234 SER D CA 1
ATOM 8772 C C . SER D 1 234 ? 30.806 7.262 65.480 1.00 30.28 234 SER D C 1
ATOM 8773 O O . SER D 1 234 ? 29.835 7.620 66.154 1.00 27.34 234 SER D O 1
ATOM 8776 N N . ASP D 1 235 ? 31.062 5.995 65.161 1.00 30.92 235 ASP D N 1
ATOM 8777 C CA . ASP D 1 235 ? 30.209 4.878 65.576 1.00 36.23 235 ASP D CA 1
ATOM 8778 C C . ASP D 1 235 ? 30.685 4.338 66.923 1.00 34.98 235 ASP D C 1
ATOM 8779 O O . ASP D 1 235 ? 30.076 3.424 67.487 1.00 33.26 235 ASP D O 1
ATOM 8784 N N . LEU D 1 236 ? 31.815 4.853 67.396 1.00 33.03 236 LEU D N 1
ATOM 8785 C CA . LEU D 1 236 ? 32.397 4.424 68.664 1.00 32.70 236 LEU D CA 1
ATOM 8786 C C . LEU D 1 236 ? 31.453 4.654 69.822 1.00 31.29 236 LEU D C 1
ATOM 8787 O O . LEU D 1 236 ? 30.781 5.677 69.892 1.00 33.34 236 LEU D O 1
ATOM 8792 N N . PRO D 1 237 ? 31.309 3.654 70.696 1.00 30.21 237 PRO D N 1
ATOM 8793 C CA . PRO D 1 237 ? 30.417 3.832 71.843 1.00 29.78 237 PRO D CA 1
ATOM 8794 C C . PRO D 1 237 ? 30.990 4.862 72.832 1.00 33.05 237 PRO D C 1
ATOM 8795 O O . PRO D 1 237 ? 32.077 4.679 73.398 1.00 29.87 237 PRO D O 1
ATOM 8799 N N . VAL D 1 238 ? 30.257 5.966 72.994 1.00 33.15 238 VAL D N 1
ATOM 8800 C CA . VAL D 1 238 ? 30.661 7.068 73.876 1.00 29.81 238 VAL D CA 1
ATOM 8801 C C . VAL D 1 238 ? 29.663 7.319 74.997 1.00 28.51 238 VAL D C 1
ATOM 8802 O O . VAL D 1 238 ? 28.487 7.533 74.741 1.00 33.95 238 VAL D O 1
ATOM 8806 N N . THR D 1 239 ? 30.140 7.298 76.238 1.00 27.89 239 THR D N 1
ATOM 8807 C CA . THR D 1 239 ? 29.291 7.532 77.404 1.00 25.03 239 THR D CA 1
ATOM 8808 C C . THR D 1 239 ? 29.458 8.995 77.830 1.00 27.75 239 THR D C 1
ATOM 8809 O O . THR D 1 239 ? 30.542 9.418 78.257 1.00 26.25 239 THR D O 1
ATOM 8813 N N . MET D 1 240 ? 28.378 9.765 77.732 1.00 26.99 240 MET D N 1
ATOM 8814 C CA . MET D 1 240 ? 28.443 11.174 78.087 1.00 24.60 240 MET D CA 1
ATOM 8815 C C . MET D 1 240 ? 27.741 11.496 79.391 1.00 23.36 240 MET D C 1
ATOM 8816 O O . MET D 1 240 ? 26.559 11.224 79.570 1.00 23.05 240 MET D O 1
ATOM 8821 N N . ILE D 1 241 ? 28.509 12.037 80.325 1.00 24.09 241 ILE D N 1
ATOM 8822 C CA . ILE D 1 241 ? 27.984 12.387 81.639 1.00 27.33 241 ILE D CA 1
ATOM 8823 C C . ILE D 1 241 ? 28.441 13.778 82.041 1.00 26.50 241 ILE D C 1
ATOM 8824 O O . ILE D 1 241 ? 29.503 14.232 81.631 1.00 29.68 241 ILE D O 1
ATOM 8829 N N . TRP D 1 242 ? 27.597 14.467 82.797 1.00 28.53 242 TRP D N 1
ATOM 8830 C CA . TRP D 1 242 ? 27.907 15.801 83.288 1.00 31.18 242 TRP D CA 1
ATOM 8831 C C . TRP D 1 242 ? 26.981 16.118 84.445 1.00 32.10 242 TRP D C 1
ATOM 8832 O O . TRP D 1 242 ? 25.848 15.656 84.475 1.00 32.52 242 TRP D O 1
ATOM 8843 N N . GLY D 1 243 ? 27.493 16.842 85.434 1.00 37.16 243 GLY D N 1
ATOM 8844 C CA . GLY D 1 243 ? 26.682 17.198 86.582 1.00 40.75 243 GLY D CA 1
ATOM 8845 C C . GLY D 1 243 ? 25.563 18.137 86.181 1.00 43.98 243 GLY D C 1
ATOM 8846 O O . GLY D 1 243 ? 25.767 19.023 85.349 1.00 44.39 243 GLY D O 1
ATOM 8847 N N . LEU D 1 244 ? 24.381 17.933 86.759 1.00 47.65 244 LEU D N 1
ATOM 8848 C CA . LEU D 1 244 ? 23.215 18.762 86.470 1.00 52.11 244 LEU D CA 1
ATOM 8849 C C . LEU D 1 244 ? 23.555 20.244 86.662 1.00 54.43 244 LEU D C 1
ATOM 8850 O O . LEU D 1 244 ? 23.084 21.094 85.906 1.00 55.07 244 LEU D O 1
ATOM 8855 N N . GLY D 1 245 ? 24.403 20.532 87.652 1.00 58.12 245 GLY D N 1
ATOM 8856 C CA . GLY D 1 245 ? 24.837 21.894 87.922 1.00 61.96 245 GLY D CA 1
ATOM 8857 C C . GLY D 1 245 ? 23.786 22.844 88.469 1.00 66.54 245 GLY D C 1
ATOM 8858 O O . GLY D 1 245 ? 23.047 22.497 89.401 1.00 67.41 245 GLY D O 1
ATOM 8859 N N . ASP D 1 246 ? 23.737 24.051 87.895 1.00 67.53 246 ASP D N 1
ATOM 8860 C CA . ASP D 1 246 ? 22.788 25.087 88.315 1.00 67.31 246 ASP D CA 1
ATOM 8861 C C . ASP D 1 246 ? 21.629 25.269 87.344 1.00 67.13 246 ASP D C 1
ATOM 8862 O O . ASP D 1 246 ? 20.553 25.749 87.723 1.00 66.07 246 ASP D O 1
ATOM 8867 N N . THR D 1 247 ? 21.821 24.884 86.101 1.00 66.63 247 THR D N 1
ATOM 8868 C CA . THR D 1 247 ? 20.748 25.061 85.111 1.00 66.73 247 THR D CA 1
ATOM 8869 C C . THR D 1 247 ? 20.752 23.938 84.053 1.00 66.34 247 THR D C 1
ATOM 8870 O O . THR D 1 247 ? 20.960 22.762 84.362 1.00 67.75 247 THR D O 1
ATOM 8874 N N . CYS D 1 248 ? 20.498 24.322 82.807 1.00 64.52 248 CYS D N 1
ATOM 8875 C CA . CYS D 1 248 ? 20.507 23.384 81.650 1.00 63.16 248 CYS D CA 1
ATOM 8876 C C . CYS D 1 248 ? 20.920 24.116 80.371 1.00 60.12 248 CYS D C 1
ATOM 8877 O O . CYS D 1 248 ? 21.188 23.492 79.340 1.00 58.14 248 CYS D O 1
ATOM 8880 N N . VAL D 1 249 ? 20.959 25.446 80.461 1.00 58.10 249 VAL D N 1
ATOM 8881 C CA . VAL D 1 249 ? 21.310 26.320 79.343 1.00 57.34 249 VAL D CA 1
ATOM 8882 C C . VAL D 1 249 ? 22.690 26.028 78.734 1.00 55.44 249 VAL D C 1
ATOM 8883 O O . VAL D 1 249 ? 22.828 25.992 77.505 1.00 54.39 249 VAL D O 1
ATOM 8887 N N . PRO D 1 250 ? 23.728 25.828 79.580 1.00 53.06 250 PRO D N 1
ATOM 8888 C CA . PRO D 1 250 ? 25.071 25.549 79.050 1.00 50.98 250 PRO D CA 1
ATOM 8889 C C . PRO D 1 250 ? 25.144 24.273 78.193 1.00 51.16 250 PRO D C 1
ATOM 8890 O O . PRO D 1 250 ? 25.764 24.268 77.122 1.00 50.61 250 PRO D O 1
ATOM 8894 N N . TYR D 1 251 ? 24.480 23.211 78.653 1.00 51.33 251 TYR D N 1
ATOM 8895 C CA . TYR D 1 251 ? 24.485 21.925 77.952 1.00 51.93 251 TYR D CA 1
ATOM 8896 C C . TYR D 1 251 ? 23.390 21.678 76.922 1.00 52.87 251 TYR D C 1
ATOM 8897 O O . TYR D 1 251 ? 23.333 20.591 76.332 1.00 50.96 251 TYR D O 1
ATOM 8906 N N . ALA D 1 252 ? 22.532 22.675 76.702 1.00 53.54 252 ALA D N 1
ATOM 8907 C CA . ALA D 1 252 ? 21.445 22.555 75.730 1.00 53.41 252 ALA D CA 1
ATOM 8908 C C . ALA D 1 252 ? 21.968 22.313 74.306 1.00 52.33 252 ALA D C 1
ATOM 8909 O O . ALA D 1 252 ? 21.497 21.403 73.615 1.00 53.60 252 ALA D O 1
ATOM 8911 N N . PRO D 1 253 ? 22.966 23.103 73.857 1.00 51.68 253 PRO D N 1
ATOM 8912 C CA . PRO D 1 253 ? 23.508 22.916 72.506 1.00 52.56 253 PRO D CA 1
ATOM 8913 C C . PRO D 1 253 ? 24.205 21.560 72.322 1.00 52.16 253 PRO D C 1
ATOM 8914 O O . PRO D 1 253 ? 24.298 21.048 71.199 1.00 52.46 253 PRO D O 1
ATOM 8918 N N . LEU D 1 254 ? 24.708 20.993 73.422 1.00 51.14 254 LEU D N 1
ATOM 8919 C CA . LEU D 1 254 ? 25.386 19.697 73.382 1.00 47.19 254 LEU D CA 1
ATOM 8920 C C . LEU D 1 254 ? 24.365 18.627 73.008 1.00 46.20 254 LEU D C 1
ATOM 8921 O O . LEU D 1 254 ? 24.593 17.860 72.068 1.00 45.85 254 LEU D O 1
ATOM 8926 N N . ILE D 1 255 ? 23.232 18.602 73.714 1.00 43.76 255 ILE D N 1
ATOM 8927 C CA . ILE D 1 255 ? 22.174 17.634 73.447 1.00 47.44 255 ILE D CA 1
ATOM 8928 C C . ILE D 1 255 ? 21.709 17.744 71.993 1.00 49.86 255 ILE D C 1
ATOM 8929 O O . ILE D 1 255 ? 21.354 16.749 71.356 1.00 50.11 255 ILE D O 1
ATOM 8934 N N . GLU D 1 256 ? 21.778 18.954 71.451 1.00 51.17 256 GLU D N 1
ATOM 8935 C CA . GLU D 1 256 ? 21.373 19.233 70.074 1.00 51.28 256 GLU D CA 1
ATOM 8936 C C . GLU D 1 256 ? 22.384 18.777 69.033 1.00 48.85 256 GLU D C 1
ATOM 8937 O O . GLU D 1 256 ? 22.016 18.120 68.051 1.00 47.81 256 GLU D O 1
ATOM 8943 N N . PHE D 1 257 ? 23.649 19.132 69.239 1.00 46.36 257 PHE D N 1
ATOM 8944 C CA . PHE D 1 257 ? 24.713 18.795 68.295 1.00 47.42 257 PHE D CA 1
ATOM 8945 C C . PHE D 1 257 ? 25.288 17.376 68.308 1.00 46.22 257 PHE D C 1
ATOM 8946 O O . PHE D 1 257 ? 25.719 16.885 67.259 1.00 46.71 257 PHE D O 1
ATOM 8954 N N . VAL D 1 258 ? 25.301 16.721 69.472 1.00 42.65 258 VAL D N 1
ATOM 8955 C CA . VAL D 1 258 ? 25.872 15.372 69.580 1.00 39.16 258 VAL D CA 1
ATOM 8956 C C . VAL D 1 258 ? 25.461 14.371 68.495 1.00 37.75 258 VAL D C 1
ATOM 8957 O O . VAL D 1 258 ? 26.326 13.909 67.745 1.00 35.70 258 VAL D O 1
ATOM 8961 N N . PRO D 1 259 ? 24.144 14.083 68.346 1.00 37.17 259 PRO D N 1
ATOM 8962 C CA . PRO D 1 259 ? 23.681 13.129 67.329 1.00 36.72 259 PRO D CA 1
ATOM 8963 C C . PRO D 1 259 ? 24.180 13.371 65.914 1.00 35.25 259 PRO D C 1
ATOM 8964 O O . PRO D 1 259 ? 24.190 12.454 65.086 1.00 38.27 259 PRO D O 1
ATOM 8968 N N . LYS D 1 260 ? 24.644 14.586 65.652 1.00 34.43 260 LYS D N 1
ATOM 8969 C CA . LYS D 1 260 ? 25.157 14.927 64.333 1.00 33.18 260 LYS D CA 1
ATOM 8970 C C . LYS D 1 260 ? 26.569 14.388 64.129 1.00 31.49 260 LYS D C 1
ATOM 8971 O O . LYS D 1 260 ? 27.007 14.211 62.986 1.00 29.31 260 LYS D O 1
ATOM 8977 N N . TYR D 1 261 ? 27.274 14.102 65.228 1.00 32.44 261 TYR D N 1
ATOM 8978 C CA . TYR D 1 261 ? 28.650 13.591 65.151 1.00 35.30 261 TYR D CA 1
ATOM 8979 C C . TYR D 1 261 ? 28.879 12.230 65.808 1.00 33.71 261 TYR D C 1
ATOM 8980 O O . TYR D 1 261 ? 29.918 11.603 65.605 1.00 30.98 261 TYR D O 1
ATOM 8989 N N . TYR D 1 262 ? 27.885 11.774 66.562 1.00 35.52 262 TYR D N 1
ATOM 8990 C CA . TYR D 1 262 ? 27.941 10.496 67.252 1.00 35.36 262 TYR D CA 1
ATOM 8991 C C . TYR D 1 262 ? 26.691 9.669 66.960 1.00 37.08 262 TYR D C 1
ATOM 8992 O O . TYR D 1 262 ? 25.573 10.157 67.118 1.00 36.31 262 TYR D O 1
ATOM 9001 N N . SER D 1 263 ? 26.892 8.411 66.564 1.00 36.40 263 SER D N 1
ATOM 9002 C CA . SER D 1 263 ? 25.789 7.500 66.254 1.00 33.37 263 SER D CA 1
ATOM 9003 C C . SER D 1 263 ? 25.558 6.472 67.356 1.00 33.97 263 SER D C 1
ATOM 9004 O O . SER D 1 263 ? 24.479 5.907 67.455 1.00 35.49 263 SER D O 1
ATOM 9007 N N . ASN D 1 264 ? 26.571 6.254 68.191 1.00 35.64 264 ASN D N 1
ATOM 9008 C CA . ASN D 1 264 ? 26.512 5.270 69.275 1.00 32.80 264 ASN D CA 1
ATOM 9009 C C . ASN D 1 264 ? 26.953 5.947 70.568 1.00 33.46 264 ASN D C 1
ATOM 9010 O O . ASN D 1 264 ? 28.142 5.946 70.914 1.00 33.79 264 ASN D O 1
ATOM 9015 N N . TYR D 1 265 ? 25.987 6.505 71.293 1.00 32.87 265 TYR D N 1
ATOM 9016 C CA . TYR D 1 265 ? 26.283 7.220 72.526 1.00 32.44 265 TYR D CA 1
ATOM 9017 C C . TYR D 1 265 ? 25.132 7.242 73.527 1.00 33.46 265 TYR D C 1
ATOM 9018 O O . TYR D 1 265 ? 24.002 6.880 73.206 1.00 34.08 265 TYR D O 1
ATOM 9027 N N . THR D 1 266 ? 25.447 7.643 74.755 1.00 32.58 266 THR D N 1
ATOM 9028 C CA . THR D 1 266 ? 24.457 7.795 75.819 1.00 32.17 266 THR D CA 1
ATOM 9029 C C . THR D 1 266 ? 24.795 9.098 76.553 1.00 34.20 266 THR D C 1
ATOM 9030 O O . THR D 1 266 ? 25.951 9.551 76.550 1.00 32.40 266 THR D O 1
ATOM 9034 N N . MET D 1 267 ? 23.774 9.715 77.139 1.00 33.65 267 MET D N 1
ATOM 9035 C CA . MET D 1 267 ? 23.930 10.968 77.877 1.00 31.83 267 MET D CA 1
ATOM 9036 C C . MET D 1 267 ? 23.266 10.831 79.236 1.00 32.47 267 MET D C 1
ATOM 9037 O O . MET D 1 267 ? 22.249 10.153 79.377 1.00 35.12 267 MET D O 1
ATOM 9042 N N . GLU D 1 268 ? 23.828 11.489 80.238 1.00 31.86 268 GLU D N 1
ATOM 9043 C CA . GLU D 1 268 ? 23.255 11.425 81.566 1.00 30.70 268 GLU D CA 1
ATOM 9044 C C . GLU D 1 268 ? 23.729 12.595 82.391 1.00 33.42 268 GLU D C 1
ATOM 9045 O O . GLU D 1 268 ? 24.866 13.043 82.277 1.00 32.87 268 GLU D O 1
ATOM 9051 N N . THR D 1 269 ? 22.818 13.109 83.197 1.00 35.75 269 THR D N 1
ATOM 9052 C CA . THR D 1 269 ? 23.114 14.223 84.071 1.00 37.59 269 THR D CA 1
ATOM 9053 C C . THR D 1 269 ? 23.074 13.684 85.496 1.00 39.94 269 THR D C 1
ATOM 9054 O O . THR D 1 269 ? 22.228 12.861 85.848 1.00 39.27 269 THR D O 1
ATOM 9058 N N . ILE D 1 270 ? 24.054 14.087 86.287 1.00 40.49 270 ILE D N 1
ATOM 9059 C CA . ILE D 1 270 ? 24.143 13.639 87.657 1.00 40.23 270 ILE D CA 1
ATOM 9060 C C . ILE D 1 270 ? 23.542 14.714 88.547 1.00 44.47 270 ILE D C 1
ATOM 9061 O O . ILE D 1 270 ? 23.998 15.861 88.556 1.00 47.62 270 ILE D O 1
ATOM 9066 N N . GLU D 1 271 ? 22.482 14.336 89.255 1.00 45.80 271 GLU D N 1
ATOM 9067 C CA . GLU D 1 271 ? 21.775 15.225 90.168 1.00 46.28 271 GLU D CA 1
ATOM 9068 C C . GLU D 1 271 ? 22.701 15.536 91.354 1.00 47.20 271 GLU D C 1
ATOM 9069 O O . GLU D 1 271 ? 23.481 14.684 91.790 1.00 47.14 271 GLU D O 1
ATOM 9075 N N . ASP D 1 272 ? 22.655 16.780 91.822 1.00 45.75 272 ASP D N 1
ATOM 9076 C CA . ASP D 1 272 ? 23.470 17.231 92.952 1.00 43.85 272 ASP D CA 1
ATOM 9077 C C . ASP D 1 272 ? 24.979 17.129 92.732 1.00 39.24 272 ASP D C 1
ATOM 9078 O O . ASP D 1 272 ? 25.744 16.902 93.672 1.00 36.30 272 ASP D O 1
ATOM 9083 N N . CYS D 1 273 ? 25.406 17.337 91.491 1.00 35.62 273 CYS D N 1
ATOM 9084 C CA . CYS D 1 273 ? 26.821 17.281 91.162 1.00 32.69 273 CYS D CA 1
ATOM 9085 C C . CYS D 1 273 ? 27.205 18.379 90.183 1.00 30.60 273 CYS D C 1
ATOM 9086 O O . CYS D 1 273 ? 26.412 18.758 89.316 1.00 29.01 273 CYS D O 1
ATOM 9089 N N . GLY D 1 274 ? 28.440 18.859 90.327 1.00 29.51 274 GLY D N 1
ATOM 9090 C CA . GLY D 1 274 ? 28.957 19.906 89.470 1.00 27.58 274 GLY D CA 1
ATOM 9091 C C . GLY D 1 274 ? 29.855 19.442 88.337 1.00 26.53 274 GLY D C 1
ATOM 9092 O O . GLY D 1 274 ? 29.736 18.323 87.823 1.00 25.47 274 GLY D O 1
ATOM 9093 N N . HIS D 1 275 ? 30.808 20.306 88.004 1.00 22.72 275 HIS D N 1
ATOM 9094 C CA . HIS D 1 275 ? 31.751 20.092 86.913 1.00 22.03 275 HIS D CA 1
ATOM 9095 C C . HIS D 1 275 ? 32.848 19.043 87.159 1.00 21.01 275 HIS D C 1
ATOM 9096 O O . HIS D 1 275 ? 33.493 18.584 86.213 1.00 21.39 275 HIS D O 1
ATOM 9103 N N . PHE D 1 276 ? 33.067 18.673 88.417 1.00 20.42 276 PHE D N 1
ATOM 9104 C CA . PHE D 1 276 ? 34.114 17.701 88.747 1.00 24.61 276 PHE D CA 1
ATOM 9105 C C . PHE D 1 276 ? 33.536 16.391 89.275 1.00 23.55 276 PHE D C 1
ATOM 9106 O O . PHE D 1 276 ? 33.612 16.102 90.471 1.00 24.57 276 PHE D O 1
ATOM 9114 N N . LEU D 1 277 ? 32.973 15.594 88.373 1.00 24.28 277 LEU D N 1
ATOM 9115 C CA . LEU D 1 277 ? 32.363 14.319 88.754 1.00 24.71 277 LEU D CA 1
ATOM 9116 C C . LEU D 1 277 ? 33.287 13.405 89.571 1.00 22.96 277 LEU D C 1
ATOM 9117 O O . LEU D 1 277 ? 32.885 12.890 90.612 1.00 25.23 277 LEU D O 1
ATOM 9122 N N . MET D 1 278 ? 34.532 13.250 89.126 1.00 23.53 278 MET D N 1
ATOM 9123 C CA . MET D 1 278 ? 35.489 12.388 89.817 1.00 24.16 278 MET D CA 1
ATOM 9124 C C . MET D 1 278 ? 35.909 12.896 91.197 1.00 25.23 278 MET D C 1
ATOM 9125 O O . MET D 1 278 ? 36.489 12.151 91.996 1.00 26.72 278 MET D O 1
ATOM 9130 N N . VAL D 1 279 ? 35.604 14.158 91.483 1.00 23.42 279 VAL D N 1
ATOM 9131 C CA . VAL D 1 279 ? 35.957 14.751 92.768 1.00 22.75 279 VAL D CA 1
ATOM 9132 C C . VAL D 1 279 ? 34.745 14.893 93.704 1.00 25.29 279 VAL D C 1
ATOM 9133 O O . VAL D 1 279 ? 34.825 14.574 94.891 1.00 27.14 279 VAL D O 1
ATOM 9137 N N . GLU D 1 280 ? 33.625 15.362 93.158 1.00 26.98 280 GLU D N 1
ATOM 9138 C CA . GLU D 1 280 ? 32.413 15.570 93.935 1.00 25.85 280 GLU D CA 1
ATOM 9139 C C . GLU D 1 280 ? 31.575 14.310 94.133 1.00 25.75 280 GLU D C 1
ATOM 9140 O O . GLU D 1 280 ? 30.910 14.166 95.157 1.00 25.12 280 GLU D O 1
ATOM 9146 N N . LYS D 1 281 ? 31.585 13.416 93.143 1.00 27.02 281 LYS D N 1
ATOM 9147 C CA . LYS D 1 281 ? 30.832 12.157 93.211 1.00 28.05 281 LYS D CA 1
ATOM 9148 C C . LYS D 1 281 ? 31.720 11.024 92.688 1.00 28.73 281 LYS D C 1
ATOM 9149 O O . LYS D 1 281 ? 31.417 10.418 91.659 1.00 30.94 281 LYS D O 1
ATOM 9155 N N . PRO D 1 282 ? 32.809 10.702 93.409 1.00 27.90 282 PRO D N 1
ATOM 9156 C CA . PRO D 1 282 ? 33.756 9.645 93.032 1.00 25.54 282 PRO D CA 1
ATOM 9157 C C . PRO D 1 282 ? 33.081 8.287 92.769 1.00 27.02 282 PRO D C 1
ATOM 9158 O O . PRO D 1 282 ? 33.352 7.645 91.748 1.00 25.76 282 PRO D O 1
ATOM 9162 N N . GLU D 1 283 ? 32.216 7.858 93.690 1.00 27.43 283 GLU D N 1
ATOM 9163 C CA . GLU D 1 283 ? 31.506 6.578 93.572 1.00 31.97 283 GLU D CA 1
ATOM 9164 C C . GLU D 1 283 ? 30.747 6.492 92.274 1.00 30.65 283 GLU D C 1
ATOM 9165 O O . GLU D 1 283 ? 30.761 5.461 91.604 1.00 29.56 283 GLU D O 1
ATOM 9171 N N . ILE D 1 284 ? 30.051 7.574 91.940 1.00 30.45 284 ILE D N 1
ATOM 9172 C CA . ILE D 1 284 ? 29.290 7.625 90.703 1.00 29.73 284 ILE D CA 1
ATOM 9173 C C . ILE D 1 284 ? 30.218 7.526 89.485 1.00 32.21 284 ILE D C 1
ATOM 9174 O O . ILE D 1 284 ? 29.939 6.773 88.550 1.00 35.87 284 ILE D O 1
ATOM 9179 N N . ALA D 1 285 ? 31.341 8.245 89.508 1.00 29.24 285 ALA D N 1
ATOM 9180 C CA . ALA D 1 285 ? 32.277 8.198 88.387 1.00 25.26 285 ALA D CA 1
ATOM 9181 C C . ALA D 1 285 ? 32.809 6.778 88.185 1.00 27.16 285 ALA D C 1
ATOM 9182 O O . ALA D 1 285 ? 32.885 6.292 87.052 1.00 27.65 285 ALA D O 1
ATOM 9184 N N . ILE D 1 286 ? 33.179 6.117 89.284 1.00 26.41 286 ILE D N 1
ATOM 9185 C CA . ILE D 1 286 ? 33.708 4.749 89.224 1.00 24.46 286 ILE D CA 1
ATOM 9186 C C . ILE D 1 286 ? 32.636 3.799 88.680 1.00 24.70 286 ILE D C 1
ATOM 9187 O O . ILE D 1 286 ? 32.893 3.000 87.762 1.00 20.92 286 ILE D O 1
ATOM 9192 N N . ASP D 1 287 ? 31.431 3.912 89.231 1.00 22.83 287 ASP D N 1
ATOM 9193 C CA . ASP D 1 287 ? 30.329 3.075 88.799 1.00 26.22 287 ASP D CA 1
ATOM 9194 C C . ASP D 1 287 ? 30.062 3.192 87.303 1.00 27.55 287 ASP D C 1
ATOM 9195 O O . ASP D 1 287 ? 30.009 2.188 86.594 1.00 31.14 287 ASP D O 1
ATOM 9200 N N . ARG D 1 288 ? 29.898 4.416 86.822 1.00 24.63 288 ARG D N 1
ATOM 9201 C CA . ARG D 1 288 ? 29.621 4.649 85.414 1.00 23.72 288 ARG D CA 1
ATOM 9202 C C . ARG D 1 288 ? 30.706 4.127 84.475 1.00 24.51 288 ARG D C 1
ATOM 9203 O O . ARG D 1 288 ? 30.407 3.625 83.396 1.00 24.46 288 ARG D O 1
ATOM 9211 N N . ILE D 1 289 ? 31.967 4.248 84.878 1.00 23.77 289 ILE D N 1
ATOM 9212 C CA . ILE D 1 289 ? 33.076 3.780 84.052 1.00 22.19 289 ILE D CA 1
ATOM 9213 C C . ILE D 1 289 ? 33.090 2.250 83.981 1.00 24.39 289 ILE D C 1
ATOM 9214 O O . ILE D 1 289 ? 33.136 1.684 82.896 1.00 21.75 289 ILE D O 1
ATOM 9219 N N . LYS D 1 290 ? 33.019 1.588 85.135 1.00 26.56 290 LYS D N 1
ATOM 9220 C CA . LYS D 1 290 ? 33.027 0.120 85.196 1.00 30.58 290 LYS D CA 1
ATOM 9221 C C . LYS D 1 290 ? 31.877 -0.499 84.419 1.00 32.51 290 LYS D C 1
ATOM 9222 O O . LYS D 1 290 ? 32.061 -1.469 83.687 1.00 33.64 290 LYS D O 1
ATOM 9228 N N . THR D 1 291 ? 30.688 0.065 84.594 1.00 31.88 291 THR D N 1
ATOM 9229 C CA . THR D 1 291 ? 29.503 -0.416 83.907 1.00 31.78 291 THR D CA 1
ATOM 9230 C C . THR D 1 291 ? 29.656 -0.326 82.394 1.00 32.19 291 THR D C 1
ATOM 9231 O O . THR D 1 291 ? 29.483 -1.310 81.685 1.00 34.99 291 THR D O 1
ATOM 9235 N N . ALA D 1 292 ? 29.985 0.864 81.906 1.00 29.95 292 ALA D N 1
ATOM 9236 C CA . ALA D 1 292 ? 30.119 1.081 80.477 1.00 28.24 292 ALA D CA 1
ATOM 9237 C C . ALA D 1 292 ? 31.313 0.390 79.849 1.00 29.62 292 ALA D C 1
ATOM 9238 O O . ALA D 1 292 ? 31.203 -0.218 78.782 1.00 31.55 292 ALA D O 1
ATOM 9240 N N . PHE D 1 293 ? 32.449 0.460 80.530 1.00 31.27 293 PHE D N 1
ATOM 9241 C CA . PHE D 1 293 ? 33.687 -0.102 80.011 1.00 33.33 293 PHE D CA 1
ATOM 9242 C C . PHE D 1 293 ? 33.913 -1.588 80.221 1.00 34.63 293 PHE D C 1
ATOM 9243 O O . PHE D 1 293 ? 34.773 -2.006 80.995 1.00 31.77 293 PHE D O 1
ATOM 9251 N N . ARG D 1 294 ? 33.151 -2.380 79.483 1.00 36.97 294 ARG D N 1
ATOM 9252 C CA . ARG D 1 294 ? 33.253 -3.828 79.547 1.00 41.25 294 ARG D CA 1
ATOM 9253 C C . ARG D 1 294 ? 32.526 -4.454 78.357 1.00 41.87 294 ARG D C 1
ATOM 9254 O O . ARG D 1 294 ? 32.408 -3.749 77.324 1.00 40.81 294 ARG D O 1
#

Sequence (1128 aa):
AIRRPEDFKHYEVQLPDVKIHYVREGAGPTLLLLHGWPGFWWEWSKVIGPLAEHYDVIVPDLRGFGDSEKPDLNDLSKYSLDKAADDQAALLDALGIEKAYVVGHDFAAIVLHKFIRKYSDRVIKAAIFDPIQPDFESWYSQFHQLDMAVEVVGSSREVCKKYFKHFFDHWSYRDELLTEEELEVHVDNCMKPDNIHGGFNYYRANIRPDAALWTDLDHTMSDLPVTMIWGLGDTCVPYAPLIEFVPKYYSNYTMETIEDCGHFLMVEKPEIAIDRIKTAFRAIRRPEDFKHYEVQLPDVKIHYVREGAGPTLLLLHGWPGFWWEWSKVIGPLAEHYDVIVPDLRGFGDSEKPDLNDLSKYSLDKAADDQAALLDALGIEKAYVVGHDFAAIVLHKFIRKYSDRVIKAAIFDPIQPDFESWYSQFHQLDMAVEVVGSSREVCKKYFKHFFDHWSYRDELLTEEELEVHVDNCMKPDNIHGGFNYYRANIRPDAALWTDLDHTMSDLPVTMIWGLGDTCVPYAPLIEFVPKYYSNYTMETIEDCGHFLMVEKPEIAIDRIKTAFRAIRRPEDFKHYEVQLPDVKIHYVREGAGPTLLLLHGWPGFWWEWSKVIGPLAEHYDVIVPDLRGFGDSEKPDLNDLSKYSLDKAADDQAALLDALGIEKAYVVGHDFAAIVLHKFIRKYSDRVIKAAIFDPIQPDFESWYSQFHQLDMAVEVVGSSREVCKKYFKHFFDHWSYRDELLTEEELEVHVDNCMKPDNIHGGFNYYRANIRPDAALWTDLDHTMSDLPVTMIWGLGDTCVPYAPLIEFVPKYYSNYTMETIEDCGHFLMVEKPEIAIDRIKTAFRAIRRPEDFKHYEVQLPDVKIHYVREGAGPTLLLLHGWPGFWWEWSKVIGPLAEHYDVIVPDLRGFGDSEKPDLNDLSKYSLDKAADDQAALLDALGIEKAYVVGHDFAAIVLHKFIRKYSDRVIKAAIFDPIQPDFESWYSQFHQLDMAVEVVGSSREVCKKYFKHFFDHWSYRDELLTEEELEVHVDNCMKPDNIHGGFNYYRANIRPDAALWTDLDHTMSDLPVTMIWGLGDTCVPYAPLIEFVPKYYSNYTMETIEDCGHFLMVEKPEIAIDRIKTAFR

Radius of gyration: 32.91 Å; Cα contacts (8 Å, |Δi|>4): 2262; chains: 4; bounding box: 82×88×81 Å

Organism: Agrobacterium tumefaciens (NCBI:txid358)

Secondary structure (DSSP, 8-state):
----GGGS-EEEEE-SS-EEEEEEEE-SSEEEEE--SS--GGGGHHHHHHHHTTSEEEEEPPTTSTTS----TT-GGGG-HHHHHHHHHHHHHHTT---EEEEEETHHHHHHHHHHHHTGGGEEEEEEE--S-TT---HHHHHTT-HHHHHHHTS-HHHHHHHHHHHHHHTSSSS--S-HHHHHHHHHHHTSTTHHHHHHHHHHHHSSSS-----TGGGS-B-S-EEEEEE--SS--TTHHHHHHHHHHBSSEEEEEETT--S-HHHH-HHHHHHHHHHH--/----GGGS-EEEEE-SS-EEEEEEEE-SSEEEEE--SS--GGGGHHHHHHHHTTSEEEEEPPTTSTTS----TT-GGGG-HHHHHHHHHHHHHHTT---EEEEEETHHHHHHHHHHHHTGGGEEEEEEE--S-S----HHHHHTT-HHHHHHHTS-HHHHHHHHHHHHHHTSSSS-SS-HHHHHHHHHHHTSTTHHHHHHHHHHHHSSTT---S-TGGGS-B-S-EEEEEE-TT-STTTHHHHHHGGGTBSSEEEEEETT--S-HHHHSHHHHHHHHHHH--/----GGGS-EEEEE-SS-EEEEEEEE-SSEEEEE--SS--GGGGHHHHHHHTTTSEEEEEPPTTSTTS----TT-GGGG-HHHHHHHHHHHHHHTT---EEEEEETHHHHHHHHHHHHTGGGEEEEEEE--S-TT---HHHHHTT-HHHHHHHTS-HHHHHHHHHHHHHHTSSSS-SS-HHHHHHHHHHHTSTTHHHHHHHHHHHHSSSS-----TGGGS-B-S-EEEEEE-TT-STTTHHHHHHGGGTBSSEEEEEETT--S-HHHHSHHHHHHHHHHHH-/----GGGS-EEEEE-SS-EEEEEEEE-SSEEEEE--SS--GGGGHHHHHHHHTTSEEEEEPPTTSTTS----TT-GGGGSHHHHHHHHHHHHHHTT-S-EEEEEETHHHHHHHHHHHHTGGGEEEEEEE--S-TT---HHHHHTT-HHHHHHHTS-HHHHHHHHHHHHHHTSSSS-SS-HHHHHHHHHHHTSTTHHHHHHHHHHHHSSTTS----TGGGS-B-S-EEEEEE--S-STTTHHHHHHHHHHBSSEEEEEETT--S-HHHH-HHHHHHHHHHH--

CATH classification: 3.40.50.1820

InterPro domains:
  IPR000073 Alpha/beta hydrolase fold-1 [PF00561] (30-282)
  IPR000639 Epoxide hydrolase-like [PR00412] (36-54)
  IPR000639 Epoxide hydrolase-like [PR00412] (103-116)
  IPR000639 Epoxide hydrolase-like [PR00412] (270-292)
  IPR029058 Alpha/Beta hydrolase fold [G3DSA:3.40.50.1820] (1-294)
  IPR029058 Alpha/Beta hydrolase fold [SSF53474] (4-289)

B-factor: mean 28.29, std 12.33, range [4.96, 83.8]

Nearest PDB structures (foldseek):
  1ehy-assembly2_B  TM=9.991E-01  e=9.485E-63  Agrobacterium tumefaciens
  5z7w-assembly1_A  TM=7.436E-01  e=6.012E-14  Striga hermonthica
  8tmx-assembly1_B  TM=7.228E-01  e=4.411E-14  Castilleja foliolosa
  4jym-assembly2_B  TM=6.998E-01  e=1.522E-13  Arabidopsis thaliana
  5z9h-assembly1_A  TM=6.974E-01  e=2.347E-13  Arabidopsis thaliana

Foldseek 3Di:
DDDAPVNFAKDWDQFVQWIKIKTWAADEFEEEEEDAPPDFQCLLVLQRVLVRPHHGYIGIGFALFFPIHQPDLVDLVCLALCVSLVVVVRVCVVVVHFAHEYEAAASRLLSVLNNCQVPVRRYQAYEYEQNDQPQPVHPVLVLLLDPVSVCQCQVDLVSVLVVVQCRQQQQWQDRGQDDPVVSVSSSVRCNPPSNSSSNSSNSVQAVDPPHDNDDPSSQAADAGEYEYEYECTNHHDPCVVVVVCVVSRYVHYDYYYHYRTGRSCCRRPVVVVNVSCVVSVD/DFQAPVNFAKDWDQFPVWIKIKTWAAAEFEEEEEDAPPDFQCLLRLQRVVVSPHHTYIGIGFALFFPIDQPDLVDLVCQALLVSLVVVVRVCVVVVQQAHEYEAAASRLLSVLNNCQVPVRRYQAYEYEQNFQDQPVHPVLVLLLDPVSLCQCLVDLVSVLVVRQCRQQLQWLDRGLDDPVRSVSSSVRCNDPSNVSSNSSNSVAAVDPPHPNDDPSSQAAGAHEYEYEYEPHDHCPRCVVVVVPVVSRYVHYDYYYHYNTGRSCCRRPVVVVNVVCVVRVD/DFQAPVNFDKDWAQFPLWIKIKTWAADEFEEEEEDAPPDFQCLLRLQRVVVSPHHGYIGIGQALFFPIDQPDLVDLVCQALLVSLVVVVRVCVRVVHFAHEYEAAASRLLSVLNNCLVVVRRYQAYEYEQNFQPQDVHPVLVLLLDPVSLCQCLVDLVSVLVVRQCRQQVQWLDRGQDDPVVSVSSSVRCNDPSNSSSSSSNSVQQVDPPNCRDDPSSQAADAGAYEYEYEPHDHCPRCPVVVVCVVSRYVHYYYYYHYRTGRSCCRRPVVVVNVVVVVSVD/DFQAPVNFAKDWAQFPPWIKIKTWAADEFEEEEADAPPDFQCLLRLQRVLVSPHHGYIGIGFALFFPIHQPPLVDLVCQALLVSLVVVVRVCVVVVQFAHEYEAAASRLLSVLNNCQVPVRRYQAYEYEQNFQDQDVHPVLVLLLDPVSVCQCLVDLVSVLVVRQCRQQLQKLDRGLDDPVVSVSSSVRCNDPSNSSSNSSNSVNAVDPVHDRDDPSSQAADAGEYEYEYACTDHCVRCPVVVVCVVSRYVHYDYYYHYRTGRSCCRRPVVVVNVVCVVPPD